Protein AF-0000000087669574 (afdb_homodimer)

InterPro domains:
  IPR001333 Peptidase M32, carboxypeptidase Taq [PF02074] (9-498)
  IPR001333 Peptidase M32, carboxypeptidase Taq [PIRSF006615] (3-502)
  IPR001333 Peptidase M32, carboxypeptidase Taq [PR00998] (146-166)
  IPR001333 Peptidase M32, carboxypeptidase Taq [PR00998] (297-313)
  IPR001333 Peptidase M32, carboxypeptidase Taq [PR00998] (338-357)
  IPR001333 Peptidase M32, carboxypeptidase Taq [PR00998] (384-401)
  IPR001333 Peptidase M32, carboxypeptidase Taq [PR00998] (407-428)
  IPR001333 Peptidase M32, carboxypeptidase Taq [PR00998] (451-469)
  IPR001333 Peptidase M32, carboxypeptidase Taq [PS52034] (1-500)
  IPR001333 Peptidase M32, carboxypeptidase Taq [PTHR34217] (5-500)

Organism: NCBI:txid484088

Radius of gyration: 31.89 Å; Cα contacts (8 Å, |Δi|>4): 1686; chains: 2; bounding box: 69×83×78 Å

Foldseek 3Di:
DLLVQLLVLLLVLLLLQLVLLVLVVCVFFPDDPVCVVVSVVVSVVSLVVSLCSLLDPSNVVSLVSLCVVCPPPDCLDLSNLQSVLSVLLNVLQVLQDPVLVVVLQVLLVVLLVQLVVCLVVLNLVSNLVSLLVLLVSLLVSLVSNDDDPASLQSQLCLFANPDDPVNLVVVLVVLLVLLQVLLVLLVQFDADQQLQQAFADQVLLQVLLVVLLVLLPQDCQQEEEGEGPDWAWTHSALRHIYTYFHDDRGGSCRRRLSSLLRSLLNLLRVLAAPVCNSGSQQASSNVSHRGQAQGLLQSNLSSCLRSPVQVLDLLNLVACVVVVCVSPVPSPVPPDSLNVSLNLQRADLFLALVPGHPSQNVLVLVLLLVQLSCSSRVNDRSVCQQVSFQVSSCVRRVDGDDTCSSTVSVDSCSSNSSRNNSSSNVSSLQLNQLLVVLQCVDPVCVVCSNNSRNVSVSVLCSVQGRHCGNSDHQQRSSCRRRVHGRDNVRSSVVSSVSSVSSRD/DLLVQLLVLLLVLLLLQLVLLVLVVCVFFPDDPVCVVVSVVVSVVSLVVSLCSLLDPSNVVSLVSLCVVCPPPDCLDLSNLQSVLSVLLNVLQVLQDPVLVVVLQVLLVVLLVQLVVCLVVLNLVSNLVSLLVLLVSLLVSLVSNDDDDASLQSQLCLFANPDDPVNLVVVLVVLLVLLQVLLVLLVQFDADQQLQQAFADQVLLQVLLVVLLVLLPQDCQQEEEGEGPDWAWTHSALRHIYTYFHDDRGGSCRRRLSSLLRSLLNLLRVLAAPVCNSGSQQASSNVSHRGQAQGLLQSNLSSCLRSPVQVLDLLNLVQCVVVVCVSPVPSPVPPDSLNVSLNQQRADLFLALVPGHPSQNVLVLVLLLVQLSCSSRVNDRSVCQQVSFQVSSCVRRVDGDDTCSSTVSVDSCSSNSSRNNSSSNVSSLQLNLLLVVLQCVDPVCVVCSNNSRNVSVSVLCSVQGRHCGNSDHQQRSSCRRRVGGRDNVSSSVVSSVVSVSSND

Solvent-accessible surface area (backbone atoms only — not comparable to full-atom values): 50361 Å² total; per-residue (Å²): 117,41,51,59,51,30,47,51,54,41,24,49,36,25,33,49,27,16,49,44,42,49,54,51,51,35,65,56,59,68,53,35,76,49,28,54,68,62,49,54,52,32,45,50,48,50,52,52,47,34,50,47,52,59,62,29,67,68,38,51,50,25,49,53,45,22,50,62,69,46,58,90,54,57,71,83,37,66,69,46,43,40,51,52,50,45,52,51,33,33,50,46,40,59,46,40,51,66,65,56,54,52,50,51,55,56,45,25,57,56,23,41,52,34,39,53,53,15,37,75,65,54,29,63,75,69,26,41,65,47,46,47,54,44,47,52,50,50,40,51,45,18,61,42,58,43,63,90,87,48,53,43,22,29,36,22,27,74,38,32,70,88,47,40,59,70,58,46,51,52,52,50,51,56,46,50,68,54,41,51,61,48,50,60,56,34,69,70,33,82,61,53,76,60,69,50,46,39,82,43,61,53,72,55,49,50,51,52,34,50,52,51,30,42,58,51,56,36,55,58,55,23,20,53,80,43,62,28,91,67,57,45,55,52,41,53,46,48,34,33,26,36,27,22,23,33,71,41,43,52,32,48,60,49,29,42,44,37,36,30,24,20,32,21,38,30,39,38,35,50,32,25,41,75,86,35,65,50,28,54,30,24,36,37,57,64,78,64,40,29,44,28,56,46,25,51,16,56,36,37,10,38,12,41,28,42,27,52,67,42,64,61,28,67,64,46,42,74,71,42,42,66,59,52,32,68,72,34,49,83,76,36,69,89,56,48,67,65,51,50,50,34,36,75,67,44,73,51,80,68,73,49,60,96,70,38,30,88,77,49,35,51,54,52,34,50,50,52,42,50,50,50,40,28,44,50,64,64,75,42,57,74,88,49,41,57,60,52,44,36,51,49,41,31,71,68,63,70,41,80,61,86,44,47,38,56,40,66,47,63,61,65,47,62,33,61,62,55,65,44,50,52,53,27,56,50,48,2,47,26,47,16,30,36,51,48,59,45,51,50,70,37,64,67,28,40,51,19,57,74,70,70,40,34,57,51,49,46,50,49,42,29,73,50,54,20,36,47,17,42,74,39,50,57,57,58,35,35,32,72,59,58,72,40,58,93,49,58,62,44,30,53,51,52,53,50,52,50,38,52,59,47,56,99,115,42,51,59,50,30,48,50,54,41,23,48,39,27,33,50,28,17,50,45,42,48,54,50,51,35,64,57,58,68,55,35,77,49,28,54,65,63,50,52,52,32,47,52,49,51,51,52,47,33,50,48,53,59,63,28,68,67,38,52,49,24,51,53,44,22,51,63,70,46,59,88,56,57,72,83,37,65,70,47,44,40,50,53,50,43,52,52,34,35,50,45,40,60,45,41,53,65,67,54,53,50,49,50,54,57,46,25,57,56,22,40,53,34,40,52,54,15,36,75,65,54,31,63,76,70,26,41,65,47,46,46,53,44,48,52,50,49,39,52,46,20,60,40,57,42,62,89,86,47,52,42,22,30,36,24,27,74,38,32,73,88,48,41,59,71,58,48,49,53,52,51,50,55,46,50,69,55,41,52,60,47,50,62,54,34,68,70,33,82,64,52,76,61,71,49,45,39,80,42,61,51,72,55,49,50,52,53,34,50,53,49,29,42,57,51,54,36,56,58,54,23,20,52,79,45,62,28,91,66,58,46,54,52,41,52,47,47,33,32,26,35,27,22,23,34,71,41,42,52,30,49,60,50,28,39,45,36,37,30,23,20,34,19,36,31,40,39,35,50,31,25,40,76,87,35,65,51,28,54,30,24,38,36,59,64,77,62,40,30,43,29,57,47,26,52,18,56,36,36,10,38,11,40,26,43,27,52,66,42,63,61,28,66,65,45,41,72,70,42,42,66,59,53,31,69,72,34,50,83,77,36,68,88,56,50,67,66,51,49,49,34,37,74,66,46,75,50,81,68,73,50,61,96,72,38,27,88,77,49,34,51,54,50,33,49,51,52,42,52,51,50,40,28,45,49,65,65,76,41,58,74,88,48,40,58,58,52,44,36,52,48,40,29,71,68,62,70,40,81,62,86,44,46,37,55,39,67,48,60,60,64,46,62,32,62,62,56,64,44,51,51,54,26,55,50,48,0,48,26,48,16,30,37,51,48,58,47,48,48,71,38,64,66,27,40,52,18,56,74,71,70,41,34,57,51,50,44,50,47,44,29,74,50,53,19,36,47,18,42,72,39,50,58,56,58,34,34,31,72,60,59,71,40,56,94,48,59,64,46,30,54,50,53,52,50,52,50,37,51,60,47,55,99

Sequence (1008 aa):
MSFARFELEVAKVNDILCAVNLLTWDSRTMMPSGGVEARGRQIATLMSLARDLATGETMQRAIEDARAELKGIAAADNRSIALEQAASSIGTLSRIPAELVAASAELKTRAQAAWAAARAADDFAGFAPMLERTMEMQREIAAAIGYQEHPYDALVGTYEPGMSWSRLRRLYSELQKALIPLLAEAKGARTRSDILERAYPIEKQRAFSSAMAARMGYDFSRGRLDDTVHPFEISFTRSDVRITARFRETWLPGGLFAVWHEAGHGMYEQGVSENFSRSTFTTDFVNLYAVGGSSFGMHESQSRLWENRVGRSRRFWDLHFGELRGAFPDQLSDVSIDDFWRSVNAARPSFIRVEADELTYDFHIMLRSEVEAGLIAGEVRVSDLPEIWREKIKAYLGLDVPTDTLGVLQDVHWSSGMVGSFPTYTIGNVMSSQLFATAQKERSIAKGLDGGDYAPLKTWLNDKVHQFGRSKTPSEILLAATGSDLSTDAYIADLARKVADLTAMSFARFELEVAKVNDILCAVNLLTWDSRTMMPSGGVEARGRQIATLMSLARDLATGETMQRAIEDARAELKGIAAADNRSIALEQAASSIGTLSRIPAELVAASAELKTRAQAAWAAARAADDFAGFAPMLERTMEMQREIAAAIGYQEHPYDALVGTYEPGMSWSRLRRLYSELQKALIPLLAEAKGARTRSDILERAYPIEKQRAFSSAMAARMGYDFSRGRLDDTVHPFEISFTRSDVRITARFRETWLPGGLFAVWHEAGHGMYEQGVSENFSRSTFTTDFVNLYAVGGSSFGMHESQSRLWENRVGRSRRFWDLHFGELRGAFPDQLSDVSIDDFWRSVNAARPSFIRVEADELTYDFHIMLRSEVEAGLIAGEVRVSDLPEIWREKIKAYLGLDVPTDTLGVLQDVHWSSGMVGSFPTYTIGNVMSSQLFATAQKERSIAKGLDGGDYAPLKTWLNDKVHQFGRSKTPSEILLAATGSDLSTDAYIADLARKVADLTA

Secondary structure (DSSP, 8-state):
-HHHHHHHHHHHHHHHHHHHHHHHHHHHHT--GGGHHHHHHHHHHHHHHHHHHHHSHHHHHHHHHHHHHTTTS-TTSHHHHHHHHHHHHHHHHHHS-HHHHHHHHHHHHHHHHHHHHHHHHT-HHHHHHHHHHHHHHHHHHHHHH--SS-HHHHHHHHHSTT--HHHHHHHHHHHHHHHHHHHHHHTT----SSGGGS---HHHHHHHHHHHHHHHT--GGG--EEE-SS--EEEEETTEEEEEE---TT-HHHHHHHHHHHHHHHHHHHTS-GGGTTSGGGEETTTTEE--SS-HHHHHHHHHIIIIIITTSHHHHHHHHHHHHHH-HHHHTT--HHHHHHHHT-----S-GGG--TTTHHHHHHHHHHHHHHHHHT-S-GGGHHHHHHHHHHHHH------STTTGGG-SHHHHT-TT-THHHHHHHHHHHHHHHHHTTSHHHHHHHHHT--HHHHHHHHHHTGGGGGGS-HHHHHHHHHSSSS-SHHHHHHHHHHHHHHH-/-HHHHHHHHHHHHHHHHHHHHHHHHHHHHT--GGGHHHHHHHHHHHHHHHHHHHHSHHHHHHHHHHHHHTTTS-TTSHHHHHHHHHHHHHHHHHHS-HHHHHHHHHHHHHHHHHHHHHHHHT-HHHHHHHHHHHHHHHHHHHHHH--SS-HHHHHHTTTSTT--HHHHHHHHHHHHHHHHHHHHHHTT----SSGGGS---HHHHHHHHHHHHHHHT--GGG--EEE-SS--EEEEETTEEEEEE---TT-HHHHHHHHHHHHHHHHHHHTS-GGGTTSGGGEETTTTEE--SS-HHHHHHHHHIIIIIITTSHHHHHHHHHHHHHH-HHHHTT--HHHHHHHHT-----S-GGG--TTTHHHHHHHHHHHHHHHHHT-S-GGGHHHHHHHHHHHHH------STTTGGG-STTTTT-TT-THHHHHHHHHHHHHHHHHTTSHHHHHHHHHT--HHHHHHHHHHTGGGGGGS-HHHHHHHHHSSSS-SHHHHHHHHHHHHHHH-

Structure (mmCIF, N/CA/C/O backbone):
data_AF-0000000087669574-model_v1
#
loop_
_entity.id
_entity.type
_entity.pdbx_description
1 polymer 'Metal-dependent carboxypeptidase'
#
loop_
_atom_site.group_PDB
_atom_site.id
_atom_site.type_symbol
_atom_site.label_atom_id
_atom_site.label_alt_id
_atom_site.label_comp_id
_atom_site.label_asym_id
_atom_site.label_entity_id
_atom_site.label_seq_id
_atom_site.pdbx_PDB_ins_code
_atom_site.Cartn_x
_atom_site.Cartn_y
_atom_site.Cartn_z
_atom_site.occupancy
_atom_site.B_iso_or_equiv
_atom_site.auth_seq_id
_atom_site.auth_comp_id
_atom_site.auth_asym_id
_atom_site.auth_atom_id
_atom_site.pdbx_PDB_model_num
ATOM 1 N N . MET A 1 1 ? 28.656 -16 13.711 1 72.94 1 MET A N 1
ATOM 2 C CA . MET A 1 1 ? 28.406 -14.57 13.539 1 72.94 1 MET A CA 1
ATOM 3 C C . MET A 1 1 ? 28.281 -14.211 12.062 1 72.94 1 MET A C 1
ATOM 5 O O . MET A 1 1 ? 27.406 -13.43 11.68 1 72.94 1 MET A O 1
ATOM 9 N N . SER A 1 2 ? 28.875 -15.047 11.203 1 90.25 2 SER A N 1
ATOM 10 C CA . SER A 1 2 ? 28.938 -14.742 9.773 1 90.25 2 SER A CA 1
ATOM 11 C C . SER A 1 2 ? 27.656 -15.133 9.062 1 90.25 2 SER A C 1
ATOM 13 O O . SER A 1 2 ? 27.141 -14.383 8.234 1 90.25 2 SER A O 1
ATOM 15 N N . PHE A 1 3 ? 27 -16.25 9.492 1 95.56 3 PHE A N 1
ATOM 16 C CA . PHE A 1 3 ? 25.75 -16.656 8.867 1 95.56 3 PHE A CA 1
ATOM 17 C C . PHE A 1 3 ? 24.641 -15.656 9.211 1 95.56 3 PHE A C 1
ATOM 19 O O . PHE A 1 3 ? 23.797 -15.344 8.367 1 95.56 3 PHE A O 1
ATOM 26 N N . ALA A 1 4 ? 24.734 -15.188 10.383 1 95.81 4 ALA A N 1
ATOM 27 C CA . ALA A 1 4 ? 23.75 -14.195 10.812 1 95.81 4 ALA A CA 1
ATOM 28 C C . ALA A 1 4 ? 23.812 -12.953 9.93 1 95.81 4 ALA A C 1
ATOM 30 O O . ALA A 1 4 ? 22.781 -12.344 9.633 1 95.81 4 ALA A O 1
ATOM 31 N N . ARG A 1 5 ? 24.953 -12.586 9.578 1 96.31 5 ARG A N 1
ATOM 32 C CA . ARG A 1 5 ? 25.141 -11.445 8.688 1 96.31 5 ARG A CA 1
ATOM 33 C C . ARG A 1 5 ? 24.562 -11.727 7.309 1 96.31 5 ARG A C 1
ATOM 35 O O . ARG A 1 5 ? 23.938 -10.852 6.691 1 96.31 5 ARG A O 1
ATOM 42 N N . PHE A 1 6 ? 24.859 -12.953 6.84 1 98 6 PHE A N 1
ATOM 43 C CA . PHE A 1 6 ? 24.266 -13.391 5.574 1 98 6 PHE A CA 1
ATOM 44 C C . PHE A 1 6 ? 22.75 -13.32 5.629 1 98 6 PHE A C 1
ATOM 46 O O . PHE A 1 6 ? 22.125 -12.773 4.723 1 98 6 PHE A O 1
ATOM 53 N N . GLU A 1 7 ? 22.109 -13.766 6.672 1 98.06 7 GLU A N 1
ATOM 54 C CA . GLU A 1 7 ? 20.656 -13.742 6.836 1 98.06 7 GLU A CA 1
ATOM 55 C C . GLU A 1 7 ? 20.125 -12.312 6.859 1 98.06 7 GLU A C 1
ATOM 57 O O . GLU A 1 7 ? 19.047 -12.039 6.328 1 98.06 7 GLU A O 1
ATOM 62 N N . LEU A 1 8 ? 20.906 -11.453 7.43 1 97 8 LEU A N 1
ATOM 63 C CA . LEU A 1 8 ? 20.484 -10.062 7.512 1 97 8 LEU A CA 1
ATOM 64 C C . LEU A 1 8 ? 20.484 -9.414 6.129 1 97 8 LEU A C 1
ATOM 66 O O . LEU A 1 8 ? 19.609 -8.602 5.82 1 97 8 LEU A O 1
ATOM 70 N N . GLU A 1 9 ? 21.5 -9.734 5.336 1 98 9 GLU A N 1
ATOM 71 C CA . GLU A 1 9 ? 21.547 -9.195 3.98 1 98 9 GLU A CA 1
ATOM 72 C C . GLU A 1 9 ? 20.391 -9.711 3.139 1 98 9 GLU A C 1
ATOM 74 O O . GLU A 1 9 ? 19.797 -8.961 2.367 1 98 9 GLU A O 1
ATOM 79 N N . VAL A 1 10 ? 20.078 -10.969 3.307 1 98.62 10 VAL A N 1
ATOM 80 C CA . VAL A 1 10 ? 18.953 -11.562 2.586 1 98.62 10 VAL A CA 1
ATOM 81 C C . VAL A 1 10 ? 17.656 -10.914 3.049 1 98.62 10 VAL A C 1
ATOM 83 O O . VAL A 1 10 ? 16.766 -10.617 2.232 1 98.62 10 VAL A O 1
ATOM 86 N N . ALA A 1 11 ? 17.562 -10.695 4.32 1 98.31 11 ALA A N 1
ATOM 87 C CA . ALA A 1 11 ? 16.359 -10.086 4.891 1 98.31 11 ALA A CA 1
ATOM 88 C C . ALA A 1 11 ? 16.125 -8.695 4.305 1 98.31 11 ALA A C 1
ATOM 90 O O . ALA A 1 11 ? 14.977 -8.312 4.055 1 98.31 11 ALA A O 1
ATOM 91 N N . LYS A 1 12 ? 17.188 -7.969 4.066 1 98 12 LYS A N 1
ATOM 92 C CA . LYS A 1 12 ? 17.062 -6.641 3.471 1 98 12 LYS A CA 1
ATOM 93 C C . LYS A 1 12 ? 16.453 -6.715 2.072 1 98 12 LYS A C 1
ATOM 95 O O . LYS A 1 12 ? 15.539 -5.961 1.748 1 98 12 LYS A O 1
ATOM 100 N N . VAL A 1 13 ? 16.969 -7.621 1.301 1 98.5 13 VAL A N 1
ATOM 101 C CA . VAL A 1 13 ? 16.469 -7.805 -0.056 1 98.5 13 VAL A CA 1
ATOM 102 C C . VAL A 1 13 ? 15 -8.211 -0.009 1 98.5 13 VAL A C 1
ATOM 104 O O . VAL A 1 13 ? 14.172 -7.664 -0.743 1 98.5 13 VAL A O 1
ATOM 107 N N . ASN A 1 14 ? 14.703 -9.141 0.845 1 98.69 14 ASN A N 1
ATOM 108 C CA . ASN A 1 14 ? 13.336 -9.633 0.963 1 98.69 14 ASN A CA 1
ATOM 109 C C . ASN A 1 14 ? 12.375 -8.523 1.376 1 98.69 14 ASN A C 1
ATOM 111 O O . ASN A 1 14 ? 11.273 -8.414 0.831 1 98.69 14 ASN A O 1
ATOM 115 N N . ASP A 1 15 ? 12.781 -7.672 2.328 1 98.44 15 ASP A N 1
ATOM 116 C CA . ASP A 1 15 ? 11.953 -6.57 2.795 1 98.44 15 ASP A CA 1
ATOM 117 C C . ASP A 1 15 ? 11.641 -5.598 1.66 1 98.44 15 ASP A C 1
ATOM 119 O O . ASP A 1 15 ? 10.516 -5.098 1.551 1 98.44 15 ASP A O 1
ATOM 123 N N . ILE A 1 16 ? 12.641 -5.285 0.865 1 98.5 16 ILE A N 1
ATOM 124 C CA . ILE A 1 16 ? 12.445 -4.398 -0.279 1 98.5 16 ILE A CA 1
ATOM 125 C C . ILE A 1 16 ? 11.43 -5.016 -1.237 1 98.5 16 ILE A C 1
ATOM 127 O O . ILE A 1 16 ? 10.508 -4.336 -1.697 1 98.5 16 ILE A O 1
ATOM 131 N N . LEU A 1 17 ? 11.578 -6.27 -1.488 1 98.38 17 LEU A N 1
ATOM 132 C CA . LEU A 1 17 ? 10.695 -6.941 -2.436 1 98.38 17 LEU A CA 1
ATOM 133 C C . LEU A 1 17 ? 9.281 -7.047 -1.881 1 98.38 17 LEU A C 1
ATOM 135 O O . LEU A 1 17 ? 8.305 -6.98 -2.635 1 98.38 17 LEU A O 1
ATOM 139 N N . CYS A 1 18 ? 9.141 -7.254 -0.562 1 98.56 18 CYS A N 1
ATOM 140 C CA . CYS A 1 18 ? 7.824 -7.191 0.067 1 98.56 18 CYS A CA 1
ATOM 141 C C . CYS A 1 18 ? 7.172 -5.836 -0.166 1 98.56 18 CYS A C 1
ATOM 143 O O . CYS A 1 18 ? 5.973 -5.758 -0.438 1 98.56 18 CYS A O 1
ATOM 145 N N . ALA A 1 19 ? 7.961 -4.785 -0.075 1 98.25 19 ALA A N 1
ATOM 146 C CA . ALA A 1 19 ? 7.445 -3.443 -0.336 1 98.25 19 ALA A CA 1
ATOM 147 C C . ALA A 1 19 ? 7 -3.301 -1.789 1 98.25 19 ALA A C 1
ATOM 149 O O . ALA A 1 19 ? 5.961 -2.705 -2.07 1 98.25 19 ALA A O 1
ATOM 150 N N . VAL A 1 20 ? 7.77 -3.828 -2.695 1 97.75 20 VAL A N 1
ATOM 151 C CA . VAL A 1 20 ? 7.414 -3.805 -4.109 1 97.75 20 VAL A CA 1
ATOM 152 C C . VAL A 1 20 ? 6.074 -4.512 -4.316 1 97.75 20 VAL A C 1
ATOM 154 O O . VAL A 1 20 ? 5.227 -4.035 -5.074 1 97.75 20 VAL A O 1
ATOM 157 N N . ASN A 1 21 ? 5.918 -5.645 -3.643 1 98.12 21 ASN A N 1
ATOM 158 C CA . ASN A 1 21 ? 4.652 -6.367 -3.74 1 98.12 21 ASN A CA 1
ATOM 159 C C . ASN A 1 21 ? 3.479 -5.504 -3.285 1 98.12 21 ASN A C 1
ATOM 161 O O . ASN A 1 21 ? 2.41 -5.527 -3.902 1 98.12 21 ASN A O 1
ATOM 165 N N . LEU A 1 22 ? 3.658 -4.77 -2.248 1 98.19 22 LEU A N 1
ATOM 166 C CA . LEU A 1 22 ? 2.586 -3.908 -1.756 1 98.19 22 LEU A CA 1
ATOM 167 C C . LEU A 1 22 ? 2.283 -2.795 -2.752 1 98.19 22 LEU A C 1
ATOM 169 O O . LEU A 1 22 ? 1.119 -2.457 -2.979 1 98.19 22 LEU A O 1
ATOM 173 N N . LEU A 1 23 ? 3.348 -2.184 -3.262 1 97.81 23 LEU A N 1
ATOM 174 C CA . LEU A 1 23 ? 3.158 -1.146 -4.27 1 97.81 23 LEU A CA 1
ATOM 175 C C . LEU A 1 23 ? 2.379 -1.684 -5.465 1 97.81 23 LEU A C 1
ATOM 177 O O . LEU A 1 23 ? 1.519 -0.992 -6.016 1 97.81 23 LEU A O 1
ATOM 181 N N . THR A 1 24 ? 2.658 -2.875 -5.805 1 96.25 24 THR A N 1
ATOM 182 C CA . THR A 1 24 ? 1.975 -3.52 -6.922 1 96.25 24 THR A CA 1
ATOM 183 C C . THR A 1 24 ? 0.506 -3.766 -6.586 1 96.25 24 THR A C 1
ATOM 185 O O . THR A 1 24 ? -0.379 -3.449 -7.383 1 96.25 24 THR A O 1
ATOM 188 N N . TRP A 1 25 ? 0.237 -4.328 -5.379 1 97.12 25 TRP A N 1
ATOM 189 C CA . TRP A 1 25 ? -1.139 -4.531 -4.934 1 97.12 25 TRP A CA 1
ATOM 190 C C . TRP A 1 25 ? -1.92 -3.223 -4.965 1 97.12 25 TRP A C 1
ATOM 192 O O . TRP A 1 25 ? -3.033 -3.17 -5.492 1 97.12 25 TRP A O 1
ATOM 202 N N . ASP A 1 26 ? -1.316 -2.178 -4.434 1 97.75 26 ASP A N 1
ATOM 203 C CA . ASP A 1 26 ? -1.974 -0.876 -4.371 1 97.75 26 ASP A CA 1
ATOM 204 C C . ASP A 1 26 ? -2.297 -0.357 -5.77 1 97.75 26 ASP A C 1
ATOM 206 O O . ASP A 1 26 ? -3.371 0.203 -6 1 97.75 26 ASP A O 1
ATOM 210 N N . SER A 1 27 ? -1.4 -0.486 -6.711 1 96 27 SER A N 1
ATOM 211 C CA . SER A 1 27 ? -1.568 0.02 -8.07 1 96 27 SER A CA 1
ATOM 212 C C . SER A 1 27 ? -2.723 -0.679 -8.781 1 96 27 SER A C 1
ATOM 214 O O . SER A 1 27 ? -3.34 -0.108 -9.68 1 96 27 SER A O 1
ATOM 216 N N . ARG A 1 28 ? -3.047 -1.884 -8.305 1 95.38 28 ARG A N 1
ATOM 217 C CA . ARG A 1 28 ? -4.051 -2.674 -9.008 1 95.38 28 ARG A CA 1
ATOM 218 C C . ARG A 1 28 ? -5.391 -2.627 -8.281 1 95.38 28 ARG A C 1
ATOM 220 O O . ARG A 1 28 ? -6.395 -3.135 -8.789 1 95.38 28 ARG A O 1
ATOM 227 N N . THR A 1 29 ? -5.406 -2.049 -7.082 1 96.5 29 THR A N 1
ATOM 228 C CA . THR A 1 29 ? -6.629 -2.16 -6.289 1 96.5 29 THR A CA 1
ATOM 229 C C . THR A 1 29 ? -7.055 -0.794 -5.762 1 96.5 29 THR A C 1
ATOM 231 O O . THR A 1 29 ? -8.242 -0.448 -5.805 1 96.5 29 THR A O 1
ATOM 234 N N . MET A 1 30 ? -6.105 0.022 -5.262 1 96.94 30 MET A N 1
ATOM 235 C CA . MET A 1 30 ? -6.477 1.171 -4.441 1 96.94 30 MET A CA 1
ATOM 236 C C . MET A 1 30 ? -6.027 2.475 -5.094 1 96.94 30 MET A C 1
ATOM 238 O O . MET A 1 30 ? -6.645 3.521 -4.887 1 96.94 30 MET A O 1
ATOM 242 N N . MET A 1 31 ? -4.949 2.492 -5.859 1 96.81 31 MET A N 1
ATOM 243 C CA . MET A 1 31 ? -4.25 3.695 -6.297 1 96.81 31 MET A CA 1
ATOM 244 C C . MET A 1 31 ? -5.125 4.527 -7.227 1 96.81 31 MET A C 1
ATOM 246 O O . MET A 1 31 ? -5.711 4 -8.172 1 96.81 31 MET A O 1
ATOM 250 N N . PRO A 1 32 ? -5.305 5.82 -6.918 1 96.38 32 PRO A N 1
ATOM 251 C CA . PRO A 1 32 ? -5.984 6.68 -7.895 1 96.38 32 PRO A CA 1
ATOM 252 C C . PRO A 1 32 ? -5.262 6.738 -9.234 1 96.38 32 PRO A C 1
ATOM 254 O O . PRO A 1 32 ? -4.051 6.508 -9.297 1 96.38 32 PRO A O 1
ATOM 257 N N . SER A 1 33 ? -5.918 7.102 -10.305 1 94.19 33 SER A N 1
ATOM 258 C CA . SER A 1 33 ? -5.402 7.031 -11.672 1 94.19 33 SER A CA 1
ATOM 259 C C . SER A 1 33 ? -4.234 7.992 -11.867 1 94.19 33 SER A C 1
ATOM 261 O O . SER A 1 33 ? -3.346 7.734 -12.688 1 94.19 33 SER A O 1
ATOM 263 N N . GLY A 1 34 ? -4.156 9.031 -11.078 1 94.38 34 GLY A N 1
ATOM 264 C CA . GLY A 1 34 ? -3.109 10.031 -11.242 1 94.38 34 GLY A CA 1
ATOM 265 C C . GLY A 1 34 ? -1.746 9.547 -10.781 1 94.38 34 GLY A C 1
ATOM 266 O O . GLY A 1 34 ? -0.723 10.141 -11.133 1 94.38 34 GLY A O 1
ATOM 267 N N . GLY A 1 35 ? -1.698 8.43 -10 1 95.38 35 GLY A N 1
ATOM 268 C CA . GLY A 1 35 ? -0.466 7.996 -9.367 1 95.38 35 GLY A CA 1
ATOM 269 C C . GLY A 1 35 ? 0.348 7.051 -10.234 1 95.38 35 GLY A C 1
ATOM 270 O O . GLY A 1 35 ? 1.439 6.629 -9.844 1 95.38 35 GLY A O 1
ATOM 271 N N . VAL A 1 36 ? -0.007 6.75 -11.508 1 92.38 36 VAL A N 1
ATOM 272 C CA . VAL A 1 36 ? 0.508 5.641 -12.305 1 92.38 36 VAL A CA 1
ATOM 273 C C . VAL A 1 36 ? 1.981 5.879 -12.633 1 92.38 36 VAL A C 1
ATOM 275 O O . VAL A 1 36 ? 2.82 5 -12.406 1 92.38 36 VAL A O 1
ATOM 278 N N . GLU A 1 37 ? 2.338 7.055 -13.078 1 92.06 37 GLU A N 1
ATOM 279 C CA . GLU A 1 37 ? 3.711 7.336 -13.484 1 92.06 37 GLU A CA 1
ATOM 280 C C . GLU A 1 37 ? 4.656 7.309 -12.281 1 92.06 37 GLU A C 1
ATOM 282 O O . GLU A 1 37 ? 5.715 6.684 -12.336 1 92.06 37 GLU A O 1
ATOM 287 N N . ALA A 1 38 ? 4.281 7.969 -11.219 1 94.38 38 ALA A N 1
ATOM 288 C CA . ALA A 1 38 ? 5.098 8.008 -10.016 1 94.38 38 ALA A CA 1
ATOM 289 C C . ALA A 1 38 ? 5.309 6.613 -9.438 1 94.38 38 ALA A C 1
ATOM 291 O O . ALA A 1 38 ? 6.41 6.27 -9 1 94.38 38 ALA A O 1
ATOM 292 N N . ARG A 1 39 ? 4.254 5.812 -9.469 1 95.75 39 ARG A N 1
ATOM 293 C CA . ARG A 1 39 ? 4.332 4.445 -8.961 1 95.75 39 ARG A CA 1
ATOM 294 C C . ARG A 1 39 ? 5.32 3.615 -9.773 1 95.75 39 ARG A C 1
ATOM 296 O O . ARG A 1 39 ? 6.094 2.836 -9.211 1 95.75 39 ARG A O 1
ATOM 303 N N . GLY A 1 40 ? 5.227 3.762 -11.086 1 92.5 40 GLY A N 1
ATOM 304 C CA . GLY A 1 40 ? 6.18 3.068 -11.93 1 92.5 40 GLY A CA 1
ATOM 305 C C . GLY A 1 40 ? 7.625 3.391 -11.594 1 92.5 40 GLY A C 1
ATOM 306 O O . GLY A 1 40 ? 8.469 2.494 -11.531 1 92.5 40 GLY A O 1
ATOM 307 N N . ARG A 1 41 ? 7.965 4.645 -11.289 1 93.12 41 ARG A N 1
ATOM 308 C CA . ARG A 1 41 ? 9.312 5.074 -10.938 1 93.12 41 ARG A CA 1
ATOM 309 C C . ARG A 1 41 ? 9.734 4.504 -9.586 1 93.12 41 ARG A C 1
ATOM 311 O O . ARG A 1 41 ? 10.867 4.066 -9.414 1 93.12 41 ARG A O 1
ATOM 318 N N . GLN A 1 42 ? 8.82 4.523 -8.625 1 95.94 42 GLN A N 1
ATOM 319 C CA . GLN A 1 42 ? 9.094 3.98 -7.297 1 95.94 42 GLN A CA 1
ATOM 320 C C . GLN A 1 42 ? 9.445 2.498 -7.371 1 95.94 42 GLN A C 1
ATOM 322 O O . GLN A 1 42 ? 10.438 2.059 -6.789 1 95.94 42 GLN A O 1
ATOM 327 N N . ILE A 1 43 ? 8.672 1.727 -8.109 1 95 43 ILE A N 1
ATOM 328 C CA . ILE A 1 43 ? 8.891 0.292 -8.25 1 95 43 ILE A CA 1
ATOM 329 C C . ILE A 1 43 ? 10.227 0.044 -8.945 1 95 43 ILE A C 1
ATOM 331 O O . ILE A 1 43 ? 11.008 -0.81 -8.516 1 95 43 ILE A O 1
ATOM 335 N N . ALA A 1 44 ? 10.516 0.811 -9.984 1 92.88 44 ALA A N 1
ATOM 336 C CA . ALA A 1 44 ? 11.781 0.661 -10.711 1 92.88 44 ALA A CA 1
ATOM 337 C C . ALA A 1 44 ? 12.969 0.901 -9.781 1 92.88 44 ALA A C 1
ATOM 339 O O . ALA A 1 44 ? 13.945 0.153 -9.812 1 92.88 44 ALA A O 1
ATOM 340 N N . THR A 1 45 ? 12.875 1.932 -8.969 1 95.56 45 THR A N 1
ATOM 341 C CA . THR A 1 45 ? 13.953 2.254 -8.039 1 95.56 45 THR A CA 1
ATOM 342 C C . THR A 1 45 ? 14.156 1.116 -7.043 1 95.56 45 THR A C 1
ATOM 344 O O . THR A 1 45 ? 15.289 0.682 -6.816 1 95.56 45 THR A O 1
ATOM 347 N N . LEU A 1 46 ? 13.125 0.618 -6.453 1 96.88 46 LEU A N 1
ATOM 348 C CA . LEU A 1 46 ? 13.227 -0.428 -5.441 1 96.88 46 LEU A CA 1
ATOM 349 C C . LEU A 1 46 ? 13.734 -1.729 -6.055 1 96.88 46 LEU A C 1
ATOM 351 O O . LEU A 1 46 ? 14.539 -2.436 -5.445 1 96.88 46 LEU A O 1
ATOM 355 N N . MET A 1 47 ? 13.281 -2.023 -7.262 1 94.25 47 MET A N 1
ATOM 356 C CA . MET A 1 47 ? 13.734 -3.225 -7.953 1 94.25 47 MET A CA 1
ATOM 357 C C . MET A 1 47 ? 15.234 -3.146 -8.25 1 94.25 47 MET A C 1
ATOM 359 O O . MET A 1 47 ? 15.953 -4.133 -8.086 1 94.25 47 MET A O 1
ATOM 363 N N . SER A 1 48 ? 15.633 -1.985 -8.734 1 93.88 48 SER A N 1
ATOM 364 C CA . SER A 1 48 ? 17.047 -1.779 -8.992 1 93.88 48 SER A CA 1
ATOM 365 C C . SER A 1 48 ? 17.875 -1.918 -7.715 1 93.88 48 SER A C 1
ATOM 367 O O . SER A 1 48 ? 18.969 -2.496 -7.727 1 93.88 48 SER A O 1
ATOM 369 N N . LEU A 1 49 ? 17.359 -1.404 -6.641 1 95.69 49 LEU A N 1
ATOM 370 C CA . LEU A 1 49 ? 18.031 -1.495 -5.352 1 95.69 49 LEU A CA 1
ATOM 371 C C . LEU A 1 49 ? 18.141 -2.945 -4.891 1 95.69 49 LEU A C 1
ATOM 373 O O . LEU A 1 49 ? 19.172 -3.373 -4.387 1 95.69 49 LEU A O 1
ATOM 377 N N . ALA A 1 50 ? 17.047 -3.686 -4.992 1 96.81 50 ALA A N 1
ATOM 378 C CA . ALA A 1 50 ? 17.062 -5.098 -4.617 1 96.81 50 ALA A CA 1
ATOM 379 C C . ALA A 1 50 ? 18.109 -5.871 -5.41 1 96.81 50 ALA A C 1
ATOM 381 O O . ALA A 1 50 ? 18.844 -6.68 -4.844 1 96.81 50 ALA A O 1
ATOM 382 N N . ARG A 1 51 ? 18.156 -5.609 -6.684 1 96.31 51 ARG A N 1
ATOM 383 C CA . ARG A 1 51 ? 19.141 -6.273 -7.531 1 96.31 51 ARG A CA 1
ATOM 384 C C . ARG A 1 51 ? 20.562 -5.93 -7.094 1 96.31 51 ARG A C 1
ATOM 386 O O . ARG A 1 51 ? 21.406 -6.812 -6.984 1 96.31 51 ARG A O 1
ATOM 393 N N . ASP A 1 52 ? 20.812 -4.613 -6.887 1 95.75 52 ASP A N 1
ATOM 394 C CA . ASP A 1 52 ? 22.141 -4.148 -6.508 1 95.75 52 ASP A CA 1
ATOM 395 C C . ASP A 1 52 ? 22.578 -4.762 -5.184 1 95.75 52 ASP A C 1
ATOM 397 O O . ASP A 1 52 ? 23.734 -5.16 -5.035 1 95.75 52 ASP A O 1
ATOM 401 N N . LEU A 1 53 ? 21.703 -4.836 -4.23 1 97.44 53 LEU A N 1
ATOM 402 C CA . LEU A 1 53 ? 22.031 -5.418 -2.936 1 97.44 53 LEU A CA 1
ATOM 403 C C . LEU A 1 53 ? 22.312 -6.914 -3.064 1 97.44 53 LEU A C 1
ATOM 405 O O . LEU A 1 53 ? 23.266 -7.422 -2.49 1 97.44 53 LEU A O 1
ATOM 409 N N . ALA A 1 54 ? 21.469 -7.59 -3.84 1 98 54 ALA A N 1
ATOM 410 C CA . ALA A 1 54 ? 21.625 -9.031 -4.004 1 98 54 ALA A CA 1
ATOM 411 C C . ALA A 1 54 ? 22.922 -9.375 -4.715 1 98 54 ALA A C 1
ATOM 413 O O . ALA A 1 54 ? 23.625 -10.312 -4.324 1 98 54 ALA A O 1
ATOM 414 N N . THR A 1 55 ? 23.312 -8.57 -5.691 1 97.31 55 THR A N 1
ATOM 415 C CA . THR A 1 55 ? 24.453 -8.914 -6.535 1 97.31 55 THR A CA 1
ATOM 416 C C . THR A 1 55 ? 25.703 -8.141 -6.109 1 97.31 55 THR A C 1
ATOM 418 O O . THR A 1 55 ? 26.75 -8.227 -6.754 1 97.31 55 THR A O 1
ATOM 421 N N . GLY A 1 56 ? 25.594 -7.352 -5.062 1 96.44 56 GLY A N 1
ATOM 422 C CA . GLY A 1 56 ? 26.672 -6.469 -4.66 1 96.44 56 GLY A CA 1
ATOM 423 C C . GLY A 1 56 ? 27.766 -7.176 -3.883 1 96.44 56 GLY A C 1
ATOM 424 O O . GLY A 1 56 ? 27.609 -8.336 -3.5 1 96.44 56 GLY A O 1
ATOM 425 N N . GLU A 1 57 ? 28.812 -6.441 -3.527 1 97 57 GLU A N 1
ATOM 426 C CA . GLU A 1 57 ? 30 -6.973 -2.871 1 97 57 GLU A CA 1
ATOM 427 C C . GLU A 1 57 ? 29.703 -7.41 -1.44 1 97 57 GLU A C 1
ATOM 429 O O . GLU A 1 57 ? 30.25 -8.398 -0.957 1 97 57 GLU A O 1
ATOM 434 N N . THR A 1 58 ? 28.844 -6.652 -0.773 1 96.94 58 THR A N 1
ATOM 435 C CA . THR A 1 58 ? 28.516 -6.969 0.613 1 96.94 58 THR A CA 1
ATOM 436 C C . THR A 1 58 ? 27.844 -8.336 0.711 1 96.94 58 THR A C 1
ATOM 438 O O . THR A 1 58 ? 28.203 -9.141 1.579 1 96.94 58 THR A O 1
ATOM 441 N N . MET A 1 59 ? 26.953 -8.625 -0.175 1 97.94 59 MET A N 1
ATOM 442 C CA . MET A 1 59 ? 26.297 -9.922 -0.209 1 97.94 59 MET A CA 1
ATOM 443 C C . MET A 1 59 ? 27.281 -11.031 -0.559 1 97.94 59 MET A C 1
ATOM 445 O O . MET A 1 59 ? 27.281 -12.086 0.074 1 97.94 59 MET A O 1
ATOM 449 N N . GLN A 1 60 ? 28.109 -10.75 -1.537 1 97.69 60 GLN A N 1
ATOM 450 C CA . GLN A 1 60 ? 29.078 -11.75 -1.941 1 97.69 60 GLN A CA 1
ATOM 451 C C . GLN A 1 60 ? 30.016 -12.117 -0.784 1 97.69 60 GLN A C 1
ATOM 453 O O . GLN A 1 60 ? 30.281 -13.297 -0.552 1 97.69 60 GLN A O 1
ATOM 458 N N . ARG A 1 61 ? 30.438 -11.078 -0.072 1 97.94 61 ARG A N 1
ATOM 459 C CA . ARG A 1 61 ? 31.297 -11.312 1.082 1 97.94 61 ARG A CA 1
ATOM 460 C C . ARG A 1 61 ? 30.562 -12.078 2.172 1 97.94 61 ARG A C 1
ATOM 462 O O . ARG A 1 61 ? 31.125 -12.969 2.811 1 97.94 61 ARG A O 1
ATOM 469 N N . ALA A 1 62 ? 29.312 -11.695 2.381 1 98.19 62 ALA A N 1
ATOM 470 C CA . ALA A 1 62 ? 28.5 -12.383 3.385 1 98.19 62 ALA A CA 1
ATOM 471 C C . ALA A 1 62 ? 28.344 -13.859 3.037 1 98.19 62 ALA A C 1
ATOM 473 O O . ALA A 1 62 ? 28.375 -14.719 3.922 1 98.19 62 ALA A O 1
ATOM 474 N N . ILE A 1 63 ? 28.141 -14.164 1.768 1 98.31 63 ILE A N 1
ATOM 475 C CA . ILE A 1 63 ? 27.984 -15.539 1.304 1 98.31 63 ILE A CA 1
ATOM 476 C C . ILE A 1 63 ? 29.266 -16.312 1.552 1 98.31 63 ILE A C 1
ATOM 478 O O . ILE A 1 63 ? 29.234 -17.422 2.092 1 98.31 63 ILE A O 1
ATOM 482 N N . GLU A 1 64 ? 30.391 -15.727 1.236 1 97.88 64 GLU A N 1
ATOM 483 C CA . GLU A 1 64 ? 31.688 -16.391 1.407 1 97.88 64 GLU A CA 1
ATOM 484 C C . GLU A 1 64 ? 31.984 -16.641 2.883 1 97.88 64 GLU A C 1
ATOM 486 O O . GLU A 1 64 ? 32.438 -17.719 3.254 1 97.88 64 GLU A O 1
ATOM 491 N N . ASP A 1 65 ? 31.734 -15.617 3.713 1 98 65 ASP A N 1
ATOM 492 C CA . ASP A 1 65 ? 31.969 -15.742 5.148 1 98 65 ASP A CA 1
ATOM 493 C C . ASP A 1 65 ? 31.062 -16.812 5.762 1 98 65 ASP A C 1
ATOM 495 O O . ASP A 1 65 ? 31.5 -17.578 6.629 1 98 65 ASP A O 1
ATOM 499 N N . ALA A 1 66 ? 29.844 -16.812 5.367 1 98.06 66 ALA A N 1
ATOM 500 C CA . ALA A 1 66 ? 28.891 -17.812 5.867 1 98.06 66 ALA A CA 1
ATOM 501 C C . ALA A 1 66 ? 29.312 -19.219 5.438 1 98.06 66 ALA A C 1
ATOM 503 O O . ALA A 1 66 ? 29.172 -20.172 6.203 1 98.06 66 ALA A O 1
ATOM 504 N N . ARG A 1 67 ? 29.766 -19.359 4.191 1 96.94 67 ARG A N 1
ATOM 505 C CA . ARG A 1 67 ? 30.234 -20.641 3.688 1 96.94 67 ARG A CA 1
ATOM 506 C C . ARG A 1 67 ? 31.375 -21.188 4.535 1 96.94 67 ARG A C 1
ATOM 508 O O . ARG A 1 67 ? 31.422 -22.375 4.836 1 96.94 67 ARG A O 1
ATOM 515 N N . ALA A 1 68 ? 32.25 -20.281 4.887 1 96.88 68 ALA A N 1
ATOM 516 C CA . ALA A 1 68 ? 33.375 -20.656 5.727 1 96.88 68 ALA A CA 1
ATOM 517 C C . ALA A 1 68 ? 32.906 -21.141 7.098 1 96.88 68 ALA A C 1
ATOM 519 O O . ALA A 1 68 ? 33.438 -22.109 7.637 1 96.88 68 ALA A O 1
ATOM 520 N N . GLU A 1 69 ? 31.969 -20.422 7.645 1 96.5 69 GLU A N 1
ATOM 521 C CA . GLU A 1 69 ? 31.438 -20.781 8.953 1 96.5 69 GLU A CA 1
ATOM 522 C C . GLU A 1 69 ? 30.734 -22.141 8.914 1 96.5 69 GLU A C 1
ATOM 524 O O . GLU A 1 69 ? 30.797 -22.906 9.883 1 96.5 69 GLU A O 1
ATOM 529 N N . LEU A 1 70 ? 30.109 -22.469 7.816 1 96.38 70 LEU A N 1
ATOM 530 C CA . LEU A 1 70 ? 29.266 -23.641 7.738 1 96.38 70 LEU A CA 1
ATOM 531 C C . LEU A 1 70 ? 30.047 -24.828 7.164 1 96.38 70 LEU A C 1
ATOM 533 O O . LEU A 1 70 ? 29.453 -25.859 6.852 1 96.38 70 LEU A O 1
ATOM 537 N N . LYS A 1 71 ? 31.281 -24.594 7.066 1 93.62 71 LYS A N 1
ATOM 538 C CA . LYS A 1 71 ? 32.094 -25.703 6.594 1 93.62 71 LYS A CA 1
ATOM 539 C C . LYS A 1 71 ? 31.953 -26.922 7.508 1 93.62 71 LYS A C 1
ATOM 541 O O . LYS A 1 71 ? 32.094 -26.797 8.727 1 93.62 71 LYS A O 1
ATOM 546 N N . GLY A 1 72 ? 31.672 -28.078 6.961 1 93.69 72 GLY A N 1
ATOM 547 C CA . GLY A 1 72 ? 31.531 -29.297 7.734 1 93.69 72 GLY A CA 1
ATOM 548 C C . GLY A 1 72 ? 30.109 -29.578 8.156 1 93.69 72 GLY A C 1
ATOM 549 O O . GLY A 1 72 ? 29.797 -30.672 8.633 1 93.69 72 GLY A O 1
ATOM 550 N N . ILE A 1 73 ? 29.266 -28.578 8.031 1 92.81 73 ILE A N 1
ATOM 551 C CA . ILE A 1 73 ? 27.844 -28.766 8.336 1 92.81 73 ILE A CA 1
ATOM 552 C C . ILE A 1 73 ? 27.188 -29.547 7.203 1 92.81 73 ILE A C 1
ATOM 554 O O . ILE A 1 73 ? 27.547 -29.391 6.035 1 92.81 73 ILE A O 1
ATOM 558 N N . ALA A 1 74 ? 26.25 -30.359 7.566 1 93.81 74 ALA A N 1
ATOM 559 C CA . ALA A 1 74 ? 25.578 -31.234 6.605 1 93.81 74 ALA A CA 1
ATOM 560 C C . ALA A 1 74 ? 24.875 -30.422 5.52 1 93.81 74 ALA A C 1
ATOM 562 O O . ALA A 1 74 ? 24.297 -29.359 5.801 1 93.81 74 ALA A O 1
ATOM 563 N N . ALA A 1 75 ? 24.844 -30.953 4.352 1 91.56 75 ALA A N 1
ATOM 564 C CA . ALA A 1 75 ? 24.219 -30.297 3.209 1 91.56 75 ALA A CA 1
ATOM 565 C C . ALA A 1 75 ? 22.703 -30.188 3.398 1 91.56 75 ALA A C 1
ATOM 567 O O . ALA A 1 75 ? 22.062 -29.297 2.836 1 91.56 75 ALA A O 1
ATOM 568 N N . ALA A 1 76 ? 22.172 -31.031 4.219 1 93.12 76 ALA A N 1
ATOM 569 C CA . ALA A 1 76 ? 20.719 -31.078 4.426 1 93.12 76 ALA A CA 1
ATOM 570 C C . ALA A 1 76 ? 20.281 -30.062 5.48 1 93.12 76 ALA A C 1
ATOM 572 O O . ALA A 1 76 ? 19.094 -29.781 5.617 1 93.12 76 ALA A O 1
ATOM 573 N N . ASP A 1 77 ? 21.234 -29.453 6.113 1 95.88 77 ASP A N 1
ATOM 574 C CA . ASP A 1 77 ? 20.922 -28.391 7.062 1 95.88 77 ASP A CA 1
ATOM 575 C C . ASP A 1 77 ? 20.328 -27.188 6.359 1 95.88 77 ASP A C 1
ATOM 577 O O . ASP A 1 77 ? 20.828 -26.75 5.316 1 95.88 77 ASP A O 1
ATOM 581 N N . ASN A 1 78 ? 19.234 -26.625 6.934 1 96.12 78 ASN A N 1
ATOM 582 C CA . ASN A 1 78 ? 18.547 -25.5 6.316 1 96.12 78 ASN A CA 1
ATOM 583 C C . ASN A 1 78 ? 19.484 -24.312 6.078 1 96.12 78 ASN A C 1
ATOM 585 O O . ASN A 1 78 ? 19.328 -23.578 5.109 1 96.12 78 ASN A O 1
ATOM 589 N N . ARG A 1 79 ? 20.469 -24.156 7.016 1 97.25 79 ARG A N 1
ATOM 590 C CA . ARG A 1 79 ? 21.422 -23.062 6.84 1 97.25 79 ARG A CA 1
ATOM 591 C C . ARG A 1 79 ? 22.266 -23.266 5.586 1 97.25 79 ARG A C 1
ATOM 593 O O . ARG A 1 79 ? 22.5 -22.312 4.828 1 97.25 79 ARG A O 1
ATOM 600 N N . SER A 1 80 ? 22.641 -24.422 5.375 1 97.69 80 SER A N 1
ATOM 601 C CA . SER A 1 80 ? 23.438 -24.766 4.191 1 97.69 80 SER A CA 1
ATOM 602 C C . SER A 1 80 ? 22.594 -24.641 2.922 1 97.69 80 SER A C 1
ATOM 604 O O . SER A 1 80 ? 23.062 -24.109 1.911 1 97.69 80 SER A O 1
ATOM 606 N N . ILE A 1 81 ? 21.375 -25.172 2.957 1 97.81 81 ILE A N 1
ATOM 607 C CA . ILE A 1 81 ? 20.484 -25.109 1.808 1 97.81 81 ILE A CA 1
ATOM 608 C C . ILE A 1 81 ? 20.219 -23.656 1.432 1 97.81 81 ILE A C 1
ATOM 610 O O . ILE A 1 81 ? 20.312 -23.281 0.26 1 97.81 81 ILE A O 1
ATOM 614 N N . ALA A 1 82 ? 19.922 -22.828 2.445 1 98.31 82 ALA A N 1
ATOM 615 C CA . ALA A 1 82 ? 19.625 -21.422 2.221 1 98.31 82 ALA A CA 1
ATOM 616 C C . ALA A 1 82 ? 20.812 -20.719 1.56 1 98.31 82 ALA A C 1
ATOM 618 O O . ALA A 1 82 ? 20.625 -19.938 0.621 1 98.31 82 ALA A O 1
ATOM 619 N N . LEU A 1 83 ? 21.984 -21 2.07 1 98.25 83 LEU A N 1
ATOM 620 C CA . LEU A 1 83 ? 23.203 -20.359 1.593 1 98.25 83 LEU A CA 1
ATOM 621 C C . LEU A 1 83 ? 23.469 -20.719 0.138 1 98.25 83 LEU A C 1
ATOM 623 O O . LEU A 1 83 ? 23.688 -19.844 -0.698 1 98.25 83 LEU A O 1
ATOM 627 N N . GLU A 1 84 ? 23.438 -21.938 -0.167 1 97.69 84 GLU A N 1
ATOM 628 C CA . GLU A 1 84 ? 23.797 -22.391 -1.508 1 97.69 84 GLU A CA 1
ATOM 629 C C . GLU A 1 84 ? 22.719 -22.016 -2.52 1 97.69 84 GLU A C 1
ATOM 631 O O . GLU A 1 84 ? 23.016 -21.734 -3.682 1 97.69 84 GLU A O 1
ATOM 636 N N . GLN A 1 85 ? 21.484 -22.094 -2.131 1 97.75 85 GLN A N 1
ATOM 637 C CA . GLN A 1 85 ? 20.406 -21.656 -3 1 97.75 85 GLN A CA 1
ATOM 638 C C . GLN A 1 85 ? 20.547 -20.172 -3.342 1 97.75 85 GLN A C 1
ATOM 640 O O . GLN A 1 85 ? 20.391 -19.781 -4.5 1 97.75 85 GLN A O 1
ATOM 645 N N . ALA A 1 86 ? 20.766 -19.344 -2.336 1 98.44 86 ALA A N 1
ATOM 646 C CA . ALA A 1 86 ? 20.938 -17.922 -2.574 1 98.44 86 ALA A CA 1
ATOM 647 C C . ALA A 1 86 ? 22.125 -17.672 -3.504 1 98.44 86 ALA A C 1
ATOM 649 O O . ALA A 1 86 ? 22.016 -16.891 -4.461 1 98.44 86 ALA A O 1
ATOM 650 N N . ALA A 1 87 ? 23.219 -18.344 -3.168 1 98.25 87 ALA A N 1
ATOM 651 C CA . ALA A 1 87 ? 24.422 -18.172 -3.979 1 98.25 87 ALA A CA 1
ATOM 652 C C . ALA A 1 87 ? 24.156 -18.516 -5.441 1 98.25 87 ALA A C 1
ATOM 654 O O . ALA A 1 87 ? 24.547 -17.781 -6.344 1 98.25 87 ALA A O 1
ATOM 655 N N . SER A 1 88 ? 23.516 -19.609 -5.633 1 97 88 SER A N 1
ATOM 656 C CA . SER A 1 88 ? 23.234 -20.078 -6.984 1 97 88 SER A CA 1
ATOM 657 C C . SER A 1 88 ? 22.266 -19.141 -7.703 1 97 88 SER A C 1
ATOM 659 O O . SER A 1 88 ? 22.5 -18.766 -8.852 1 97 88 SER A O 1
ATOM 661 N N . SER A 1 89 ? 21.188 -18.766 -7.105 1 97.31 89 SER A N 1
ATOM 662 C CA . SER A 1 89 ? 20.172 -17.906 -7.711 1 97.31 89 SER A CA 1
ATOM 663 C C . SER A 1 89 ? 20.719 -16.516 -7.98 1 97.31 89 SER A C 1
ATOM 665 O O . SER A 1 89 ? 20.422 -15.922 -9.016 1 97.31 89 SER A O 1
ATOM 667 N N . ILE A 1 90 ? 21.484 -16 -7.039 1 98.06 90 ILE A N 1
ATOM 668 C CA . ILE A 1 90 ? 22.109 -14.703 -7.223 1 98.06 90 ILE A CA 1
ATOM 669 C C . ILE A 1 90 ? 23.125 -14.766 -8.359 1 98.06 90 ILE A C 1
ATOM 671 O O . ILE A 1 90 ? 23.266 -13.82 -9.133 1 98.06 90 ILE A O 1
ATOM 675 N N . GLY A 1 91 ? 23.844 -15.891 -8.398 1 97.12 91 GLY A N 1
ATOM 676 C CA . GLY A 1 91 ? 24.719 -16.125 -9.539 1 97.12 91 GLY A CA 1
ATOM 677 C C . GLY A 1 91 ? 24 -16.031 -10.875 1 97.12 91 GLY A C 1
ATOM 678 O O . GLY A 1 91 ? 24.484 -15.406 -11.812 1 97.12 91 GLY A O 1
ATOM 679 N N . THR A 1 92 ? 22.859 -16.656 -10.984 1 95.88 92 THR A N 1
ATOM 680 C CA . THR A 1 92 ? 22.031 -16.594 -12.188 1 95.88 92 THR A CA 1
ATOM 681 C C . THR A 1 92 ? 21.609 -15.156 -12.484 1 95.88 92 THR A C 1
ATOM 683 O O . THR A 1 92 ? 21.734 -14.688 -13.617 1 95.88 92 THR A O 1
ATOM 686 N N . LEU A 1 93 ? 21.172 -14.461 -11.477 1 95.81 93 LEU A N 1
ATOM 687 C CA . LEU A 1 93 ? 20.781 -13.07 -11.609 1 95.81 93 LEU A CA 1
ATOM 688 C C . LEU A 1 93 ? 21.938 -12.219 -12.117 1 95.81 93 LEU A C 1
ATOM 690 O O . LEU A 1 93 ? 21.75 -11.359 -12.992 1 95.81 93 LEU A O 1
ATOM 694 N N . SER A 1 94 ? 23.094 -12.492 -11.625 1 95.81 94 SER A N 1
ATOM 695 C CA . SER A 1 94 ? 24.281 -11.703 -11.938 1 95.81 94 SER A CA 1
ATOM 696 C C . SER A 1 94 ? 24.734 -11.945 -13.375 1 95.81 94 SER A C 1
ATOM 698 O O . SER A 1 94 ? 25.391 -11.102 -13.969 1 95.81 94 SER A O 1
ATOM 700 N N . ARG A 1 95 ? 24.391 -13.086 -13.891 1 95.5 95 ARG A N 1
ATOM 701 C CA . ARG A 1 95 ? 24.797 -13.422 -15.25 1 95.5 95 ARG A CA 1
ATOM 702 C C . ARG A 1 95 ? 24 -12.625 -16.281 1 95.5 95 ARG A C 1
ATOM 704 O O . ARG A 1 95 ? 24.453 -12.445 -17.406 1 95.5 95 ARG A O 1
ATOM 711 N N . ILE A 1 96 ? 22.875 -12.211 -15.93 1 93.94 96 ILE A N 1
ATOM 712 C CA . ILE A 1 96 ? 22.078 -11.383 -16.828 1 93.94 96 ILE A CA 1
ATOM 713 C C . ILE A 1 96 ? 22.562 -9.938 -16.766 1 93.94 96 ILE A C 1
ATOM 715 O O . ILE A 1 96 ? 22.438 -9.281 -15.719 1 93.94 96 ILE A O 1
ATOM 719 N N . PRO A 1 97 ? 23 -9.398 -17.781 1 91.5 97 PRO A N 1
ATOM 720 C CA . PRO A 1 97 ? 23.547 -8.031 -17.75 1 91.5 97 PRO A CA 1
ATOM 721 C C . PRO A 1 97 ? 22.5 -6.996 -17.359 1 91.5 97 PRO A C 1
ATOM 723 O O . PRO A 1 97 ? 21.359 -7.043 -17.844 1 91.5 97 PRO A O 1
ATOM 726 N N . ALA A 1 98 ? 22.922 -6.07 -16.531 1 85.19 98 ALA A N 1
ATOM 727 C CA . ALA A 1 98 ? 22.031 -5.02 -16.047 1 85.19 98 ALA A CA 1
ATOM 728 C C . ALA A 1 98 ? 21.469 -4.203 -17.203 1 85.19 98 ALA A C 1
ATOM 730 O O . ALA A 1 98 ? 20.312 -3.777 -17.172 1 85.19 98 ALA A O 1
ATOM 731 N N . GLU A 1 99 ? 22.266 -3.992 -18.141 1 87.81 99 GLU A N 1
ATOM 732 C CA . GLU A 1 99 ? 21.844 -3.227 -19.312 1 87.81 99 GLU A CA 1
ATOM 733 C C . GLU A 1 99 ? 20.719 -3.941 -20.062 1 87.81 99 GLU A C 1
ATOM 735 O O . GLU A 1 99 ? 19.828 -3.297 -20.609 1 87.81 99 GLU A O 1
ATOM 740 N N . LEU A 1 100 ? 20.844 -5.25 -20.109 1 89.06 100 LEU A N 1
ATOM 741 C CA . LEU A 1 100 ? 19.812 -6.039 -20.781 1 89.06 100 LEU A CA 1
ATOM 742 C C . LEU A 1 100 ? 18.5 -5.973 -20.016 1 89.06 100 LEU A C 1
ATOM 744 O O . LEU A 1 100 ? 17.422 -5.863 -20.609 1 89.06 100 LEU A O 1
ATOM 748 N N . VAL A 1 101 ? 18.656 -6 -18.734 1 82.5 101 VAL A N 1
ATOM 749 C CA . VAL A 1 101 ? 17.484 -5.906 -17.875 1 82.5 101 VAL A CA 1
ATOM 750 C C . VAL A 1 101 ? 16.812 -4.551 -18.062 1 82.5 101 VAL A C 1
ATOM 752 O O . VAL A 1 101 ? 15.586 -4.469 -18.219 1 82.5 101 VAL A O 1
ATOM 755 N N . ALA A 1 102 ? 17.594 -3.541 -18.109 1 81.31 102 ALA A N 1
ATOM 756 C CA . ALA A 1 102 ? 17.078 -2.186 -18.281 1 81.31 102 ALA A CA 1
ATOM 757 C C . ALA A 1 102 ? 16.422 -2.021 -19.656 1 81.31 102 ALA A C 1
ATOM 759 O O . ALA A 1 102 ? 15.344 -1.433 -19.766 1 81.31 102 ALA A O 1
ATOM 760 N N . ALA A 1 103 ? 17.062 -2.518 -20.609 1 86.19 103 ALA A N 1
ATOM 761 C CA . ALA A 1 103 ? 16.547 -2.436 -21.969 1 86.19 103 ALA A CA 1
ATOM 762 C C . ALA A 1 103 ? 15.234 -3.203 -22.109 1 86.19 103 ALA A C 1
ATOM 764 O O . ALA A 1 103 ? 14.32 -2.766 -22.812 1 86.19 103 ALA A O 1
ATOM 765 N N . SER A 1 104 ? 15.188 -4.305 -21.5 1 87.62 104 SER A N 1
ATOM 766 C CA . SER A 1 104 ? 13.977 -5.117 -21.531 1 87.62 104 SER A CA 1
ATOM 767 C C . SER A 1 104 ? 12.805 -4.402 -20.859 1 87.62 104 SER A C 1
ATOM 769 O O . SER A 1 104 ? 11.672 -4.477 -21.344 1 87.62 104 SER A O 1
ATOM 771 N N . ALA A 1 105 ? 13.164 -3.75 -19.812 1 79.12 105 ALA A N 1
ATOM 772 C CA . ALA A 1 105 ? 12.133 -2.996 -19.109 1 79.12 105 ALA A CA 1
ATOM 773 C C . ALA A 1 105 ? 11.594 -1.853 -19.969 1 79.12 105 ALA A C 1
ATOM 775 O O . ALA A 1 105 ? 10.391 -1.591 -19.984 1 79.12 105 ALA A O 1
ATOM 776 N N . GLU A 1 106 ? 12.453 -1.146 -20.625 1 83.25 106 GLU A N 1
ATOM 777 C CA . GLU A 1 106 ? 12.047 -0.066 -21.516 1 83.25 106 GLU A CA 1
ATOM 778 C C . GLU A 1 106 ? 11.211 -0.594 -22.672 1 83.25 106 GLU A C 1
ATOM 780 O O . GLU A 1 106 ? 10.203 0.011 -23.047 1 83.25 106 GLU A O 1
ATOM 785 N N . LEU A 1 107 ? 11.625 -1.619 -23.156 1 88.94 107 LEU A N 1
ATOM 786 C CA . LEU A 1 107 ? 10.914 -2.225 -24.266 1 88.94 107 LEU A CA 1
ATOM 787 C C . LEU A 1 107 ? 9.516 -2.664 -23.844 1 88.94 107 LEU A C 1
ATOM 789 O O . LEU A 1 107 ? 8.562 -2.57 -24.641 1 88.94 107 LEU A O 1
ATOM 793 N N . LYS A 1 108 ? 9.414 -3.168 -22.672 1 88.88 108 LYS A N 1
ATOM 794 C CA . LYS A 1 108 ? 8.141 -3.66 -22.156 1 88.88 108 LYS A CA 1
ATOM 795 C C . LYS A 1 108 ? 7.055 -2.59 -22.25 1 88.88 108 LYS A C 1
ATOM 797 O O . LYS A 1 108 ? 5.938 -2.865 -22.703 1 88.88 108 LYS A O 1
ATOM 802 N N . THR A 1 109 ? 7.391 -1.39 -21.953 1 82.25 109 THR A N 1
ATOM 803 C CA . THR A 1 109 ? 6.426 -0.296 -21.984 1 82.25 109 THR A CA 1
ATOM 804 C C . THR A 1 109 ? 5.965 -0.011 -23.406 1 82.25 109 THR A C 1
ATOM 806 O O . THR A 1 109 ? 4.766 0.108 -23.672 1 82.25 109 THR A O 1
ATOM 809 N N . ARG A 1 110 ? 6.859 0.099 -24.234 1 88.31 110 ARG A N 1
ATOM 810 C CA . ARG A 1 110 ? 6.555 0.37 -25.641 1 88.31 110 ARG A CA 1
ATOM 811 C C . ARG A 1 110 ? 5.797 -0.793 -26.266 1 88.31 110 ARG A C 1
ATOM 813 O O . ARG A 1 110 ? 4.859 -0.585 -27.047 1 88.31 110 ARG A O 1
ATOM 820 N N . ALA A 1 111 ? 6.25 -1.981 -25.891 1 93.19 111 ALA A N 1
ATOM 821 C CA . ALA A 1 111 ? 5.648 -3.18 -26.469 1 93.19 111 ALA A CA 1
ATOM 822 C C . ALA A 1 111 ? 4.207 -3.348 -26 1 93.19 111 ALA A C 1
ATOM 824 O O . ALA A 1 111 ? 3.334 -3.748 -26.781 1 93.19 111 ALA A O 1
ATOM 825 N N . GLN A 1 112 ? 3.963 -3.064 -24.797 1 91.38 112 GLN A N 1
ATOM 826 C CA . GLN A 1 112 ? 2.605 -3.158 -24.266 1 91.38 112 GLN A CA 1
ATOM 827 C C . GLN A 1 112 ? 1.683 -2.145 -24.938 1 91.38 112 GLN A C 1
ATOM 829 O O . GLN A 1 112 ? 0.523 -2.447 -25.219 1 91.38 112 GLN A O 1
ATOM 834 N N . ALA A 1 113 ? 2.152 -0.988 -25.234 1 89.5 113 ALA A N 1
ATOM 835 C CA . ALA A 1 113 ? 1.37 0.022 -25.938 1 89.5 113 ALA A CA 1
ATOM 836 C C . ALA A 1 113 ? 1.063 -0.422 -27.375 1 89.5 113 ALA A C 1
ATOM 838 O O . ALA A 1 113 ? -0.067 -0.28 -27.844 1 89.5 113 ALA A O 1
ATOM 839 N N . ALA A 1 114 ? 2.053 -0.92 -27.922 1 93.25 114 ALA A N 1
ATOM 840 C CA . ALA A 1 114 ? 1.877 -1.407 -29.281 1 93.25 114 ALA A CA 1
ATOM 841 C C . ALA A 1 114 ? 0.879 -2.561 -29.328 1 93.25 114 ALA A C 1
ATOM 843 O O . ALA A 1 114 ? 0.054 -2.639 -30.25 1 93.25 114 ALA A O 1
ATOM 844 N N . TRP A 1 115 ? 0.987 -3.451 -28.391 1 95.94 115 TRP A N 1
ATOM 845 C CA . TRP A 1 115 ? 0.077 -4.59 -28.312 1 95.94 115 TRP A CA 1
ATOM 846 C C . TRP A 1 115 ? -1.362 -4.125 -28.125 1 95.94 115 TRP A C 1
ATOM 848 O O . TRP A 1 115 ? -2.273 -4.613 -28.797 1 95.94 115 TRP A O 1
ATOM 858 N N . ALA A 1 116 ? -1.548 -3.229 -27.266 1 92.94 116 ALA A N 1
ATOM 859 C CA . ALA A 1 116 ? -2.889 -2.721 -26.984 1 92.94 116 ALA A CA 1
ATOM 860 C C . ALA A 1 116 ? -3.504 -2.096 -28.234 1 92.94 116 ALA A C 1
ATOM 862 O O . ALA A 1 116 ? -4.68 -2.32 -28.547 1 92.94 116 ALA A O 1
ATOM 863 N N . ALA A 1 117 ? -2.752 -1.326 -28.891 1 93.81 117 ALA A N 1
ATOM 864 C CA . ALA A 1 117 ? -3.215 -0.708 -30.125 1 93.81 117 ALA A CA 1
ATOM 865 C C . ALA A 1 117 ? -3.516 -1.764 -31.188 1 93.81 117 ALA A C 1
ATOM 867 O O . ALA A 1 117 ? -4.523 -1.675 -31.891 1 93.81 117 ALA A O 1
ATOM 868 N N . ALA A 1 118 ? -2.604 -2.703 -31.25 1 96.5 118 ALA A N 1
ATOM 869 C CA . ALA A 1 118 ? -2.762 -3.77 -32.25 1 96.5 118 ALA A CA 1
ATOM 870 C C . ALA A 1 118 ? -4.012 -4.598 -31.953 1 96.5 118 ALA A C 1
ATOM 872 O O . ALA A 1 118 ? -4.734 -4.98 -32.875 1 96.5 118 ALA A O 1
ATOM 873 N N . ARG A 1 119 ? -4.234 -4.953 -30.734 1 96 119 ARG A N 1
ATOM 874 C CA . ARG A 1 119 ? -5.41 -5.719 -30.344 1 96 119 ARG A CA 1
ATOM 875 C C . ARG A 1 119 ? -6.691 -4.957 -30.672 1 96 119 ARG A C 1
ATOM 877 O O . ARG A 1 119 ? -7.652 -5.531 -31.188 1 96 119 ARG A O 1
ATOM 884 N N . ALA A 1 120 ? -6.688 -3.682 -30.391 1 94.81 120 ALA A N 1
ATOM 885 C CA . ALA A 1 120 ? -7.855 -2.846 -30.656 1 94.81 120 ALA A CA 1
ATOM 886 C C . ALA A 1 120 ? -8.148 -2.758 -32.156 1 94.81 120 ALA A C 1
ATOM 888 O O . ALA A 1 120 ? -9.312 -2.707 -32.562 1 94.81 120 ALA A O 1
ATOM 889 N N . ALA A 1 121 ? -7.164 -2.82 -32.938 1 96.94 121 ALA A N 1
ATOM 890 C CA . ALA A 1 121 ? -7.305 -2.619 -34.375 1 96.94 121 ALA A CA 1
ATOM 891 C C . ALA A 1 121 ? -7.289 -3.951 -35.125 1 96.94 121 ALA A C 1
ATOM 893 O O . ALA A 1 121 ? -7.43 -3.988 -36.344 1 96.94 121 ALA A O 1
ATOM 894 N N . ASP A 1 122 ? -7.102 -5.062 -34.406 1 97.19 122 ASP A N 1
ATOM 895 C CA . ASP A 1 122 ? -6.922 -6.371 -35.031 1 97.19 122 ASP A CA 1
ATOM 896 C C . ASP A 1 122 ? -5.809 -6.332 -36.094 1 97.19 122 ASP A C 1
ATOM 898 O O . ASP A 1 122 ? -6.023 -6.719 -37.25 1 97.19 122 ASP A O 1
ATOM 902 N N . ASP A 1 123 ? -4.723 -5.812 -35.656 1 97.12 123 ASP A N 1
ATOM 903 C CA . ASP A 1 123 ? -3.586 -5.578 -36.531 1 97.12 123 ASP A CA 1
ATOM 904 C C . ASP A 1 123 ? -2.303 -6.168 -35.969 1 97.12 123 ASP A C 1
ATOM 906 O O . ASP A 1 123 ? -1.477 -5.441 -35.406 1 97.12 123 ASP A O 1
ATOM 910 N N . PHE A 1 124 ? -2.072 -7.398 -36.219 1 97.5 124 PHE A N 1
ATOM 911 C CA . PHE A 1 124 ? -0.894 -8.07 -35.688 1 97.5 124 PHE A CA 1
ATOM 912 C C . PHE A 1 124 ? 0.381 -7.484 -36.281 1 97.5 124 PHE A C 1
ATOM 914 O O . PHE A 1 124 ? 1.413 -7.418 -35.625 1 97.5 124 PHE A O 1
ATOM 921 N N . ALA A 1 125 ? 0.336 -7.066 -37.469 1 96.5 125 ALA A N 1
ATOM 922 C CA . ALA A 1 125 ? 1.499 -6.508 -38.156 1 96.5 125 ALA A CA 1
ATOM 923 C C . ALA A 1 125 ? 2.066 -5.316 -37.375 1 96.5 125 ALA A C 1
ATOM 925 O O . ALA A 1 125 ? 3.279 -5.094 -37.375 1 96.5 125 ALA A O 1
ATOM 926 N N . GLY A 1 126 ? 1.172 -4.594 -36.781 1 95.88 126 GLY A N 1
ATOM 927 C CA . GLY A 1 126 ? 1.599 -3.449 -36 1 95.88 126 GLY A CA 1
ATOM 928 C C . GLY A 1 126 ? 2.348 -3.838 -34.719 1 95.88 126 GLY A C 1
ATOM 929 O O . GLY A 1 126 ? 3.156 -3.061 -34.219 1 95.88 126 GLY A O 1
ATOM 930 N N . PHE A 1 127 ? 2.133 -4.992 -34.188 1 96.88 127 PHE A N 1
ATOM 931 C CA . PHE A 1 127 ? 2.74 -5.48 -32.938 1 96.88 127 PHE A CA 1
ATOM 932 C C . PHE A 1 127 ? 3.971 -6.324 -33.25 1 96.88 127 PHE A C 1
ATOM 934 O O . PHE A 1 127 ? 4.887 -6.414 -32.438 1 96.88 127 PHE A O 1
ATOM 941 N N . ALA A 1 128 ? 4.074 -6.832 -34.406 1 97.38 128 ALA A N 1
ATOM 942 C CA . ALA A 1 128 ? 5.043 -7.863 -34.781 1 97.38 128 ALA A CA 1
ATOM 943 C C . ALA A 1 128 ? 6.473 -7.379 -34.562 1 97.38 128 ALA A C 1
ATOM 945 O O . ALA A 1 128 ? 7.312 -8.109 -34.031 1 97.38 128 ALA A O 1
ATOM 946 N N . PRO A 1 129 ? 6.805 -6.109 -34.938 1 96.94 129 PRO A N 1
ATOM 947 C CA . PRO A 1 129 ? 8.188 -5.66 -34.719 1 96.94 129 PRO A CA 1
ATOM 948 C C . PRO A 1 129 ? 8.578 -5.613 -33.25 1 96.94 129 PRO A C 1
ATOM 950 O O . PRO A 1 129 ? 9.711 -5.945 -32.906 1 96.94 129 PRO A O 1
ATOM 953 N N . MET A 1 130 ? 7.645 -5.211 -32.406 1 95.75 130 MET A N 1
ATOM 954 C CA . MET A 1 130 ? 7.914 -5.168 -30.969 1 95.75 130 MET A CA 1
ATOM 955 C C . MET A 1 130 ? 8.055 -6.578 -30.406 1 95.75 130 MET A C 1
ATOM 957 O O . MET A 1 130 ? 8.883 -6.816 -29.531 1 95.75 130 MET A O 1
ATOM 961 N N . LEU A 1 131 ? 7.25 -7.414 -30.875 1 96.44 131 LEU A N 1
ATOM 962 C CA . LEU A 1 131 ? 7.332 -8.805 -30.438 1 96.44 131 LEU A CA 1
ATOM 963 C C . LEU A 1 131 ? 8.664 -9.43 -30.844 1 96.44 131 LEU A C 1
ATOM 965 O O . LEU A 1 131 ? 9.266 -10.172 -30.078 1 96.44 131 LEU A O 1
ATOM 969 N N . GLU A 1 132 ? 9.078 -9.156 -32.031 1 97 132 GLU A N 1
ATOM 970 C CA . GLU A 1 132 ? 10.375 -9.648 -32.5 1 97 132 GLU A CA 1
ATOM 971 C C . GLU A 1 132 ? 11.508 -9.195 -31.562 1 97 132 GLU A C 1
ATOM 973 O O . GLU A 1 132 ? 12.352 -10 -31.188 1 97 132 GLU A O 1
ATOM 978 N N . ARG A 1 133 ? 11.484 -7.973 -31.281 1 95.94 133 ARG A N 1
ATOM 979 C CA . ARG A 1 133 ? 12.516 -7.43 -30.406 1 95.94 133 ARG A CA 1
ATOM 980 C C . ARG A 1 133 ? 12.445 -8.055 -29.016 1 95.94 133 ARG A C 1
ATOM 982 O O . ARG A 1 133 ? 13.477 -8.344 -28.406 1 95.94 133 ARG A O 1
ATOM 989 N N . THR A 1 134 ? 11.234 -8.211 -28.5 1 95.31 134 THR A N 1
ATOM 990 C CA . THR A 1 134 ? 11.039 -8.836 -27.188 1 95.31 134 THR A CA 1
ATOM 991 C C . THR A 1 134 ? 11.625 -10.25 -27.188 1 95.31 134 THR A C 1
ATOM 993 O O . THR A 1 134 ? 12.344 -10.617 -26.25 1 95.31 134 THR A O 1
ATOM 996 N N . MET A 1 135 ? 11.422 -10.953 -28.234 1 95.94 135 MET A N 1
ATOM 997 C CA . MET A 1 135 ? 11.898 -12.336 -28.281 1 95.94 135 MET A CA 1
ATOM 998 C C . MET A 1 135 ? 13.414 -12.375 -28.453 1 95.94 135 MET A C 1
ATOM 1000 O O . MET A 1 135 ? 14.07 -13.273 -27.922 1 95.94 135 MET A O 1
ATOM 1004 N N . GLU A 1 136 ? 13.914 -11.477 -29.156 1 95.62 136 GLU A N 1
ATOM 1005 C CA . GLU A 1 136 ? 15.367 -11.367 -29.281 1 95.62 136 GLU A CA 1
ATOM 1006 C C . GLU A 1 136 ? 16.016 -11.133 -27.906 1 95.62 136 GLU A C 1
ATOM 1008 O O . GLU A 1 136 ? 17.016 -11.758 -27.578 1 95.62 136 GLU A O 1
ATOM 1013 N N . MET A 1 137 ? 15.453 -10.289 -27.203 1 94.81 137 MET A N 1
ATOM 1014 C CA . MET A 1 137 ? 15.977 -10 -25.875 1 94.81 137 MET A CA 1
ATOM 1015 C C . MET A 1 137 ? 15.852 -11.227 -24.969 1 94.81 137 MET A C 1
ATOM 1017 O O . MET A 1 137 ? 16.75 -11.5 -24.156 1 94.81 137 MET A O 1
ATOM 1021 N N . GLN A 1 138 ? 14.766 -11.922 -25.094 1 95.25 138 GLN A N 1
ATOM 1022 C CA . GLN A 1 138 ? 14.586 -13.125 -24.297 1 95.25 138 GLN A CA 1
ATOM 1023 C C . GLN A 1 138 ? 15.609 -14.195 -24.688 1 95.25 138 GLN A C 1
ATOM 1025 O O . GLN A 1 138 ? 16.062 -14.961 -23.828 1 95.25 138 GLN A O 1
ATOM 1030 N N . ARG A 1 139 ? 15.969 -14.273 -25.891 1 96.31 139 ARG A N 1
ATOM 1031 C CA . ARG A 1 139 ? 17.031 -15.172 -26.328 1 96.31 139 ARG A CA 1
ATOM 1032 C C . ARG A 1 139 ? 18.359 -14.805 -25.688 1 96.31 139 ARG A C 1
ATOM 1034 O O . ARG A 1 139 ? 19.125 -15.68 -25.266 1 96.31 139 ARG A O 1
ATOM 1041 N N . GLU A 1 140 ? 18.594 -13.523 -25.656 1 96.25 140 GLU A N 1
ATOM 1042 C CA . GLU A 1 140 ? 19.812 -13.047 -25 1 96.25 140 GLU A CA 1
ATOM 1043 C C . GLU A 1 140 ? 19.812 -13.375 -23.516 1 96.25 140 GLU A C 1
ATOM 1045 O O . GLU A 1 140 ? 20.844 -13.766 -22.953 1 96.25 140 GLU A O 1
ATOM 1050 N N . ILE A 1 141 ? 18.734 -13.234 -22.906 1 95.31 141 ILE A N 1
ATOM 1051 C CA . ILE A 1 141 ? 18.609 -13.555 -21.484 1 95.31 141 ILE A CA 1
ATOM 1052 C C . ILE A 1 141 ? 18.812 -15.055 -21.281 1 95.31 141 ILE A C 1
ATOM 1054 O O . ILE A 1 141 ? 19.531 -15.469 -20.359 1 95.31 141 ILE A O 1
ATOM 1058 N N . ALA A 1 142 ? 18.188 -15.844 -22.125 1 96.75 142 ALA A N 1
ATOM 1059 C CA . ALA A 1 142 ? 18.359 -17.297 -22.047 1 96.75 142 ALA A CA 1
ATOM 1060 C C . ALA A 1 142 ? 19.828 -17.688 -22.188 1 96.75 142 ALA A C 1
ATOM 1062 O O . ALA A 1 142 ? 20.312 -18.547 -21.453 1 96.75 142 ALA A O 1
ATOM 1063 N N . ALA A 1 143 ? 20.438 -17.062 -23.109 1 96.81 143 ALA A N 1
ATOM 1064 C CA . ALA A 1 143 ? 21.859 -17.328 -23.328 1 96.81 143 ALA A CA 1
ATOM 1065 C C . ALA A 1 143 ? 22.688 -16.922 -22.125 1 96.81 143 ALA A C 1
ATOM 1067 O O . ALA A 1 143 ? 23.641 -17.625 -21.75 1 96.81 143 ALA A O 1
ATOM 1068 N N . ALA A 1 144 ? 22.375 -15.789 -21.562 1 96.31 144 ALA A N 1
ATOM 1069 C CA . ALA A 1 144 ? 23.094 -15.305 -20.391 1 96.31 144 ALA A CA 1
ATOM 1070 C C . ALA A 1 144 ? 22.906 -16.25 -19.203 1 96.31 144 ALA A C 1
ATOM 1072 O O . ALA A 1 144 ? 23.859 -16.484 -18.438 1 96.31 144 ALA A O 1
ATOM 1073 N N . ILE A 1 145 ? 21.75 -16.781 -19.031 1 96.19 145 ILE A N 1
ATOM 1074 C CA . ILE A 1 145 ? 21.453 -17.703 -17.953 1 96.19 145 ILE A CA 1
ATOM 1075 C C . ILE A 1 145 ? 22.172 -19.031 -18.203 1 96.19 145 ILE A C 1
ATOM 1077 O O . ILE A 1 145 ? 22.766 -19.609 -17.281 1 96.19 145 ILE A O 1
ATOM 1081 N N . GLY A 1 146 ? 22.109 -19.469 -19.375 1 96.06 146 GLY A N 1
ATOM 1082 C CA . GLY A 1 146 ? 22.688 -20.75 -19.75 1 96.06 146 GLY A CA 1
ATOM 1083 C C . GLY A 1 146 ? 21.672 -21.875 -19.75 1 96.06 146 GLY A C 1
ATOM 1084 O O . GLY A 1 146 ? 20.688 -21.844 -19 1 96.06 146 GLY A O 1
ATOM 1085 N N . TYR A 1 147 ? 21.891 -22.797 -20.641 1 95.44 147 TYR A N 1
ATOM 1086 C CA . TYR A 1 147 ? 21.062 -23.984 -20.766 1 95.44 147 TYR A CA 1
ATOM 1087 C C . TYR A 1 147 ? 21.859 -25.156 -21.344 1 95.44 147 TYR A C 1
ATOM 1089 O O . TYR A 1 147 ? 22.922 -24.953 -21.938 1 95.44 147 TYR A O 1
ATOM 1097 N N . GLN A 1 148 ? 21.344 -26.344 -21.172 1 93.06 148 GLN A N 1
ATOM 1098 C CA . GLN A 1 148 ? 22.078 -27.531 -21.625 1 93.06 148 GLN A CA 1
ATOM 1099 C C . GLN A 1 148 ? 21.531 -28.047 -22.953 1 93.06 148 GLN A C 1
ATOM 1101 O O . GLN A 1 148 ? 22.297 -28.328 -23.875 1 93.06 148 GLN A O 1
ATOM 1106 N N . GLU A 1 149 ? 20.219 -28.203 -23.016 1 94.94 149 GLU A N 1
ATOM 1107 C CA . GLU A 1 149 ? 19.609 -28.875 -24.156 1 94.94 149 GLU A CA 1
ATOM 1108 C C . GLU A 1 149 ? 18.891 -27.875 -25.062 1 94.94 149 GLU A C 1
ATOM 1110 O O . GLU A 1 149 ? 19.141 -27.812 -26.266 1 94.94 149 GLU A O 1
ATOM 1115 N N . HIS A 1 150 ? 17.969 -27.156 -24.531 1 97.31 150 HIS A N 1
ATOM 1116 C CA . HIS A 1 150 ? 17.125 -26.234 -25.281 1 97.31 150 HIS A CA 1
ATOM 1117 C C . HIS A 1 150 ? 17.125 -24.844 -24.641 1 97.31 150 HIS A C 1
ATOM 1119 O O . HIS A 1 150 ? 17.047 -24.719 -23.422 1 97.31 150 HIS A O 1
ATOM 1125 N N . PRO A 1 151 ? 17.172 -23.812 -25.406 1 97.94 151 PRO A N 1
ATOM 1126 C CA . PRO A 1 151 ? 17.234 -22.469 -24.812 1 97.94 151 PRO A CA 1
ATOM 1127 C C . PRO A 1 151 ? 15.984 -22.109 -24.016 1 97.94 151 PRO A C 1
ATOM 1129 O O . PRO A 1 151 ? 16.047 -21.312 -23.078 1 97.94 151 PRO A O 1
ATOM 1132 N N . TYR A 1 152 ? 14.844 -22.641 -24.406 1 98.19 152 TYR A N 1
ATOM 1133 C CA . TYR A 1 152 ? 13.602 -22.406 -23.672 1 98.19 152 TYR A CA 1
ATOM 1134 C C . TYR A 1 152 ? 13.719 -22.859 -22.234 1 98.19 152 TYR A C 1
ATOM 1136 O O . TYR A 1 152 ? 13.008 -22.359 -21.359 1 98.19 152 TYR A O 1
ATOM 1144 N N . ASP A 1 153 ? 14.672 -23.828 -21.938 1 98.19 153 ASP A N 1
ATOM 1145 C CA . ASP A 1 153 ? 14.883 -24.359 -20.594 1 98.19 153 ASP A CA 1
ATOM 1146 C C . ASP A 1 153 ? 15.312 -23.25 -19.625 1 98.19 153 ASP A C 1
ATOM 1148 O O . ASP A 1 153 ? 14.914 -23.25 -18.453 1 98.19 153 ASP A O 1
ATOM 1152 N N . ALA A 1 154 ? 16.109 -22.344 -20.172 1 97.56 154 ALA A N 1
ATOM 1153 C CA . ALA A 1 154 ? 16.625 -21.266 -19.344 1 97.56 154 ALA A CA 1
ATOM 1154 C C . ALA A 1 154 ? 15.492 -20.375 -18.844 1 97.56 154 ALA A C 1
ATOM 1156 O O . ALA A 1 154 ? 15.5 -19.938 -17.688 1 97.56 154 ALA A O 1
ATOM 1157 N N . LEU A 1 155 ? 14.531 -20.141 -19.703 1 97.25 155 LEU A N 1
ATOM 1158 C CA . LEU A 1 155 ? 13.43 -19.234 -19.375 1 97.25 155 LEU A CA 1
ATOM 1159 C C . LEU A 1 155 ? 12.406 -19.953 -18.5 1 97.25 155 LEU A C 1
ATOM 1161 O O . LEU A 1 155 ? 11.945 -19.406 -17.484 1 97.25 155 LEU A O 1
ATOM 1165 N N . VAL A 1 156 ? 12.055 -21.172 -18.844 1 97.94 156 VAL A N 1
ATOM 1166 C CA . VAL A 1 156 ? 11.102 -21.953 -18.062 1 97.94 156 VAL A CA 1
ATOM 1167 C C . VAL A 1 156 ? 11.648 -22.172 -16.656 1 97.94 156 VAL A C 1
ATOM 1169 O O . VAL A 1 156 ? 10.891 -22.125 -15.68 1 97.94 156 VAL A O 1
ATOM 1172 N N . GLY A 1 157 ? 12.914 -22.375 -16.594 1 96.38 157 GLY A N 1
ATOM 1173 C CA . GLY A 1 157 ? 13.562 -22.656 -15.336 1 96.38 157 GLY A CA 1
ATOM 1174 C C . GLY A 1 157 ? 13.453 -21.531 -14.336 1 96.38 157 GLY A C 1
ATOM 1175 O O . GLY A 1 157 ? 13.516 -21.75 -13.125 1 96.38 157 GLY A O 1
ATOM 1176 N N . THR A 1 158 ? 13.266 -20.312 -14.797 1 95.75 158 THR A N 1
ATOM 1177 C CA . THR A 1 158 ? 13.141 -19.172 -13.891 1 95.75 158 THR A CA 1
ATOM 1178 C C . THR A 1 158 ? 11.805 -19.219 -13.156 1 95.75 158 THR A C 1
ATOM 1180 O O . THR A 1 158 ? 11.672 -18.641 -12.078 1 95.75 158 THR A O 1
ATOM 1183 N N . TYR A 1 159 ? 10.828 -19.953 -13.688 1 96.88 159 TYR A N 1
ATOM 1184 C CA . TYR A 1 159 ? 9.5 -20.047 -13.094 1 96.88 159 TYR A CA 1
ATOM 1185 C C . TYR A 1 159 ? 9.266 -21.422 -12.477 1 96.88 159 TYR A C 1
ATOM 1187 O O . TYR A 1 159 ? 8.477 -21.562 -11.539 1 96.88 159 TYR A O 1
ATOM 1195 N N . GLU A 1 160 ? 9.859 -22.406 -13.07 1 97.38 160 GLU A N 1
ATOM 1196 C CA . GLU A 1 160 ? 9.727 -23.797 -12.641 1 97.38 160 GLU A CA 1
ATOM 1197 C C . GLU A 1 160 ? 11.078 -24.5 -12.625 1 97.38 160 GLU A C 1
ATOM 1199 O O . GLU A 1 160 ? 11.391 -25.281 -13.531 1 97.38 160 GLU A O 1
ATOM 1204 N N . PRO A 1 161 ? 11.812 -24.344 -11.531 1 93.94 161 PRO A N 1
ATOM 1205 C CA . PRO A 1 161 ? 13.156 -24.938 -11.461 1 93.94 161 PRO A CA 1
ATOM 1206 C C . PRO A 1 161 ? 13.164 -26.438 -11.758 1 93.94 161 PRO A C 1
ATOM 1208 O O . PRO A 1 161 ? 12.344 -27.172 -11.219 1 93.94 161 PRO A O 1
ATOM 1211 N N . GLY A 1 162 ? 14.062 -26.797 -12.625 1 91.75 162 GLY A N 1
ATOM 1212 C CA . GLY A 1 162 ? 14.234 -28.203 -12.938 1 91.75 162 GLY A CA 1
ATOM 1213 C C . GLY A 1 162 ? 13.43 -28.641 -14.148 1 91.75 162 GLY A C 1
ATOM 1214 O O . GLY A 1 162 ? 13.633 -29.75 -14.664 1 91.75 162 GLY A O 1
ATOM 1215 N N . MET A 1 163 ? 12.547 -27.812 -14.641 1 96.19 163 MET A N 1
ATOM 1216 C CA . MET A 1 163 ? 11.719 -28.172 -15.781 1 96.19 163 MET A CA 1
ATOM 1217 C C . MET A 1 163 ? 12.445 -27.891 -17.094 1 96.19 163 MET A C 1
ATOM 1219 O O . MET A 1 163 ? 13.242 -26.969 -17.172 1 96.19 163 MET A O 1
ATOM 1223 N N . SER A 1 164 ? 12.195 -28.703 -18.047 1 97.38 164 SER A N 1
ATOM 1224 C CA . SER A 1 164 ? 12.812 -28.562 -19.375 1 97.38 164 SER A CA 1
ATOM 1225 C C . SER A 1 164 ? 11.773 -28.703 -20.484 1 97.38 164 SER A C 1
ATOM 1227 O O . SER A 1 164 ? 10.68 -29.219 -20.25 1 97.38 164 SER A O 1
ATOM 1229 N N . TRP A 1 165 ? 12.141 -28.203 -21.609 1 98.19 165 TRP A N 1
ATOM 1230 C CA . TRP A 1 165 ? 11.258 -28.328 -22.766 1 98.19 165 TRP A CA 1
ATOM 1231 C C . TRP A 1 165 ? 11.023 -29.781 -23.125 1 98.19 165 TRP A C 1
ATOM 1233 O O . TRP A 1 165 ? 9.914 -30.172 -23.5 1 98.19 165 TRP A O 1
ATOM 1243 N N . SER A 1 166 ? 12.023 -30.609 -23 1 98.06 166 SER A N 1
ATOM 1244 C CA . SER A 1 166 ? 11.883 -32.031 -23.281 1 98.06 166 SER A CA 1
ATOM 1245 C C . SER A 1 166 ? 10.852 -32.688 -22.359 1 98.06 166 SER A C 1
ATOM 1247 O O . SER A 1 166 ? 10.016 -33.469 -22.828 1 98.06 166 SER A O 1
ATOM 1249 N N . ARG A 1 167 ? 10.945 -32.375 -21.125 1 97.19 167 ARG A N 1
ATOM 1250 C CA . ARG A 1 167 ? 9.969 -32.906 -20.172 1 97.19 167 ARG A CA 1
ATOM 1251 C C . ARG A 1 167 ? 8.57 -32.375 -20.469 1 97.19 167 ARG A C 1
ATOM 1253 O O . ARG A 1 167 ? 7.59 -33.125 -20.375 1 97.19 167 ARG A O 1
ATOM 1260 N N . LEU A 1 168 ? 8.5 -31.125 -20.828 1 98.38 168 LEU A N 1
ATOM 1261 C CA . LEU A 1 168 ? 7.215 -30.5 -21.125 1 98.38 168 LEU A CA 1
ATOM 1262 C C . LEU A 1 168 ? 6.578 -31.141 -22.359 1 98.38 168 LEU A C 1
ATOM 1264 O O . LEU A 1 168 ? 5.367 -31.375 -22.375 1 98.38 168 LEU A O 1
ATOM 1268 N N . ARG A 1 169 ? 7.352 -31.406 -23.328 1 97.81 169 ARG A N 1
ATOM 1269 C CA . ARG A 1 169 ? 6.84 -32.031 -24.547 1 97.81 169 ARG A CA 1
ATOM 1270 C C . ARG A 1 169 ? 6.227 -33.406 -24.25 1 97.81 169 ARG A C 1
ATOM 1272 O O . ARG A 1 169 ? 5.18 -33.75 -24.797 1 97.81 169 ARG A O 1
ATOM 1279 N N . ARG A 1 170 ? 6.891 -34.125 -23.422 1 97.75 170 ARG A N 1
ATOM 1280 C CA . ARG A 1 170 ? 6.352 -35.406 -23.031 1 97.75 170 ARG A CA 1
ATOM 1281 C C . ARG A 1 170 ? 5.039 -35.25 -22.266 1 97.75 170 ARG A C 1
ATOM 1283 O O . ARG A 1 170 ? 4.07 -35.969 -22.547 1 97.75 170 ARG A O 1
ATOM 1290 N N . LEU A 1 171 ? 5.062 -34.375 -21.359 1 97.94 171 LEU A N 1
ATOM 1291 C CA . LEU A 1 171 ? 3.869 -34.062 -20.578 1 97.94 171 LEU A CA 1
ATOM 1292 C C . LEU A 1 171 ? 2.709 -33.656 -21.469 1 97.94 171 LEU A C 1
ATOM 1294 O O . LEU A 1 171 ? 1.594 -34.156 -21.328 1 97.94 171 LEU A O 1
ATOM 1298 N N . TYR A 1 172 ? 2.957 -32.75 -22.438 1 98 172 TYR A N 1
ATOM 1299 C CA . TYR A 1 172 ? 1.934 -32.25 -23.344 1 98 172 TYR A CA 1
ATOM 1300 C C . TYR A 1 172 ? 1.421 -33.375 -24.25 1 98 172 TYR A C 1
ATOM 1302 O O . TYR A 1 172 ? 0.224 -33.438 -24.547 1 98 172 TYR A O 1
ATOM 1310 N N . SER A 1 173 ? 2.334 -34.188 -24.656 1 97.88 173 SER A N 1
ATOM 1311 C CA . SER A 1 173 ? 1.939 -35.312 -25.5 1 97.88 173 SER A CA 1
ATOM 1312 C C . SER A 1 173 ? 0.979 -36.25 -24.781 1 97.88 173 SER A C 1
ATOM 1314 O O . SER A 1 173 ? -0.029 -36.656 -25.359 1 97.88 173 SER A O 1
ATOM 1316 N N . GLU A 1 174 ? 1.315 -36.562 -23.578 1 97.94 174 GLU A N 1
ATOM 1317 C CA . GLU A 1 174 ? 0.451 -37.406 -22.766 1 97.94 174 GLU A CA 1
ATOM 1318 C C . GLU A 1 174 ? -0.924 -36.781 -22.578 1 97.94 174 GLU A C 1
ATOM 1320 O O . GLU A 1 174 ? -1.947 -37.469 -22.703 1 97.94 174 GLU A O 1
ATOM 1325 N N . LEU A 1 175 ? -0.945 -35.531 -22.328 1 98.19 175 LEU A N 1
ATOM 1326 C CA . LEU A 1 175 ? -2.201 -34.844 -22.094 1 98.19 175 LEU A CA 1
ATOM 1327 C C . LEU A 1 175 ? -3.025 -34.75 -23.375 1 98.19 175 LEU A C 1
ATOM 1329 O O . LEU A 1 175 ? -4.246 -34.906 -23.344 1 98.19 175 LEU A O 1
ATOM 1333 N N . GLN A 1 176 ? -2.334 -34.438 -24.484 1 96.56 176 GLN A N 1
ATOM 1334 C CA . GLN A 1 176 ? -3.039 -34.344 -25.75 1 96.56 176 GLN A CA 1
ATOM 1335 C C . GLN A 1 176 ? -3.742 -35.688 -26.078 1 96.56 176 GLN A C 1
ATOM 1337 O O . GLN A 1 176 ? -4.906 -35.688 -26.484 1 96.56 176 GLN A O 1
ATOM 1342 N N . LYS A 1 177 ? -3.068 -36.719 -25.891 1 97 177 LYS A N 1
ATOM 1343 C CA . LYS A 1 177 ? -3.604 -38.062 -26.188 1 97 177 LYS A CA 1
ATOM 1344 C C . LYS A 1 177 ? -4.832 -38.344 -25.328 1 97 177 LYS A C 1
ATOM 1346 O O . LYS A 1 177 ? -5.781 -39 -25.797 1 97 177 LYS A O 1
ATOM 1351 N N . ALA A 1 178 ? -4.797 -37.938 -24.156 1 97.69 178 ALA A N 1
ATOM 1352 C CA . ALA A 1 178 ? -5.875 -38.25 -23.219 1 97.69 178 ALA A CA 1
ATOM 1353 C C . ALA A 1 178 ? -7.027 -37.25 -23.359 1 97.69 178 ALA A C 1
ATOM 1355 O O . ALA A 1 178 ? -8.195 -37.656 -23.297 1 97.69 178 ALA A O 1
ATOM 1356 N N . LEU A 1 179 ? -6.77 -35.969 -23.609 1 97.19 179 LEU A N 1
ATOM 1357 C CA . LEU A 1 179 ? -7.77 -34.938 -23.469 1 97.19 179 LEU A CA 1
ATOM 1358 C C . LEU A 1 179 ? -8.602 -34.781 -24.734 1 97.19 179 LEU A C 1
ATOM 1360 O O . LEU A 1 179 ? -9.773 -34.406 -24.672 1 97.19 179 LEU A O 1
ATOM 1364 N N . ILE A 1 180 ? -8.039 -35.062 -25.891 1 95.44 180 ILE A N 1
ATOM 1365 C CA . ILE A 1 180 ? -8.758 -34.906 -27.141 1 95.44 180 ILE A CA 1
ATOM 1366 C C . ILE A 1 180 ? -9.984 -35.812 -27.156 1 95.44 180 ILE A C 1
ATOM 1368 O O . ILE A 1 180 ? -11.109 -35.344 -27.375 1 95.44 180 ILE A O 1
ATOM 1372 N N . PRO A 1 181 ? -9.836 -37.125 -26.875 1 96.19 181 PRO A N 1
ATOM 1373 C CA . PRO A 1 181 ? -11.023 -37.969 -26.828 1 96.19 181 PRO A CA 1
ATOM 1374 C C . PRO A 1 181 ? -11.977 -37.594 -25.688 1 96.19 181 PRO A C 1
ATOM 1376 O O . PRO A 1 181 ? -13.203 -37.688 -25.844 1 96.19 181 PRO A O 1
ATOM 1379 N N . LEU A 1 182 ? -11.461 -37.188 -24.547 1 97.25 182 LEU A N 1
ATOM 1380 C CA . LEU A 1 182 ? -12.312 -36.781 -23.438 1 97.25 182 LEU A CA 1
ATOM 1381 C C . LEU A 1 182 ? -13.156 -35.562 -23.812 1 97.25 182 LEU A C 1
ATOM 1383 O O . LEU A 1 182 ? -14.328 -35.469 -23.438 1 97.25 182 LEU A O 1
ATOM 1387 N N . LEU A 1 183 ? -12.5 -34.656 -24.547 1 96.19 183 LEU A N 1
ATOM 1388 C CA . LEU A 1 183 ? -13.234 -33.469 -24.984 1 96.19 183 LEU A CA 1
ATOM 1389 C C . LEU A 1 183 ? -14.359 -33.844 -25.938 1 96.19 183 LEU A C 1
ATOM 1391 O O . LEU A 1 183 ? -15.453 -33.281 -25.875 1 96.19 183 LEU A O 1
ATOM 1395 N N . ALA A 1 184 ? -14.117 -34.75 -26.797 1 94.69 184 ALA A N 1
ATOM 1396 C CA . ALA A 1 184 ? -15.133 -35.219 -27.734 1 94.69 184 ALA A CA 1
ATOM 1397 C C . ALA A 1 184 ? -16.312 -35.844 -26.984 1 94.69 184 ALA A C 1
ATOM 1399 O O . ALA A 1 184 ? -17.469 -35.625 -27.359 1 94.69 184 ALA A O 1
ATOM 1400 N N . GLU A 1 185 ? -16.016 -36.594 -25.984 1 96.12 185 GLU A N 1
ATOM 1401 C CA . GLU A 1 185 ? -17.062 -37.219 -25.172 1 96.12 185 GLU A CA 1
ATOM 1402 C C . GLU A 1 185 ? -17.859 -36.156 -24.406 1 96.12 185 GLU A C 1
ATOM 1404 O O . GLU A 1 185 ? -19.078 -36.219 -24.328 1 96.12 185 GLU A O 1
ATOM 1409 N N . ALA A 1 186 ? -17.203 -35.188 -23.891 1 95.31 186 ALA A N 1
ATOM 1410 C CA . ALA A 1 186 ? -17.828 -34.156 -23.062 1 95.31 186 ALA A CA 1
ATOM 1411 C C . ALA A 1 186 ? -18.812 -33.344 -23.875 1 95.31 186 ALA A C 1
ATOM 1413 O O . ALA A 1 186 ? -19.766 -32.781 -23.312 1 95.31 186 ALA A O 1
ATOM 1414 N N . LYS A 1 187 ? -18.578 -33.219 -25.141 1 89.31 187 LYS A N 1
ATOM 1415 C CA . LYS A 1 187 ? -19.453 -32.469 -26.016 1 89.31 187 LYS A CA 1
ATOM 1416 C C . LYS A 1 187 ? -20.859 -33.062 -26.047 1 89.31 187 LYS A C 1
ATOM 1418 O O . LYS A 1 187 ? -21.828 -32.375 -26.391 1 89.31 187 LYS A O 1
ATOM 1423 N N . GLY A 1 188 ? -21 -34.219 -25.672 1 90.38 188 GLY A N 1
ATOM 1424 C CA . GLY A 1 188 ? -22.297 -34.906 -25.688 1 90.38 188 GLY A CA 1
ATOM 1425 C C . GLY A 1 188 ? -23.094 -34.656 -24.406 1 90.38 188 GLY A C 1
ATOM 1426 O O . GLY A 1 188 ? -24.266 -35.062 -24.328 1 90.38 188 GLY A O 1
ATOM 1427 N N . ALA A 1 189 ? -22.516 -33.969 -23.5 1 92.5 189 ALA A N 1
ATOM 1428 C CA . ALA A 1 189 ? -23.188 -33.75 -22.219 1 92.5 189 ALA A CA 1
ATOM 1429 C C . ALA A 1 189 ? -24.297 -32.719 -22.359 1 92.5 189 ALA A C 1
ATOM 1431 O O . ALA A 1 189 ? -24.156 -31.734 -23.094 1 92.5 189 ALA A O 1
ATOM 1432 N N . ARG A 1 190 ? -25.469 -32.938 -21.688 1 90.25 190 ARG A N 1
ATOM 1433 C CA . ARG A 1 190 ? -26.562 -31.984 -21.609 1 90.25 190 ARG A CA 1
ATOM 1434 C C . ARG A 1 190 ? -26.344 -31.016 -20.438 1 90.25 190 ARG A C 1
ATOM 1436 O O . ARG A 1 190 ? -26.328 -31.438 -19.281 1 90.25 190 ARG A O 1
ATOM 1443 N N . THR A 1 191 ? -26.156 -29.766 -20.734 1 92.69 191 THR A N 1
ATOM 1444 C CA . THR A 1 191 ? -25.938 -28.766 -19.703 1 92.69 191 THR A CA 1
ATOM 1445 C C . THR A 1 191 ? -26.812 -27.531 -19.938 1 92.69 191 THR A C 1
ATOM 1447 O O . THR A 1 191 ? -27.203 -27.266 -21.078 1 92.69 191 THR A O 1
ATOM 1450 N N . ARG A 1 192 ? -27.188 -26.891 -18.844 1 92.88 192 ARG A N 1
ATOM 1451 C CA . ARG A 1 192 ? -27.906 -25.625 -18.906 1 92.88 192 ARG A CA 1
ATOM 1452 C C . ARG A 1 192 ? -26.938 -24.453 -18.859 1 92.88 192 ARG A C 1
ATOM 1454 O O . ARG A 1 192 ? -26.25 -24.25 -17.844 1 92.88 192 ARG A O 1
ATOM 1461 N N . SER A 1 193 ? -26.938 -23.703 -19.875 1 86.12 193 SER A N 1
ATOM 1462 C CA . SER A 1 193 ? -25.938 -22.656 -19.969 1 86.12 193 SER A CA 1
ATOM 1463 C C . SER A 1 193 ? -26.422 -21.359 -19.328 1 86.12 193 SER A C 1
ATOM 1465 O O . SER A 1 193 ? -25.625 -20.484 -19 1 86.12 193 SER A O 1
ATOM 1467 N N . ASP A 1 194 ? -27.656 -21.203 -19.078 1 95 194 ASP A N 1
ATOM 1468 C CA . ASP A 1 194 ? -28.234 -19.938 -18.609 1 95 194 ASP A CA 1
ATOM 1469 C C . ASP A 1 194 ? -28 -19.75 -17.125 1 95 194 ASP A C 1
ATOM 1471 O O . ASP A 1 194 ? -27.984 -18.609 -16.641 1 95 194 ASP A O 1
ATOM 1475 N N . ILE A 1 195 ? -27.797 -20.828 -16.375 1 97.31 195 ILE A N 1
ATOM 1476 C CA . ILE A 1 195 ? -27.766 -20.797 -14.922 1 97.31 195 ILE A CA 1
ATOM 1477 C C . ILE A 1 195 ? -26.656 -19.859 -14.453 1 97.31 195 ILE A C 1
ATOM 1479 O O . ILE A 1 195 ? -26.891 -19 -13.602 1 97.31 195 ILE A O 1
ATOM 1483 N N . LEU A 1 196 ? -25.516 -19.938 -14.992 1 96.25 196 LEU A N 1
ATOM 1484 C CA . LEU A 1 196 ? -24.344 -19.219 -14.523 1 96.25 196 LEU A CA 1
ATOM 1485 C C . LEU A 1 196 ? -24.359 -17.766 -14.984 1 96.25 196 LEU A C 1
ATOM 1487 O O . LEU A 1 196 ? -23.609 -16.938 -14.461 1 96.25 196 LEU A O 1
ATOM 1491 N N . GLU A 1 197 ? -25.219 -17.406 -15.93 1 96.25 197 GLU A N 1
ATOM 1492 C CA . GLU A 1 197 ? -25.25 -16.078 -16.547 1 96.25 197 GLU A CA 1
ATOM 1493 C C . GLU A 1 197 ? -26.406 -15.234 -15.992 1 96.25 197 GLU A C 1
ATOM 1495 O O . GLU A 1 197 ? -26.594 -14.086 -16.406 1 96.25 197 GLU A O 1
ATOM 1500 N N . ARG A 1 198 ? -27.141 -15.828 -15.07 1 97.69 198 ARG A N 1
ATOM 1501 C CA . ARG A 1 198 ? -28.219 -15.07 -14.453 1 97.69 198 ARG A CA 1
ATOM 1502 C C . ARG A 1 198 ? -27.688 -13.906 -13.625 1 97.69 198 ARG A C 1
ATOM 1504 O O . ARG A 1 198 ? -26.469 -13.797 -13.422 1 97.69 198 ARG A O 1
ATOM 1511 N N . ALA A 1 199 ? -28.625 -12.977 -13.258 1 97.75 199 ALA A N 1
ATOM 1512 C CA . ALA A 1 199 ? -28.203 -11.789 -12.531 1 97.75 199 ALA A CA 1
ATOM 1513 C C . ALA A 1 199 ? -27.984 -12.094 -11.047 1 97.75 199 ALA A C 1
ATOM 1515 O O . ALA A 1 199 ? -28.953 -12.234 -10.297 1 97.75 199 ALA A O 1
ATOM 1516 N N . TYR A 1 200 ? -26.75 -12.164 -10.656 1 98.12 200 TYR A N 1
ATOM 1517 C CA . TYR A 1 200 ? -26.375 -12.422 -9.266 1 98.12 200 TYR A CA 1
ATOM 1518 C C . TYR A 1 200 ? -25.797 -11.172 -8.617 1 98.12 200 TYR A C 1
ATOM 1520 O O . TYR A 1 200 ? -24.719 -10.719 -9 1 98.12 200 TYR A O 1
ATOM 1528 N N . PRO A 1 201 ? -26.469 -10.641 -7.637 1 97.69 201 PRO A N 1
ATOM 1529 C CA . PRO A 1 201 ? -25.938 -9.445 -6.98 1 97.69 201 PRO A CA 1
ATOM 1530 C C . PRO A 1 201 ? -24.516 -9.648 -6.445 1 97.69 201 PRO A C 1
ATOM 1532 O O . PRO A 1 201 ? -24.25 -10.633 -5.754 1 97.69 201 PRO A O 1
ATOM 1535 N N . ILE A 1 202 ? -23.641 -8.68 -6.672 1 97.5 202 ILE A N 1
ATOM 1536 C CA . ILE A 1 202 ? -22.203 -8.797 -6.43 1 97.5 202 ILE A CA 1
ATOM 1537 C C . ILE A 1 202 ? -21.938 -8.922 -4.934 1 97.5 202 ILE A C 1
ATOM 1539 O O . ILE A 1 202 ? -21.109 -9.734 -4.508 1 97.5 202 ILE A O 1
ATOM 1543 N N . GLU A 1 203 ? -22.625 -8.141 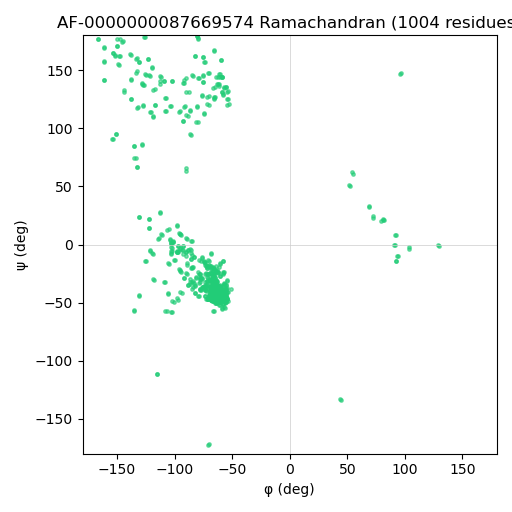-4.109 1 96.94 203 GLU A N 1
ATOM 1544 C CA . GLU A 1 203 ? -22.391 -8.164 -2.666 1 96.94 203 GLU A CA 1
ATOM 1545 C C . GLU A 1 203 ? -22.688 -9.547 -2.084 1 96.94 203 GLU A C 1
ATOM 1547 O O . GLU A 1 203 ? -21.984 -9.992 -1.171 1 96.94 203 GLU A O 1
ATOM 1552 N N . LYS A 1 204 ? -23.672 -10.188 -2.625 1 97.81 204 LYS A N 1
ATOM 1553 C CA . LYS A 1 204 ? -24.016 -11.523 -2.152 1 97.81 204 LYS A CA 1
ATOM 1554 C C . LYS A 1 204 ? -23.016 -12.562 -2.656 1 97.81 204 LYS A C 1
ATOM 1556 O O . LYS A 1 204 ? -22.703 -13.531 -1.956 1 97.81 204 LYS A O 1
ATOM 1561 N N . GLN A 1 205 ? -22.516 -12.391 -3.926 1 98.12 205 GLN A N 1
ATOM 1562 C CA . GLN A 1 205 ? -21.438 -13.242 -4.43 1 98.12 205 GLN A CA 1
ATOM 1563 C C . GLN A 1 205 ? -20.219 -13.18 -3.52 1 98.12 205 GLN A C 1
ATOM 1565 O O . GLN A 1 205 ? -19.672 -14.211 -3.139 1 98.12 205 GLN A O 1
ATOM 1570 N N . ARG A 1 206 ? -19.859 -11.938 -3.186 1 98.06 206 ARG A N 1
ATOM 1571 C CA . ARG A 1 206 ? -18.688 -11.695 -2.352 1 98.06 206 ARG A CA 1
ATOM 1572 C C . ARG A 1 206 ? -18.859 -12.328 -0.976 1 98.06 206 ARG A C 1
ATOM 1574 O O . ARG A 1 206 ? -17.938 -12.961 -0.465 1 98.06 206 ARG A O 1
ATOM 1581 N N . ALA A 1 207 ? -19.984 -12.156 -0.383 1 98.06 207 ALA A N 1
ATOM 1582 C CA . ALA A 1 207 ? -20.25 -12.695 0.947 1 98.06 207 ALA A CA 1
ATOM 1583 C C . ALA A 1 207 ? -20.156 -14.219 0.948 1 98.06 207 ALA A C 1
ATOM 1585 O O . ALA A 1 207 ? -19.516 -14.805 1.815 1 98.06 207 ALA A O 1
ATOM 1586 N N . PHE A 1 208 ? -20.797 -14.898 -0.023 1 98 208 PHE A N 1
ATOM 1587 C CA . PHE A 1 208 ? -20.797 -16.359 -0.093 1 98 208 PHE A CA 1
ATOM 1588 C C . PHE A 1 208 ? -19.391 -16.891 -0.359 1 98 208 PHE A C 1
ATOM 1590 O O . PHE A 1 208 ? -18.938 -17.812 0.317 1 98 208 PHE A O 1
ATOM 1597 N N . SER A 1 209 ? -18.734 -16.281 -1.361 1 98.19 209 SER A N 1
ATOM 1598 C CA . SER A 1 209 ? -17.406 -16.75 -1.753 1 98.19 209 SER A CA 1
ATOM 1599 C C . SER A 1 209 ? -16.391 -16.562 -0.625 1 98.19 209 SER A C 1
ATOM 1601 O O . SER A 1 209 ? -15.531 -17.422 -0.408 1 98.19 209 SER A O 1
ATOM 1603 N N . SER A 1 210 ? -16.469 -15.43 0.111 1 98.44 210 SER A N 1
ATOM 1604 C CA . SER A 1 210 ? -15.578 -15.156 1.229 1 98.44 210 SER A CA 1
ATOM 1605 C C . SER A 1 210 ? -15.812 -16.141 2.373 1 98.44 210 SER A C 1
ATOM 1607 O O . SER A 1 210 ? -14.859 -16.625 2.982 1 98.44 210 SER A O 1
ATOM 1609 N N . ALA A 1 211 ? -17.078 -16.375 2.654 1 98.25 211 ALA A N 1
ATOM 1610 C CA . ALA A 1 211 ? -17.422 -17.312 3.723 1 98.25 211 ALA A CA 1
ATOM 1611 C C . ALA A 1 211 ? -16.875 -18.703 3.418 1 98.25 211 ALA A C 1
ATOM 1613 O O . ALA A 1 211 ? -16.344 -19.375 4.305 1 98.25 211 ALA A O 1
ATOM 1614 N N . MET A 1 212 ? -17.047 -19.109 2.18 1 98.31 212 MET A N 1
ATOM 1615 C CA . MET A 1 212 ? -16.562 -20.422 1.784 1 98.31 212 MET A CA 1
ATOM 1616 C C . MET A 1 212 ? -15.031 -20.469 1.826 1 98.31 212 MET A C 1
ATOM 1618 O O . MET A 1 212 ? -14.453 -21.469 2.244 1 98.31 212 MET A O 1
ATOM 1622 N N . ALA A 1 213 ? -14.352 -19.391 1.346 1 98.62 213 ALA A N 1
ATOM 1623 C CA . ALA A 1 213 ? -12.891 -19.328 1.418 1 98.62 213 ALA A CA 1
ATOM 1624 C C . ALA A 1 213 ? -12.406 -19.469 2.857 1 98.62 213 ALA A C 1
ATOM 1626 O O . ALA A 1 213 ? -11.43 -20.172 3.121 1 98.62 213 ALA A O 1
ATOM 1627 N N . ALA A 1 214 ? -13.086 -18.812 3.775 1 98.62 214 ALA A N 1
ATOM 1628 C CA . ALA A 1 214 ? -12.75 -18.922 5.191 1 98.62 214 ALA A CA 1
ATOM 1629 C C . ALA A 1 214 ? -12.922 -20.359 5.688 1 98.62 214 ALA A C 1
ATOM 1631 O O . ALA A 1 214 ? -12.109 -20.859 6.461 1 98.62 214 ALA A O 1
ATOM 1632 N N . ARG A 1 215 ? -14 -21 5.223 1 98.25 215 ARG A N 1
ATOM 1633 C CA . ARG A 1 215 ? -14.25 -22.391 5.605 1 98.25 215 ARG A CA 1
ATOM 1634 C C . ARG A 1 215 ? -13.164 -23.312 5.062 1 98.25 215 ARG A C 1
ATOM 1636 O O . ARG A 1 215 ? -12.805 -24.297 5.707 1 98.25 215 ARG A O 1
ATOM 1643 N N . MET A 1 216 ? -12.688 -22.969 3.871 1 98.31 216 MET A N 1
ATOM 1644 C CA . MET A 1 216 ? -11.609 -23.734 3.264 1 98.31 216 MET A CA 1
ATOM 1645 C C . MET A 1 216 ? -10.305 -23.547 4.031 1 98.31 216 MET A C 1
ATOM 1647 O O . MET A 1 216 ? -9.414 -24.391 3.957 1 98.31 216 MET A O 1
ATOM 1651 N N . GLY A 1 217 ? -10.211 -22.406 4.727 1 98.56 217 GLY A N 1
ATOM 1652 C CA . GLY A 1 217 ? -9.055 -22.266 5.598 1 98.56 217 GLY A CA 1
ATOM 1653 C C . GLY A 1 217 ? -8.312 -20.953 5.383 1 98.56 217 GLY A C 1
ATOM 1654 O O . GLY A 1 217 ? -7.312 -20.688 6.047 1 98.56 217 GLY A O 1
ATOM 1655 N N . TYR A 1 218 ? -8.758 -20.109 4.453 1 98.62 218 TYR A N 1
ATOM 1656 C CA . TYR A 1 218 ? -8.109 -18.828 4.266 1 98.62 218 TYR A CA 1
ATOM 1657 C C . TYR A 1 218 ? -8.289 -17.938 5.492 1 98.62 218 TYR A C 1
ATOM 1659 O O . TYR A 1 218 ? -9.414 -17.766 5.973 1 98.62 218 TYR A O 1
ATOM 1667 N N . ASP A 1 219 ? -7.203 -17.453 6.023 1 98.69 219 ASP A N 1
ATOM 1668 C CA . ASP A 1 219 ? -7.219 -16.672 7.262 1 98.69 219 ASP A CA 1
ATOM 1669 C C . ASP A 1 219 ? -7.32 -15.18 6.969 1 98.69 219 ASP A C 1
ATOM 1671 O O . ASP A 1 219 ? -6.316 -14.539 6.656 1 98.69 219 ASP A O 1
ATOM 1675 N N . PHE A 1 220 ? -8.461 -14.602 7.207 1 98.12 220 PHE A N 1
ATOM 1676 C CA . PHE A 1 220 ? -8.695 -13.203 6.895 1 98.12 220 PHE A CA 1
ATOM 1677 C C . PHE A 1 220 ? -8.031 -12.297 7.918 1 98.12 220 PHE A C 1
ATOM 1679 O O . PHE A 1 220 ? -7.922 -11.086 7.707 1 98.12 220 PHE A O 1
ATOM 1686 N N . SER A 1 221 ? -7.527 -12.789 9.047 1 97.88 221 SER A N 1
ATOM 1687 C CA . SER A 1 221 ? -6.738 -11.977 9.969 1 97.88 221 SER A CA 1
ATOM 1688 C C . SER A 1 221 ? -5.34 -11.719 9.422 1 97.88 221 SER A C 1
ATOM 1690 O O . SER A 1 221 ? -4.633 -10.828 9.898 1 97.88 221 SER A O 1
ATOM 1692 N N . ARG A 1 222 ? -4.969 -12.523 8.375 1 97.94 222 ARG A N 1
ATOM 1693 C CA . ARG A 1 222 ? -3.691 -12.375 7.684 1 97.94 222 ARG A CA 1
ATOM 1694 C C . ARG A 1 222 ? -3.902 -12.133 6.191 1 97.94 222 ARG A C 1
ATOM 1696 O O . ARG A 1 222 ? -3.047 -12.477 5.375 1 97.94 222 ARG A O 1
ATOM 1703 N N . GLY A 1 223 ? -5.086 -11.656 5.871 1 97.81 223 GLY A N 1
ATOM 1704 C CA . GLY A 1 223 ? -5.367 -11.391 4.469 1 97.81 223 GLY A CA 1
ATOM 1705 C C . GLY A 1 223 ? -6.621 -10.562 4.262 1 97.81 223 GLY A C 1
ATOM 1706 O O . GLY A 1 223 ? -7.289 -10.188 5.227 1 97.81 223 GLY A O 1
ATOM 1707 N N . ARG A 1 224 ? -6.895 -10.227 3.043 1 97.5 224 ARG A N 1
ATOM 1708 C CA . ARG A 1 224 ? -8.094 -9.492 2.656 1 97.5 224 ARG A CA 1
ATOM 1709 C C . ARG A 1 224 ? -8.484 -9.797 1.215 1 97.5 224 ARG A C 1
ATOM 1711 O O . ARG A 1 224 ? -7.715 -10.414 0.474 1 97.5 224 ARG A O 1
ATOM 1718 N N . LEU A 1 225 ? -9.656 -9.492 0.789 1 98.31 225 LEU A N 1
ATOM 1719 C CA . LEU A 1 225 ? -10.188 -9.633 -0.562 1 98.31 225 LEU A CA 1
ATOM 1720 C C . LEU A 1 225 ? -10.547 -8.273 -1.153 1 98.31 225 LEU A C 1
ATOM 1722 O O . LEU A 1 225 ? -11.32 -7.52 -0.562 1 98.31 225 LEU A O 1
ATOM 1726 N N . ASP A 1 226 ? -9.906 -7.938 -2.262 1 97.88 226 ASP A N 1
ATOM 1727 C CA . ASP A 1 226 ? -10.203 -6.672 -2.93 1 97.88 226 ASP A CA 1
ATOM 1728 C C . ASP A 1 226 ? -10.617 -6.902 -4.379 1 97.88 226 ASP A C 1
ATOM 1730 O O . ASP A 1 226 ? -10.344 -7.957 -4.953 1 97.88 226 ASP A O 1
ATOM 1734 N N . ASP A 1 227 ? -11.289 -5.961 -4.98 1 95.88 227 ASP A N 1
ATOM 1735 C CA . ASP A 1 227 ? -11.68 -5.996 -6.383 1 95.88 227 ASP A CA 1
ATOM 1736 C C . ASP A 1 227 ? -10.516 -5.621 -7.293 1 95.88 227 ASP A C 1
ATOM 1738 O O . ASP A 1 227 ? -9.703 -4.766 -6.941 1 95.88 227 ASP A O 1
ATOM 1742 N N . THR A 1 228 ? -10.422 -6.195 -8.336 1 94.38 228 THR A N 1
ATOM 1743 C CA . THR A 1 228 ? -9.414 -5.898 -9.352 1 94.38 228 THR A CA 1
ATOM 1744 C C . THR A 1 228 ? -9.953 -6.207 -10.75 1 94.38 228 THR A C 1
ATOM 1746 O O . THR A 1 228 ? -11.047 -6.762 -10.891 1 94.38 228 THR A O 1
ATOM 1749 N N . VAL A 1 229 ? -9.219 -5.805 -11.781 1 87.44 229 VAL A N 1
ATOM 1750 C CA . VAL A 1 229 ? -9.57 -6.129 -13.156 1 87.44 229 VAL A CA 1
ATOM 1751 C C . VAL A 1 229 ? -9.195 -7.578 -13.461 1 87.44 229 VAL A C 1
ATOM 1753 O O . VAL A 1 229 ? -9.93 -8.289 -14.148 1 87.44 229 VAL A O 1
ATOM 1756 N N . HIS A 1 230 ? -8.062 -7.98 -12.945 1 88.44 230 HIS A N 1
ATOM 1757 C CA . HIS A 1 230 ? -7.594 -9.352 -13.07 1 88.44 230 HIS A CA 1
ATOM 1758 C C . HIS A 1 230 ? -7.242 -9.938 -11.703 1 88.44 230 HIS A C 1
ATOM 1760 O O . HIS A 1 230 ? -6.348 -9.438 -11.023 1 88.44 230 HIS A O 1
ATOM 1766 N N . PRO A 1 231 ? -7.895 -10.961 -11.367 1 94.69 231 PRO A N 1
ATOM 1767 C CA . PRO A 1 231 ? -7.664 -11.547 -10.039 1 94.69 231 PRO A CA 1
ATOM 1768 C C . PRO A 1 231 ? -6.219 -12 -9.836 1 94.69 231 PRO A C 1
ATOM 1770 O O . PRO A 1 231 ? -5.586 -12.5 -10.773 1 94.69 231 PRO A O 1
ATOM 1773 N N . PHE A 1 232 ? -5.719 -11.859 -8.68 1 96.31 232 PHE A N 1
ATOM 1774 C CA . PHE A 1 232 ? -4.395 -12.336 -8.305 1 96.31 232 PHE A CA 1
ATOM 1775 C C . PHE A 1 232 ? -4.266 -12.445 -6.793 1 96.31 232 PHE A C 1
ATOM 1777 O O . PHE A 1 232 ? -5.078 -11.883 -6.055 1 96.31 232 PHE A O 1
ATOM 1784 N N . GLU A 1 233 ? -3.396 -13.227 -6.367 1 98.31 233 GLU A N 1
ATOM 1785 C CA . GLU A 1 233 ? -2.896 -13.273 -4.996 1 98.31 233 GLU A CA 1
ATOM 1786 C C . GLU A 1 233 ? -1.537 -12.594 -4.879 1 98.31 233 GLU A C 1
ATOM 1788 O O . GLU A 1 233 ? -0.709 -12.688 -5.785 1 98.31 233 GLU A O 1
ATOM 1793 N N . ILE A 1 234 ? -1.31 -11.898 -3.848 1 97.81 234 ILE A N 1
ATOM 1794 C CA . ILE A 1 234 ? -0.009 -11.281 -3.617 1 97.81 234 ILE A CA 1
ATOM 1795 C C . ILE A 1 234 ? 0.313 -11.297 -2.125 1 97.81 234 ILE A C 1
ATOM 1797 O O . ILE A 1 234 ? -0.559 -11.031 -1.292 1 97.81 234 ILE A O 1
ATOM 1801 N N . SER A 1 235 ? 1.441 -11.68 -1.81 1 95.12 235 SER A N 1
ATOM 1802 C CA . SER A 1 235 ? 1.842 -11.773 -0.41 1 95.12 235 SER A CA 1
ATOM 1803 C C . SER A 1 235 ? 3.08 -10.922 -0.132 1 95.12 235 SER A C 1
ATOM 1805 O O . SER A 1 235 ? 3.943 -10.773 -0.998 1 95.12 235 SER A O 1
ATOM 1807 N N . PHE A 1 236 ? 3.201 -10.352 1.012 1 93.25 236 PHE A N 1
ATOM 1808 C CA . PHE A 1 236 ? 4.344 -9.641 1.562 1 93.25 236 PHE A CA 1
ATOM 1809 C C . PHE A 1 236 ? 5.16 -10.539 2.482 1 93.25 236 PHE A C 1
ATOM 1811 O O . PHE A 1 236 ? 6.391 -10.523 2.443 1 93.25 236 PHE A O 1
ATOM 1818 N N . THR A 1 237 ? 4.438 -11.25 3.354 1 95.62 237 THR A N 1
ATOM 1819 C CA . THR A 1 237 ? 4.871 -12.391 4.156 1 95.62 237 THR A CA 1
ATOM 1820 C C . THR A 1 237 ? 3.709 -13.336 4.422 1 95.62 237 THR A C 1
ATOM 1822 O O . THR A 1 237 ? 2.584 -13.086 3.98 1 95.62 237 THR A O 1
ATOM 1825 N N . ARG A 1 238 ? 4.023 -14.422 5.09 1 98.12 238 ARG A N 1
ATOM 1826 C CA . ARG A 1 238 ? 2.99 -15.383 5.465 1 98.12 238 ARG A CA 1
ATOM 1827 C C . ARG A 1 238 ? 1.914 -14.727 6.32 1 98.12 238 ARG A C 1
ATOM 1829 O O . ARG A 1 238 ? 0.813 -15.258 6.465 1 98.12 238 ARG A O 1
ATOM 1836 N N . SER A 1 239 ? 2.211 -13.516 6.824 1 97.5 239 SER A N 1
ATOM 1837 C CA . SER A 1 239 ? 1.354 -12.875 7.816 1 97.5 239 SER A CA 1
ATOM 1838 C C . SER A 1 239 ? 0.411 -11.867 7.164 1 97.5 239 SER A C 1
ATOM 1840 O O . SER A 1 239 ? -0.465 -11.312 7.828 1 97.5 239 SER A O 1
ATOM 1842 N N . ASP A 1 240 ? 0.566 -11.625 5.957 1 98.19 240 ASP A N 1
ATOM 1843 C CA . ASP A 1 240 ? -0.285 -10.75 5.156 1 98.19 240 ASP A CA 1
ATOM 1844 C C . ASP A 1 240 ? -0.303 -11.18 3.693 1 98.19 240 ASP A C 1
ATOM 1846 O O . ASP A 1 240 ? 0.563 -10.789 2.912 1 98.19 240 ASP A O 1
ATOM 1850 N N . VAL A 1 241 ? -1.279 -11.953 3.344 1 98.75 241 VAL A N 1
ATOM 1851 C CA . VAL A 1 241 ? -1.476 -12.508 2.01 1 98.75 241 VAL A CA 1
ATOM 1852 C C . VAL A 1 241 ? -2.826 -12.055 1.456 1 98.75 241 VAL A C 1
ATOM 1854 O O . VAL A 1 241 ? -3.877 -12.492 1.933 1 98.75 241 VAL A O 1
ATOM 1857 N N . ARG A 1 242 ? -2.76 -11.266 0.408 1 98.69 242 ARG A N 1
ATOM 1858 C CA . ARG A 1 242 ? -3.988 -10.625 -0.054 1 98.69 242 ARG A CA 1
ATOM 1859 C C . ARG A 1 242 ? -4.457 -11.227 -1.372 1 98.69 242 ARG A C 1
ATOM 1861 O O . ARG A 1 242 ? -3.643 -11.578 -2.229 1 98.69 242 ARG A O 1
ATOM 1868 N N . ILE A 1 243 ? -5.75 -11.391 -1.5 1 98.69 243 ILE A N 1
ATOM 1869 C CA . ILE A 1 243 ? -6.336 -11.953 -2.711 1 98.69 243 ILE A CA 1
ATOM 1870 C C . ILE A 1 243 ? -7.293 -10.938 -3.34 1 98.69 243 ILE A C 1
ATOM 1872 O O . ILE A 1 243 ? -7.762 -10.016 -2.668 1 98.69 243 ILE A O 1
ATOM 1876 N N . THR A 1 244 ? -7.453 -11.016 -4.586 1 98 244 THR A N 1
ATOM 1877 C CA . THR A 1 244 ? -8.344 -10.133 -5.328 1 98 244 THR A CA 1
ATOM 1878 C C . THR A 1 244 ? -9.258 -10.938 -6.254 1 98 244 THR A C 1
ATOM 1880 O O . THR A 1 244 ? -8.992 -12.102 -6.531 1 98 244 THR A O 1
ATOM 1883 N N . ALA A 1 245 ? -10.344 -10.406 -6.605 1 97.25 245 ALA A N 1
ATOM 1884 C CA . ALA A 1 245 ? -11.289 -11.031 -7.527 1 97.25 245 ALA A CA 1
ATOM 1885 C C . ALA A 1 245 ? -12.023 -9.984 -8.359 1 97.25 245 ALA A C 1
ATOM 1887 O O . ALA A 1 245 ? -11.977 -8.797 -8.047 1 97.25 245 ALA A O 1
ATOM 1888 N N . ARG A 1 246 ? -12.578 -10.445 -9.398 1 95.81 246 ARG A N 1
ATOM 1889 C CA . ARG A 1 246 ? -13.445 -9.641 -10.25 1 95.81 246 ARG A CA 1
ATOM 1890 C C . ARG A 1 246 ? -14.852 -10.234 -10.305 1 95.81 246 ARG A C 1
ATOM 1892 O O . ARG A 1 246 ? -15.07 -11.281 -10.922 1 95.81 246 ARG A O 1
ATOM 1899 N N . PHE A 1 247 ? -15.797 -9.57 -9.695 1 96.75 247 PHE A N 1
ATOM 1900 C CA . PHE A 1 247 ? -17.188 -10.016 -9.68 1 96.75 247 PHE A CA 1
ATOM 1901 C C . PHE A 1 247 ? -17.969 -9.414 -10.844 1 96.75 247 PHE A C 1
ATOM 1903 O O . PHE A 1 247 ? -17.734 -8.258 -11.211 1 96.75 247 PHE A O 1
ATOM 1910 N N . ARG A 1 248 ? -18.812 -10.273 -11.422 1 94.69 248 ARG A N 1
ATOM 1911 C CA . ARG A 1 248 ? -19.734 -9.852 -12.469 1 94.69 248 ARG A CA 1
ATOM 1912 C C . ARG A 1 248 ? -21.156 -10.258 -12.133 1 94.69 248 ARG A C 1
ATOM 1914 O O . ARG A 1 248 ? -21.406 -11.398 -11.75 1 94.69 248 ARG A O 1
ATOM 1921 N N . GLU A 1 249 ? -21.969 -9.359 -12.375 1 96.88 249 GLU A N 1
ATOM 1922 C CA . GLU A 1 249 ? -23.375 -9.625 -12.039 1 96.88 249 GLU A CA 1
ATOM 1923 C C . GLU A 1 249 ? -23.922 -10.773 -12.867 1 96.88 249 GLU A C 1
ATOM 1925 O O . GLU A 1 249 ? -24.75 -11.562 -12.383 1 96.88 249 GLU A O 1
ATOM 1930 N N . THR A 1 250 ? -23.469 -10.891 -14.094 1 96.69 250 THR A N 1
ATOM 1931 C CA . THR A 1 250 ? -24.109 -11.836 -15 1 96.69 250 THR A CA 1
ATOM 1932 C C . THR A 1 250 ? -23.172 -12.984 -15.352 1 96.69 250 THR A C 1
ATOM 1934 O O . THR A 1 250 ? -23.203 -13.508 -16.469 1 96.69 250 THR A O 1
ATOM 1937 N N . TRP A 1 251 ? -22.266 -13.328 -14.539 1 95.06 251 TRP A N 1
ATOM 1938 C CA . TRP A 1 251 ? -21.359 -14.461 -14.68 1 95.06 251 TRP A CA 1
ATOM 1939 C C . TRP A 1 251 ? -20.875 -14.938 -13.312 1 95.06 251 TRP A C 1
ATOM 1941 O O . TRP A 1 251 ? -19.797 -14.539 -12.859 1 95.06 251 TRP A O 1
ATOM 1951 N N . LEU A 1 252 ? -21.516 -15.812 -12.719 1 95.06 252 LEU A N 1
ATOM 1952 C CA . LEU A 1 252 ? -21.344 -16.25 -11.336 1 95.06 252 LEU A CA 1
ATOM 1953 C C . LEU A 1 252 ? -19.953 -16.844 -11.125 1 95.06 252 LEU A C 1
ATOM 1955 O O . LEU A 1 252 ? -19.297 -16.562 -10.117 1 95.06 252 LEU A O 1
ATOM 1959 N N . PRO A 1 253 ? -19.453 -17.594 -12.125 1 92.19 253 PRO A N 1
ATOM 1960 C CA . PRO A 1 253 ? -18.156 -18.234 -11.891 1 92.19 253 PRO A CA 1
ATOM 1961 C C . PRO A 1 253 ? -17.016 -17.234 -11.758 1 92.19 253 PRO A C 1
ATOM 1963 O O . PRO A 1 253 ? -16 -17.516 -11.102 1 92.19 253 PRO A O 1
ATOM 1966 N N . GLY A 1 254 ? -17.156 -1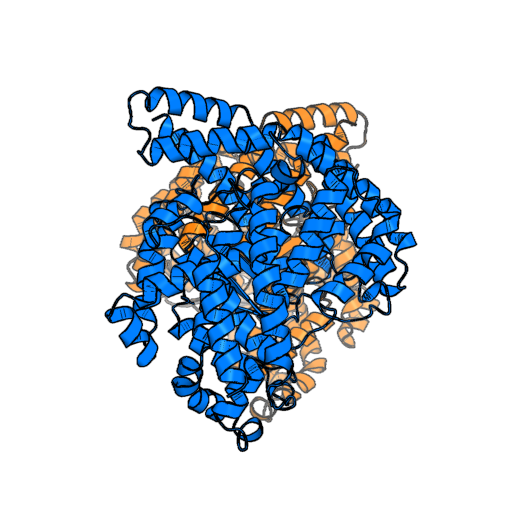6.094 -12.375 1 89.62 254 GLY A N 1
ATOM 1967 C CA . GLY A 1 254 ? -16.094 -15.094 -12.375 1 89.62 254 GLY A CA 1
ATOM 1968 C C . GLY A 1 254 ? -15.664 -14.68 -10.984 1 89.62 254 GLY A C 1
ATOM 1969 O O . GLY A 1 254 ? -14.477 -14.469 -10.734 1 89.62 254 GLY A O 1
ATOM 1970 N N . GLY A 1 255 ? -16.547 -14.539 -10.039 1 92.56 255 GLY A N 1
ATOM 1971 C CA . GLY A 1 255 ? -16.234 -14.18 -8.664 1 92.56 255 GLY A CA 1
ATOM 1972 C C . GLY A 1 255 ? -16.062 -15.391 -7.762 1 92.56 255 GLY A C 1
ATOM 1973 O O . GLY A 1 255 ? -15.062 -15.5 -7.047 1 92.56 255 GLY A O 1
ATOM 1974 N N . LEU A 1 256 ? -16.891 -16.328 -7.926 1 95.06 256 LEU A N 1
ATOM 1975 C CA . LEU A 1 256 ? -16.953 -17.469 -7.027 1 95.06 256 LEU A CA 1
ATOM 1976 C C . LEU A 1 256 ? -15.68 -18.312 -7.105 1 95.06 256 LEU A C 1
ATOM 1978 O O . LEU A 1 256 ? -14.953 -18.438 -6.117 1 95.06 256 LEU A O 1
ATOM 1982 N N . PHE A 1 257 ? -15.359 -18.766 -8.219 1 96 257 PHE A N 1
ATOM 1983 C CA . PHE A 1 257 ? -14.219 -19.672 -8.367 1 96 257 PHE A CA 1
ATOM 1984 C C . PHE A 1 257 ? -12.906 -18.906 -8.336 1 96 257 PHE A C 1
ATOM 1986 O O . PHE A 1 257 ? -11.883 -19.422 -7.891 1 96 257 PHE A O 1
ATOM 1993 N N . ALA A 1 258 ? -12.93 -17.641 -8.789 1 96.25 258 ALA A N 1
ATOM 1994 C CA . ALA A 1 258 ? -11.727 -16.812 -8.703 1 96.25 258 ALA A CA 1
ATOM 1995 C C . ALA A 1 258 ? -11.297 -16.625 -7.25 1 96.25 258 ALA A C 1
ATOM 1997 O O . ALA A 1 258 ? -10.109 -16.703 -6.93 1 96.25 258 ALA A O 1
ATOM 1998 N N . VAL A 1 259 ? -12.25 -16.359 -6.371 1 98.31 259 VAL A N 1
ATOM 1999 C CA . VAL A 1 259 ? -11.945 -16.156 -4.957 1 98.31 259 VAL A CA 1
ATOM 2000 C C . VAL A 1 259 ? -11.328 -17.422 -4.379 1 98.31 259 VAL A C 1
ATOM 2002 O O . VAL A 1 259 ? -10.328 -17.359 -3.66 1 98.31 259 VAL A O 1
ATOM 2005 N N . TRP A 1 260 ? -11.859 -18.562 -4.707 1 98.56 260 TRP A N 1
ATOM 2006 C CA . TRP A 1 260 ? -11.367 -19.812 -4.152 1 98.56 260 TRP A CA 1
ATOM 2007 C C . TRP A 1 260 ? -10.016 -20.172 -4.758 1 98.56 260 TRP A C 1
ATOM 2009 O O . TRP A 1 260 ? -9.148 -20.734 -4.074 1 98.56 260 TRP A O 1
ATOM 2019 N N . HIS A 1 261 ? -9.844 -19.859 -6.047 1 98.44 261 HIS A N 1
ATOM 2020 C CA . HIS A 1 261 ? -8.555 -19.984 -6.715 1 98.44 261 HIS A CA 1
ATOM 2021 C C . HIS A 1 261 ? -7.477 -19.188 -5.996 1 98.44 261 HIS A C 1
ATOM 2023 O O . HIS A 1 261 ? -6.449 -19.734 -5.594 1 98.44 261 HIS A O 1
ATOM 2029 N N . GLU A 1 262 ? -7.762 -17.891 -5.805 1 98.69 262 GLU A N 1
ATOM 2030 C CA . GLU A 1 262 ? -6.789 -17.016 -5.168 1 98.69 262 GLU A CA 1
ATOM 2031 C C . GLU A 1 262 ? -6.609 -17.359 -3.691 1 98.69 262 GLU A C 1
ATOM 2033 O O . GLU A 1 262 ? -5.516 -17.219 -3.143 1 98.69 262 GLU A O 1
ATOM 2038 N N . ALA A 1 263 ? -7.695 -17.859 -3.051 1 98.81 263 ALA A N 1
ATOM 2039 C CA . ALA A 1 263 ? -7.57 -18.312 -1.671 1 98.81 263 ALA A CA 1
ATOM 2040 C C . ALA A 1 263 ? -6.617 -19.5 -1.575 1 98.81 263 ALA A C 1
ATOM 2042 O O . ALA A 1 263 ? -5.898 -19.656 -0.585 1 98.81 263 ALA A O 1
ATOM 2043 N N . GLY A 1 264 ? -6.648 -20.375 -2.584 1 98.88 264 GLY A N 1
ATOM 2044 C CA . GLY A 1 264 ? -5.688 -21.469 -2.625 1 98.88 264 GLY A CA 1
ATOM 2045 C C . GLY A 1 264 ? -4.246 -21 -2.645 1 98.88 264 GLY A C 1
ATOM 2046 O O . GLY A 1 264 ? -3.412 -21.5 -1.888 1 98.88 264 GLY A O 1
ATOM 2047 N N . HIS A 1 265 ? -3.943 -20.016 -3.518 1 98.75 265 HIS A N 1
ATOM 2048 C CA . HIS A 1 265 ? -2.641 -19.359 -3.48 1 98.75 265 HIS A CA 1
ATOM 2049 C C . HIS A 1 265 ? -2.34 -18.797 -2.09 1 98.75 265 HIS A C 1
ATOM 2051 O O . HIS A 1 265 ? -1.242 -19 -1.564 1 98.75 265 HIS A O 1
ATOM 2057 N N . GLY A 1 266 ? -3.371 -18.125 -1.561 1 98.81 266 GLY A N 1
ATOM 2058 C CA . GLY A 1 266 ? -3.217 -17.453 -0.274 1 98.81 266 GLY A CA 1
ATOM 2059 C C . GLY A 1 266 ? -2.887 -18.422 0.854 1 98.81 266 GLY A C 1
ATOM 2060 O O . GLY A 1 266 ? -1.998 -18.156 1.665 1 98.81 266 GLY A O 1
ATOM 2061 N N . MET A 1 267 ? -3.607 -19.5 0.888 1 98.81 267 MET A N 1
ATOM 2062 C CA . MET A 1 267 ? -3.393 -20.484 1.942 1 98.81 267 MET A CA 1
ATOM 2063 C C . MET A 1 267 ? -2.004 -21.109 1.833 1 98.81 267 MET A C 1
ATOM 2065 O O . MET A 1 267 ? -1.392 -21.453 2.846 1 98.81 267 MET A O 1
ATOM 2069 N N . TYR A 1 268 ? -1.471 -21.266 0.595 1 98.81 268 TYR A N 1
ATOM 2070 C CA . TYR A 1 268 ? -0.096 -21.719 0.414 1 98.81 268 TYR A CA 1
ATOM 2071 C C . TYR A 1 268 ? 0.884 -20.781 1.112 1 98.81 268 TYR A C 1
ATOM 2073 O O . TYR A 1 268 ? 1.683 -21.219 1.944 1 98.81 268 TYR A O 1
ATOM 2081 N N . GLU A 1 269 ? 0.798 -19.547 0.875 1 98.81 269 GLU A N 1
ATOM 2082 C CA . GLU A 1 269 ? 1.693 -18.531 1.439 1 98.81 269 GLU A CA 1
ATOM 2083 C C . GLU A 1 269 ? 1.494 -18.406 2.945 1 98.81 269 GLU A C 1
ATOM 2085 O O . GLU A 1 269 ? 2.463 -18.266 3.695 1 98.81 269 GLU A O 1
ATOM 2090 N N . GLN A 1 270 ? 0.21 -18.453 3.365 1 98.75 270 GLN A N 1
ATOM 2091 C CA . GLN A 1 270 ? -0.089 -18.359 4.793 1 98.75 270 GLN A CA 1
ATOM 2092 C C . GLN A 1 270 ? 0.468 -19.562 5.543 1 98.75 270 GLN A C 1
ATOM 2094 O O . GLN A 1 270 ? 0.668 -19.516 6.758 1 98.75 270 GLN A O 1
ATOM 2099 N N . GLY A 1 271 ? 0.7 -20.672 4.809 1 98.69 271 GLY A N 1
ATOM 2100 C CA . GLY A 1 271 ? 1.105 -21.922 5.434 1 98.69 271 GLY A CA 1
ATOM 2101 C C . GLY A 1 271 ? 2.609 -22.125 5.449 1 98.69 271 GLY A C 1
ATOM 2102 O O . GLY A 1 271 ? 3.105 -23.109 6.004 1 98.69 271 GLY A O 1
ATOM 2103 N N . VAL A 1 272 ? 3.383 -21.234 4.855 1 98.62 272 VAL A N 1
ATOM 2104 C CA . VAL A 1 272 ? 4.84 -21.297 4.879 1 98.62 272 VAL A CA 1
ATOM 2105 C C . VAL A 1 272 ? 5.344 -21.172 6.312 1 98.62 272 VAL A C 1
ATOM 2107 O O . VAL A 1 272 ? 4.77 -20.422 7.113 1 98.62 272 VAL A O 1
ATOM 2110 N N . SER A 1 273 ? 6.406 -21.859 6.656 1 98.31 273 SER A N 1
ATOM 2111 C CA . SER A 1 273 ? 6.953 -21.844 8.008 1 98.31 273 SER A CA 1
ATOM 2112 C C . SER A 1 273 ? 7.293 -20.422 8.453 1 98.31 273 SER A C 1
ATOM 2114 O O . SER A 1 273 ? 7.887 -19.656 7.699 1 98.31 273 SER A O 1
ATOM 2116 N N . GLU A 1 274 ? 6.922 -20.141 9.641 1 96.69 274 GLU A N 1
ATOM 2117 C CA . GLU A 1 274 ? 7.211 -18.828 10.211 1 96.69 274 GLU A CA 1
ATOM 2118 C C . GLU A 1 274 ? 8.719 -18.578 10.273 1 96.69 274 GLU A C 1
ATOM 2120 O O . GLU A 1 274 ? 9.164 -17.438 10.141 1 96.69 274 GLU A O 1
ATOM 2125 N N . ASN A 1 275 ? 9.477 -19.609 10.367 1 96.56 275 ASN A N 1
ATOM 2126 C CA . ASN A 1 275 ? 10.93 -19.516 10.492 1 96.56 275 ASN A CA 1
ATOM 2127 C C . ASN A 1 275 ? 11.57 -19.031 9.203 1 96.56 275 ASN A C 1
ATOM 2129 O O . ASN A 1 275 ? 12.742 -18.641 9.195 1 96.56 275 ASN A O 1
ATOM 2133 N N . PHE A 1 276 ? 10.82 -19.062 8.164 1 97.94 276 PHE A N 1
ATOM 2134 C CA . PHE A 1 276 ? 11.406 -18.734 6.863 1 97.94 276 PHE A CA 1
ATOM 2135 C C . PHE A 1 276 ? 11.148 -17.281 6.496 1 97.94 276 PHE A C 1
ATOM 2137 O O . PHE A 1 276 ? 11.641 -16.797 5.477 1 97.94 276 PHE A O 1
ATOM 2144 N N . SER A 1 277 ? 10.414 -16.547 7.406 1 96.44 277 SER A N 1
ATOM 2145 C CA . SER A 1 277 ? 10.117 -15.164 7.094 1 96.44 277 SER A CA 1
ATOM 2146 C C . SER A 1 277 ? 11.391 -14.352 6.895 1 96.44 277 SER A C 1
ATOM 2148 O O . SER A 1 277 ? 12.344 -14.484 7.668 1 96.44 277 SER A O 1
ATOM 2150 N N . ARG A 1 278 ? 11.469 -13.57 5.789 1 96.5 278 ARG A N 1
ATOM 2151 C CA . ARG A 1 278 ? 12.578 -12.664 5.492 1 96.5 278 ARG A CA 1
ATOM 2152 C C . ARG A 1 278 ? 13.844 -13.453 5.164 1 96.5 278 ARG A C 1
ATOM 2154 O O . ARG A 1 278 ? 14.953 -13.008 5.477 1 96.5 278 ARG A O 1
ATOM 2161 N N . SER A 1 279 ? 13.672 -14.602 4.574 1 98.12 279 SER A N 1
ATOM 2162 C CA . SER A 1 279 ? 14.82 -15.461 4.34 1 98.12 279 SER A CA 1
ATOM 2163 C C . SER A 1 279 ? 14.938 -15.852 2.867 1 98.12 279 SER A C 1
ATOM 2165 O O . SER A 1 279 ? 14.086 -15.477 2.057 1 98.12 279 SER A O 1
ATOM 2167 N N . THR A 1 280 ? 16 -16.625 2.594 1 98.5 280 THR A N 1
ATOM 2168 C CA . THR A 1 280 ? 16.203 -17.203 1.269 1 98.5 280 THR A CA 1
ATOM 2169 C C . THR A 1 280 ? 14.984 -18 0.834 1 98.5 280 THR A C 1
ATOM 2171 O O . THR A 1 280 ? 14.633 -18.016 -0.346 1 98.5 280 THR A O 1
ATOM 2174 N N . PHE A 1 281 ? 14.297 -18.578 1.805 1 98.62 281 PHE A N 1
ATOM 2175 C CA . PHE A 1 281 ? 13.234 -19.531 1.503 1 98.62 281 PHE A CA 1
ATOM 2176 C C . PHE A 1 281 ? 11.922 -18.812 1.238 1 98.62 281 PHE A C 1
ATOM 2178 O O . PHE A 1 281 ? 10.891 -19.453 1.007 1 98.62 281 PHE A O 1
ATOM 2185 N N . THR A 1 282 ? 11.898 -17.5 1.238 1 98.56 282 THR A N 1
ATOM 2186 C CA . THR A 1 282 ? 10.75 -16.688 0.842 1 98.56 282 THR A CA 1
ATOM 2187 C C . THR A 1 282 ? 11.172 -15.602 -0.146 1 98.56 282 THR A C 1
ATOM 2189 O O . THR A 1 282 ? 10.555 -14.539 -0.213 1 98.56 282 THR A O 1
ATOM 2192 N N . THR A 1 283 ? 12.312 -15.859 -0.848 1 98.5 283 THR A N 1
ATOM 2193 C CA . THR A 1 283 ? 12.828 -14.898 -1.812 1 98.5 283 THR A CA 1
ATOM 2194 C C . THR A 1 283 ? 13.164 -15.578 -3.135 1 98.5 283 THR A C 1
ATOM 2196 O O . THR A 1 283 ? 14.008 -16.484 -3.176 1 98.5 283 THR A O 1
ATOM 2199 N N . ASP A 1 284 ? 12.531 -15.203 -4.18 1 97.5 284 ASP A N 1
ATOM 2200 C CA . ASP A 1 284 ? 12.922 -15.555 -5.543 1 97.5 284 ASP A CA 1
ATOM 2201 C C . ASP A 1 284 ? 13.938 -14.555 -6.094 1 97.5 284 ASP A C 1
ATOM 2203 O O . ASP A 1 284 ? 13.562 -13.547 -6.684 1 97.5 284 ASP A O 1
ATOM 2207 N N . PHE A 1 285 ? 15.242 -14.844 -5.988 1 97.25 285 PHE A N 1
ATOM 2208 C CA . PHE A 1 285 ? 16.297 -13.922 -6.367 1 97.25 285 PHE A CA 1
ATOM 2209 C C . PHE A 1 285 ? 16.328 -13.719 -7.879 1 97.25 285 PHE A C 1
ATOM 2211 O O . PHE A 1 285 ? 16.641 -12.625 -8.359 1 97.25 285 PHE A O 1
ATOM 2218 N N . VAL A 1 286 ? 15.961 -14.703 -8.609 1 94.56 286 VAL A N 1
ATOM 2219 C CA . VAL A 1 286 ? 16.062 -14.641 -10.062 1 94.56 286 VAL A CA 1
ATOM 2220 C C . VAL A 1 286 ? 15.016 -13.672 -10.617 1 94.56 286 VAL A C 1
ATOM 2222 O O . VAL A 1 286 ? 15.32 -12.812 -11.438 1 94.56 286 VAL A O 1
ATOM 2225 N N . ASN A 1 287 ? 13.844 -13.812 -10.148 1 93.44 287 ASN A N 1
ATOM 2226 C CA . ASN A 1 287 ? 12.766 -12.953 -10.625 1 93.44 287 ASN A CA 1
ATOM 2227 C C . ASN A 1 287 ? 12.602 -11.719 -9.734 1 93.44 287 ASN A C 1
ATOM 2229 O O . ASN A 1 287 ? 11.789 -10.844 -10.039 1 93.44 287 ASN A O 1
ATOM 2233 N N . LEU A 1 288 ? 13.367 -11.617 -8.602 1 95 288 LEU A N 1
ATOM 2234 C CA . LEU A 1 288 ? 13.305 -10.539 -7.625 1 95 288 LEU A CA 1
ATOM 2235 C C . LEU A 1 288 ? 11.875 -10.352 -7.121 1 95 288 LEU A C 1
ATOM 2237 O O . LEU A 1 288 ? 11.297 -9.266 -7.27 1 95 288 LEU A O 1
ATOM 2241 N N . TYR A 1 289 ? 11.344 -11.398 -6.477 1 96.38 289 TYR A N 1
ATOM 2242 C CA . TYR A 1 289 ? 9.977 -11.461 -5.98 1 96.38 289 TYR A CA 1
ATOM 2243 C C . TYR A 1 289 ? 9.922 -12.094 -4.598 1 96.38 289 TYR A C 1
ATOM 2245 O O . TYR A 1 289 ? 10.516 -13.148 -4.371 1 96.38 289 TYR A O 1
ATOM 2253 N N . ALA A 1 290 ? 9.336 -11.391 -3.637 1 98.12 290 ALA A N 1
ATOM 2254 C CA . ALA A 1 290 ? 9.109 -12 -2.33 1 98.12 290 ALA A CA 1
ATOM 2255 C C . ALA A 1 290 ? 7.961 -13 -2.383 1 98.12 290 ALA A C 1
ATOM 2257 O O . ALA A 1 290 ? 6.809 -12.617 -2.621 1 98.12 290 ALA A O 1
ATOM 2258 N N . VAL A 1 291 ? 8.211 -14.25 -2.219 1 98.12 291 VAL A N 1
ATOM 2259 C CA . VAL A 1 291 ? 7.227 -15.312 -2.342 1 98.12 291 VAL A CA 1
ATOM 2260 C C . VAL A 1 291 ? 7.734 -16.578 -1.65 1 98.12 291 VAL A C 1
ATOM 2262 O O . VAL A 1 291 ? 8.93 -16.891 -1.704 1 98.12 291 VAL A O 1
ATOM 2265 N N . GLY A 1 292 ? 6.863 -17.281 -0.994 1 97.56 292 GLY A N 1
ATOM 2266 C CA . GLY A 1 292 ? 7.254 -18.484 -0.274 1 97.56 292 GLY A CA 1
ATOM 2267 C C . GLY A 1 292 ? 7.129 -19.75 -1.108 1 97.56 292 GLY A C 1
ATOM 2268 O O . GLY A 1 292 ? 7.848 -20.719 -0.88 1 97.56 292 GLY A O 1
ATOM 2269 N N . GLY A 1 293 ? 6.211 -19.766 -2.068 1 97.56 293 GLY A N 1
ATOM 2270 C CA . GLY A 1 293 ? 5.988 -20.953 -2.883 1 97.56 293 GLY A CA 1
ATOM 2271 C C . GLY A 1 293 ? 7.227 -21.391 -3.639 1 97.56 293 GLY A C 1
ATOM 2272 O O . GLY A 1 293 ? 8.016 -20.562 -4.094 1 97.56 293 GLY A O 1
ATOM 2273 N N . SER A 1 294 ? 7.418 -22.672 -3.785 1 97.56 294 SER A N 1
ATOM 2274 C CA . SER A 1 294 ? 8.641 -23.266 -4.309 1 97.56 294 SER A CA 1
ATOM 2275 C C . SER A 1 294 ? 8.805 -22.969 -5.797 1 97.56 294 SER A C 1
ATOM 2277 O O . SER A 1 294 ? 9.922 -22.969 -6.316 1 97.56 294 SER A O 1
ATOM 2279 N N . SER A 1 295 ? 7.707 -22.828 -6.488 1 98 295 SER A N 1
ATOM 2280 C CA . SER A 1 295 ? 7.684 -22.484 -7.906 1 98 295 SER A CA 1
ATOM 2281 C C . SER A 1 295 ? 6.32 -21.953 -8.32 1 98 295 SER A C 1
ATOM 2283 O O . SER A 1 295 ? 5.363 -22 -7.547 1 98 295 SER A O 1
ATOM 2285 N N . PHE A 1 296 ? 6.238 -21.422 -9.492 1 97.94 296 PHE A N 1
ATOM 2286 C CA . PHE A 1 296 ? 4.961 -20.938 -10.008 1 97.94 296 PHE A CA 1
ATOM 2287 C C . PHE A 1 296 ? 4 -22.094 -10.25 1 97.94 296 PHE A C 1
ATOM 2289 O O . PHE A 1 296 ? 2.801 -21.969 -9.992 1 97.94 296 PHE A O 1
ATOM 2296 N N . GLY A 1 297 ? 4.508 -23.203 -10.672 1 98.44 297 GLY A N 1
ATOM 2297 C CA . GLY A 1 297 ? 3.68 -24.375 -10.867 1 98.44 297 GLY A CA 1
ATOM 2298 C C . GLY A 1 297 ? 3.107 -24.922 -9.57 1 98.44 297 GLY A C 1
ATOM 2299 O O . GLY A 1 297 ? 1.924 -25.266 -9.5 1 98.44 297 GLY A O 1
ATOM 2300 N N . MET A 1 298 ? 3.998 -25.031 -8.594 1 98.69 298 MET A N 1
ATOM 2301 C CA . MET A 1 298 ? 3.516 -25.484 -7.293 1 98.69 298 MET A CA 1
ATOM 2302 C C . MET A 1 298 ? 2.486 -24.516 -6.723 1 98.69 298 MET A C 1
ATOM 2304 O O . MET A 1 298 ? 1.48 -24.938 -6.148 1 98.69 298 MET A O 1
ATOM 2308 N N . HIS A 1 299 ? 2.777 -23.234 -6.871 1 98.44 299 HIS A N 1
ATOM 2309 C CA . HIS A 1 299 ? 1.826 -22.219 -6.434 1 98.44 299 HIS A CA 1
ATOM 2310 C C . HIS A 1 299 ? 0.478 -22.391 -7.125 1 98.44 299 HIS A C 1
ATOM 2312 O O . HIS A 1 299 ? -0.566 -22.391 -6.469 1 98.44 299 HIS A O 1
ATOM 2318 N N . GLU A 1 300 ? 0.498 -22.625 -8.414 1 98.38 300 GLU A N 1
ATOM 2319 C CA . GLU A 1 300 ? -0.706 -22.828 -9.211 1 98.38 300 GLU A CA 1
ATOM 2320 C C . GLU A 1 300 ? -1.425 -24.109 -8.805 1 98.38 300 GLU A C 1
ATOM 2322 O O . GLU A 1 300 ? -2.654 -24.188 -8.852 1 98.38 300 GLU A O 1
ATOM 2327 N N . SER A 1 301 ? -0.7 -25.109 -8.375 1 98.81 301 SER A N 1
ATOM 2328 C CA . SER A 1 301 ? -1.309 -26.359 -7.949 1 98.81 301 SER A CA 1
ATOM 2329 C C . SER A 1 301 ? -2.197 -26.156 -6.727 1 98.81 301 SER A C 1
ATOM 2331 O O . SER A 1 301 ? -3.246 -26.797 -6.602 1 98.81 301 SER A O 1
ATOM 2333 N N . GLN A 1 302 ? -1.779 -25.234 -5.898 1 98.88 302 GLN A N 1
ATOM 2334 C CA . GLN A 1 302 ? -2.545 -24.984 -4.684 1 98.88 302 GLN A CA 1
ATOM 2335 C C . GLN A 1 302 ? -3.85 -24.25 -4.996 1 98.88 302 GLN A C 1
ATOM 2337 O O . GLN A 1 302 ? -4.883 -24.531 -4.379 1 98.88 302 GLN A O 1
ATOM 2342 N N . SER A 1 303 ? -3.816 -23.312 -5.918 1 98.56 303 SER A N 1
ATOM 2343 C CA . SER A 1 303 ? -5.031 -22.609 -6.34 1 98.56 303 SER A CA 1
ATOM 2344 C C . SER A 1 303 ? -5.988 -23.562 -7.051 1 98.56 303 SER A C 1
ATOM 2346 O O . SER A 1 303 ? -7.168 -23.641 -6.699 1 98.56 303 SER A O 1
ATOM 2348 N N . ARG A 1 304 ? -5.43 -24.375 -7.984 1 98.44 304 ARG A N 1
ATOM 2349 C CA . ARG A 1 304 ? -6.234 -25.281 -8.797 1 98.44 304 ARG A CA 1
ATOM 2350 C C . ARG A 1 304 ? -6.848 -26.375 -7.938 1 98.44 304 ARG A C 1
ATOM 2352 O O . ARG A 1 304 ? -7.953 -26.844 -8.219 1 98.44 304 ARG A O 1
ATOM 2359 N N . LEU A 1 305 ? -6.168 -26.797 -6.914 1 98.81 305 LEU A N 1
ATOM 2360 C CA . LEU A 1 305 ? -6.676 -27.859 -6.043 1 98.81 305 LEU A CA 1
ATOM 2361 C C . LEU A 1 305 ? -7.984 -27.438 -5.383 1 98.81 305 LEU A C 1
ATOM 2363 O O . LEU A 1 305 ? -8.992 -28.141 -5.473 1 98.81 305 LEU A O 1
ATOM 2367 N N . TRP A 1 306 ? -8.023 -26.266 -4.816 1 98.81 306 TRP A N 1
ATOM 2368 C CA . TRP A 1 306 ? -9.211 -25.812 -4.098 1 98.81 306 TRP A CA 1
ATOM 2369 C C . TRP A 1 306 ? -10.305 -25.391 -5.07 1 98.81 306 TRP A C 1
ATOM 2371 O O . TRP A 1 306 ? -11.484 -25.625 -4.824 1 98.81 306 TRP A O 1
ATOM 2381 N N . GLU A 1 307 ? -9.945 -24.797 -6.156 1 98.06 307 GLU A N 1
ATOM 2382 C CA . GLU A 1 307 ? -10.898 -24.344 -7.164 1 98.06 307 GLU A CA 1
ATOM 2383 C C . GLU A 1 307 ? -11.57 -25.531 -7.859 1 98.06 307 GLU A C 1
ATOM 2385 O O . GLU A 1 307 ? -12.797 -25.578 -7.945 1 98.06 307 GLU A O 1
ATOM 2390 N N . ASN A 1 308 ? -10.758 -26.516 -8.289 1 97.75 308 ASN A N 1
ATOM 2391 C CA . ASN A 1 308 ? -11.258 -27.5 -9.227 1 97.75 308 ASN A CA 1
ATOM 2392 C C . ASN A 1 308 ? -11.508 -28.844 -8.539 1 97.75 308 ASN A C 1
ATOM 2394 O O . ASN A 1 308 ? -12.492 -29.531 -8.836 1 97.75 308 ASN A O 1
ATOM 2398 N N . ARG A 1 309 ? -10.602 -29.25 -7.656 1 98.06 309 ARG A N 1
ATOM 2399 C CA . ARG A 1 309 ? -10.742 -30.562 -7.031 1 98.06 309 ARG A CA 1
ATOM 2400 C C . ARG A 1 309 ? -11.773 -30.516 -5.906 1 98.06 309 ARG A C 1
ATOM 2402 O O . ARG A 1 309 ? -12.484 -31.5 -5.676 1 98.06 309 ARG A O 1
ATOM 2409 N N . VAL A 1 310 ? -11.844 -29.344 -5.215 1 98.5 310 VAL A N 1
ATOM 2410 C CA . VAL A 1 310 ? -12.805 -29.203 -4.125 1 98.5 310 VAL A CA 1
ATOM 2411 C C . VAL A 1 310 ? -14.008 -28.391 -4.594 1 98.5 310 VAL A C 1
ATOM 2413 O O . VAL A 1 310 ? -15.117 -28.922 -4.73 1 98.5 310 VAL A O 1
ATOM 2416 N N . GLY A 1 311 ? -13.805 -27.188 -5.051 1 98 311 GLY A N 1
ATOM 2417 C CA . GLY A 1 311 ? -14.859 -26.219 -5.309 1 98 311 GLY A CA 1
ATOM 2418 C C . GLY A 1 311 ? -15.773 -26.625 -6.453 1 98 311 GLY A C 1
ATOM 2419 O O . GLY A 1 311 ? -16.953 -26.266 -6.469 1 98 311 GLY A O 1
ATOM 2420 N N . ARG A 1 312 ? -15.273 -27.406 -7.398 1 97.31 312 ARG A N 1
ATOM 2421 C CA . ARG A 1 312 ? -16.078 -27.797 -8.547 1 97.31 312 ARG A CA 1
ATOM 2422 C C . ARG A 1 312 ? -16.547 -29.25 -8.414 1 97.31 312 ARG A C 1
ATOM 2424 O O . ARG A 1 312 ? -17.234 -29.766 -9.297 1 97.31 312 ARG A O 1
ATOM 2431 N N . SER A 1 313 ? -16.281 -29.922 -7.328 1 97.38 313 SER A N 1
ATOM 2432 C CA . SER A 1 313 ? -16.641 -31.328 -7.16 1 97.38 313 SER A CA 1
ATOM 2433 C C . SER A 1 313 ? -18.141 -31.5 -6.926 1 97.38 313 SER A C 1
ATOM 2435 O O . SER A 1 313 ? -18.797 -30.562 -6.477 1 97.38 313 SER A O 1
ATOM 2437 N N . ARG A 1 314 ? -18.578 -32.656 -7.234 1 96.5 314 ARG A N 1
ATOM 2438 C CA . ARG A 1 314 ? -19.984 -32.969 -7.004 1 96.5 314 ARG A CA 1
ATOM 2439 C C . ARG A 1 314 ? -20.328 -32.938 -5.52 1 96.5 314 ARG A C 1
ATOM 2441 O O . ARG A 1 314 ? -21.328 -32.344 -5.125 1 96.5 314 ARG A O 1
ATOM 2448 N N . ARG A 1 315 ? -19.531 -33.5 -4.719 1 97.31 315 ARG A N 1
ATOM 2449 C CA . ARG A 1 315 ? -19.781 -33.562 -3.281 1 97.31 315 ARG A CA 1
ATOM 2450 C C . ARG A 1 315 ? -19.844 -32.156 -2.676 1 97.31 315 ARG A C 1
ATOM 2452 O O . ARG A 1 315 ? -20.656 -31.906 -1.776 1 97.31 315 ARG A O 1
ATOM 2459 N N . PHE A 1 316 ? -18.953 -31.266 -3.121 1 98.31 316 PHE A N 1
ATOM 2460 C CA . PHE A 1 316 ? -18.984 -29.891 -2.639 1 98.31 316 PHE A CA 1
ATOM 2461 C C . PHE A 1 316 ? -20.359 -29.266 -2.836 1 98.31 316 PHE A C 1
ATOM 2463 O O . PHE A 1 316 ? -20.906 -28.656 -1.918 1 98.31 316 PHE A O 1
ATOM 2470 N N . TRP A 1 317 ? -20.922 -29.422 -3.994 1 98.06 317 TRP A N 1
ATOM 2471 C CA . TRP A 1 317 ? -22.188 -28.781 -4.301 1 98.06 317 TRP A CA 1
ATOM 2472 C C . TRP A 1 317 ? -23.344 -29.547 -3.666 1 98.06 317 TRP A C 1
ATOM 2474 O O . TRP A 1 317 ? -24.359 -28.938 -3.301 1 98.06 317 TRP A O 1
ATOM 2484 N N . ASP A 1 318 ? -23.172 -30.922 -3.467 1 98.06 318 ASP A N 1
ATOM 2485 C CA . ASP A 1 318 ? -24.141 -31.641 -2.654 1 98.06 318 ASP A CA 1
ATOM 2486 C C . ASP A 1 318 ? -24.281 -31.016 -1.267 1 98.06 318 ASP A C 1
ATOM 2488 O O . ASP A 1 318 ? -25.375 -30.969 -0.704 1 98.06 318 ASP A O 1
ATOM 2492 N N . LEU A 1 319 ? -23.219 -30.531 -0.781 1 98.31 319 LEU A N 1
ATOM 2493 C CA . LEU A 1 319 ? -23.156 -30.031 0.588 1 98.31 319 LEU A CA 1
ATOM 2494 C C . LEU A 1 319 ? -23.562 -28.562 0.653 1 98.31 319 LEU A C 1
ATOM 2496 O O . LEU A 1 319 ? -24.172 -28.125 1.629 1 98.31 319 LEU A O 1
ATOM 2500 N N . HIS A 1 320 ? -23.219 -27.734 -0.407 1 98.25 320 HIS A N 1
ATOM 2501 C CA . HIS A 1 320 ? -23.203 -26.297 -0.192 1 98.25 320 HIS A CA 1
ATOM 2502 C C . HIS A 1 320 ? -24.156 -25.578 -1.142 1 98.25 320 HIS A C 1
ATOM 2504 O O . HIS A 1 320 ? -24.375 -24.375 -1.025 1 98.25 320 HIS A O 1
ATOM 2510 N N . PHE A 1 321 ? -24.781 -26.312 -2.07 1 98.31 321 PHE A N 1
ATOM 2511 C CA . PHE A 1 321 ? -25.688 -25.672 -3.012 1 98.31 321 PHE A CA 1
ATOM 2512 C C . PHE A 1 321 ? -26.875 -25.047 -2.283 1 98.31 321 PHE A C 1
ATOM 2514 O O . PHE A 1 321 ? -27.375 -23.984 -2.686 1 98.31 321 PHE A O 1
ATOM 2521 N N . GLY A 1 322 ? -27.328 -25.703 -1.218 1 98.06 322 GLY A N 1
ATOM 2522 C CA . GLY A 1 322 ? -28.406 -25.125 -0.422 1 98.06 322 GLY A CA 1
ATOM 2523 C C . GLY A 1 322 ? -28.078 -23.734 0.093 1 98.06 322 GLY A C 1
ATOM 2524 O O . GLY A 1 322 ? -28.938 -22.859 0.066 1 98.06 322 GLY A O 1
ATOM 2525 N N . GLU A 1 323 ? -26.906 -23.625 0.583 1 98.06 323 GLU A N 1
ATOM 2526 C CA . GLU A 1 323 ? -26.469 -22.328 1.068 1 98.06 323 GLU A CA 1
ATOM 2527 C C . GLU A 1 323 ? -26.391 -21.312 -0.069 1 98.06 323 GLU A C 1
ATOM 2529 O O . GLU A 1 323 ? -26.734 -20.141 0.11 1 98.06 323 GLU A O 1
ATOM 2534 N N . LEU A 1 324 ? -25.875 -21.734 -1.243 1 98.38 324 LEU A N 1
ATOM 2535 C CA . LEU A 1 324 ? -25.844 -20.859 -2.404 1 98.38 324 LEU A CA 1
ATOM 2536 C C . LEU A 1 324 ? -27.25 -20.406 -2.795 1 98.38 324 LEU A C 1
ATOM 2538 O O . LEU A 1 324 ? -27.469 -19.234 -3.074 1 98.38 324 LEU A O 1
ATOM 2542 N N . ARG A 1 325 ? -28.141 -21.359 -2.84 1 98.19 325 ARG A N 1
ATOM 2543 C CA . ARG A 1 325 ? -29.531 -21.062 -3.168 1 98.19 325 ARG A CA 1
ATOM 2544 C C . ARG A 1 325 ? -30.125 -20.094 -2.154 1 98.19 325 ARG A C 1
ATOM 2546 O O . ARG A 1 325 ? -30.922 -19.234 -2.516 1 98.19 325 ARG A O 1
ATOM 2553 N N . GLY A 1 326 ? -29.781 -20.25 -0.913 1 98.06 326 GLY A N 1
ATOM 2554 C CA . GLY A 1 326 ? -30.234 -19.312 0.107 1 98.06 326 GLY A CA 1
ATOM 2555 C C . GLY A 1 326 ? -29.766 -17.891 -0.155 1 98.06 326 GLY A C 1
ATOM 2556 O O . GLY A 1 326 ? -30.484 -16.938 0.14 1 98.06 326 GLY A O 1
ATOM 2557 N N . ALA A 1 327 ? -28.609 -17.766 -0.688 1 97.69 327 ALA A N 1
ATOM 2558 C CA . ALA A 1 327 ? -28.062 -16.438 -1.011 1 97.69 327 ALA A CA 1
ATOM 2559 C C . ALA A 1 327 ? -28.719 -15.875 -2.266 1 97.69 327 ALA A C 1
ATOM 2561 O O . ALA A 1 327 ? -28.828 -14.656 -2.412 1 97.69 327 ALA A O 1
ATOM 2562 N N . PHE A 1 328 ? -29.141 -16.828 -3.16 1 98.12 328 PHE A N 1
ATOM 2563 C CA . PHE A 1 328 ? -29.719 -16.406 -4.438 1 98.12 328 PHE A CA 1
ATOM 2564 C C . PHE A 1 328 ? -31.016 -17.156 -4.715 1 98.12 328 PHE A C 1
ATOM 2566 O O . PHE A 1 328 ? -31.141 -17.844 -5.727 1 98.12 328 PHE A O 1
ATOM 2573 N N . PRO A 1 329 ? -32 -16.938 -3.979 1 97.75 329 PRO A N 1
ATOM 2574 C CA . PRO A 1 329 ? -33.219 -17.719 -4.102 1 97.75 329 PRO A CA 1
ATOM 2575 C C . PRO A 1 329 ? -33.938 -17.484 -5.43 1 97.75 329 PRO A C 1
ATOM 2577 O O . PRO A 1 329 ? -34.5 -18.422 -6.012 1 97.75 329 PRO A O 1
ATOM 2580 N N . ASP A 1 330 ? -33.875 -16.281 -5.961 1 97.5 330 ASP A N 1
ATOM 2581 C CA . ASP A 1 330 ? -34.594 -15.969 -7.199 1 97.5 330 ASP A CA 1
ATOM 2582 C C . ASP A 1 330 ? -33.906 -16.594 -8.406 1 97.5 330 ASP A C 1
ATOM 2584 O O . ASP A 1 330 ? -34.562 -17.141 -9.297 1 97.5 330 ASP A O 1
ATOM 2588 N N . GLN A 1 331 ? -32.594 -16.594 -8.398 1 97.62 331 GLN A N 1
ATOM 2589 C CA . GLN A 1 331 ? -31.828 -17.062 -9.539 1 97.62 331 GLN A CA 1
ATOM 2590 C C . GLN A 1 331 ? -31.781 -18.578 -9.594 1 97.62 331 GLN A C 1
ATOM 2592 O O . GLN A 1 331 ? -31.641 -19.172 -10.672 1 97.62 331 GLN A O 1
ATOM 2597 N N . LEU A 1 332 ? -31.938 -19.281 -8.398 1 98.31 332 LEU A N 1
ATOM 2598 C CA . LEU A 1 332 ? -31.609 -20.703 -8.375 1 98.31 332 LEU A CA 1
ATOM 2599 C C . LEU A 1 332 ? -32.812 -21.531 -7.93 1 98.31 332 LEU A C 1
ATOM 2601 O O . LEU A 1 332 ? -32.688 -22.734 -7.676 1 98.31 332 LEU A O 1
ATOM 2605 N N . SER A 1 333 ? -34 -20.969 -7.914 1 97.5 333 SER A N 1
ATOM 2606 C CA . SER A 1 333 ? -35.188 -21.641 -7.43 1 97.5 333 SER A CA 1
ATOM 2607 C C . SER A 1 333 ? -35.531 -22.844 -8.312 1 97.5 333 SER A C 1
ATOM 2609 O O . SER A 1 333 ? -36.062 -23.844 -7.828 1 97.5 333 SER A O 1
ATOM 2611 N N . ASP A 1 334 ? -35.219 -22.766 -9.539 1 97.88 334 ASP A N 1
ATOM 2612 C CA . ASP A 1 334 ? -35.594 -23.812 -10.477 1 97.88 334 ASP A CA 1
ATOM 2613 C C . ASP A 1 334 ? -34.406 -24.688 -10.852 1 97.88 334 ASP A C 1
ATOM 2615 O O . ASP A 1 334 ? -34.469 -25.438 -11.828 1 97.88 334 ASP A O 1
ATOM 2619 N N . VAL A 1 335 ? -33.375 -24.578 -10.141 1 98.25 335 VAL A N 1
ATOM 2620 C CA . VAL A 1 335 ? -32.125 -25.25 -10.516 1 98.25 335 VAL A CA 1
ATOM 2621 C C . VAL A 1 335 ? -31.859 -26.406 -9.562 1 98.25 335 VAL A C 1
ATOM 2623 O O . VAL A 1 335 ? -31.844 -26.234 -8.344 1 98.25 335 VAL A O 1
ATOM 2626 N N . SER A 1 336 ? -31.656 -27.578 -10.078 1 97.5 336 SER A N 1
ATOM 2627 C CA . SER A 1 336 ? -31.25 -28.719 -9.258 1 97.5 336 SER A CA 1
ATOM 2628 C C . SER A 1 336 ? -29.75 -28.719 -9.008 1 97.5 336 SER A C 1
ATOM 2630 O O . SER A 1 336 ? -29 -28.062 -9.719 1 97.5 336 SER A O 1
ATOM 2632 N N . ILE A 1 337 ? -29.375 -29.484 -8.008 1 97.62 337 ILE A N 1
ATOM 2633 C CA . ILE A 1 337 ? -27.969 -29.625 -7.703 1 97.62 337 ILE A CA 1
ATOM 2634 C C . ILE A 1 337 ? -27.219 -30.203 -8.914 1 97.62 337 ILE A C 1
ATOM 2636 O O . ILE A 1 337 ? -26.141 -29.734 -9.258 1 97.62 337 ILE A O 1
ATOM 2640 N N . ASP A 1 338 ? -27.828 -31.109 -9.555 1 96.81 338 ASP A N 1
ATOM 2641 C CA . ASP A 1 338 ? -27.234 -31.75 -10.719 1 96.81 338 ASP A CA 1
ATOM 2642 C C . ASP A 1 338 ? -27.078 -30.766 -11.875 1 96.81 338 ASP A C 1
ATOM 2644 O O . ASP A 1 338 ? -26.016 -30.719 -12.508 1 96.81 338 ASP A O 1
ATOM 2648 N N . ASP A 1 339 ? -28.094 -29.984 -12.094 1 97.19 339 ASP A N 1
ATOM 2649 C CA . ASP A 1 339 ? -28.016 -29 -13.164 1 97.19 339 ASP A CA 1
ATOM 2650 C C . ASP A 1 339 ? -26.922 -27.969 -12.891 1 97.19 339 ASP A C 1
ATOM 2652 O O . ASP A 1 339 ? -26.234 -27.547 -13.812 1 97.19 339 ASP A O 1
ATOM 2656 N N . PHE A 1 340 ? -26.875 -27.594 -11.648 1 97.69 340 PHE A N 1
ATOM 2657 C CA . PHE A 1 340 ? -25.859 -26.594 -11.305 1 97.69 340 PHE A CA 1
ATOM 2658 C C . PHE A 1 340 ? -24.453 -27.172 -11.5 1 97.69 340 PHE A C 1
ATOM 2660 O O . PHE A 1 340 ? -23.609 -26.531 -12.117 1 97.69 340 PHE A O 1
ATOM 2667 N N . TRP A 1 341 ? -24.234 -28.344 -10.93 1 97.5 341 TRP A N 1
ATOM 2668 C CA . TRP A 1 341 ? -22.922 -28.984 -11.047 1 97.5 341 TRP A CA 1
ATOM 2669 C C . TRP A 1 341 ? -22.531 -29.156 -12.508 1 97.5 341 TRP A C 1
ATOM 2671 O O . TRP A 1 341 ? -21.391 -28.906 -12.891 1 97.5 341 TRP A O 1
ATOM 2681 N N . ARG A 1 342 ? -23.469 -29.625 -13.344 1 96.88 342 ARG A N 1
ATOM 2682 C CA . ARG A 1 342 ? -23.188 -29.844 -14.758 1 96.88 342 ARG A CA 1
ATOM 2683 C C . ARG A 1 342 ? -22.859 -28.516 -15.453 1 96.88 342 ARG A C 1
ATOM 2685 O O . ARG A 1 342 ? -21.984 -28.469 -16.312 1 96.88 342 ARG A O 1
ATOM 2692 N N . SER A 1 343 ? -23.547 -27.516 -15.062 1 96 343 SER A N 1
ATOM 2693 C CA . SER A 1 343 ? -23.281 -26.203 -15.648 1 96 343 SER A CA 1
ATOM 2694 C C . SER A 1 343 ? -21.875 -25.719 -15.297 1 96 343 SER A C 1
ATOM 2696 O O . SER A 1 343 ? -21.172 -25.188 -16.141 1 96 343 SER A O 1
ATOM 2698 N N . VAL A 1 344 ? -21.484 -25.875 -14.086 1 95.69 344 VAL A N 1
ATOM 2699 C CA . VAL A 1 344 ? -20.203 -25.438 -13.555 1 95.69 344 VAL A CA 1
ATOM 2700 C C . VAL A 1 344 ? -19.078 -26.203 -14.266 1 95.69 344 VAL A C 1
ATOM 2702 O O . VAL A 1 344 ? -18 -25.641 -14.508 1 95.69 344 VAL A O 1
ATOM 2705 N N . ASN A 1 345 ? -19.281 -27.391 -14.656 1 96.25 345 ASN A N 1
ATOM 2706 C CA . ASN A 1 345 ? -18.219 -28.25 -15.141 1 96.25 345 ASN A CA 1
ATOM 2707 C C . ASN A 1 345 ? -18.344 -28.516 -16.641 1 96.25 345 ASN A C 1
ATOM 2709 O O . ASN A 1 345 ? -17.625 -29.344 -17.188 1 96.25 345 ASN A O 1
ATOM 2713 N N . ALA A 1 346 ? -19.266 -27.828 -17.312 1 94.75 346 ALA A N 1
ATOM 2714 C CA . ALA A 1 346 ? -19.484 -28.031 -18.734 1 94.75 346 ALA A CA 1
ATOM 2715 C C . ALA A 1 346 ? -18.234 -27.688 -19.547 1 94.75 346 ALA A C 1
ATOM 2717 O O . ALA A 1 346 ? -17.531 -26.734 -19.219 1 94.75 346 ALA A O 1
ATOM 2718 N N . ALA A 1 347 ? -17.922 -28.531 -20.547 1 92.94 347 ALA A N 1
ATOM 2719 C CA . ALA A 1 347 ? -16.859 -28.188 -21.5 1 92.94 347 ALA A CA 1
ATOM 2720 C C . ALA A 1 347 ? -17.312 -27.078 -22.438 1 92.94 347 ALA A C 1
ATOM 2722 O O . ALA A 1 347 ? -18.406 -27.125 -22.984 1 92.94 347 ALA A O 1
ATOM 2723 N N . ARG A 1 348 ? -16.516 -26.062 -22.5 1 89.75 348 ARG A N 1
ATOM 2724 C CA . ARG A 1 348 ? -16.844 -24.906 -23.328 1 89.75 348 ARG A CA 1
ATOM 2725 C C . ARG A 1 348 ? -15.625 -24.469 -24.156 1 89.75 348 ARG A C 1
ATOM 2727 O O . ARG A 1 348 ? -15.031 -23.438 -23.875 1 89.75 348 ARG A O 1
ATOM 2734 N N . PRO A 1 349 ? -15.336 -25.297 -25.234 1 93.25 349 PRO A N 1
ATOM 2735 C CA . PRO A 1 349 ? -14.234 -24.828 -26.094 1 93.25 349 PRO A CA 1
ATOM 2736 C C . PRO A 1 349 ? -14.43 -23.406 -26.594 1 93.25 349 PRO A C 1
ATOM 2738 O O . PRO A 1 349 ? -15.523 -23.047 -27.047 1 93.25 349 PRO A O 1
ATOM 2741 N N . SER A 1 350 ? -13.492 -22.562 -26.359 1 93.75 350 SER A N 1
ATOM 2742 C CA . SER A 1 350 ? -13.555 -21.156 -26.766 1 93.75 350 SER A CA 1
ATOM 2743 C C . SER A 1 350 ? -12.18 -20.641 -27.172 1 93.75 350 SER A C 1
ATOM 2745 O O . SER A 1 350 ? -11.18 -21.344 -27.047 1 93.75 350 SER A O 1
ATOM 2747 N N . PHE A 1 351 ? -12.133 -19.406 -27.656 1 95.44 351 PHE A N 1
ATOM 2748 C CA . PHE A 1 351 ? -10.898 -18.828 -28.172 1 95.44 351 PHE A CA 1
ATOM 2749 C C . PHE A 1 351 ? -10.078 -18.234 -27.031 1 95.44 351 PHE A C 1
ATOM 2751 O O . PHE A 1 351 ? -8.867 -18.031 -27.156 1 95.44 351 PHE A O 1
ATOM 2758 N N . ILE A 1 352 ? -10.727 -17.953 -25.906 1 92.12 352 ILE A N 1
ATOM 2759 C CA . ILE A 1 352 ? -10.125 -17.125 -24.875 1 92.12 352 ILE A CA 1
ATOM 2760 C C . ILE A 1 352 ? -9.641 -18 -23.719 1 92.12 352 ILE A C 1
ATOM 2762 O O . ILE A 1 352 ? -10.438 -18.672 -23.062 1 92.12 352 ILE A O 1
ATOM 2766 N N . ARG A 1 353 ? -8.344 -17.969 -23.438 1 93.06 353 ARG A N 1
ATOM 2767 C CA . ARG A 1 353 ? -7.703 -18.828 -22.453 1 93.06 353 ARG A CA 1
ATOM 2768 C C . ARG A 1 353 ? -8.266 -18.578 -21.047 1 93.06 353 ARG A C 1
ATOM 2770 O O . ARG A 1 353 ? -8.625 -19.531 -20.344 1 93.06 353 ARG A O 1
ATOM 2777 N N . VAL A 1 354 ? -8.367 -17.328 -20.609 1 86 354 VAL A N 1
ATOM 2778 C CA . VAL A 1 354 ? -8.695 -16.969 -19.234 1 86 354 VAL A CA 1
ATOM 2779 C C . VAL A 1 354 ? -10.141 -17.344 -18.922 1 86 354 VAL A C 1
ATOM 2781 O O . VAL A 1 354 ? -10.547 -17.391 -17.766 1 86 354 VAL A O 1
ATOM 2784 N N . GLU A 1 355 ? -10.906 -17.766 -19.922 1 85.19 355 GLU A N 1
ATOM 2785 C CA . GLU A 1 355 ? -12.297 -18.188 -19.766 1 85.19 355 GLU A CA 1
ATOM 2786 C C . GLU A 1 355 ? -12.469 -19.672 -20.062 1 85.19 355 GLU A C 1
ATOM 2788 O O . GLU A 1 355 ? -13.586 -20.188 -20.047 1 85.19 355 GLU A O 1
ATOM 2793 N N . ALA A 1 356 ? -11.391 -20.297 -20.297 1 92.38 356 ALA A N 1
ATOM 2794 C CA . ALA A 1 356 ? -11.438 -21.703 -20.688 1 92.38 356 ALA A CA 1
ATOM 2795 C C . ALA A 1 356 ? -11.859 -22.578 -19.516 1 92.38 356 ALA A C 1
ATOM 2797 O O . ALA A 1 356 ? -11.578 -22.266 -18.359 1 92.38 356 ALA A O 1
ATOM 2798 N N . ASP A 1 357 ? -12.555 -23.656 -19.828 1 93.25 357 ASP A N 1
ATOM 2799 C CA . ASP A 1 357 ? -12.953 -24.625 -18.812 1 93.25 357 ASP A CA 1
ATOM 2800 C C . ASP A 1 357 ? -11.805 -25.578 -18.484 1 93.25 357 ASP A C 1
ATOM 2802 O O . ASP A 1 357 ? -10.727 -25.484 -19.078 1 93.25 357 ASP A O 1
ATOM 2806 N N . GLU A 1 358 ? -12.016 -26.5 -17.578 1 94.06 358 GLU A N 1
ATOM 2807 C CA . GLU A 1 358 ? -10.969 -27.375 -17.062 1 94.06 358 GLU A CA 1
ATOM 2808 C C . GLU A 1 358 ? -10.43 -28.281 -18.156 1 94.06 358 GLU A C 1
ATOM 2810 O O . GLU A 1 358 ? -9.25 -28.641 -18.156 1 94.06 358 GLU A O 1
ATOM 2815 N N . LEU A 1 359 ? -11.289 -28.688 -19.094 1 95.06 359 LEU A N 1
ATOM 2816 C CA . LEU A 1 359 ? -10.914 -29.688 -20.094 1 95.06 359 LEU A CA 1
ATOM 2817 C C . LEU A 1 359 ? -10.133 -29.047 -21.234 1 95.06 359 LEU A C 1
ATOM 2819 O O . LEU A 1 359 ? -9.297 -29.688 -21.859 1 95.06 359 LEU A O 1
ATOM 2823 N N . THR A 1 360 ? -10.367 -27.797 -21.5 1 96.56 360 THR A N 1
ATOM 2824 C CA . THR A 1 360 ? -9.812 -27.172 -22.703 1 96.56 360 THR A CA 1
ATOM 2825 C C . THR A 1 360 ? -8.641 -26.266 -22.344 1 96.56 360 THR A C 1
ATOM 2827 O O . THR A 1 360 ? -7.859 -25.875 -23.203 1 96.56 360 THR A O 1
ATOM 2830 N N . TYR A 1 361 ? -8.469 -25.875 -21.094 1 96.88 361 TYR A N 1
ATOM 2831 C CA . TYR A 1 361 ? -7.488 -24.906 -20.625 1 96.88 361 TYR A CA 1
ATOM 2832 C C . TYR A 1 361 ? -6.082 -25.312 -21.047 1 96.88 361 TYR A C 1
ATOM 2834 O O . TYR A 1 361 ? -5.301 -24.484 -21.516 1 96.88 361 TYR A O 1
ATOM 2842 N N . ASP A 1 362 ? -5.746 -26.547 -20.906 1 97.88 362 ASP A N 1
ATOM 2843 C CA . ASP A 1 362 ? -4.383 -27.016 -21.141 1 97.88 362 ASP A CA 1
ATOM 2844 C C . ASP A 1 362 ? -4 -26.891 -22.609 1 97.88 362 ASP A C 1
ATOM 2846 O O . ASP A 1 362 ? -2.826 -26.703 -22.938 1 97.88 362 ASP A O 1
ATOM 2850 N N . PHE A 1 363 ? -4.984 -26.984 -23.5 1 97.81 363 PHE A N 1
ATOM 2851 C CA . PHE A 1 363 ? -4.691 -26.812 -24.906 1 97.81 363 PHE A CA 1
ATOM 2852 C C . PHE A 1 363 ? -4.191 -25.406 -25.203 1 97.81 363 PHE A C 1
ATOM 2854 O O . PHE A 1 363 ? -3.297 -25.203 -26.016 1 97.81 363 PHE A O 1
ATOM 2861 N N . HIS A 1 364 ? -4.797 -24.453 -24.516 1 97.75 364 HIS A N 1
ATOM 2862 C CA . HIS A 1 364 ? -4.332 -23.078 -24.656 1 97.75 364 HIS A CA 1
ATOM 2863 C C . HIS A 1 364 ? -2.893 -22.938 -24.172 1 97.75 364 HIS A C 1
ATOM 2865 O O . HIS A 1 364 ? -2.098 -22.219 -24.781 1 97.75 364 HIS A O 1
ATOM 2871 N N . ILE A 1 365 ? -2.527 -23.562 -23.094 1 98.06 365 ILE A N 1
ATOM 2872 C CA . ILE A 1 365 ? -1.188 -23.484 -22.516 1 98.06 365 ILE A CA 1
ATOM 2873 C C . ILE A 1 365 ? -0.188 -24.172 -23.438 1 98.06 365 ILE A C 1
ATOM 2875 O O . ILE A 1 365 ? 0.906 -23.656 -23.672 1 98.06 365 ILE A O 1
ATOM 2879 N N . MET A 1 366 ? -0.59 -25.344 -23.938 1 97.88 366 MET A N 1
ATOM 2880 C CA . MET A 1 366 ? 0.274 -26.094 -24.844 1 97.88 366 MET A CA 1
ATOM 2881 C C . MET A 1 366 ? 0.635 -25.266 -26.062 1 97.88 366 MET A C 1
ATOM 2883 O O . MET A 1 366 ? 1.802 -25.203 -26.453 1 97.88 366 MET A O 1
ATOM 2887 N N . LEU A 1 367 ? -0.348 -24.672 -26.594 1 97.56 367 LEU A N 1
ATOM 2888 C CA . LEU A 1 367 ? -0.142 -23.828 -27.766 1 97.56 367 LEU A CA 1
ATOM 2889 C C . LEU A 1 367 ? 0.894 -22.75 -27.484 1 97.56 367 LEU A C 1
ATOM 2891 O O . LEU A 1 367 ? 1.857 -22.594 -28.234 1 97.56 367 LEU A O 1
ATOM 2895 N N . ARG A 1 368 ? 0.758 -22.031 -26.406 1 97.5 368 ARG A N 1
ATOM 2896 C CA . ARG A 1 368 ? 1.638 -20.922 -26.062 1 97.5 368 ARG A CA 1
ATOM 2897 C C . ARG A 1 368 ? 3.047 -21.406 -25.75 1 97.5 368 ARG A C 1
ATOM 2899 O O . ARG A 1 368 ? 4.031 -20.781 -26.141 1 97.5 368 ARG A O 1
ATOM 2906 N N . SER A 1 369 ? 3.127 -22.531 -25.047 1 97.81 369 SER A N 1
ATOM 2907 C CA . SER A 1 369 ? 4.43 -23.109 -24.734 1 97.81 369 SER A CA 1
ATOM 2908 C C . SER A 1 369 ? 5.168 -23.516 -26 1 97.81 369 SER A C 1
ATOM 2910 O O . SER A 1 369 ? 6.371 -23.281 -26.141 1 97.81 369 SER A O 1
ATOM 2912 N N . GLU A 1 370 ? 4.453 -24.125 -26.875 1 97.38 370 GLU A N 1
ATOM 2913 C CA . GLU A 1 370 ? 5.047 -24.578 -28.125 1 97.38 370 GLU A CA 1
ATOM 2914 C C . GLU A 1 370 ? 5.523 -23.391 -28.969 1 97.38 370 GLU A C 1
ATOM 2916 O O . GLU A 1 370 ? 6.617 -23.422 -29.531 1 97.38 370 GLU A O 1
ATOM 2921 N N . VAL A 1 371 ? 4.691 -22.406 -29.031 1 97.06 371 VAL A N 1
ATOM 2922 C CA . VAL A 1 371 ? 5.039 -21.203 -29.781 1 97.06 371 VAL A CA 1
ATOM 2923 C C . VAL A 1 371 ? 6.277 -20.547 -29.156 1 97.06 371 VAL A C 1
ATOM 2925 O O . VAL A 1 371 ? 7.223 -20.203 -29.875 1 97.06 371 VAL A O 1
ATOM 2928 N N . GLU A 1 372 ? 6.301 -20.406 -27.828 1 97.62 372 GLU A N 1
ATOM 2929 C CA . GLU A 1 372 ? 7.434 -19.781 -27.141 1 97.62 372 GLU A CA 1
ATOM 2930 C C . GLU A 1 372 ? 8.719 -20.578 -27.391 1 97.62 372 GLU A C 1
ATOM 2932 O O . GLU A 1 372 ? 9.758 -19.984 -27.703 1 97.62 372 GLU A O 1
ATOM 2937 N N . ALA A 1 373 ? 8.625 -21.875 -27.234 1 98.19 373 ALA A N 1
ATOM 2938 C CA . ALA A 1 373 ? 9.797 -22.719 -27.438 1 98.19 373 ALA A CA 1
ATOM 2939 C C . ALA A 1 373 ? 10.336 -22.578 -28.859 1 98.19 373 ALA A C 1
ATOM 2941 O O . ALA A 1 373 ? 11.547 -22.5 -29.062 1 98.19 373 ALA A O 1
ATOM 2942 N N . GLY A 1 374 ? 9.469 -22.578 -29.828 1 97.81 374 GLY A N 1
ATOM 2943 C CA . GLY A 1 374 ? 9.867 -22.406 -31.219 1 97.81 374 GLY A CA 1
ATOM 2944 C C . GLY A 1 374 ? 10.5 -21.062 -31.5 1 97.81 374 GLY A C 1
ATOM 2945 O O . GLY A 1 374 ? 11.477 -20.969 -32.25 1 97.81 374 GLY A O 1
ATOM 2946 N N . LEU A 1 375 ? 9.906 -20 -30.922 1 97.56 375 LEU A N 1
ATOM 2947 C CA . LEU A 1 375 ? 10.438 -18.641 -31.125 1 97.56 375 LEU A CA 1
ATOM 2948 C C . LEU A 1 375 ? 11.82 -18.516 -30.516 1 97.56 375 LEU A C 1
ATOM 2950 O O . LEU A 1 375 ? 12.727 -17.938 -31.125 1 97.56 375 LEU A O 1
ATOM 2954 N N . ILE A 1 376 ? 12.016 -19.062 -29.312 1 97.81 376 ILE A N 1
ATOM 2955 C CA . ILE A 1 376 ? 13.266 -18.922 -28.578 1 97.81 376 ILE A CA 1
ATOM 2956 C C . ILE A 1 376 ? 14.352 -19.75 -29.234 1 97.81 376 ILE A C 1
ATOM 2958 O O . ILE A 1 376 ? 15.523 -19.359 -29.266 1 97.81 376 ILE A O 1
ATOM 2962 N N . ALA A 1 377 ? 13.984 -20.859 -29.844 1 97.19 377 ALA A N 1
ATOM 2963 C CA . ALA A 1 377 ? 14.945 -21.719 -30.516 1 97.19 377 ALA A CA 1
ATOM 2964 C C . ALA A 1 377 ? 15.234 -21.219 -31.922 1 97.19 377 ALA A C 1
ATOM 2966 O O . ALA A 1 377 ? 16.141 -21.703 -32.594 1 97.19 377 ALA A O 1
ATOM 2967 N N . GLY A 1 378 ? 14.469 -20.281 -32.406 1 95.19 378 GLY A N 1
ATOM 2968 C CA . GLY A 1 378 ? 14.641 -19.75 -33.75 1 95.19 378 GLY A CA 1
ATOM 2969 C C . GLY A 1 378 ? 14.008 -20.641 -34.812 1 95.19 378 GLY A C 1
ATOM 2970 O O . GLY A 1 378 ? 14.344 -20.516 -36 1 95.19 378 GLY A O 1
ATOM 2971 N N . GLU A 1 379 ? 13.109 -21.406 -34.406 1 96.38 379 GLU A N 1
ATOM 2972 C CA . GLU A 1 379 ? 12.469 -22.344 -35.344 1 96.38 379 GLU A CA 1
ATOM 2973 C C . GLU A 1 379 ? 11.18 -21.75 -35.906 1 96.38 379 GLU A C 1
ATOM 2975 O O . GLU A 1 379 ? 10.68 -22.219 -36.938 1 96.38 379 GLU A O 1
ATOM 2980 N N . VAL A 1 380 ? 10.609 -20.828 -35.219 1 96.5 380 VAL A N 1
ATOM 2981 C CA . VAL A 1 380 ? 9.375 -20.156 -35.594 1 96.5 380 VAL A CA 1
ATOM 2982 C C . VAL A 1 380 ? 9.633 -18.656 -35.781 1 96.5 380 VAL A C 1
ATOM 2984 O O . VAL A 1 380 ? 10.391 -18.062 -35 1 96.5 380 VAL A O 1
ATOM 2987 N N . ARG A 1 381 ? 9.148 -18.078 -36.875 1 94.94 381 ARG A N 1
ATOM 2988 C CA . ARG A 1 381 ? 9.219 -16.625 -37.094 1 94.94 381 ARG A CA 1
ATOM 2989 C C . ARG A 1 381 ? 7.977 -15.938 -36.531 1 94.94 381 ARG A C 1
ATOM 2991 O O . ARG A 1 381 ? 6.871 -16.484 -36.625 1 94.94 381 ARG A O 1
ATOM 2998 N N . VAL A 1 382 ? 8.133 -14.75 -35.969 1 97.81 382 VAL A N 1
ATOM 2999 C CA . VAL A 1 382 ? 7.039 -13.953 -35.406 1 97.81 382 VAL A CA 1
ATOM 3000 C C . VAL A 1 382 ? 5.957 -13.766 -36.469 1 97.81 382 VAL A C 1
ATOM 3002 O O . VAL A 1 382 ? 4.762 -13.836 -36.188 1 97.81 382 VAL A O 1
ATOM 3005 N N . SER A 1 383 ? 6.316 -13.594 -37.719 1 96.25 383 SER A N 1
ATOM 3006 C CA . SER A 1 383 ? 5.383 -13.328 -38.812 1 96.25 383 SER A CA 1
ATOM 3007 C C . SER A 1 383 ? 4.488 -14.539 -39.062 1 96.25 383 SER A C 1
ATOM 3009 O O . SER A 1 383 ? 3.42 -14.406 -39.688 1 96.25 383 SER A O 1
ATOM 3011 N N . ASP A 1 384 ? 4.832 -15.734 -38.656 1 96.94 384 ASP A N 1
ATOM 3012 C CA . ASP A 1 384 ? 4.082 -16.953 -38.906 1 96.94 384 ASP A CA 1
ATOM 3013 C C . ASP A 1 384 ? 3.068 -17.234 -37.812 1 96.94 384 ASP A C 1
ATOM 3015 O O . ASP A 1 384 ? 2.242 -18.141 -37.906 1 96.94 384 ASP A O 1
ATOM 3019 N N . LEU A 1 385 ? 3.074 -16.484 -36.781 1 97.75 385 LEU A N 1
ATOM 3020 C CA . LEU A 1 385 ? 2.367 -16.797 -35.531 1 97.75 385 LEU A CA 1
ATOM 3021 C C . LEU A 1 385 ? 0.861 -16.844 -35.781 1 97.75 385 LEU A C 1
ATOM 3023 O O . LEU A 1 385 ? 0.169 -17.719 -35.25 1 97.75 385 LEU A O 1
ATOM 3027 N N . PRO A 1 386 ? 0.286 -15.852 -36.562 1 97.56 386 PRO A N 1
ATOM 3028 C CA . PRO A 1 386 ? -1.162 -15.914 -36.781 1 97.56 386 PRO A CA 1
ATOM 3029 C C . PRO A 1 386 ? -1.613 -17.234 -37.406 1 97.56 386 PRO A C 1
ATOM 3031 O O . PRO A 1 386 ? -2.6 -17.828 -36.969 1 97.56 386 PRO A O 1
ATOM 3034 N N . GLU A 1 387 ? -0.917 -17.656 -38.375 1 97.38 387 GLU A N 1
ATOM 3035 C CA . GLU A 1 387 ? -1.267 -18.906 -39.031 1 97.38 387 GLU A CA 1
ATOM 3036 C C . GLU A 1 387 ? -1.055 -20.109 -38.125 1 97.38 387 GLU A C 1
ATOM 3038 O O . GLU A 1 387 ? -1.885 -21.016 -38.062 1 97.38 387 GLU A O 1
ATOM 3043 N N . ILE A 1 388 ? 0.073 -20.141 -37.406 1 97.62 388 ILE A N 1
ATOM 3044 C CA . ILE A 1 388 ? 0.362 -21.219 -36.469 1 97.62 388 ILE A CA 1
ATOM 3045 C C . ILE A 1 388 ? -0.747 -21.297 -35.438 1 97.62 388 ILE A C 1
ATOM 3047 O O . ILE A 1 388 ? -1.211 -22.375 -35.094 1 97.62 388 ILE A O 1
ATOM 3051 N N . TRP A 1 389 ? -1.148 -20.125 -34.938 1 97.88 389 TRP A N 1
ATOM 3052 C CA . TRP A 1 389 ? -2.193 -20.047 -33.938 1 97.88 389 TRP A CA 1
ATOM 3053 C C . TRP A 1 389 ? -3.5 -20.641 -34.438 1 97.88 389 TRP A C 1
ATOM 3055 O O . TRP A 1 389 ? -4.148 -21.422 -33.75 1 97.88 389 TRP A O 1
ATOM 3065 N N . ARG A 1 390 ? -3.902 -20.266 -35.625 1 97.69 390 ARG A N 1
ATOM 3066 C CA . ARG A 1 390 ? -5.129 -20.766 -36.25 1 97.69 390 ARG A CA 1
ATOM 3067 C C . ARG A 1 390 ? -5.086 -22.281 -36.406 1 97.69 390 ARG A C 1
ATOM 3069 O O . ARG A 1 390 ? -6.059 -22.984 -36.094 1 97.69 390 ARG A O 1
ATOM 3076 N N . GLU A 1 391 ? -4.023 -22.75 -36.844 1 97.5 391 GLU A N 1
ATOM 3077 C CA . GLU A 1 391 ? -3.867 -24.188 -37.062 1 97.5 391 GLU A CA 1
ATOM 3078 C C . GLU A 1 391 ? -3.951 -24.953 -35.75 1 97.5 391 GLU A C 1
ATOM 3080 O O . GLU A 1 391 ? -4.609 -26 -35.688 1 97.5 391 GLU A O 1
ATOM 3085 N N . LYS A 1 392 ? -3.262 -24.5 -34.781 1 96.5 392 LYS A N 1
ATOM 3086 C CA . LYS A 1 392 ? -3.223 -25.219 -33.5 1 96.5 392 LYS A CA 1
ATOM 3087 C C . LYS A 1 392 ? -4.582 -25.172 -32.812 1 96.5 392 LYS A C 1
ATOM 3089 O O . LYS A 1 392 ? -4.996 -26.156 -32.188 1 96.5 392 LYS A O 1
ATOM 3094 N N . ILE A 1 393 ? -5.254 -24 -32.844 1 97.31 393 ILE A N 1
ATOM 3095 C CA . ILE A 1 393 ? -6.582 -23.906 -32.25 1 97.31 393 ILE A CA 1
ATOM 3096 C C . ILE A 1 393 ? -7.543 -24.844 -32.969 1 97.31 393 ILE A C 1
ATOM 3098 O O . ILE A 1 393 ? -8.383 -25.484 -32.312 1 97.31 393 ILE A O 1
ATOM 3102 N N . LYS A 1 394 ? -7.418 -24.906 -34.25 1 96.69 394 LYS A N 1
ATOM 3103 C CA . LYS A 1 394 ? -8.242 -25.844 -35 1 96.69 394 LYS A CA 1
ATOM 3104 C C . LYS A 1 394 ? -7.949 -27.297 -34.594 1 96.69 394 LYS A C 1
ATOM 3106 O O . LYS A 1 394 ? -8.867 -28.078 -34.375 1 96.69 394 LYS A O 1
ATOM 3111 N N . ALA A 1 395 ? -6.785 -27.609 -34.469 1 94.75 395 ALA A N 1
ATOM 3112 C CA . ALA A 1 395 ? -6.363 -28.969 -34.156 1 94.75 395 ALA A CA 1
ATOM 3113 C C . ALA A 1 395 ? -6.766 -29.359 -32.719 1 94.75 395 ALA A C 1
ATOM 3115 O O . ALA A 1 395 ? -7.168 -30.484 -32.469 1 94.75 395 ALA A O 1
ATOM 3116 N N . TYR A 1 396 ? -6.562 -28.453 -31.797 1 94.31 396 TYR A N 1
ATOM 3117 C CA . TYR A 1 396 ? -6.742 -28.734 -30.375 1 94.31 396 TYR A CA 1
ATOM 3118 C C . TYR A 1 396 ? -8.211 -28.625 -29.984 1 94.31 396 TYR A C 1
ATOM 3120 O O . TYR A 1 396 ? -8.719 -29.453 -29.219 1 94.31 396 TYR A O 1
ATOM 3128 N N . LEU A 1 397 ? -8.875 -27.562 -30.547 1 95.12 397 LEU A N 1
ATOM 3129 C CA . LEU A 1 397 ? -10.188 -27.219 -30 1 95.12 397 LEU A CA 1
ATOM 3130 C C . LEU A 1 397 ? -11.266 -27.328 -31.078 1 95.12 397 LEU A C 1
ATOM 3132 O O . LEU A 1 397 ? -12.453 -27.219 -30.797 1 95.12 397 LEU A O 1
ATOM 3136 N N . GLY A 1 398 ? -10.844 -27.547 -32.312 1 94.06 398 GLY A N 1
ATOM 3137 C CA . GLY A 1 398 ? -11.781 -27.656 -33.406 1 94.06 398 GLY A CA 1
ATOM 3138 C C . GLY A 1 398 ? -12.422 -26.344 -33.812 1 94.06 398 GLY A C 1
ATOM 3139 O O . GLY A 1 398 ? -13.508 -26.312 -34.375 1 94.06 398 GLY A O 1
ATOM 3140 N N . LEU A 1 399 ? -11.781 -25.266 -33.5 1 96.25 399 LEU A N 1
ATOM 3141 C CA . LEU A 1 399 ? -12.352 -23.953 -33.75 1 96.25 399 LEU A CA 1
ATOM 3142 C C . LEU A 1 399 ? -11.578 -23.219 -34.844 1 96.25 399 LEU A C 1
ATOM 3144 O O . LEU A 1 399 ? -10.359 -23.359 -34.938 1 96.25 399 LEU A O 1
ATOM 3148 N N . ASP A 1 400 ? -12.266 -22.453 -35.656 1 97.56 400 ASP A N 1
ATOM 3149 C CA . ASP A 1 400 ? -11.648 -21.562 -36.625 1 97.56 400 ASP A CA 1
ATOM 3150 C C . ASP A 1 400 ? -11.508 -20.141 -36.062 1 97.56 400 ASP A C 1
ATOM 3152 O O . ASP A 1 400 ? -12.508 -19.469 -35.844 1 97.56 400 ASP A O 1
ATOM 3156 N N . VAL A 1 401 ? -10.266 -19.688 -35.875 1 97.5 401 VAL A N 1
ATOM 3157 C CA . VAL A 1 401 ? -10 -18.375 -35.312 1 97.5 401 VAL A CA 1
ATOM 3158 C C . VAL A 1 401 ? -10.367 -17.297 -36.344 1 97.5 401 VAL A C 1
ATOM 3160 O O . VAL A 1 401 ? -9.766 -17.234 -37.406 1 97.5 401 VAL A O 1
ATOM 3163 N N . PRO A 1 402 ? -11.242 -16.453 -36 1 96.94 402 PRO A N 1
ATOM 3164 C CA . PRO A 1 402 ? -11.742 -15.508 -37.031 1 96.94 402 PRO A CA 1
ATOM 3165 C C . PRO A 1 402 ? -10.875 -14.258 -37.156 1 96.94 402 PRO A C 1
ATOM 3167 O O . PRO A 1 402 ? -10.852 -13.625 -38.188 1 96.94 402 PRO A O 1
ATOM 3170 N N . THR A 1 403 ? -10.297 -13.82 -36.094 1 97.38 403 THR A N 1
ATOM 3171 C CA . THR A 1 403 ? -9.484 -12.609 -36.062 1 97.38 403 THR A CA 1
ATOM 3172 C C . THR A 1 403 ? -8.242 -12.812 -35.219 1 97.38 403 THR A C 1
ATOM 3174 O O . THR A 1 403 ? -8.172 -13.75 -34.406 1 97.38 403 THR A O 1
ATOM 3177 N N . ASP A 1 404 ? -7.305 -11.93 -35.375 1 97.06 404 ASP A N 1
ATOM 3178 C CA . ASP A 1 404 ? -6.098 -12.008 -34.562 1 97.06 404 ASP A CA 1
ATOM 3179 C C . ASP A 1 404 ? -6.391 -11.609 -33.125 1 97.06 404 ASP A C 1
ATOM 3181 O O . ASP A 1 404 ? -5.723 -12.078 -32.188 1 97.06 404 ASP A O 1
ATOM 3185 N N . THR A 1 405 ? -7.367 -10.773 -32.938 1 96.62 405 THR A N 1
ATOM 3186 C CA . THR A 1 405 ? -7.777 -10.352 -31.609 1 96.62 405 THR A CA 1
ATOM 3187 C C . THR A 1 405 ? -8.234 -11.555 -30.781 1 96.62 405 THR A C 1
ATOM 3189 O O . THR A 1 405 ? -7.941 -11.633 -29.594 1 96.62 405 THR A O 1
ATOM 3192 N N . LEU A 1 406 ? -8.867 -12.477 -31.391 1 96.12 406 LEU A N 1
ATOM 3193 C CA . LEU A 1 406 ? -9.328 -13.703 -30.734 1 96.12 406 LEU A CA 1
ATOM 3194 C C . LEU A 1 406 ? -8.297 -14.812 -30.875 1 96.12 406 LEU A C 1
ATOM 3196 O O . LEU A 1 406 ? -8.508 -15.93 -30.391 1 96.12 406 LEU A O 1
ATOM 3200 N N . GLY A 1 407 ? -7.223 -14.484 -31.562 1 96.44 407 GLY A N 1
ATOM 3201 C CA . GLY A 1 407 ? -6.121 -15.406 -31.781 1 96.44 407 GLY A CA 1
ATOM 3202 C C . GLY A 1 407 ? -4.828 -14.953 -31.125 1 96.44 407 GLY A C 1
ATOM 3203 O O . GLY A 1 407 ? -4.785 -14.727 -29.906 1 96.44 407 GLY A O 1
ATOM 3204 N N . VAL A 1 408 ? -3.9 -14.594 -31.953 1 96.88 408 VAL A N 1
ATOM 3205 C CA . VAL A 1 408 ? -2.518 -14.406 -31.516 1 96.88 408 VAL A CA 1
ATOM 3206 C C . VAL A 1 408 ? -2.418 -13.164 -30.641 1 96.88 408 VAL A C 1
ATOM 3208 O O . VAL A 1 408 ? -1.524 -13.062 -29.797 1 96.88 408 VAL A O 1
ATOM 3211 N N . LEU A 1 409 ? -3.383 -12.227 -30.641 1 96.19 409 LEU A N 1
ATOM 3212 C CA . LEU A 1 409 ? -3.311 -10.961 -29.922 1 96.19 409 LEU A CA 1
ATOM 3213 C C . LEU A 1 409 ? -4.047 -11.055 -28.594 1 96.19 409 LEU A C 1
ATOM 3215 O O . LEU A 1 409 ? -4.262 -10.039 -27.922 1 96.19 409 LEU A O 1
ATOM 3219 N N . GLN A 1 410 ? -4.344 -12.211 -28.125 1 90.94 410 GLN A N 1
ATOM 3220 C CA . GLN A 1 410 ? -5.203 -12.281 -26.953 1 90.94 410 GLN A CA 1
ATOM 3221 C C . GLN A 1 410 ? -4.395 -12.141 -25.656 1 90.94 410 GLN A C 1
ATOM 3223 O O . GLN A 1 410 ? -4.93 -11.75 -24.625 1 90.94 410 GLN A O 1
ATOM 3228 N N . ASP A 1 411 ? -3.109 -12.375 -25.75 1 86.06 411 ASP A N 1
ATOM 3229 C CA . ASP A 1 411 ? -2.35 -12.438 -24.516 1 86.06 411 ASP A CA 1
ATOM 3230 C C . ASP A 1 411 ? -1.369 -11.273 -24.406 1 86.06 411 ASP A C 1
ATOM 3232 O O . ASP A 1 411 ? -0.661 -10.961 -25.375 1 86.06 411 ASP A O 1
ATOM 3236 N N . VAL A 1 412 ? -1.31 -10.75 -23.234 1 85.19 412 VAL A N 1
ATOM 3237 C CA . VAL A 1 412 ? -0.456 -9.594 -22.984 1 85.19 412 VAL A CA 1
ATOM 3238 C C . VAL A 1 412 ? 0.928 -10.062 -22.547 1 85.19 412 VAL A C 1
ATOM 3240 O O . VAL A 1 412 ? 1.879 -9.281 -22.531 1 85.19 412 VAL A O 1
ATOM 3243 N N . HIS A 1 413 ? 1.173 -11.352 -22.25 1 88.56 413 HIS A N 1
ATOM 3244 C CA . HIS A 1 413 ? 2.393 -11.859 -21.641 1 88.56 413 HIS A CA 1
ATOM 3245 C C . HIS A 1 413 ? 3.602 -11.625 -22.547 1 88.56 413 HIS A C 1
ATOM 3247 O O . HIS A 1 413 ? 4.68 -11.273 -22.062 1 88.56 413 HIS A O 1
ATOM 3253 N N . TRP A 1 414 ? 3.371 -11.734 -23.828 1 91.06 414 TRP A N 1
ATOM 3254 C CA . TRP A 1 414 ? 4.496 -11.625 -24.75 1 91.06 414 TRP A CA 1
ATOM 3255 C C . TRP A 1 414 ? 4.977 -10.18 -24.859 1 91.06 414 TRP A C 1
ATOM 3257 O O . TRP A 1 414 ? 6.176 -9.93 -24.969 1 91.06 414 TRP A O 1
ATOM 3267 N N . SER A 1 415 ? 3.996 -9.266 -24.719 1 88.81 415 SER A N 1
ATOM 3268 C CA . SER A 1 415 ? 4.387 -7.859 -24.75 1 88.81 415 SER A CA 1
ATOM 3269 C C . SER A 1 415 ? 5.086 -7.461 -23.453 1 88.81 415 SER A C 1
ATOM 3271 O O . SER A 1 415 ? 5.828 -6.477 -23.406 1 88.81 415 SER A O 1
ATOM 3273 N N . SER A 1 416 ? 4.914 -8.273 -22.406 1 88.38 416 SER A N 1
ATOM 3274 C CA . SER A 1 416 ? 5.504 -7.961 -21.109 1 88.38 416 SER A CA 1
ATOM 3275 C C . SER A 1 416 ? 6.812 -8.719 -20.906 1 88.38 416 SER A C 1
ATOM 3277 O O . SER A 1 416 ? 7.469 -8.562 -19.875 1 88.38 416 SER A O 1
ATOM 3279 N N . GLY A 1 417 ? 7.152 -9.594 -21.797 1 89.19 417 GLY A N 1
ATOM 3280 C CA . GLY A 1 417 ? 8.398 -10.336 -21.719 1 89.19 417 GLY A CA 1
ATOM 3281 C C . GLY A 1 417 ? 8.32 -11.516 -20.766 1 89.19 417 GLY A C 1
ATOM 3282 O O . GLY A 1 417 ? 9.344 -12.008 -20.281 1 89.19 417 GLY A O 1
ATOM 3283 N N . MET A 1 418 ? 7.195 -12.039 -20.422 1 91.62 418 MET A N 1
ATOM 3284 C CA . MET A 1 418 ? 7.027 -13.172 -19.516 1 91.62 418 MET A CA 1
ATOM 3285 C C . MET A 1 418 ? 7.031 -14.492 -20.281 1 91.62 418 MET A C 1
ATOM 3287 O O . MET A 1 418 ? 6.074 -15.258 -20.188 1 91.62 418 MET A O 1
ATOM 3291 N N . VAL A 1 419 ? 8.141 -14.734 -20.875 1 95.75 419 VAL A N 1
ATOM 3292 C CA . VAL A 1 419 ? 8.305 -15.953 -21.641 1 95.75 419 VAL A CA 1
ATOM 3293 C C . VAL A 1 419 ? 8.781 -17.078 -20.734 1 95.75 419 VAL A C 1
ATOM 3295 O O . VAL A 1 419 ? 9.727 -16.906 -19.953 1 95.75 419 VAL A O 1
ATOM 3298 N N . GLY A 1 420 ? 8.117 -18.203 -20.828 1 97 420 GLY A N 1
ATOM 3299 C CA . GLY A 1 420 ? 8.469 -19.359 -20.031 1 97 420 GLY A CA 1
ATOM 3300 C C . GLY A 1 420 ? 7.527 -19.594 -18.859 1 97 420 GLY A C 1
ATOM 3301 O O . GLY A 1 420 ? 7.594 -20.641 -18.203 1 97 420 GLY A O 1
ATOM 3302 N N . SER A 1 421 ? 6.586 -18.734 -18.688 1 96.56 421 SER A N 1
ATOM 3303 C CA . SER A 1 421 ? 5.715 -18.812 -17.531 1 96.56 421 SER A CA 1
ATOM 3304 C C . SER A 1 421 ? 4.488 -19.672 -17.812 1 96.56 421 SER A C 1
ATOM 3306 O O . SER A 1 421 ? 3.92 -20.281 -16.906 1 96.56 421 SER A O 1
ATOM 3308 N N . PHE A 1 422 ? 4.039 -19.859 -19.031 1 97.44 422 PHE A N 1
ATOM 3309 C CA . PHE A 1 422 ? 2.773 -20.484 -19.391 1 97.44 422 PHE A CA 1
ATOM 3310 C C . PHE A 1 422 ? 2.746 -21.938 -18.922 1 97.44 422 PHE A C 1
ATOM 3312 O O . PHE A 1 422 ? 1.736 -22.406 -18.391 1 97.44 422 PHE A O 1
ATOM 3319 N N . PRO A 1 423 ? 3.875 -22.656 -19.047 1 98.31 423 PRO A N 1
ATOM 3320 C CA . PRO A 1 423 ? 3.824 -24.062 -18.656 1 98.31 423 PRO A CA 1
ATOM 3321 C C . PRO A 1 423 ? 3.404 -24.266 -17.203 1 98.31 423 PRO A C 1
ATOM 3323 O O . PRO A 1 423 ? 2.898 -25.328 -16.844 1 98.31 423 PRO A O 1
ATOM 3326 N N . THR A 1 424 ? 3.633 -23.266 -16.406 1 98.12 424 THR A N 1
ATOM 3327 C CA . THR A 1 424 ? 3.387 -23.406 -14.977 1 98.12 424 THR A CA 1
ATOM 3328 C C . THR A 1 424 ? 1.907 -23.672 -14.703 1 98.12 424 THR A C 1
ATOM 3330 O O . THR A 1 424 ? 1.553 -24.297 -13.711 1 98.12 424 THR A O 1
ATOM 3333 N N . TYR A 1 425 ? 1.033 -23.266 -15.625 1 97.75 425 TYR A N 1
ATOM 3334 C CA . TYR A 1 425 ? -0.4 -23.469 -15.438 1 97.75 425 TYR A CA 1
ATOM 3335 C C . TYR A 1 425 ? -0.775 -24.938 -15.586 1 97.75 425 TYR A C 1
ATOM 3337 O O . TYR A 1 425 ? -1.539 -25.469 -14.789 1 97.75 425 TYR A O 1
ATOM 3345 N N . THR A 1 426 ? -0.265 -25.531 -16.625 1 98.44 426 THR A N 1
ATOM 3346 C CA . THR A 1 426 ? -0.518 -26.953 -16.812 1 98.44 426 THR A CA 1
ATOM 3347 C C . THR A 1 426 ? 0.152 -27.766 -15.711 1 98.44 426 THR A C 1
ATOM 3349 O O . THR A 1 426 ? -0.444 -28.719 -15.188 1 98.44 426 THR A O 1
ATOM 3352 N N . ILE A 1 427 ? 1.404 -27.422 -15.398 1 98.69 427 ILE A N 1
ATOM 3353 C CA . ILE A 1 427 ? 2.121 -28.094 -14.328 1 98.69 427 ILE A CA 1
ATOM 3354 C C . ILE A 1 427 ? 1.316 -28.016 -13.031 1 98.69 427 ILE A C 1
ATOM 3356 O O . ILE A 1 427 ? 1.188 -29 -12.305 1 98.69 427 ILE A O 1
ATOM 3360 N N . GLY A 1 428 ? 0.755 -26.844 -12.781 1 98.62 428 GLY A N 1
ATOM 3361 C CA . GLY A 1 428 ? -0.085 -26.641 -11.609 1 98.62 428 GLY A CA 1
ATOM 3362 C C . GLY A 1 428 ? -1.315 -27.531 -11.609 1 98.62 428 GLY A C 1
ATOM 3363 O O . GLY A 1 428 ? -1.683 -28.094 -10.57 1 98.62 428 GLY A O 1
ATOM 3364 N N . ASN A 1 429 ? -1.988 -27.656 -12.734 1 98.56 429 ASN A N 1
ATOM 3365 C CA . ASN A 1 429 ? -3.135 -28.562 -12.852 1 98.56 429 ASN A CA 1
ATOM 3366 C C . ASN A 1 429 ? -2.762 -30 -12.508 1 98.56 429 ASN A C 1
ATOM 3368 O O . ASN A 1 429 ? -3.457 -30.656 -11.727 1 98.56 429 ASN A O 1
ATOM 3372 N N . VAL A 1 430 ? -1.675 -30.406 -13.07 1 98.69 430 VAL A N 1
ATOM 3373 C CA . VAL A 1 430 ? -1.225 -31.797 -12.891 1 98.69 430 VAL A CA 1
ATOM 3374 C C . VAL A 1 430 ? -0.859 -32.031 -11.43 1 98.69 430 VAL A C 1
ATOM 3376 O O . VAL A 1 430 ? -1.323 -33 -10.82 1 98.69 430 VAL A O 1
ATOM 3379 N N . MET A 1 431 ? -0.09 -31.141 -10.867 1 98.81 431 MET A N 1
ATOM 3380 C CA . MET A 1 431 ? 0.337 -31.281 -9.477 1 98.81 431 MET A CA 1
ATOM 3381 C C . MET A 1 431 ? -0.86 -31.25 -8.531 1 98.81 431 MET A C 1
ATOM 3383 O O . MET A 1 431 ? -0.87 -31.938 -7.508 1 98.81 431 MET A O 1
ATOM 3387 N N . SER A 1 432 ? -1.859 -30.469 -8.844 1 98.75 432 SER A N 1
ATOM 3388 C CA . SER A 1 432 ? -3.041 -30.344 -8 1 98.75 432 SER A CA 1
ATOM 3389 C C . SER A 1 432 ? -3.746 -31.688 -7.844 1 98.75 432 SER A C 1
ATOM 3391 O O . SER A 1 432 ? -4.082 -32.094 -6.73 1 98.75 432 SER A O 1
ATOM 3393 N N . SER A 1 433 ? -3.941 -32.375 -8.938 1 98.69 433 SER A N 1
ATOM 3394 C CA . SER A 1 433 ? -4.609 -33.688 -8.914 1 98.69 433 SER A CA 1
ATOM 3395 C C . SER A 1 433 ? -3.746 -34.719 -8.234 1 98.69 433 SER A C 1
ATOM 3397 O O . SER A 1 433 ? -4.258 -35.594 -7.512 1 98.69 433 SER A O 1
ATOM 3399 N N . GLN A 1 434 ? -2.441 -34.688 -8.523 1 98.75 434 GLN A N 1
ATOM 3400 C CA . GLN A 1 434 ? -1.514 -35.656 -7.93 1 98.75 434 GLN A CA 1
ATOM 3401 C C . GLN A 1 434 ? -1.509 -35.531 -6.406 1 98.75 434 GLN A C 1
ATOM 3403 O O . GLN A 1 434 ? -1.624 -36.531 -5.703 1 98.75 434 GLN A O 1
ATOM 3408 N N . LEU A 1 435 ? -1.421 -34.344 -5.898 1 98.88 435 LEU A N 1
ATOM 3409 C CA . LEU A 1 435 ? -1.442 -34.094 -4.461 1 98.88 435 LEU A CA 1
ATOM 3410 C C . LEU A 1 435 ? -2.793 -34.469 -3.863 1 98.88 435 LEU A C 1
ATOM 3412 O O . LEU A 1 435 ? -2.852 -35.125 -2.824 1 98.88 435 LEU A O 1
ATOM 3416 N N . PHE A 1 436 ? -3.881 -34.094 -4.547 1 98.75 436 PHE A N 1
ATOM 3417 C CA . PHE A 1 436 ? -5.223 -34.344 -4.031 1 98.75 436 PHE A CA 1
ATOM 3418 C C . PHE A 1 436 ? -5.504 -35.844 -3.953 1 98.75 436 PHE A C 1
ATOM 3420 O O . PHE A 1 436 ? -6.059 -36.344 -2.963 1 98.75 436 PHE A O 1
ATOM 3427 N N . ALA A 1 437 ? -5.129 -36.562 -4.98 1 98.5 437 ALA A N 1
ATOM 3428 C CA . ALA A 1 437 ? -5.344 -38 -5.012 1 98.5 437 ALA A CA 1
ATOM 3429 C C . ALA A 1 437 ? -4.633 -38.688 -3.852 1 98.5 437 ALA A C 1
ATOM 3431 O O . ALA A 1 437 ? -5.16 -39.656 -3.266 1 98.5 437 ALA A O 1
ATOM 3432 N N . THR A 1 438 ? -3.467 -38.219 -3.582 1 98.62 438 THR A N 1
ATOM 3433 C CA . THR A 1 438 ? -2.707 -38.781 -2.475 1 98.62 438 THR A CA 1
ATOM 3434 C C . THR A 1 438 ? -3.334 -38.406 -1.137 1 98.62 438 THR A C 1
ATOM 3436 O O . THR A 1 438 ? -3.484 -39.25 -0.254 1 98.62 438 THR A O 1
ATOM 3439 N N . ALA A 1 439 ? -3.725 -37.188 -0.951 1 98.69 439 ALA A N 1
ATOM 3440 C CA . ALA A 1 439 ? -4.332 -36.688 0.288 1 98.69 439 ALA A CA 1
ATOM 3441 C C . ALA A 1 439 ? -5.617 -37.438 0.601 1 98.69 439 ALA A C 1
ATOM 3443 O O . ALA A 1 439 ? -5.879 -37.781 1.759 1 98.69 439 ALA A O 1
ATOM 3444 N N . GLN A 1 440 ? -6.379 -37.75 -0.377 1 97.38 440 GLN A N 1
ATOM 3445 C CA . GLN A 1 440 ? -7.691 -38.375 -0.218 1 97.38 440 GLN A CA 1
ATOM 3446 C C . GLN A 1 440 ? -7.57 -39.781 0.305 1 97.38 440 GLN A C 1
ATOM 3448 O O . GLN A 1 440 ? -8.547 -40.375 0.792 1 97.38 440 GLN A O 1
ATOM 3453 N N . LYS A 1 441 ? -6.414 -40.375 0.187 1 97.81 441 LYS A N 1
ATOM 3454 C CA . LYS A 1 441 ? -6.191 -41.719 0.712 1 97.81 441 LYS A CA 1
ATOM 3455 C C . LYS A 1 441 ? -6.223 -41.719 2.238 1 97.81 441 LYS A C 1
ATOM 3457 O O . LYS A 1 441 ? -6.426 -42.75 2.855 1 97.81 441 LYS A O 1
ATOM 3462 N N . GLU A 1 442 ? -6.012 -40.562 2.805 1 97.88 442 GLU A N 1
ATOM 3463 C CA . GLU A 1 442 ? -6.117 -40.438 4.254 1 97.88 442 GLU A CA 1
ATOM 3464 C C . GLU A 1 442 ? -7.578 -40.406 4.699 1 97.88 442 GLU A C 1
ATOM 3466 O O . GLU A 1 442 ? -8.344 -39.562 4.234 1 97.88 442 GLU A O 1
ATOM 3471 N N . ARG A 1 443 ? -7.953 -41.219 5.613 1 98 443 ARG A N 1
ATOM 3472 C CA . ARG A 1 443 ? -9.336 -41.406 6.039 1 98 443 ARG A CA 1
ATOM 3473 C C . ARG A 1 443 ? -9.898 -40.094 6.605 1 98 443 ARG A C 1
ATOM 3475 O O . ARG A 1 443 ? -11.055 -39.75 6.352 1 98 443 ARG A O 1
ATOM 3482 N N . SER A 1 444 ? -9.117 -39.438 7.371 1 98.06 444 SER A N 1
ATOM 3483 C CA . SER A 1 444 ? -9.57 -38.219 7.996 1 98.06 444 SER A CA 1
ATOM 3484 C C . SER A 1 444 ? -9.906 -37.156 6.945 1 98.06 444 SER A C 1
ATOM 3486 O O . SER A 1 444 ? -10.859 -36.375 7.109 1 98.06 444 SER A O 1
ATOM 3488 N N . ILE A 1 445 ? -9.125 -37.125 5.848 1 98.56 445 ILE A N 1
ATOM 3489 C CA . ILE A 1 445 ? -9.344 -36.156 4.789 1 98.56 445 ILE A CA 1
ATOM 3490 C C . ILE A 1 445 ? -10.586 -36.531 3.986 1 98.56 445 ILE A C 1
ATOM 3492 O O . ILE A 1 445 ? -11.438 -35.656 3.719 1 98.56 445 ILE A O 1
ATOM 3496 N N . ALA A 1 446 ? -10.68 -37.781 3.678 1 98.12 446 ALA A N 1
ATOM 3497 C CA . ALA A 1 446 ? -11.859 -38.25 2.947 1 98.12 446 ALA A CA 1
ATOM 3498 C C . ALA A 1 446 ? -13.133 -37.969 3.736 1 98.12 446 ALA A C 1
ATOM 3500 O O . ALA A 1 446 ? -14.125 -37.5 3.18 1 98.12 446 ALA A O 1
ATOM 3501 N N . LYS A 1 447 ? -13.141 -38.312 4.988 1 98.31 447 LYS A N 1
ATOM 3502 C CA . LYS A 1 447 ? -14.289 -38.062 5.859 1 98.31 447 LYS A CA 1
ATOM 3503 C C . LYS A 1 447 ? -14.602 -36.562 5.965 1 98.31 447 LYS A C 1
ATOM 3505 O O . LYS A 1 447 ? -15.773 -36.188 5.969 1 98.31 447 LYS A O 1
ATOM 3510 N N . GLY A 1 448 ? -13.539 -35.812 6.133 1 98.38 448 GLY A N 1
ATOM 3511 C CA . GLY A 1 448 ? -13.734 -34.375 6.195 1 98.38 448 GLY A CA 1
ATOM 3512 C C . GLY A 1 448 ? -14.383 -33.812 4.945 1 98.38 448 GLY A C 1
ATOM 3513 O O . GLY A 1 448 ? -15.344 -33.031 5.027 1 98.38 448 GLY A O 1
ATOM 3514 N N . LEU A 1 449 ? -13.898 -34.188 3.783 1 98.12 449 LEU A N 1
ATOM 3515 C CA . LEU A 1 449 ? -14.445 -33.719 2.512 1 98.12 449 LEU A CA 1
ATOM 3516 C C . LEU A 1 449 ? -15.891 -34.156 2.352 1 98.12 449 LEU A C 1
ATOM 3518 O O . LEU A 1 449 ? -16.719 -33.406 1.823 1 98.12 449 LEU A O 1
ATOM 3522 N N . ASP A 1 450 ? -16.188 -35.312 2.836 1 97.88 450 ASP A N 1
ATOM 3523 C CA . ASP A 1 450 ? -17.547 -35.844 2.742 1 97.88 450 ASP A CA 1
ATOM 3524 C C . ASP A 1 450 ? -18.5 -35.062 3.631 1 97.88 450 ASP A C 1
ATOM 3526 O O . ASP A 1 450 ? -19.703 -34.969 3.328 1 97.88 450 ASP A O 1
ATOM 3530 N N . GLY A 1 451 ? -18.031 -34.562 4.684 1 97.75 451 GLY A N 1
ATOM 3531 C CA . GLY A 1 451 ? -18.875 -33.875 5.652 1 97.75 451 GLY A CA 1
ATOM 3532 C C . GLY A 1 451 ? -18.781 -32.375 5.57 1 97.75 451 GLY A C 1
ATOM 3533 O O . GLY A 1 451 ? -19.453 -31.656 6.305 1 97.75 451 GLY A O 1
ATOM 3534 N N . GLY A 1 452 ? -17.891 -31.875 4.75 1 97.5 452 GLY A N 1
ATOM 3535 C CA . GLY A 1 452 ? -17.75 -30.438 4.578 1 97.5 452 GLY A CA 1
ATOM 3536 C C . GLY A 1 452 ? -16.719 -29.828 5.508 1 97.5 452 GLY A C 1
ATOM 3537 O O . GLY A 1 452 ? -16.688 -28.594 5.676 1 97.5 452 GLY A O 1
ATOM 3538 N N . ASP A 1 453 ? -15.992 -30.625 6.191 1 98.5 453 ASP A N 1
ATOM 3539 C CA . ASP A 1 453 ? -14.844 -30.172 6.98 1 98.5 453 ASP A CA 1
ATOM 3540 C C . ASP A 1 453 ? -13.562 -30.188 6.152 1 98.5 453 ASP A C 1
ATOM 3542 O O . ASP A 1 453 ? -13.023 -31.25 5.848 1 98.5 453 ASP A O 1
ATOM 3546 N N . TYR A 1 454 ? -13.039 -29.062 5.852 1 98.69 454 TYR A N 1
ATOM 3547 C CA . TYR A 1 454 ? -11.914 -28.938 4.93 1 98.69 454 TYR A CA 1
ATOM 3548 C C . TYR A 1 454 ? -10.602 -28.844 5.691 1 98.69 454 TYR A C 1
ATOM 3550 O O . TYR A 1 454 ? -9.523 -28.844 5.09 1 98.69 454 TYR A O 1
ATOM 3558 N N . ALA A 1 455 ? -10.602 -28.75 7.004 1 98.44 455 ALA A N 1
ATOM 3559 C CA . ALA A 1 455 ? -9.43 -28.516 7.848 1 98.44 455 ALA A CA 1
ATOM 3560 C C . ALA A 1 455 ? -8.414 -29.641 7.688 1 98.44 455 ALA A C 1
ATOM 3562 O O . ALA A 1 455 ? -7.207 -29.391 7.629 1 98.44 455 ALA A O 1
ATOM 3563 N N . PRO A 1 456 ? -8.914 -30.922 7.633 1 98.75 456 PRO A N 1
ATOM 3564 C CA . PRO A 1 456 ? -7.922 -32 7.484 1 98.75 456 PRO A CA 1
ATOM 3565 C C . PRO A 1 456 ? -7.121 -31.875 6.191 1 98.75 456 PRO A C 1
ATOM 3567 O O . PRO A 1 456 ? -5.91 -32.125 6.188 1 98.75 456 PRO A O 1
ATOM 3570 N N . LEU A 1 457 ? -7.758 -31.547 5.086 1 98.88 457 LEU A N 1
ATOM 3571 C CA . LEU A 1 457 ? -7.059 -31.359 3.822 1 98.88 457 LEU A CA 1
ATOM 3572 C C . LEU A 1 457 ? -6.086 -30.188 3.908 1 98.88 457 LEU A C 1
ATOM 3574 O O . LEU A 1 457 ? -4.934 -30.312 3.492 1 98.88 457 LEU A O 1
ATOM 3578 N N . LYS A 1 458 ? -6.555 -29.094 4.438 1 98.69 458 LYS A N 1
ATOM 3579 C CA . LYS A 1 458 ? -5.711 -27.906 4.609 1 98.69 458 LYS A CA 1
ATOM 3580 C C . LYS A 1 458 ? -4.477 -28.234 5.449 1 98.69 458 LYS A C 1
ATOM 3582 O O . LYS A 1 458 ? -3.361 -27.844 5.098 1 98.69 458 LYS A O 1
ATOM 3587 N N . THR A 1 459 ? -4.676 -28.922 6.527 1 98.5 459 THR A N 1
ATOM 3588 C CA . THR A 1 459 ? -3.586 -29.297 7.422 1 98.5 459 THR A CA 1
ATOM 3589 C C . THR A 1 459 ? -2.588 -30.203 6.703 1 98.5 459 THR A C 1
ATOM 3591 O O . THR A 1 459 ? -1.375 -30.047 6.859 1 98.5 459 THR A O 1
ATOM 3594 N N . TRP A 1 460 ? -3.123 -31.141 5.977 1 98.81 460 TRP A N 1
ATOM 3595 C CA . TRP A 1 460 ? -2.262 -32.031 5.199 1 98.81 460 TRP A CA 1
ATOM 3596 C C . TRP A 1 460 ? -1.413 -31.234 4.211 1 98.81 460 TRP A C 1
ATOM 3598 O O . TRP A 1 460 ? -0.213 -31.484 4.074 1 98.81 460 TRP A O 1
ATOM 3608 N N . LEU A 1 461 ? -1.966 -30.297 3.482 1 98.88 461 LEU A N 1
ATOM 3609 C CA . LEU A 1 461 ? -1.233 -29.453 2.537 1 98.88 461 LEU A CA 1
ATOM 3610 C C . LEU A 1 461 ? -0.178 -28.625 3.252 1 98.88 461 LEU A C 1
ATOM 3612 O O . LEU A 1 461 ? 0.933 -28.453 2.744 1 98.88 461 LEU A O 1
ATOM 3616 N N . ASN A 1 462 ? -0.537 -28.047 4.445 1 98.69 462 ASN A N 1
ATOM 3617 C CA . ASN A 1 462 ? 0.441 -27.297 5.238 1 98.69 462 ASN A CA 1
ATOM 3618 C C . ASN A 1 462 ? 1.656 -28.156 5.574 1 98.69 462 ASN A C 1
ATOM 3620 O O . ASN A 1 462 ? 2.795 -27.719 5.426 1 98.69 462 ASN A O 1
ATOM 3624 N N . ASP A 1 463 ? 1.394 -29.359 5.926 1 98.56 463 ASP A N 1
ATOM 3625 C CA . ASP A 1 463 ? 2.432 -30.25 6.438 1 98.56 463 ASP A CA 1
ATOM 3626 C C . ASP A 1 463 ? 3.281 -30.812 5.301 1 98.56 463 ASP A C 1
ATOM 3628 O O . ASP A 1 463 ? 4.496 -30.969 5.441 1 98.56 463 ASP A O 1
ATOM 3632 N N . LYS A 1 464 ? 2.596 -31.109 4.195 1 98.75 464 LYS A N 1
ATOM 3633 C CA . LYS A 1 464 ? 3.281 -31.875 3.158 1 98.75 464 LYS A CA 1
ATOM 3634 C C . LYS A 1 464 ? 3.773 -30.969 2.035 1 98.75 464 LYS A C 1
ATOM 3636 O O . LYS A 1 464 ? 4.621 -31.375 1.234 1 98.75 464 LYS A O 1
ATOM 3641 N N . VAL A 1 465 ? 3.316 -29.75 1.986 1 98.81 465 VAL A N 1
ATOM 3642 C CA . VAL A 1 465 ? 3.645 -28.906 0.84 1 98.81 465 VAL A CA 1
ATOM 3643 C C . VAL A 1 465 ? 4.051 -27.516 1.321 1 98.81 465 VAL A C 1
ATOM 3645 O O . VAL A 1 465 ? 5.172 -27.062 1.078 1 98.81 465 VAL A O 1
ATOM 3648 N N . HIS A 1 466 ? 3.205 -26.781 2.09 1 98.81 466 HIS A N 1
ATOM 3649 C CA . HIS A 1 466 ? 3.277 -25.344 2.297 1 98.81 466 HIS A CA 1
ATOM 3650 C C . HIS A 1 466 ? 4.473 -24.969 3.168 1 98.81 466 HIS A C 1
ATOM 3652 O O . HIS A 1 466 ? 5.211 -24.031 2.854 1 98.81 466 HIS A O 1
ATOM 3658 N N . GLN A 1 467 ? 4.684 -25.656 4.27 1 98.62 467 GLN A N 1
ATOM 3659 C CA . GLN A 1 467 ? 5.609 -25.25 5.324 1 98.62 467 GLN A CA 1
ATOM 3660 C C . GLN A 1 467 ? 7.035 -25.141 4.793 1 98.62 467 GLN A C 1
ATOM 3662 O O . GLN A 1 467 ? 7.871 -24.469 5.383 1 98.62 467 GLN A O 1
ATOM 3667 N N . PHE A 1 468 ? 7.301 -25.734 3.617 1 98.44 468 PHE A N 1
ATOM 3668 C CA . PHE A 1 468 ? 8.672 -25.859 3.137 1 98.44 468 PHE A CA 1
ATOM 3669 C C . PHE A 1 468 ? 9.102 -24.609 2.389 1 98.44 468 PHE A C 1
ATOM 3671 O O . PHE A 1 468 ? 10.281 -24.406 2.115 1 98.44 468 PHE A O 1
ATOM 3678 N N . GLY A 1 469 ? 8.102 -23.75 2.074 1 97.25 469 GLY A N 1
ATOM 3679 C CA . GLY A 1 469 ? 8.484 -22.609 1.256 1 97.25 469 GLY A CA 1
ATOM 3680 C C . GLY A 1 469 ? 9.398 -22.984 0.105 1 97.25 469 GLY A C 1
ATOM 3681 O O . GLY A 1 469 ? 9.156 -23.969 -0.597 1 97.25 469 GLY A O 1
ATOM 3682 N N . ARG A 1 470 ? 10.414 -22.25 -0.069 1 97.62 470 ARG A N 1
ATOM 3683 C CA . ARG A 1 470 ? 11.328 -22.484 -1.182 1 97.62 470 ARG A CA 1
ATOM 3684 C C . ARG A 1 470 ? 12.5 -23.359 -0.749 1 97.62 470 ARG A C 1
ATOM 3686 O O . ARG A 1 470 ? 13.469 -23.531 -1.495 1 97.62 470 ARG A O 1
ATOM 3693 N N . SER A 1 471 ? 12.461 -23.922 0.479 1 98.06 471 SER A N 1
ATOM 3694 C CA . SER A 1 471 ? 13.547 -24.75 0.976 1 98.06 471 SER A CA 1
ATOM 3695 C C . SER A 1 471 ? 13.594 -26.094 0.257 1 98.06 471 SER A C 1
ATOM 3697 O O . SER A 1 471 ? 14.602 -26.797 0.313 1 98.06 471 SER A O 1
ATOM 3699 N N . LYS A 1 472 ? 12.508 -26.469 -0.386 1 97.62 472 LYS A N 1
ATOM 3700 C CA . LYS A 1 472 ? 12.445 -27.688 -1.203 1 97.62 472 LYS A CA 1
ATOM 3701 C C . LYS A 1 472 ? 11.961 -27.359 -2.615 1 97.62 472 LYS A C 1
ATOM 3703 O O . LYS A 1 472 ? 11.133 -26.484 -2.809 1 97.62 472 LYS A O 1
ATOM 3708 N N . THR A 1 473 ? 12.461 -28.094 -3.592 1 96.44 473 THR A N 1
ATOM 3709 C CA . THR A 1 473 ? 11.992 -27.969 -4.965 1 96.44 473 THR A CA 1
ATOM 3710 C C . THR A 1 473 ? 10.633 -28.641 -5.133 1 96.44 473 THR A C 1
ATOM 3712 O O . THR A 1 473 ? 10.234 -29.469 -4.305 1 96.44 473 THR A O 1
ATOM 3715 N N . PRO A 1 474 ? 9.891 -28.281 -6.219 1 97.44 474 PRO A N 1
ATOM 3716 C CA . PRO A 1 474 ? 8.625 -28.969 -6.48 1 97.44 474 PRO A CA 1
ATOM 3717 C C . PRO A 1 474 ? 8.789 -30.484 -6.582 1 97.44 474 PRO A C 1
ATOM 3719 O O . PRO A 1 474 ? 7.973 -31.234 -6.047 1 97.44 474 PRO A O 1
ATOM 3722 N N . SER A 1 475 ? 9.859 -30.906 -7.184 1 97.19 475 SER A N 1
ATOM 3723 C CA . SER A 1 475 ? 10.117 -32.312 -7.328 1 97.19 475 SER A CA 1
ATOM 3724 C C . SER A 1 475 ? 10.305 -33 -5.973 1 97.19 475 SER A C 1
ATOM 3726 O O . SER A 1 475 ? 9.742 -34.062 -5.719 1 97.19 475 SER A O 1
ATOM 3728 N N . GLU A 1 476 ? 11.094 -32.375 -5.082 1 97.56 476 GLU A N 1
ATOM 3729 C CA . GLU A 1 476 ? 11.32 -32.906 -3.742 1 97.56 476 GLU A CA 1
ATOM 3730 C C . GLU A 1 476 ? 10.008 -33 -2.961 1 97.56 476 GLU A C 1
ATOM 3732 O O . GLU A 1 476 ? 9.758 -34 -2.266 1 97.56 476 GLU A O 1
ATOM 3737 N N . ILE A 1 477 ? 9.172 -32 -3.121 1 98.38 477 ILE A N 1
ATOM 3738 C CA . ILE A 1 477 ? 7.902 -31.953 -2.408 1 98.38 477 ILE A CA 1
ATOM 3739 C C . ILE A 1 477 ? 6.977 -33.031 -2.928 1 98.38 477 ILE A C 1
ATOM 3741 O O . ILE A 1 477 ? 6.375 -33.781 -2.143 1 98.38 477 ILE A O 1
ATOM 3745 N N . LEU A 1 478 ? 6.879 -33.188 -4.25 1 98.25 478 LEU A N 1
ATOM 3746 C CA . LEU A 1 478 ? 6 -34.188 -4.852 1 98.25 478 LEU A CA 1
ATOM 3747 C C . LEU A 1 478 ? 6.426 -35.594 -4.449 1 98.25 478 LEU A C 1
ATOM 3749 O O . LEU A 1 478 ? 5.586 -36.438 -4.078 1 98.25 478 LEU A O 1
ATOM 3753 N N . LEU A 1 479 ? 7.738 -35.844 -4.527 1 98.31 479 LEU A N 1
ATOM 3754 C CA . LEU A 1 479 ? 8.25 -37.156 -4.172 1 98.31 479 LEU A CA 1
ATOM 3755 C C . LEU A 1 479 ? 7.938 -37.469 -2.719 1 98.31 479 LEU A C 1
ATOM 3757 O O . LEU A 1 479 ? 7.508 -38.594 -2.41 1 98.31 479 LEU A O 1
ATOM 3761 N N . ALA A 1 480 ? 8.156 -36.531 -1.878 1 98.38 480 ALA A N 1
ATOM 3762 C CA . ALA A 1 480 ? 7.934 -36.75 -0.451 1 98.38 480 ALA A CA 1
ATOM 3763 C C . ALA A 1 480 ? 6.445 -36.906 -0.151 1 98.38 480 ALA A C 1
ATOM 3765 O O . ALA A 1 480 ? 6.059 -37.719 0.681 1 98.38 480 ALA A O 1
ATOM 3766 N N . ALA A 1 481 ? 5.586 -36.156 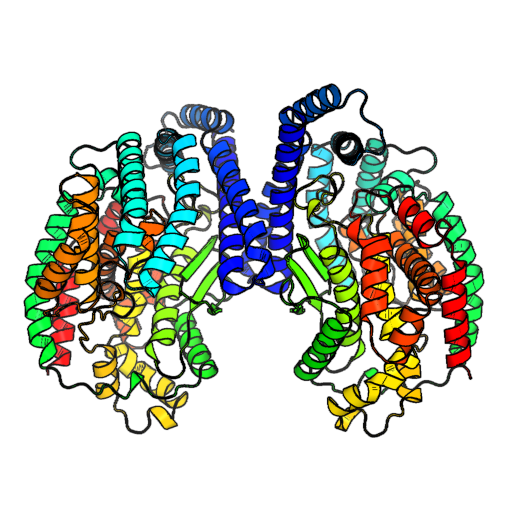-0.808 1 98.44 481 ALA A N 1
ATOM 3767 C CA . ALA A 1 481 ? 4.164 -36.094 -0.484 1 98.44 481 ALA A CA 1
ATOM 3768 C C . ALA A 1 481 ? 3.406 -37.219 -1.166 1 98.44 481 ALA A C 1
ATOM 3770 O O . ALA A 1 481 ? 2.428 -37.75 -0.621 1 98.44 481 ALA A O 1
ATOM 3771 N N . THR A 1 482 ? 3.869 -37.656 -2.395 1 98.31 482 THR A N 1
ATOM 3772 C CA . THR A 1 482 ? 2.996 -38.531 -3.197 1 98.31 482 THR A CA 1
ATOM 3773 C C . THR A 1 482 ? 3.713 -39.812 -3.59 1 98.31 482 THR A C 1
ATOM 3775 O O . THR A 1 482 ? 3.084 -40.75 -4.086 1 98.31 482 THR A O 1
ATOM 3778 N N . GLY A 1 483 ? 5.023 -39.812 -3.424 1 97.75 483 GLY A N 1
ATOM 3779 C CA . GLY A 1 483 ? 5.793 -41 -3.766 1 97.75 483 GLY A CA 1
ATOM 3780 C C . GLY A 1 483 ? 6.297 -41 -5.199 1 97.75 483 GLY A C 1
ATOM 3781 O O . GLY A 1 483 ? 7.043 -41.906 -5.602 1 97.75 483 GLY A O 1
ATOM 3782 N N . SER A 1 484 ? 6 -40 -5.961 1 96.81 484 SER A N 1
ATOM 3783 C CA . SER A 1 484 ? 6.461 -39.906 -7.344 1 96.81 484 SER A CA 1
ATOM 3784 C C . SER A 1 484 ? 6.684 -38.469 -7.762 1 96.81 484 SER A C 1
ATOM 3786 O O . SER A 1 484 ? 6.137 -37.531 -7.145 1 96.81 484 SER A O 1
ATOM 3788 N N . ASP A 1 485 ? 7.547 -38.312 -8.734 1 96.94 485 ASP A N 1
ATOM 3789 C CA . ASP A 1 485 ? 7.68 -37 -9.367 1 96.94 485 ASP A CA 1
ATOM 3790 C C . ASP A 1 485 ? 6.445 -36.656 -10.203 1 96.94 485 ASP A C 1
ATOM 3792 O O . ASP A 1 485 ? 5.434 -37.375 -10.133 1 96.94 485 ASP A O 1
ATOM 3796 N N . LEU A 1 486 ? 6.48 -35.594 -10.953 1 97.94 486 LEU A N 1
ATOM 3797 C CA . LEU A 1 486 ? 5.355 -35.094 -11.734 1 97.94 486 LEU A CA 1
ATOM 3798 C C . LEU A 1 486 ? 4.805 -36.188 -12.648 1 97.94 486 LEU A C 1
ATOM 3800 O O . LEU A 1 486 ? 5.547 -36.75 -13.445 1 97.94 486 LEU A O 1
ATOM 3804 N N . SER A 1 487 ? 3.562 -36.469 -12.422 1 97.31 487 SER A N 1
ATOM 3805 C CA . SER A 1 487 ? 2.879 -37.469 -13.219 1 97.31 487 SER A CA 1
ATOM 3806 C C . SER A 1 487 ? 1.469 -37.031 -13.586 1 97.31 487 SER A C 1
ATOM 3808 O O . SER A 1 487 ? 0.747 -36.5 -12.758 1 97.31 487 SER A O 1
ATOM 3810 N N . THR A 1 488 ? 1.07 -37.375 -14.82 1 97.94 488 THR A N 1
ATOM 3811 C CA . THR A 1 488 ? -0.203 -36.875 -15.328 1 97.94 488 THR A CA 1
ATOM 3812 C C . THR A 1 488 ? -1.341 -37.812 -14.953 1 97.94 488 THR A C 1
ATOM 3814 O O . THR A 1 488 ? -2.516 -37.469 -15.133 1 97.94 488 THR A O 1
ATOM 3817 N N . ASP A 1 489 ? -1.062 -38.938 -14.344 1 98 489 ASP A N 1
ATOM 3818 C CA . ASP A 1 489 ? -2.023 -40.031 -14.156 1 98 489 ASP A CA 1
ATOM 3819 C C . ASP A 1 489 ? -3.238 -39.531 -13.359 1 98 489 ASP A C 1
ATOM 3821 O O . ASP A 1 489 ? -4.379 -39.719 -13.789 1 98 489 ASP A O 1
ATOM 3825 N N . ALA A 1 490 ? -2.982 -38.969 -12.227 1 98.31 490 ALA A N 1
ATOM 3826 C CA . ALA A 1 490 ? -4.078 -38.562 -11.367 1 98.31 490 ALA A CA 1
ATOM 3827 C C . ALA A 1 490 ? -4.918 -37.469 -12.047 1 98.31 490 ALA A C 1
ATOM 3829 O O . ALA A 1 490 ? -6.137 -37.406 -11.875 1 98.31 490 ALA A O 1
ATOM 3830 N N . TYR A 1 491 ? -4.285 -36.625 -12.805 1 98.44 491 TYR A N 1
ATOM 3831 C CA . TYR A 1 491 ? -4.973 -35.531 -13.484 1 98.44 491 TYR A CA 1
ATOM 3832 C C . TYR A 1 491 ? -5.891 -36.094 -14.578 1 98.44 491 TYR A C 1
ATOM 3834 O O . TYR A 1 491 ? -7.059 -35.688 -14.664 1 98.44 491 TYR A O 1
ATOM 3842 N N . ILE A 1 492 ? -5.387 -36.969 -15.367 1 98.31 492 ILE A N 1
ATOM 3843 C CA . ILE A 1 492 ? -6.164 -37.562 -16.438 1 98.31 492 ILE A CA 1
ATOM 3844 C C . ILE A 1 492 ? -7.332 -38.375 -15.836 1 98.31 492 ILE A C 1
ATOM 3846 O O . ILE A 1 492 ? -8.453 -38.312 -16.344 1 98.31 492 ILE A O 1
ATOM 3850 N N . ALA A 1 493 ? -7.109 -39.062 -14.766 1 98.12 493 ALA A N 1
ATOM 3851 C CA . ALA A 1 493 ? -8.164 -39.812 -14.102 1 98.12 493 ALA A CA 1
ATOM 3852 C C . ALA A 1 493 ? -9.266 -38.875 -13.594 1 98.12 493 ALA A C 1
ATOM 3854 O O . ALA A 1 493 ? -10.453 -39.219 -13.703 1 98.12 493 ALA A O 1
ATOM 3855 N N . ASP A 1 494 ? -8.859 -37.812 -12.992 1 97.25 494 ASP A N 1
ATOM 3856 C CA . ASP A 1 494 ? -9.82 -36.844 -12.492 1 97.25 494 ASP A CA 1
ATOM 3857 C C . ASP A 1 494 ? -10.711 -36.312 -13.617 1 97.25 494 ASP A C 1
ATOM 3859 O O . ASP A 1 494 ? -11.938 -36.25 -13.469 1 97.25 494 ASP A O 1
ATOM 3863 N N . LEU A 1 495 ? -10.109 -35.906 -14.758 1 97.62 495 LEU A N 1
ATOM 3864 C CA . LEU A 1 495 ? -10.859 -35.344 -15.891 1 97.62 495 LEU A CA 1
ATOM 3865 C C . LEU A 1 495 ? -11.75 -36.406 -16.516 1 97.62 495 LEU A C 1
ATOM 3867 O O . LEU A 1 495 ? -12.875 -36.125 -16.922 1 97.62 495 LEU A O 1
ATOM 3871 N N . ALA A 1 496 ? -11.242 -37.625 -16.562 1 97.88 496 ALA A N 1
ATOM 3872 C CA . ALA A 1 496 ? -12.031 -38.719 -17.109 1 97.88 496 ALA A CA 1
ATOM 3873 C C . ALA A 1 496 ? -13.273 -39 -16.25 1 97.88 496 ALA A C 1
ATOM 3875 O O . ALA A 1 496 ? -14.367 -39.188 -16.797 1 97.88 496 ALA A O 1
ATOM 3876 N N . ARG A 1 497 ? -13.094 -39.062 -14.992 1 97 497 ARG A N 1
ATOM 3877 C CA . ARG A 1 497 ? -14.219 -39.25 -14.086 1 97 497 ARG A CA 1
ATOM 3878 C C . ARG A 1 497 ? -15.242 -38.125 -14.234 1 97 497 ARG A C 1
ATOM 3880 O O . ARG A 1 497 ? -16.453 -38.375 -14.25 1 97 497 ARG A O 1
ATOM 3887 N N . LYS A 1 498 ? -14.805 -36.906 -14.32 1 96.44 498 LYS A N 1
ATOM 3888 C CA . LYS A 1 498 ? -15.695 -35.781 -14.469 1 96.44 498 LYS A CA 1
ATOM 3889 C C . LYS A 1 498 ? -16.5 -35.875 -15.758 1 96.44 498 LYS A C 1
ATOM 3891 O O . LYS A 1 498 ? -17.703 -35.594 -15.766 1 96.44 498 LYS A O 1
ATOM 3896 N N . VAL A 1 499 ? -15.805 -36.219 -16.828 1 97 499 VAL A N 1
ATOM 3897 C CA . VAL A 1 499 ? -16.469 -36.312 -18.125 1 97 499 VAL A CA 1
ATOM 3898 C C . VAL A 1 499 ? -17.5 -37.438 -18.094 1 97 499 VAL A C 1
ATOM 3900 O O . VAL A 1 499 ? -18.594 -37.312 -18.625 1 97 499 VAL A O 1
ATOM 3903 N N . ALA A 1 500 ? -17.156 -38.531 -17.438 1 96.81 500 ALA A N 1
ATOM 3904 C CA . ALA A 1 500 ? -18.094 -39.625 -17.297 1 96.81 500 ALA A CA 1
ATOM 3905 C C . ALA A 1 500 ? -19.344 -39.188 -16.547 1 96.81 500 ALA A C 1
ATOM 3907 O O . ALA A 1 500 ? -20.469 -39.531 -16.938 1 96.81 500 ALA A O 1
ATOM 3908 N N . ASP A 1 501 ? -19.141 -38.469 -15.531 1 95.44 501 ASP A N 1
ATOM 3909 C CA . ASP A 1 501 ? -20.266 -37.969 -14.734 1 95.44 501 ASP A CA 1
ATOM 3910 C C . ASP A 1 501 ? -21.094 -36.969 -15.523 1 95.44 501 ASP A C 1
ATOM 3912 O O . ASP A 1 501 ? -22.328 -36.938 -15.391 1 95.44 501 ASP A O 1
ATOM 3916 N N . LEU A 1 502 ? -20.438 -36.156 -16.281 1 95.69 502 LEU A N 1
ATOM 3917 C CA . LEU A 1 502 ? -21.109 -35.125 -17.078 1 95.69 502 LEU A CA 1
ATOM 3918 C C . LEU A 1 502 ? -22.031 -35.781 -18.109 1 95.69 502 LEU A C 1
ATOM 3920 O O . LEU A 1 502 ? -23.094 -35.25 -18.422 1 95.69 502 LEU A O 1
ATOM 3924 N N . THR A 1 503 ? -21.641 -36.969 -18.609 1 95.06 503 THR A N 1
ATOM 3925 C CA . THR A 1 503 ? -22.344 -37.562 -19.734 1 95.06 503 THR A CA 1
ATOM 3926 C C . THR A 1 503 ? -23.281 -38.656 -19.25 1 95.06 503 THR A C 1
ATOM 3928 O O . THR A 1 503 ? -24 -39.281 -20.062 1 95.06 503 THR A O 1
ATOM 3931 N N . ALA A 1 504 ? -23.328 -38.844 -18.016 1 92.06 504 ALA A N 1
ATOM 3932 C CA . ALA A 1 504 ? -24.234 -39.844 -17.438 1 92.06 504 ALA A CA 1
ATOM 3933 C C . ALA A 1 504 ? -25.641 -39.281 -17.328 1 92.06 504 ALA A C 1
ATOM 3935 O O . ALA A 1 504 ? -25.828 -38.094 -17.188 1 92.06 504 ALA A O 1
ATOM 3936 N N . MET B 1 1 ? 26.406 17.203 -16.438 1 73.5 1 MET B N 1
ATOM 3937 C CA . MET B 1 1 ? 26.234 15.773 -16.234 1 73.5 1 MET B CA 1
ATOM 3938 C C . MET B 1 1 ? 26.266 15.422 -14.758 1 73.5 1 MET B C 1
ATOM 3940 O O . MET B 1 1 ? 25.469 14.602 -14.297 1 73.5 1 MET B O 1
ATOM 3944 N N . SER B 1 2 ? 26.906 16.281 -13.953 1 90.12 2 SER B N 1
ATOM 3945 C CA . SER B 1 2 ? 27.125 15.992 -12.539 1 90.12 2 SER B CA 1
ATOM 3946 C C . SER B 1 2 ? 25.891 16.328 -11.711 1 90.12 2 SER B C 1
ATOM 3948 O O . SER B 1 2 ? 25.5 15.555 -10.836 1 90.12 2 SER B O 1
ATOM 3950 N N . PHE B 1 3 ? 25.156 17.406 -12.07 1 95.56 3 PHE B N 1
ATOM 3951 C CA . PHE B 1 3 ? 23.953 17.75 -11.336 1 95.56 3 PHE B CA 1
ATOM 3952 C C . PHE B 1 3 ? 22.859 16.703 -11.57 1 95.56 3 PHE B C 1
ATOM 3954 O O . PHE B 1 3 ? 22.125 16.359 -10.648 1 95.56 3 PHE B O 1
ATOM 3961 N N . ALA B 1 4 ? 22.859 16.234 -12.75 1 95.81 4 ALA B N 1
ATOM 3962 C CA . ALA B 1 4 ? 21.891 15.195 -13.086 1 95.81 4 ALA B CA 1
ATOM 3963 C C . ALA B 1 4 ? 22.094 13.961 -12.211 1 95.81 4 ALA B C 1
ATOM 3965 O O . ALA B 1 4 ? 21.141 13.297 -11.82 1 95.81 4 ALA B O 1
ATOM 3966 N N . ARG B 1 5 ? 23.297 13.656 -11.977 1 96.25 5 ARG B N 1
ATOM 3967 C CA . ARG B 1 5 ? 23.625 12.523 -11.109 1 96.25 5 ARG B CA 1
ATOM 3968 C C . ARG B 1 5 ? 23.156 12.781 -9.68 1 96.25 5 ARG B C 1
ATOM 3970 O O . ARG B 1 5 ? 22.656 11.883 -9.008 1 96.25 5 ARG B O 1
ATOM 3977 N N . PHE B 1 6 ? 23.438 14.023 -9.234 1 98 6 PHE B N 1
ATOM 3978 C CA . PHE B 1 6 ? 22.953 14.43 -7.922 1 98 6 PHE B CA 1
ATOM 3979 C C . PHE B 1 6 ? 21.438 14.281 -7.832 1 98 6 PHE B C 1
ATOM 3981 O O . PHE B 1 6 ? 20.922 13.703 -6.871 1 98 6 PHE B O 1
ATOM 3988 N N . GLU B 1 7 ? 20.688 14.695 -8.812 1 98.06 7 GLU B N 1
ATOM 3989 C CA . GLU B 1 7 ? 19.219 14.594 -8.836 1 98.06 7 GLU B CA 1
ATOM 3990 C C . GLU B 1 7 ? 18.766 13.141 -8.812 1 98.06 7 GLU B C 1
ATOM 3992 O O . GLU B 1 7 ? 17.75 12.812 -8.18 1 98.06 7 GLU B O 1
ATOM 3997 N N . LEU B 1 8 ? 19.531 12.336 -9.453 1 97.06 8 LEU B N 1
ATOM 3998 C CA . LEU B 1 8 ? 19.172 10.914 -9.5 1 97.06 8 LEU B CA 1
ATOM 3999 C C . LEU B 1 8 ? 19.328 10.273 -8.125 1 97.06 8 LEU B C 1
ATOM 4001 O O . LEU B 1 8 ? 18.531 9.422 -7.738 1 97.06 8 LEU B O 1
ATOM 4005 N N . GLU B 1 9 ? 20.406 10.641 -7.43 1 98 9 GLU B N 1
ATOM 4006 C CA . GLU B 1 9 ? 20.609 10.109 -6.086 1 98 9 GLU B CA 1
ATOM 4007 C C . GLU B 1 9 ? 19.5 10.57 -5.137 1 98 9 GLU B C 1
ATOM 4009 O O . GLU B 1 9 ? 19.016 9.789 -4.316 1 98 9 GLU B O 1
ATOM 4014 N N . VAL B 1 10 ? 19.109 11.812 -5.273 1 98.62 10 VAL B N 1
ATOM 4015 C CA . VAL B 1 10 ? 18.031 12.344 -4.449 1 98.62 10 VAL B CA 1
ATOM 4016 C C . VAL B 1 10 ? 16.719 11.633 -4.789 1 98.62 10 VAL B C 1
ATOM 4018 O O . VAL B 1 10 ? 15.938 11.297 -3.896 1 98.62 10 VAL B O 1
ATOM 4021 N N . ALA B 1 11 ? 16.531 11.406 -6.047 1 98.31 11 ALA B N 1
ATOM 4022 C CA . ALA B 1 11 ? 15.312 10.734 -6.508 1 98.31 11 ALA B CA 1
ATOM 4023 C C . ALA B 1 11 ? 15.195 9.344 -5.906 1 98.31 11 ALA B C 1
ATOM 4025 O O . ALA B 1 11 ? 14.102 8.898 -5.551 1 98.31 11 ALA B O 1
ATOM 4026 N N . LYS B 1 12 ? 16.312 8.664 -5.773 1 98 12 LYS B N 1
ATOM 4027 C CA . LYS B 1 12 ? 16.312 7.332 -5.176 1 98 12 LYS B CA 1
ATOM 4028 C C . LYS B 1 12 ? 15.836 7.383 -3.727 1 98 12 LYS B C 1
ATOM 4030 O O . LYS B 1 12 ? 14.992 6.586 -3.318 1 98 12 LYS B O 1
ATOM 4035 N N . VAL B 1 13 ? 16.375 8.312 -2.998 1 98.5 13 VAL B N 1
ATOM 4036 C CA . VAL B 1 13 ? 15.992 8.477 -1.599 1 98.5 13 VAL B CA 1
ATOM 4037 C C . VAL B 1 13 ? 14.508 8.805 -1.508 1 98.5 13 VAL B C 1
ATOM 4039 O O . VAL B 1 13 ? 13.781 8.219 -0.701 1 98.5 13 VAL B O 1
ATOM 4042 N N . ASN B 1 14 ? 14.086 9.719 -2.326 1 98.69 14 ASN B N 1
ATOM 4043 C CA . ASN B 1 14 ? 12.688 10.141 -2.316 1 98.69 14 ASN B CA 1
ATOM 4044 C C . ASN B 1 14 ? 11.75 8.984 -2.643 1 98.69 14 ASN B C 1
ATOM 4046 O O . ASN B 1 14 ? 10.711 8.82 -1.999 1 98.69 14 ASN B O 1
ATOM 4050 N N . ASP B 1 15 ? 12.109 8.156 -3.631 1 98.44 15 ASP B N 1
ATOM 4051 C CA . ASP B 1 15 ? 11.289 7.012 -4.02 1 98.44 15 ASP B CA 1
ATOM 4052 C C . ASP B 1 15 ? 11.141 6.027 -2.863 1 98.44 15 ASP B C 1
ATOM 4054 O O . ASP B 1 15 ? 10.055 5.477 -2.65 1 98.44 15 ASP B O 1
ATOM 4058 N N . ILE B 1 16 ? 12.227 5.766 -2.168 1 98.5 16 ILE B N 1
ATOM 4059 C CA . ILE B 1 16 ? 12.18 4.875 -1.013 1 98.5 16 ILE B CA 1
ATOM 4060 C C . ILE B 1 16 ? 11.227 5.445 0.039 1 98.5 16 ILE B C 1
ATOM 4062 O O . ILE B 1 16 ? 10.391 4.719 0.58 1 98.5 16 ILE B O 1
ATOM 4066 N N . LEU B 1 17 ? 11.336 6.707 0.28 1 98.38 17 LEU B N 1
ATOM 4067 C CA . LEU B 1 17 ? 10.508 7.336 1.307 1 98.38 17 LEU B CA 1
ATOM 4068 C C . LEU B 1 17 ? 9.047 7.371 0.885 1 98.38 17 LEU B C 1
ATOM 4070 O O . LEU B 1 17 ? 8.148 7.258 1.727 1 98.38 17 LEU B O 1
ATOM 4074 N N . CYS B 1 18 ? 8.773 7.562 -0.416 1 98.56 18 CYS B N 1
ATOM 4075 C CA . CYS B 1 18 ? 7.414 7.438 -0.92 1 98.56 18 CYS B CA 1
ATOM 4076 C C . CYS B 1 18 ? 6.852 6.051 -0.627 1 98.56 18 CYS B C 1
ATOM 4078 O O . CYS B 1 18 ? 5.688 5.914 -0.241 1 98.56 18 CYS B O 1
ATOM 4080 N N . ALA B 1 19 ? 7.68 5.039 -0.788 1 98.19 19 ALA B N 1
ATOM 4081 C CA . ALA B 1 19 ? 7.254 3.676 -0.482 1 98.19 19 ALA B CA 1
ATOM 4082 C C . ALA B 1 19 ? 6.957 3.516 1.007 1 98.19 19 ALA B C 1
ATOM 4084 O O . ALA B 1 19 ? 5.977 2.871 1.385 1 98.19 19 ALA B O 1
ATOM 4085 N N . VAL B 1 20 ? 7.781 4.078 1.837 1 97.69 20 VAL B N 1
ATOM 4086 C CA . VAL B 1 20 ? 7.562 4.043 3.279 1 97.69 20 VAL B CA 1
ATOM 4087 C C . VAL B 1 20 ? 6.215 4.68 3.615 1 97.69 20 VAL B C 1
ATOM 4089 O O . VAL B 1 20 ? 5.469 4.164 4.449 1 97.69 20 VAL B O 1
ATOM 4092 N N . ASN B 1 21 ? 5.945 5.801 2.955 1 98.12 21 ASN B N 1
ATOM 4093 C CA . ASN B 1 21 ? 4.664 6.461 3.176 1 98.12 21 ASN B CA 1
ATOM 4094 C C . ASN B 1 21 ? 3.492 5.547 2.83 1 98.12 21 ASN B C 1
ATOM 4096 O O . ASN B 1 21 ? 2.486 5.52 3.543 1 98.12 21 ASN B O 1
ATOM 4100 N N . LEU B 1 22 ? 3.607 4.816 1.773 1 98.19 22 LEU B N 1
ATOM 4101 C CA . LEU B 1 22 ? 2.537 3.904 1.384 1 98.19 22 LEU B CA 1
ATOM 4102 C C . LEU B 1 22 ? 2.383 2.779 2.4 1 98.19 22 LEU B C 1
ATOM 4104 O O . LEU B 1 22 ? 1.262 2.391 2.738 1 98.19 22 LEU B O 1
ATOM 4108 N N . LEU B 1 23 ? 3.514 2.221 2.801 1 97.75 23 LEU B N 1
ATOM 4109 C CA . LEU B 1 23 ? 3.471 1.176 3.818 1 97.75 23 LEU B CA 1
ATOM 4110 C C . LEU B 1 23 ? 2.785 1.679 5.086 1 97.75 23 LEU B C 1
ATOM 4112 O O . LEU B 1 23 ? 2.014 0.948 5.711 1 97.75 23 LEU B O 1
ATOM 4116 N N . THR B 1 24 ? 3.043 2.887 5.402 1 96.19 24 THR B N 1
ATOM 4117 C CA . THR B 1 24 ? 2.439 3.502 6.582 1 96.19 24 THR B CA 1
ATOM 4118 C C . THR B 1 24 ? 0.935 3.676 6.391 1 96.19 24 THR B C 1
ATOM 4120 O O . THR B 1 24 ? 0.147 3.32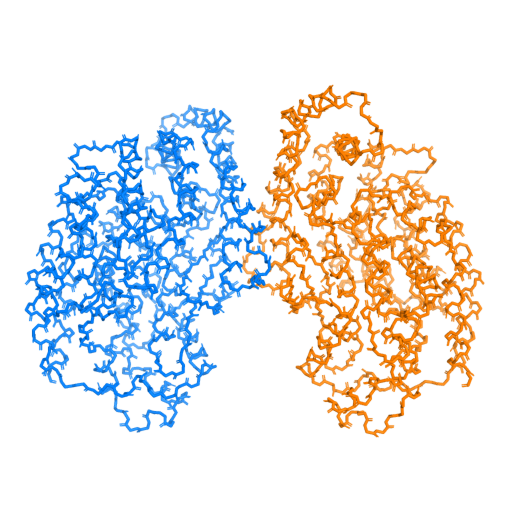2 7.27 1 96.19 24 THR B O 1
ATOM 4123 N N . TRP B 1 25 ? 0.523 4.219 5.219 1 97.12 25 TRP B N 1
ATOM 4124 C CA . TRP B 1 25 ? -0.896 4.355 4.906 1 97.12 25 TRP B CA 1
ATOM 4125 C C . TRP B 1 25 ? -1.605 3.008 5.012 1 97.12 25 TRP B C 1
ATOM 4127 O O . TRP B 1 25 ? -2.658 2.9 5.645 1 97.12 25 TRP B O 1
ATOM 4137 N N . ASP B 1 26 ? -1.008 1.999 4.422 1 97.69 26 ASP B N 1
ATOM 4138 C CA . ASP B 1 26 ? -1.604 0.666 4.418 1 97.69 26 ASP B CA 1
ATOM 4139 C C . ASP B 1 26 ? -1.767 0.135 5.84 1 97.69 26 ASP B C 1
ATOM 4141 O O . ASP B 1 26 ? -2.785 -0.477 6.168 1 97.69 26 ASP B O 1
ATOM 4145 N N . SER B 1 27 ? -0.79 0.312 6.688 1 95.88 27 SER B N 1
ATOM 4146 C CA . SER B 1 27 ? -0.803 -0.201 8.055 1 95.88 27 SER B CA 1
ATOM 4147 C C . SER B 1 27 ? -1.918 0.44 8.875 1 95.88 27 SER B C 1
ATOM 4149 O O . SER B 1 27 ? -2.416 -0.159 9.828 1 95.88 27 SER B O 1
ATOM 4151 N N . ARG B 1 28 ? -2.348 1.623 8.438 1 95.25 28 ARG B N 1
ATOM 4152 C CA . ARG B 1 28 ? -3.322 2.359 9.234 1 95.25 28 ARG B CA 1
ATOM 4153 C C . ARG B 1 28 ? -4.719 2.244 8.633 1 95.25 28 ARG B C 1
ATOM 4155 O O . ARG B 1 28 ? -5.695 2.707 9.227 1 95.25 28 ARG B O 1
ATOM 4162 N N . THR B 1 29 ? -4.82 1.659 7.445 1 96.44 29 THR B N 1
ATOM 4163 C CA . THR B 1 29 ? -6.113 1.706 6.77 1 96.44 29 THR B CA 1
ATOM 4164 C C . THR B 1 29 ? -6.52 0.317 6.285 1 96.44 29 THR B C 1
ATOM 4166 O O . THR B 1 29 ? -7.664 -0.102 6.469 1 96.44 29 THR B O 1
ATOM 4169 N N . MET B 1 30 ? -5.586 -0.447 5.68 1 96.94 30 MET B N 1
ATOM 4170 C CA . MET B 1 30 ? -5.977 -1.616 4.898 1 96.94 30 MET B CA 1
ATOM 4171 C C . MET B 1 30 ? -5.402 -2.893 5.504 1 96.94 30 MET B C 1
ATOM 4173 O O . MET B 1 30 ? -5.98 -3.971 5.355 1 96.94 30 MET B O 1
ATOM 4177 N N . MET B 1 31 ? -4.262 -2.854 6.156 1 96.81 31 MET B N 1
ATOM 4178 C CA . MET B 1 31 ? -3.467 -4.02 6.531 1 96.81 31 MET B CA 1
ATOM 4179 C C . MET B 1 31 ? -4.215 -4.887 7.539 1 96.81 31 MET B C 1
ATOM 4181 O O . MET B 1 31 ? -4.734 -4.383 8.531 1 96.81 31 MET B O 1
ATOM 4185 N N . PRO B 1 32 ? -4.352 -6.191 7.258 1 96.38 32 PRO B N 1
ATOM 4186 C CA . PRO B 1 32 ? -4.898 -7.074 8.289 1 96.38 32 PRO B CA 1
ATOM 4187 C C . PRO B 1 32 ? -4.051 -7.094 9.562 1 96.38 32 PRO B C 1
ATOM 4189 O O . PRO B 1 32 ? -2.852 -6.805 9.516 1 96.38 32 PRO B O 1
ATOM 4192 N N . SER B 1 33 ? -4.586 -7.48 10.68 1 94.31 33 SER B N 1
ATOM 4193 C CA . SER B 1 33 ? -3.953 -7.383 11.992 1 94.31 33 SER B CA 1
ATOM 4194 C C . SER B 1 33 ? -2.725 -8.281 12.078 1 94.31 33 SER B C 1
ATOM 4196 O O . SER B 1 33 ? -1.779 -7.98 12.812 1 94.31 33 SER B O 1
ATOM 4198 N N . GLY B 1 34 ? -2.664 -9.328 11.281 1 94.5 34 GLY B N 1
ATOM 4199 C CA . GLY B 1 34 ? -1.559 -10.266 11.344 1 94.5 34 GLY B CA 1
ATOM 4200 C C . GLY B 1 34 ? -0.271 -9.719 10.766 1 94.5 34 GLY B C 1
ATOM 4201 O O . GLY B 1 34 ? 0.809 -10.258 11.008 1 94.5 34 GLY B O 1
ATOM 4202 N N . GLY B 1 35 ? -0.353 -8.609 9.977 1 95.38 35 GLY B N 1
ATOM 4203 C CA . GLY B 1 35 ? 0.79 -8.109 9.227 1 95.38 35 GLY B CA 1
ATOM 4204 C C . GLY B 1 35 ? 1.639 -7.129 10.008 1 95.38 35 GLY B C 1
ATOM 4205 O O . GLY B 1 35 ? 2.666 -6.656 9.516 1 95.38 35 GLY B O 1
ATOM 4206 N N . VAL B 1 36 ? 1.4 -6.828 11.32 1 92.31 36 VAL B N 1
ATOM 4207 C CA . VAL B 1 36 ? 1.937 -5.695 12.062 1 92.31 36 VAL B CA 1
ATOM 4208 C C . VAL B 1 36 ? 3.443 -5.863 12.242 1 92.31 36 VAL B C 1
ATOM 4210 O O . VAL B 1 36 ? 4.215 -4.949 11.945 1 92.31 36 VAL B O 1
ATOM 4213 N N . GLU B 1 37 ? 3.896 -7.023 12.648 1 92.06 37 GLU B N 1
ATOM 4214 C CA . GLU B 1 37 ? 5.316 -7.238 12.922 1 92.06 37 GLU B CA 1
ATOM 4215 C C . GLU B 1 37 ? 6.137 -7.168 11.641 1 92.06 37 GLU B C 1
ATOM 4217 O O . GLU B 1 37 ? 7.168 -6.492 11.586 1 92.06 37 GLU B O 1
ATOM 4222 N N . ALA B 1 38 ? 5.695 -7.855 10.625 1 94.31 38 ALA B N 1
ATOM 4223 C CA . ALA B 1 38 ? 6.398 -7.863 9.344 1 94.31 38 ALA B CA 1
ATOM 4224 C C . ALA B 1 38 ? 6.48 -6.457 8.75 1 94.31 38 ALA B C 1
ATOM 4226 O O . ALA B 1 38 ? 7.516 -6.062 8.211 1 94.31 38 ALA B O 1
ATOM 4227 N N . ARG B 1 39 ? 5.391 -5.707 8.883 1 95.69 39 ARG B N 1
ATOM 4228 C CA . ARG B 1 39 ? 5.352 -4.344 8.367 1 95.69 39 ARG B CA 1
ATOM 4229 C C . ARG B 1 39 ? 6.371 -3.461 9.078 1 95.69 39 ARG B C 1
ATOM 4231 O O . ARG B 1 39 ? 7.051 -2.648 8.445 1 95.69 39 ARG B O 1
ATOM 4238 N N . GLY B 1 40 ? 6.406 -3.611 10.398 1 92.5 40 GLY B N 1
ATOM 4239 C CA . GLY B 1 40 ? 7.402 -2.867 11.156 1 92.5 40 GLY B CA 1
ATOM 4240 C C . GLY B 1 40 ? 8.82 -3.121 10.68 1 92.5 40 GLY B C 1
ATOM 4241 O O . GLY B 1 40 ? 9.609 -2.184 10.539 1 92.5 40 GLY B O 1
ATOM 4242 N N . ARG B 1 41 ? 9.195 -4.355 10.352 1 93.12 41 ARG B N 1
ATOM 4243 C CA . ARG B 1 41 ? 10.523 -4.719 9.867 1 93.12 41 ARG B CA 1
ATOM 4244 C C . ARG B 1 41 ? 10.781 -4.133 8.484 1 93.12 41 ARG B C 1
ATOM 4246 O O . ARG B 1 41 ? 11.883 -3.641 8.211 1 93.12 41 ARG B O 1
ATOM 4253 N N . GLN B 1 42 ? 9.789 -4.195 7.605 1 95.94 42 GLN B N 1
ATOM 4254 C CA . GLN B 1 42 ? 9.906 -3.645 6.262 1 95.94 42 GLN B CA 1
ATOM 4255 C C . GLN B 1 42 ? 10.195 -2.146 6.309 1 95.94 42 GLN B C 1
ATOM 4257 O O . GLN B 1 42 ? 11.109 -1.662 5.637 1 95.94 42 GLN B O 1
ATOM 4262 N N . ILE B 1 43 ? 9.453 -1.415 7.117 1 94.94 43 ILE B N 1
ATOM 4263 C CA . ILE B 1 43 ? 9.617 0.029 7.238 1 94.94 43 ILE B CA 1
ATOM 4264 C C . ILE B 1 43 ? 11 0.345 7.812 1 94.94 43 ILE B C 1
ATOM 4266 O O . ILE B 1 43 ? 11.695 1.235 7.32 1 94.94 43 ILE B O 1
ATOM 4270 N N . ALA B 1 44 ? 11.414 -0.398 8.82 1 92.88 44 ALA B N 1
ATOM 4271 C CA . ALA B 1 44 ? 12.727 -0.184 9.422 1 92.88 44 ALA B CA 1
ATOM 4272 C C . ALA B 1 44 ? 13.844 -0.37 8.398 1 92.88 44 ALA B C 1
ATOM 4274 O O . ALA B 1 44 ? 14.781 0.426 8.344 1 92.88 44 ALA B O 1
ATOM 4275 N N . THR B 1 45 ? 13.727 -1.407 7.598 1 95.56 45 THR B N 1
ATOM 4276 C CA . THR B 1 45 ? 14.727 -1.68 6.566 1 95.56 45 THR B CA 1
ATOM 4277 C C . THR B 1 45 ? 14.789 -0.537 5.559 1 95.56 45 THR B C 1
ATOM 4279 O O . THR B 1 45 ? 15.867 -0.048 5.234 1 95.56 45 THR B O 1
ATOM 4282 N N . LEU B 1 46 ? 13.68 -0.092 5.066 1 96.88 46 LEU B N 1
ATOM 4283 C CA . LEU B 1 46 ? 13.641 0.956 4.051 1 96.88 46 LEU B CA 1
ATOM 4284 C C . LEU B 1 46 ? 14.133 2.281 4.617 1 96.88 46 LEU B C 1
ATOM 4286 O O . LEU B 1 46 ? 14.844 3.025 3.938 1 96.88 46 LEU B O 1
ATOM 4290 N N . MET B 1 47 ? 13.773 2.559 5.863 1 94.25 47 MET B N 1
ATOM 4291 C CA . MET B 1 47 ? 14.234 3.783 6.512 1 94.25 47 MET B CA 1
ATOM 4292 C C . MET B 1 47 ? 15.75 3.779 6.668 1 94.25 47 MET B C 1
ATOM 4294 O O . MET B 1 47 ? 16.406 4.801 6.449 1 94.25 47 MET B O 1
ATOM 4298 N N . SER B 1 48 ? 16.25 2.641 7.109 1 93.88 48 SER B N 1
ATOM 4299 C CA . SER B 1 48 ? 17.703 2.506 7.234 1 93.88 48 SER B CA 1
ATOM 4300 C C . SER B 1 48 ? 18.391 2.682 5.887 1 93.88 48 SER B C 1
ATOM 4302 O O . SER B 1 48 ? 19.453 3.307 5.805 1 93.88 48 SER B O 1
ATOM 4304 N N . LEU B 1 49 ? 17.812 2.145 4.863 1 95.69 49 LEU B N 1
ATOM 4305 C CA . LEU B 1 49 ? 18.359 2.264 3.52 1 95.69 49 LEU B CA 1
ATOM 4306 C C . LEU B 1 49 ? 18.344 3.715 3.051 1 95.69 49 LEU B C 1
ATOM 4308 O O . LEU B 1 49 ? 19.312 4.191 2.453 1 95.69 49 LEU B O 1
ATOM 4312 N N . ALA B 1 50 ? 17.234 4.398 3.256 1 96.81 50 ALA B N 1
ATOM 4313 C CA . ALA B 1 50 ? 17.141 5.809 2.885 1 96.81 50 ALA B CA 1
ATOM 4314 C C . ALA B 1 50 ? 18.219 6.637 3.578 1 96.81 50 ALA B C 1
ATOM 4316 O O . ALA B 1 50 ? 18.859 7.477 2.949 1 96.81 50 ALA B O 1
ATOM 4317 N N . ARG B 1 51 ? 18.391 6.379 4.844 1 96.25 51 ARG B N 1
ATOM 4318 C CA . ARG B 1 51 ? 19.422 7.098 5.594 1 96.25 51 ARG B CA 1
ATOM 4319 C C . ARG B 1 51 ? 20.797 6.824 5.027 1 96.25 51 ARG B C 1
ATOM 4321 O O . ARG B 1 51 ? 21.594 7.746 4.84 1 96.25 51 ARG B O 1
ATOM 4328 N N . ASP B 1 52 ? 21.094 5.52 4.793 1 95.75 52 ASP B N 1
ATOM 4329 C CA . ASP B 1 52 ? 22.406 5.117 4.293 1 95.75 52 ASP B CA 1
ATOM 4330 C C . ASP B 1 52 ? 22.688 5.754 2.934 1 95.75 52 ASP B C 1
ATOM 4332 O O . ASP B 1 52 ? 23.812 6.207 2.68 1 95.75 52 ASP B O 1
ATOM 4336 N N . LEU B 1 53 ? 21.734 5.781 2.068 1 97.44 53 LEU B N 1
ATOM 4337 C CA . LEU B 1 53 ? 21.906 6.375 0.748 1 97.44 53 LEU B CA 1
ATOM 4338 C C . LEU B 1 53 ? 22.109 7.883 0.855 1 97.44 53 LEU B C 1
ATOM 4340 O O . LEU B 1 53 ? 23 8.438 0.193 1 97.44 53 LEU B O 1
ATOM 4344 N N . ALA B 1 54 ? 21.328 8.516 1.71 1 98 54 ALA B N 1
ATOM 4345 C CA . ALA B 1 54 ? 21.422 9.961 1.865 1 98 54 ALA B CA 1
ATOM 4346 C C . ALA B 1 54 ? 22.766 10.375 2.449 1 98 54 ALA B C 1
ATOM 4348 O O . ALA B 1 54 ? 23.375 11.352 2.006 1 98 54 ALA B O 1
ATOM 4349 N N . THR B 1 55 ? 23.281 9.586 3.381 1 97.31 55 THR B N 1
ATOM 4350 C CA . THR B 1 55 ? 24.469 9.992 4.113 1 97.31 55 THR B CA 1
ATOM 4351 C C . THR B 1 55 ? 25.719 9.281 3.572 1 97.31 55 THR B C 1
ATOM 4353 O O . THR B 1 55 ? 26.812 9.43 4.117 1 97.31 55 THR B O 1
ATOM 4356 N N . GLY B 1 56 ? 25.547 8.492 2.535 1 96.44 56 GLY B N 1
ATOM 4357 C CA . GLY B 1 56 ? 26.625 7.66 2.033 1 96.44 56 GLY B CA 1
ATOM 4358 C C . GLY B 1 56 ? 27.609 8.422 1.158 1 96.44 56 GLY B C 1
ATOM 4359 O O . GLY B 1 56 ? 27.359 9.57 0.792 1 96.44 56 GLY B O 1
ATOM 4360 N N . GLU B 1 57 ? 28.656 7.75 0.711 1 97 57 GLU B N 1
ATOM 4361 C CA . GLU B 1 57 ? 29.75 8.344 -0.052 1 97 57 GLU B CA 1
ATOM 4362 C C . GLU B 1 57 ? 29.297 8.758 -1.447 1 97 57 GLU B C 1
ATOM 4364 O O . GLU B 1 57 ? 29.75 9.773 -1.98 1 97 57 GLU B O 1
ATOM 4369 N N . THR B 1 58 ? 28.422 7.957 -2.027 1 96.94 58 THR B N 1
ATOM 4370 C CA . THR B 1 58 ? 27.953 8.25 -3.377 1 96.94 58 THR B CA 1
ATOM 4371 C C . THR B 1 58 ? 27.219 9.586 -3.412 1 96.94 58 THR B C 1
ATOM 4373 O O . THR B 1 58 ? 27.438 10.398 -4.305 1 96.94 58 THR B O 1
ATOM 4376 N N . MET B 1 59 ? 26.391 9.812 -2.443 1 97.94 59 MET B N 1
ATOM 4377 C CA . MET B 1 59 ? 25.656 11.078 -2.344 1 97.94 59 MET B CA 1
ATOM 4378 C C . MET B 1 59 ? 26.625 12.234 -2.09 1 97.94 59 MET B C 1
ATOM 4380 O O . MET B 1 59 ? 26.5 13.289 -2.717 1 97.94 59 MET B O 1
ATOM 4384 N N . GLN B 1 60 ? 27.547 12.008 -1.199 1 97.69 60 GLN B N 1
ATOM 4385 C CA . GLN B 1 60 ? 28.516 13.062 -0.887 1 97.69 60 GLN B CA 1
ATOM 4386 C C . GLN B 1 60 ? 29.312 13.469 -2.125 1 97.69 60 GLN B C 1
ATOM 4388 O O . GLN B 1 60 ? 29.5 14.656 -2.381 1 97.69 60 GLN B O 1
ATOM 4393 N N . ARG B 1 61 ? 29.719 12.453 -2.869 1 97.94 61 ARG B N 1
ATOM 4394 C CA . ARG B 1 61 ? 30.453 12.727 -4.098 1 97.94 61 ARG B CA 1
ATOM 4395 C C . ARG B 1 61 ? 29.578 13.445 -5.113 1 97.94 61 ARG B C 1
ATOM 4397 O O . ARG B 1 61 ? 30.047 14.359 -5.805 1 97.94 61 ARG B O 1
ATOM 4404 N N . ALA B 1 62 ? 28.344 13 -5.207 1 98.19 62 ALA B N 1
ATOM 4405 C CA . ALA B 1 62 ? 27.406 13.641 -6.129 1 98.19 62 ALA B CA 1
ATOM 4406 C C . ALA B 1 62 ? 27.203 15.109 -5.766 1 98.19 62 ALA B C 1
ATOM 4408 O O . ALA B 1 62 ? 27.109 15.969 -6.648 1 98.19 62 ALA B O 1
ATOM 4409 N N . ILE B 1 63 ? 27.109 15.406 -4.484 1 98.31 63 ILE B N 1
ATOM 4410 C CA . ILE B 1 63 ? 26.922 16.766 -4.008 1 98.31 63 ILE B CA 1
ATOM 4411 C C . ILE B 1 63 ? 28.141 17.609 -4.375 1 98.31 63 ILE B C 1
ATOM 4413 O O . ILE B 1 63 ? 28.016 18.719 -4.906 1 98.31 63 ILE B O 1
ATOM 4417 N N . GLU B 1 64 ? 29.328 17.094 -4.164 1 97.94 64 GLU B N 1
ATOM 4418 C CA . GLU B 1 64 ? 30.562 17.812 -4.453 1 97.94 64 GLU B CA 1
ATOM 4419 C C . GLU B 1 64 ? 30.703 18.062 -5.949 1 97.94 64 GLU B C 1
ATOM 4421 O O . GLU B 1 64 ? 31.062 19.172 -6.359 1 97.94 64 GLU B O 1
ATOM 4426 N N . ASP B 1 65 ? 30.422 17.031 -6.746 1 98 65 ASP B N 1
ATOM 4427 C CA . ASP B 1 65 ? 30.516 17.156 -8.195 1 98 65 ASP B CA 1
ATOM 4428 C C . ASP B 1 65 ? 29.516 18.188 -8.727 1 98 65 ASP B C 1
ATOM 4430 O O . ASP B 1 65 ? 29.828 18.969 -9.625 1 98 65 ASP B O 1
ATOM 4434 N N . ALA B 1 66 ? 28.328 18.125 -8.227 1 98.06 66 ALA B N 1
ATOM 4435 C CA . ALA B 1 66 ? 27.297 19.078 -8.633 1 98.06 66 ALA B CA 1
ATOM 4436 C C . ALA B 1 66 ? 27.672 20.5 -8.242 1 98.06 66 ALA B C 1
ATOM 4438 O O . ALA B 1 66 ? 27.406 21.453 -8.992 1 98.06 66 ALA B O 1
ATOM 4439 N N . ARG B 1 67 ? 28.25 20.672 -7.043 1 97 67 ARG B N 1
ATOM 4440 C CA . ARG B 1 67 ? 28.688 21.984 -6.586 1 97 67 ARG B CA 1
ATOM 4441 C C . ARG B 1 67 ? 29.719 22.562 -7.539 1 97 67 ARG B C 1
ATOM 4443 O O . ARG B 1 67 ? 29.688 23.766 -7.84 1 97 67 ARG B O 1
ATOM 4450 N N . ALA B 1 68 ? 30.609 21.703 -7.965 1 96.94 68 ALA B N 1
ATOM 4451 C CA . ALA B 1 68 ? 31.641 22.141 -8.906 1 96.94 68 ALA B CA 1
ATOM 4452 C C . ALA B 1 68 ? 31.016 22.578 -10.227 1 96.94 68 ALA B C 1
ATOM 4454 O O . ALA B 1 68 ? 31.438 23.594 -10.812 1 96.94 68 ALA B O 1
ATOM 4455 N N . GLU B 1 69 ? 30.062 21.828 -10.688 1 96.56 69 GLU B N 1
ATOM 4456 C CA . GLU B 1 69 ? 29.391 22.156 -11.938 1 96.56 69 GLU B CA 1
ATOM 4457 C C . GLU B 1 69 ? 28.625 23.469 -11.828 1 96.56 69 GLU B C 1
ATOM 4459 O O . GLU B 1 69 ? 28.547 24.234 -12.797 1 96.56 69 GLU B O 1
ATOM 4464 N N . LEU B 1 70 ? 28.094 23.766 -10.688 1 96.31 70 LEU B N 1
ATOM 4465 C CA . LEU B 1 70 ? 27.203 24.906 -10.523 1 96.31 70 LEU B CA 1
ATOM 4466 C C . LEU B 1 70 ? 27.969 26.125 -10.023 1 96.31 70 LEU B C 1
ATOM 4468 O O . LEU B 1 70 ? 27.359 27.141 -9.648 1 96.31 70 LEU B O 1
ATOM 4472 N N . LYS B 1 71 ? 29.219 25.953 -10.039 1 93.62 71 LYS B N 1
ATOM 4473 C CA . LYS B 1 71 ? 30.016 27.109 -9.648 1 93.62 71 LYS B CA 1
ATOM 4474 C C . LYS B 1 71 ? 29.719 28.312 -10.539 1 93.62 71 LYS B C 1
ATOM 4476 O O . LYS B 1 71 ? 29.75 28.203 -11.766 1 93.62 71 LYS B O 1
ATOM 4481 N N . GLY B 1 72 ? 29.438 29.453 -9.969 1 93.69 72 GLY B N 1
ATOM 4482 C CA . GLY B 1 72 ? 29.156 30.656 -10.727 1 93.69 72 GLY B CA 1
ATOM 4483 C C . GLY B 1 72 ? 27.688 30.859 -11.008 1 93.69 72 GLY B C 1
ATOM 4484 O O . GLY B 1 72 ? 27.281 31.938 -11.461 1 93.69 72 GLY B O 1
ATOM 4485 N N . ILE B 1 73 ? 26.906 29.828 -10.805 1 92.88 73 ILE B N 1
ATOM 4486 C CA . ILE B 1 73 ? 25.469 29.953 -10.977 1 92.88 73 ILE B CA 1
ATOM 4487 C C . ILE B 1 73 ? 24.875 30.703 -9.781 1 92.88 73 ILE B C 1
ATOM 4489 O O . ILE B 1 73 ? 25.344 30.562 -8.656 1 92.88 73 ILE B O 1
ATOM 4493 N N . ALA B 1 74 ? 23.875 31.453 -10.062 1 93.81 74 ALA B N 1
ATOM 4494 C CA . ALA B 1 74 ? 23.266 32.281 -9.039 1 93.81 74 ALA B CA 1
ATOM 4495 C C . ALA B 1 74 ? 22.703 31.453 -7.891 1 93.81 74 ALA B C 1
ATOM 4497 O O . ALA B 1 74 ? 22.156 30.375 -8.117 1 93.81 74 ALA B O 1
ATOM 4498 N N . ALA B 1 75 ? 22.75 31.984 -6.715 1 91.62 75 ALA B N 1
ATOM 4499 C CA . ALA B 1 75 ? 22.266 31.297 -5.523 1 91.62 75 ALA B CA 1
ATOM 4500 C C . ALA B 1 75 ? 20.75 31.109 -5.566 1 91.62 75 ALA B C 1
ATOM 4502 O O . ALA B 1 75 ? 20.203 30.203 -4.953 1 91.62 75 ALA B O 1
ATOM 4503 N N . ALA B 1 76 ? 20.094 31.922 -6.32 1 93.12 76 ALA B N 1
ATOM 4504 C CA . ALA B 1 76 ? 18.641 31.906 -6.387 1 93.12 76 ALA B CA 1
ATOM 4505 C C . ALA B 1 76 ? 18.156 30.859 -7.402 1 93.12 76 ALA B C 1
ATOM 4507 O O . ALA B 1 76 ? 16.969 30.516 -7.43 1 93.12 76 ALA B O 1
ATOM 4508 N N . ASP B 1 77 ? 19.062 30.312 -8.133 1 95.88 77 ASP B N 1
ATOM 4509 C CA . ASP B 1 77 ? 18.719 29.234 -9.055 1 95.88 77 ASP B CA 1
ATOM 4510 C C . ASP B 1 77 ? 18.25 28 -8.297 1 95.88 77 ASP B C 1
ATOM 4512 O O . ASP B 1 77 ? 18.859 27.594 -7.305 1 95.88 77 ASP B O 1
ATOM 4516 N N . ASN B 1 78 ? 17.141 27.375 -8.773 1 96.06 78 ASN B N 1
ATOM 4517 C CA . ASN B 1 78 ? 16.562 26.219 -8.094 1 96.06 78 ASN B CA 1
ATOM 4518 C C . ASN B 1 78 ? 17.594 25.094 -7.945 1 96.06 78 ASN B C 1
ATOM 4520 O O . ASN B 1 78 ? 17.562 24.344 -6.969 1 96.06 78 ASN B O 1
ATOM 4524 N N . ARG B 1 79 ? 18.484 24.984 -8.969 1 97.31 79 ARG B N 1
ATOM 4525 C CA . ARG B 1 79 ? 19.5 23.938 -8.891 1 97.31 79 ARG B CA 1
ATOM 4526 C C . ARG B 1 79 ? 20.453 24.188 -7.719 1 97.31 79 ARG B C 1
ATOM 4528 O O . ARG B 1 79 ? 20.797 23.266 -6.984 1 97.31 79 ARG B O 1
ATOM 4535 N N . SER B 1 80 ? 20.797 25.359 -7.551 1 97.69 80 SER B N 1
ATOM 4536 C CA . SER B 1 80 ? 21.672 25.734 -6.445 1 97.69 80 SER B CA 1
ATOM 4537 C C . SER B 1 80 ? 20.953 25.594 -5.102 1 97.69 80 SER B C 1
ATOM 4539 O O . SER B 1 80 ? 21.547 25.094 -4.141 1 97.69 80 SER B O 1
ATOM 4541 N N . ILE B 1 81 ? 19.719 26.047 -5.02 1 97.81 81 ILE B N 1
ATOM 4542 C CA . ILE B 1 81 ? 18.938 25.953 -3.795 1 97.81 81 ILE B CA 1
ATOM 4543 C C . ILE B 1 81 ? 18.781 24.484 -3.398 1 97.81 81 ILE B C 1
ATOM 4545 O O . ILE B 1 81 ? 19.016 24.125 -2.24 1 97.81 81 ILE B O 1
ATOM 4549 N N . ALA B 1 82 ? 18.438 23.641 -4.379 1 98.31 82 ALA B N 1
ATOM 4550 C CA . ALA B 1 82 ? 18.234 22.219 -4.129 1 98.31 82 ALA B CA 1
ATOM 4551 C C . ALA B 1 82 ? 19.516 21.578 -3.582 1 98.31 82 ALA B C 1
ATOM 4553 O O . ALA B 1 82 ? 19.453 20.797 -2.631 1 98.31 82 ALA B O 1
ATOM 4554 N N . LEU B 1 83 ? 20.609 21.922 -4.207 1 98.25 83 LEU B N 1
ATOM 4555 C CA . LEU B 1 83 ? 21.906 21.344 -3.846 1 98.25 83 LEU B CA 1
ATOM 4556 C C . LEU B 1 83 ? 22.297 21.719 -2.424 1 98.25 83 LEU B C 1
ATOM 4558 O O . LEU B 1 83 ? 22.625 20.859 -1.613 1 98.25 83 LEU B O 1
ATOM 4562 N N . GLU B 1 84 ? 22.234 22.938 -2.115 1 97.69 84 GLU B N 1
ATOM 4563 C CA . GLU B 1 84 ? 22.688 23.406 -0.813 1 97.69 84 GLU B CA 1
ATOM 4564 C C . GLU B 1 84 ? 21.719 23 0.294 1 97.69 84 GLU B C 1
ATOM 4566 O O . GLU B 1 84 ? 22.141 22.734 1.423 1 97.69 84 GLU B O 1
ATOM 4571 N N . GLN B 1 85 ? 20.469 23 0.021 1 97.75 85 GLN B N 1
ATOM 4572 C CA . GLN B 1 85 ? 19.484 22.516 0.988 1 97.75 85 GLN B CA 1
ATOM 4573 C C . GLN B 1 85 ? 19.719 21.047 1.316 1 97.75 85 GLN B C 1
ATOM 4575 O O . GLN B 1 85 ? 19.703 20.656 2.484 1 97.75 85 GLN B O 1
ATOM 4580 N N . ALA B 1 86 ? 19.891 20.234 0.298 1 98.44 86 ALA B N 1
ATOM 4581 C CA . ALA B 1 86 ? 20.172 18.812 0.517 1 98.44 86 ALA B CA 1
ATOM 4582 C C . ALA B 1 86 ? 21.438 18.625 1.332 1 98.44 86 ALA B C 1
ATOM 4584 O O . ALA B 1 86 ? 21.453 17.844 2.293 1 98.44 86 ALA B O 1
ATOM 4585 N N . ALA B 1 87 ? 22.469 19.344 0.89 1 98.25 87 ALA B N 1
ATOM 4586 C CA . ALA B 1 87 ? 23.75 19.234 1.584 1 98.25 87 ALA B CA 1
ATOM 4587 C C . ALA B 1 87 ? 23.609 19.578 3.064 1 98.25 87 ALA B C 1
ATOM 4589 O O . ALA B 1 87 ? 24.125 18.859 3.928 1 98.25 87 ALA B O 1
ATOM 4590 N N . SER B 1 88 ? 22.938 20.641 3.326 1 97 88 SER B N 1
ATOM 4591 C CA . SER B 1 88 ? 22.75 21.094 4.699 1 97 88 SER B CA 1
ATOM 4592 C C . SER B 1 88 ? 21.906 20.109 5.5 1 97 88 SER B C 1
ATOM 4594 O O . SER B 1 88 ? 22.266 19.75 6.621 1 97 88 SER B O 1
ATOM 4596 N N . SER B 1 89 ? 20.797 19.672 5.004 1 97.31 89 SER B N 1
ATOM 4597 C CA . SER B 1 89 ? 19.891 18.781 5.699 1 97.31 89 SER B CA 1
ATOM 4598 C C . SER B 1 89 ? 20.516 17.406 5.914 1 97.31 89 SER B C 1
ATOM 4600 O O . SER B 1 89 ? 20.344 16.797 6.973 1 97.31 89 SER B O 1
ATOM 4602 N N . ILE B 1 90 ? 21.219 16.938 4.902 1 98.06 90 ILE B N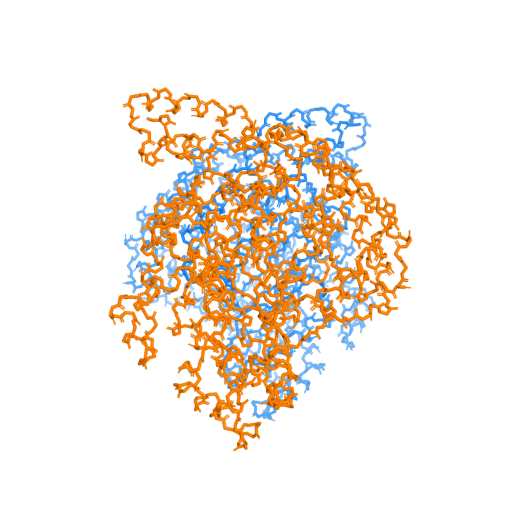 1
ATOM 4603 C CA . ILE B 1 90 ? 21.906 15.664 5.027 1 98.06 90 ILE B CA 1
ATOM 4604 C C . ILE B 1 90 ? 23.031 15.789 6.062 1 98.06 90 ILE B C 1
ATOM 4606 O O . ILE B 1 90 ? 23.281 14.844 6.82 1 98.06 90 ILE B O 1
ATOM 4610 N N . GLY B 1 91 ? 23.688 16.953 6.035 1 97.12 91 GLY B N 1
ATOM 4611 C CA . GLY B 1 91 ? 24.656 17.219 7.086 1 97.12 91 GLY B CA 1
ATOM 4612 C C . GLY B 1 91 ? 24.062 17.094 8.477 1 97.12 91 GLY B C 1
ATOM 4613 O O . GLY B 1 91 ? 24.688 16.5 9.367 1 97.12 91 GLY B O 1
ATOM 4614 N N . THR B 1 92 ? 22.922 17.656 8.711 1 95.88 92 THR B N 1
ATOM 4615 C CA . THR B 1 92 ? 22.219 17.562 9.984 1 95.88 92 THR B CA 1
ATOM 4616 C C . THR B 1 92 ? 21.891 16.109 10.312 1 95.88 92 THR B C 1
ATOM 4618 O O . THR B 1 92 ? 22.141 15.648 11.43 1 95.88 92 THR B O 1
ATOM 4621 N N . LEU B 1 93 ? 21.391 15.391 9.352 1 95.81 93 LEU B N 1
ATOM 4622 C CA . LEU B 1 93 ? 21.078 13.977 9.516 1 95.81 93 LEU B CA 1
ATOM 4623 C C . LEU B 1 93 ? 22.312 13.188 9.914 1 95.81 93 LEU B C 1
ATOM 4625 O O . LEU B 1 93 ? 22.25 12.328 10.797 1 95.81 93 LEU B O 1
ATOM 4629 N N . SER B 1 94 ? 23.406 13.516 9.305 1 95.81 94 SER B N 1
ATOM 4630 C CA . SER B 1 94 ? 24.656 12.789 9.508 1 95.81 94 SER B CA 1
ATOM 4631 C C . SER B 1 94 ? 25.234 13.055 10.891 1 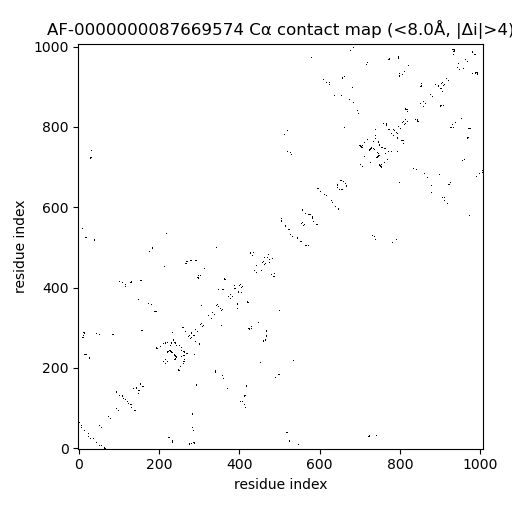95.81 94 SER B C 1
ATOM 4633 O O . SER B 1 94 ? 26 12.242 11.422 1 95.81 94 SER B O 1
ATOM 4635 N N . ARG B 1 95 ? 24.891 14.172 11.445 1 95.5 95 ARG B N 1
ATOM 4636 C CA . ARG B 1 95 ? 25.406 14.539 12.758 1 95.5 95 ARG B CA 1
ATOM 4637 C C . ARG B 1 95 ? 24.75 13.711 13.859 1 95.5 95 ARG B C 1
ATOM 4639 O O . ARG B 1 95 ? 25.312 13.547 14.945 1 95.5 95 ARG B O 1
ATOM 4646 N N . ILE B 1 96 ? 23.625 13.242 13.633 1 93.94 96 ILE B N 1
ATOM 4647 C CA . ILE B 1 96 ? 22.938 12.383 14.594 1 93.94 96 ILE B CA 1
ATOM 4648 C C . ILE B 1 96 ? 23.484 10.961 14.484 1 93.94 96 ILE B C 1
ATOM 4650 O O . ILE B 1 96 ? 23.312 10.297 13.461 1 93.94 96 ILE B O 1
ATOM 4654 N N . PRO B 1 97 ? 24.047 10.445 15.461 1 91.44 97 PRO B N 1
ATOM 4655 C CA . PRO B 1 97 ? 24.656 9.109 15.383 1 91.44 97 PRO B CA 1
ATOM 4656 C C . PRO B 1 97 ? 23.625 8.023 15.078 1 91.44 97 PRO B C 1
ATOM 4658 O O . PRO B 1 97 ? 22.531 8.008 15.656 1 91.44 97 PRO B O 1
ATOM 4661 N N . ALA B 1 98 ? 24.016 7.117 14.203 1 85.31 98 ALA B N 1
ATOM 4662 C CA . ALA B 1 98 ? 23.141 6.02 13.805 1 85.31 98 ALA B CA 1
ATOM 4663 C C . ALA B 1 98 ? 22.719 5.176 15.008 1 85.31 98 ALA B C 1
ATOM 4665 O O . ALA B 1 98 ? 21.594 4.695 15.07 1 85.31 98 ALA B O 1
ATOM 4666 N N . GLU B 1 99 ? 23.609 5.008 15.859 1 87.75 99 GLU B N 1
ATOM 4667 C CA . GLU B 1 99 ? 23.344 4.223 17.062 1 87.75 99 GLU B CA 1
ATOM 4668 C C . GLU B 1 99 ? 22.266 4.879 17.922 1 87.75 99 GLU B C 1
ATOM 4670 O O . GLU B 1 99 ? 21.453 4.191 18.547 1 87.75 99 GLU B O 1
ATOM 4675 N N . LEU B 1 100 ? 22.312 6.184 17.953 1 89 100 LEU B N 1
ATOM 4676 C CA . LEU B 1 100 ? 21.312 6.926 18.719 1 89 100 LEU B CA 1
ATOM 4677 C C . LEU B 1 100 ? 19.938 6.789 18.078 1 89 100 LEU B C 1
ATOM 4679 O O . LEU B 1 100 ? 18.938 6.625 18.781 1 89 100 LEU B O 1
ATOM 4683 N N . VAL B 1 101 ? 19.969 6.824 16.797 1 82.5 101 VAL B N 1
ATOM 4684 C CA . VAL B 1 101 ? 18.719 6.672 16.047 1 82.5 101 VAL B CA 1
ATOM 4685 C C . VAL B 1 101 ? 18.141 5.281 16.297 1 82.5 101 VAL B C 1
ATOM 4687 O O . VAL B 1 101 ? 16.953 5.141 16.562 1 82.5 101 VAL B O 1
ATOM 4690 N N . ALA B 1 102 ? 18.969 4.316 16.266 1 81.31 102 ALA B N 1
ATOM 4691 C CA . ALA B 1 102 ? 18.547 2.938 16.484 1 81.31 102 ALA B CA 1
ATOM 4692 C C . ALA B 1 102 ? 18.031 2.744 17.906 1 81.31 102 ALA B C 1
ATOM 4694 O O . ALA B 1 102 ? 17 2.1 18.125 1 81.31 102 ALA B O 1
ATOM 4695 N N . ALA B 1 103 ? 18.734 3.268 18.797 1 86.06 103 ALA B N 1
ATOM 4696 C CA . ALA B 1 103 ? 18.344 3.16 20.203 1 86.06 103 ALA B CA 1
ATOM 4697 C C . ALA B 1 103 ? 17.016 3.863 20.453 1 86.06 103 ALA B C 1
ATOM 4699 O O . ALA B 1 103 ? 16.203 3.383 21.234 1 86.06 103 ALA B O 1
ATOM 4700 N N . SER B 1 104 ? 16.875 4.961 19.859 1 87.56 104 SER B N 1
ATOM 4701 C CA . SER B 1 104 ? 15.625 5.715 20.016 1 87.56 104 SER B CA 1
ATOM 4702 C C . SER B 1 104 ? 14.438 4.938 19.453 1 87.56 104 SER B C 1
ATOM 4704 O O . SER B 1 104 ? 13.352 4.957 20.031 1 87.56 104 SER B O 1
ATOM 4706 N N . ALA B 1 105 ? 14.727 4.305 18.375 1 79.06 105 ALA B N 1
ATOM 4707 C CA . ALA B 1 105 ? 13.672 3.5 17.766 1 79.06 105 ALA B CA 1
ATOM 4708 C C . ALA B 1 105 ? 13.281 2.33 18.656 1 79.06 105 ALA B C 1
ATOM 4710 O O . ALA B 1 105 ? 12.102 2.006 18.797 1 79.06 105 ALA B O 1
ATOM 4711 N N . GLU B 1 106 ? 14.227 1.674 19.234 1 83.06 106 GLU B N 1
ATOM 4712 C CA . GLU B 1 106 ? 13.969 0.575 20.156 1 83.06 106 GLU B CA 1
ATOM 4713 C C . GLU B 1 106 ? 13.211 1.06 21.391 1 83.06 106 GLU B C 1
ATOM 4715 O O . GLU B 1 106 ? 12.273 0.405 21.844 1 83.06 106 GLU B O 1
ATOM 4720 N N . LEU B 1 107 ? 13.617 2.104 21.828 1 88.88 107 LEU B N 1
ATOM 4721 C CA . LEU B 1 107 ? 12.984 2.672 23.016 1 88.88 107 LEU B CA 1
ATOM 4722 C C . LEU B 1 107 ? 11.531 3.039 22.719 1 88.88 107 LEU B C 1
ATOM 4724 O O . LEU B 1 107 ? 10.672 2.898 23.594 1 88.88 107 LEU B O 1
ATOM 4728 N N . LYS B 1 108 ? 11.289 3.539 21.562 1 88.88 108 LYS B N 1
ATOM 4729 C CA . LYS B 1 108 ? 9.953 3.967 21.172 1 88.88 108 LYS B CA 1
ATOM 4730 C C . LYS B 1 108 ? 8.938 2.844 21.359 1 88.88 108 LYS B C 1
ATOM 4732 O O . LYS B 1 108 ? 7.852 3.064 21.906 1 88.88 108 LYS B O 1
ATOM 4737 N N . THR B 1 109 ? 9.305 1.665 21.031 1 82.19 109 THR B N 1
ATOM 4738 C CA . THR B 1 109 ? 8.398 0.525 21.141 1 82.19 109 THR B CA 1
ATOM 4739 C C . THR B 1 109 ? 8.086 0.221 22.609 1 82.19 109 THR B C 1
ATOM 4741 O O . THR B 1 109 ? 6.922 0.041 22.969 1 82.19 109 THR B O 1
ATOM 4744 N N . ARG B 1 110 ? 9.055 0.154 23.344 1 88.31 110 ARG B N 1
ATOM 4745 C CA . ARG B 1 110 ? 8.891 -0.13 24.766 1 88.31 110 ARG B CA 1
ATOM 4746 C C . ARG B 1 110 ? 8.141 0.997 25.469 1 88.31 110 ARG B C 1
ATOM 4748 O O . ARG B 1 110 ? 7.293 0.744 26.328 1 88.31 110 ARG B O 1
ATOM 4755 N N . ALA B 1 111 ? 8.5 2.195 25.062 1 93.19 111 ALA B N 1
ATOM 4756 C CA . ALA B 1 111 ? 7.895 3.365 25.688 1 93.19 111 ALA B CA 1
ATOM 4757 C C . ALA B 1 111 ? 6.41 3.459 25.359 1 93.19 111 ALA B C 1
ATOM 4759 O O . ALA B 1 111 ? 5.594 3.816 26.203 1 93.19 111 ALA B O 1
ATOM 4760 N N . GLN B 1 112 ? 6.07 3.16 24.172 1 91.31 112 GLN B N 1
ATOM 4761 C CA . GLN B 1 112 ? 4.668 3.186 23.781 1 91.31 112 GLN B CA 1
ATOM 4762 C C . GLN B 1 112 ? 3.863 2.127 24.516 1 91.31 112 GLN B C 1
ATOM 4764 O O . GLN B 1 112 ? 2.721 2.371 24.922 1 91.31 112 GLN B O 1
ATOM 4769 N N . ALA B 1 113 ? 4.414 0.999 24.781 1 89.5 113 ALA B N 1
ATOM 4770 C CA . ALA B 1 113 ? 3.752 -0.048 25.547 1 89.5 113 ALA B CA 1
ATOM 4771 C C . ALA B 1 113 ? 3.557 0.385 27 1 89.5 113 ALA B C 1
ATOM 4773 O O . ALA B 1 113 ? 2.484 0.186 27.578 1 89.5 113 ALA B O 1
ATOM 4774 N N . ALA B 1 114 ? 4.566 0.936 27.453 1 93.25 114 ALA B N 1
ATOM 4775 C CA . ALA B 1 114 ? 4.492 1.417 28.828 1 93.25 114 ALA B CA 1
ATOM 4776 C C . ALA B 1 114 ? 3.449 2.52 28.969 1 93.25 114 ALA B C 1
ATOM 4778 O O . ALA B 1 114 ? 2.709 2.561 29.969 1 93.25 114 ALA B O 1
ATOM 4779 N N . TRP B 1 115 ? 3.428 3.406 28.031 1 95.94 115 TRP B N 1
ATOM 4780 C CA . TRP B 1 115 ? 2.461 4.5 28.047 1 95.94 115 TRP B CA 1
ATOM 4781 C C . TRP B 1 115 ? 1.035 3.965 27.984 1 95.94 115 TRP B C 1
ATOM 4783 O O . TRP B 1 115 ? 0.166 4.41 28.734 1 95.94 115 TRP B O 1
ATOM 4793 N N . ALA B 1 116 ? 0.81 3.059 27.141 1 93 116 ALA B N 1
ATOM 4794 C CA . ALA B 1 116 ? -0.524 2.484 27 1 93 116 ALA B CA 1
ATOM 4795 C C . ALA B 1 116 ? -0.99 1.832 28.297 1 93 116 ALA B C 1
ATOM 4797 O O . ALA B 1 116 ? -2.141 1.999 28.703 1 93 116 ALA B O 1
ATOM 4798 N N . ALA B 1 117 ? -0.147 1.106 28.875 1 93.75 117 ALA B N 1
ATOM 4799 C CA . ALA B 1 117 ? -0.461 0.469 30.141 1 93.75 117 ALA B CA 1
ATOM 4800 C C . ALA B 1 117 ? -0.716 1.512 31.234 1 93.75 117 ALA B C 1
ATOM 4802 O O . ALA B 1 117 ? -1.651 1.376 32.031 1 93.75 117 ALA B O 1
ATOM 4803 N N . ALA B 1 118 ? 0.159 2.49 31.219 1 96.56 118 ALA B N 1
ATOM 4804 C CA . ALA B 1 118 ? 0.039 3.551 32.219 1 96.56 118 ALA B CA 1
ATOM 4805 C C . ALA B 1 118 ? -1.271 4.316 32.031 1 96.56 118 ALA B C 1
ATOM 4807 O O . ALA B 1 118 ? -1.925 4.66 33.031 1 96.56 118 ALA B O 1
ATOM 4808 N N . ARG B 1 119 ? -1.623 4.656 30.859 1 96.06 119 ARG B N 1
ATOM 4809 C CA . ARG B 1 119 ? -2.869 5.363 30.578 1 96.06 119 ARG B CA 1
ATOM 4810 C C . ARG B 1 119 ? -4.074 4.535 31.016 1 96.06 119 ARG B C 1
ATOM 4812 O O . ARG B 1 119 ? -5.012 5.066 31.625 1 96.06 119 ARG B O 1
ATOM 4819 N N . ALA B 1 120 ? -4.031 3.264 30.734 1 94.81 120 ALA B N 1
ATOM 4820 C CA . ALA B 1 120 ? -5.129 2.371 31.094 1 94.81 120 ALA B CA 1
ATOM 4821 C C . ALA B 1 120 ? -5.277 2.271 32.594 1 94.81 120 ALA B C 1
ATOM 4823 O O . ALA B 1 120 ? -6.391 2.164 33.125 1 94.81 120 ALA B O 1
ATOM 4824 N N . ALA B 1 121 ? -4.227 2.391 33.312 1 96.94 121 ALA B N 1
ATOM 4825 C CA . ALA B 1 121 ? -4.227 2.184 34.781 1 96.94 121 ALA B CA 1
ATOM 4826 C C . ALA B 1 121 ? -4.203 3.516 35.5 1 96.94 121 ALA B C 1
ATOM 4828 O O . ALA B 1 121 ? -4.23 3.547 36.75 1 96.94 121 ALA B O 1
ATOM 4829 N N . ASP B 1 122 ? -4.137 4.629 34.781 1 97.19 122 ASP B N 1
ATOM 4830 C CA . ASP B 1 122 ? -3.963 5.945 35.375 1 97.19 122 ASP B CA 1
ATOM 4831 C C . ASP B 1 122 ? -2.758 5.961 36.344 1 97.19 122 ASP B C 1
ATOM 4833 O O . ASP B 1 122 ? -2.881 6.34 37.5 1 97.19 122 ASP B O 1
ATOM 4837 N N . ASP B 1 123 ? -1.689 5.496 35.812 1 97.19 123 ASP B N 1
ATOM 4838 C CA . ASP B 1 123 ? -0.465 5.32 36.562 1 97.19 123 ASP B CA 1
ATOM 4839 C C . ASP B 1 123 ? 0.727 5.973 35.875 1 97.19 123 ASP B C 1
ATOM 4841 O O . ASP B 1 123 ? 1.532 5.285 35.25 1 97.19 123 ASP B O 1
ATOM 4845 N N . PHE B 1 124 ? 0.923 7.211 36.125 1 97.5 124 PHE B N 1
ATOM 4846 C CA . PHE B 1 124 ? 2.012 7.941 35.469 1 97.5 124 PHE B CA 1
ATOM 4847 C C . PHE B 1 124 ? 3.363 7.414 35.938 1 97.5 124 PHE B C 1
ATOM 4849 O O . PHE B 1 124 ? 4.332 7.402 35.188 1 97.5 124 PHE B O 1
ATOM 4856 N N . ALA B 1 125 ? 3.451 7.004 37.125 1 96.5 125 ALA B N 1
ATOM 4857 C CA . ALA B 1 125 ? 4.699 6.504 37.688 1 96.5 125 ALA B CA 1
ATOM 4858 C C . ALA B 1 125 ? 5.25 5.336 36.875 1 96.5 125 ALA B C 1
ATOM 4860 O O . ALA B 1 125 ? 6.465 5.176 36.75 1 96.5 125 ALA B O 1
ATOM 4861 N N . GLY B 1 126 ? 4.34 4.566 36.344 1 96 126 GLY B N 1
ATOM 4862 C CA . GLY B 1 126 ? 4.742 3.443 35.531 1 96 126 GLY B CA 1
ATOM 4863 C C . GLY B 1 126 ? 5.352 3.867 34.188 1 96 126 GLY B C 1
ATOM 4864 O O . GLY B 1 126 ? 6.148 3.131 33.625 1 96 126 GLY B O 1
ATOM 4865 N N . PHE B 1 127 ? 5.031 5 33.688 1 96.94 127 PHE B N 1
ATOM 4866 C CA . PHE B 1 127 ? 5.496 5.52 32.406 1 96.94 127 PHE B CA 1
ATOM 4867 C C . PHE B 1 127 ? 6.707 6.426 32.594 1 96.94 127 PHE B C 1
ATOM 4869 O O . PHE B 1 127 ? 7.535 6.555 31.688 1 96.94 127 PHE B O 1
ATOM 4876 N N . ALA B 1 128 ? 6.891 6.941 33.719 1 97.38 128 ALA B N 1
ATOM 4877 C CA . ALA B 1 128 ? 7.836 8.023 34 1 97.38 128 ALA B CA 1
ATOM 4878 C C . ALA B 1 128 ? 9.266 7.605 33.656 1 97.38 128 ALA B C 1
ATOM 4880 O O . ALA B 1 128 ? 10.008 8.375 33.062 1 97.38 128 ALA B O 1
ATOM 4881 N N . PRO B 1 129 ? 9.695 6.355 34 1 96.94 129 PRO B N 1
ATOM 4882 C CA . PRO B 1 129 ? 11.07 5.977 33.656 1 96.94 129 PRO B CA 1
ATOM 4883 C C . PRO B 1 129 ? 11.328 5.945 32.156 1 96.94 129 PRO B C 1
ATOM 4885 O O . PRO B 1 129 ? 12.406 6.332 31.703 1 96.94 129 PRO B O 1
ATOM 4888 N N . MET B 1 130 ? 10.336 5.504 31.406 1 95.81 130 MET B N 1
ATOM 4889 C CA . MET B 1 130 ? 10.477 5.473 29.953 1 95.81 130 MET B CA 1
ATOM 4890 C C . MET B 1 130 ? 10.492 6.883 29.391 1 95.81 130 MET B C 1
ATOM 4892 O O . MET B 1 130 ? 11.227 7.164 28.438 1 95.81 130 MET B O 1
ATOM 4896 N N . LEU B 1 131 ? 9.703 7.676 29.938 1 96.5 131 LEU B N 1
ATOM 4897 C CA . LEU B 1 131 ? 9.672 9.062 29.484 1 96.5 131 LEU B CA 1
ATOM 4898 C C . LEU B 1 131 ? 11 9.758 29.781 1 96.5 131 LEU B C 1
ATOM 4900 O O . LEU B 1 131 ? 11.492 10.531 28.953 1 96.5 131 LEU B O 1
ATOM 4904 N N . GLU B 1 132 ? 11.539 9.508 30.906 1 97 132 GLU B N 1
ATOM 4905 C CA . GLU B 1 132 ? 12.844 10.07 31.25 1 97 132 GLU B CA 1
ATOM 4906 C C . GLU B 1 132 ? 13.906 9.672 30.234 1 97 132 GLU B C 1
ATOM 4908 O O . GLU B 1 132 ? 14.68 10.516 29.766 1 97 132 GLU B O 1
ATOM 4913 N N . ARG B 1 133 ? 13.922 8.453 29.938 1 95.94 133 ARG B N 1
ATOM 4914 C CA . ARG B 1 133 ? 14.898 7.957 28.969 1 95.94 133 ARG B CA 1
ATOM 4915 C C . ARG B 1 133 ? 14.664 8.578 27.594 1 95.94 133 ARG B C 1
ATOM 4917 O O . ARG B 1 133 ? 15.617 8.922 26.891 1 95.94 133 ARG B O 1
ATOM 4924 N N . THR B 1 134 ? 13.398 8.672 27.203 1 95.38 134 THR B N 1
ATOM 4925 C CA . THR B 1 134 ? 13.055 9.289 25.922 1 95.38 134 THR B CA 1
ATOM 4926 C C . THR B 1 134 ? 13.57 10.727 25.859 1 95.38 134 THR B C 1
ATOM 4928 O O . THR B 1 134 ? 14.172 11.125 24.859 1 95.38 134 THR B O 1
ATOM 4931 N N . MET B 1 135 ? 13.422 11.414 26.922 1 96 135 MET B N 1
ATOM 4932 C CA . MET B 1 135 ? 13.828 12.82 26.938 1 96 135 MET B CA 1
ATOM 4933 C C . MET B 1 135 ? 15.352 12.938 26.969 1 96 135 MET B C 1
ATOM 4935 O O . MET B 1 135 ? 15.914 13.867 26.391 1 96 135 MET B O 1
ATOM 4939 N N . GLU B 1 136 ? 15.961 12.07 27.625 1 95.62 136 GLU B N 1
ATOM 4940 C CA . GLU B 1 136 ? 17.422 12.031 27.609 1 95.62 136 GLU B CA 1
ATOM 4941 C C . GLU B 1 136 ? 17.953 11.836 26.188 1 95.62 136 GLU B C 1
ATOM 4943 O O . GLU B 1 136 ? 18.891 12.508 25.766 1 95.62 136 GLU B O 1
ATOM 4948 N N . MET B 1 137 ? 17.375 10.953 25.531 1 94.81 137 MET B N 1
ATOM 4949 C CA . MET B 1 137 ? 17.797 10.695 24.156 1 94.81 137 MET B CA 1
ATOM 4950 C C . MET B 1 137 ? 17.516 11.914 23.266 1 94.81 137 MET B C 1
ATOM 4952 O O . MET B 1 137 ? 18.328 12.234 22.391 1 94.81 137 MET B O 1
ATOM 4956 N N . GLN B 1 138 ? 16.406 12.547 23.5 1 95.31 138 GLN B N 1
ATOM 4957 C CA . GLN B 1 138 ? 16.094 13.75 22.734 1 95.31 138 GLN B CA 1
ATOM 4958 C C . GLN B 1 138 ? 17.094 14.867 23.016 1 95.31 138 GLN B C 1
ATOM 4960 O O . GLN B 1 138 ? 17.422 15.656 22.125 1 95.31 138 GLN B O 1
ATOM 4965 N N . ARG B 1 139 ? 17.578 14.961 24.188 1 96.31 139 ARG B N 1
ATOM 4966 C CA . ARG B 1 139 ? 18.625 15.922 24.531 1 96.31 139 ARG B CA 1
ATOM 4967 C C . ARG B 1 139 ? 19.906 15.617 23.766 1 96.31 139 ARG B C 1
ATOM 4969 O O . ARG B 1 139 ? 20.578 16.531 23.281 1 96.31 139 ARG B O 1
ATOM 4976 N N . GLU B 1 140 ? 20.203 14.344 23.703 1 96.25 140 GLU B N 1
ATOM 4977 C CA . GLU B 1 140 ? 21.375 13.93 22.938 1 96.25 140 GLU B CA 1
ATOM 4978 C C . GLU B 1 140 ? 21.219 14.266 21.453 1 96.25 140 GLU B C 1
ATOM 4980 O O . GLU B 1 140 ? 22.172 14.703 20.812 1 96.25 140 GLU B O 1
ATOM 4985 N N . ILE B 1 141 ? 20.094 14.062 20.969 1 95.38 141 ILE B N 1
ATOM 4986 C CA . ILE B 1 141 ? 19.812 14.375 19.562 1 95.38 141 ILE B CA 1
ATOM 4987 C C . ILE B 1 141 ? 19.922 15.883 19.344 1 95.38 141 ILE B C 1
ATOM 4989 O O . ILE B 1 141 ? 20.531 16.328 18.359 1 95.38 141 ILE B O 1
ATOM 4993 N N . ALA B 1 142 ? 19.344 16.641 20.234 1 96.81 142 ALA B N 1
ATOM 4994 C CA . ALA B 1 142 ? 19.422 18.094 20.141 1 96.81 142 ALA B CA 1
ATOM 4995 C C . ALA B 1 142 ? 20.875 18.562 20.156 1 96.81 142 ALA B C 1
ATOM 4997 O O . ALA B 1 142 ? 21.25 19.453 19.375 1 96.81 142 ALA B O 1
ATOM 4998 N N . ALA B 1 143 ? 21.609 17.969 21 1 96.81 143 ALA B N 1
ATOM 4999 C CA . ALA B 1 143 ? 23.031 18.312 21.094 1 96.81 143 ALA B CA 1
ATOM 5000 C C . ALA B 1 143 ? 23.766 17.953 19.812 1 96.81 143 ALA B C 1
ATOM 5002 O O . ALA B 1 143 ? 24.641 18.703 19.359 1 96.81 143 ALA B O 1
ATOM 5003 N N . ALA B 1 144 ? 23.453 16.812 19.281 1 96.25 144 ALA B N 1
ATOM 5004 C CA . ALA B 1 144 ? 24.078 16.359 18.031 1 96.25 144 ALA B CA 1
ATOM 5005 C C . ALA B 1 144 ? 23.734 17.297 16.891 1 96.25 144 ALA B C 1
ATOM 5007 O O . ALA B 1 144 ? 24.594 17.578 16.031 1 96.25 144 ALA B O 1
ATOM 5008 N N . ILE B 1 145 ? 22.531 17.75 16.828 1 96.19 145 ILE B N 1
ATOM 5009 C CA . ILE B 1 145 ? 22.094 18.672 15.781 1 96.19 145 ILE B CA 1
ATOM 5010 C C . ILE B 1 145 ? 22.766 20.031 15.969 1 96.19 145 ILE B C 1
ATOM 5012 O O . ILE B 1 145 ? 23.234 20.625 14.992 1 96.19 145 ILE B O 1
ATOM 5016 N N . GLY B 1 146 ? 22.797 20.453 17.156 1 96.06 146 GLY B N 1
ATOM 5017 C CA . GLY B 1 146 ? 23.344 21.766 17.469 1 96.06 146 GLY B CA 1
ATOM 5018 C C . GLY B 1 146 ? 22.281 22.844 17.562 1 96.06 146 GLY B C 1
ATOM 5019 O O . GLY B 1 146 ? 21.234 22.766 16.922 1 96.06 146 GLY B O 1
ATOM 5020 N N . TYR B 1 147 ? 22.531 23.766 18.438 1 95.44 147 TYR B N 1
ATOM 5021 C CA . TYR B 1 147 ? 21.656 24.922 18.641 1 95.44 147 TYR B CA 1
ATOM 5022 C C . TYR B 1 147 ? 22.438 26.125 19.141 1 95.44 147 TYR B C 1
ATOM 5024 O O . TYR B 1 147 ? 23.562 25.984 19.625 1 95.44 147 TYR B O 1
ATOM 5032 N N . GLN B 1 148 ? 21.859 27.297 19.031 1 92.94 148 GLN B N 1
ATOM 5033 C CA . GLN B 1 148 ? 22.578 28.516 19.406 1 92.94 148 GLN B CA 1
ATOM 5034 C C . GLN B 1 148 ? 22.125 29.016 20.781 1 92.94 148 GLN B C 1
ATOM 5036 O O . GLN B 1 148 ? 22.953 29.328 21.641 1 92.94 148 GLN B O 1
ATOM 5041 N N . GLU B 1 149 ? 20.828 29.094 20.984 1 94.81 149 GLU B N 1
ATOM 5042 C CA . GLU B 1 149 ? 20.297 29.719 22.188 1 94.81 149 GLU B CA 1
ATOM 5043 C C . GLU B 1 149 ? 19.703 28.688 23.141 1 94.81 149 GLU B C 1
ATOM 5045 O O . GLU B 1 149 ? 20.094 28.641 24.312 1 94.81 149 GLU B O 1
ATOM 5050 N N . HIS B 1 150 ? 18.781 27.938 22.703 1 97.31 150 HIS B N 1
ATOM 5051 C CA . HIS B 1 150 ? 18.062 26.984 23.516 1 97.31 150 HIS B CA 1
ATOM 5052 C C . HIS B 1 150 ? 18.062 25.594 22.891 1 97.31 150 HIS B C 1
ATOM 5054 O O . HIS B 1 150 ? 17.891 25.453 21.672 1 97.31 150 HIS B O 1
ATOM 5060 N N . PRO B 1 151 ? 18.25 24.562 23.625 1 97.94 151 PRO B N 1
ATOM 5061 C CA . PRO B 1 151 ? 18.328 23.219 23.031 1 97.94 151 PRO B CA 1
ATOM 5062 C C . PRO B 1 151 ? 17.016 22.797 22.344 1 97.94 151 PRO B C 1
ATOM 5064 O O . PRO B 1 151 ? 17.047 22 21.406 1 97.94 151 PRO B O 1
ATOM 5067 N N . TYR B 1 152 ? 15.898 23.25 22.844 1 98.19 152 TYR B N 1
ATOM 5068 C CA . TYR B 1 152 ? 14.609 22.953 22.234 1 98.19 152 TYR B CA 1
ATOM 5069 C C . TYR B 1 152 ? 14.562 23.406 20.781 1 98.19 152 TYR B C 1
ATOM 5071 O O . TYR B 1 152 ? 13.797 22.875 19.984 1 98.19 152 TYR B O 1
ATOM 5079 N N . ASP B 1 153 ? 15.43 24.422 20.406 1 98.12 153 ASP B N 1
ATOM 5080 C CA . ASP B 1 153 ? 15.484 24.969 19.047 1 98.12 153 ASP B CA 1
ATOM 5081 C C . ASP B 1 153 ? 15.875 23.875 18.047 1 98.12 153 ASP B C 1
ATOM 5083 O O . ASP B 1 153 ? 15.367 23.859 16.922 1 98.12 153 ASP B O 1
ATOM 5087 N N . ALA B 1 154 ? 16.781 23.031 18.5 1 97.56 154 ALA B N 1
ATOM 5088 C CA . ALA B 1 154 ? 17.266 21.969 17.625 1 97.56 154 ALA B CA 1
ATOM 5089 C C . ALA B 1 154 ? 16.141 21.031 17.234 1 97.56 154 ALA B C 1
ATOM 5091 O O . ALA B 1 154 ? 16.062 20.594 16.078 1 97.56 154 ALA B O 1
ATOM 5092 N N . LEU B 1 155 ? 15.273 20.734 18.188 1 97.31 155 LEU B N 1
ATOM 5093 C CA . LEU B 1 155 ? 14.195 19.797 17.938 1 97.31 155 LEU B CA 1
ATOM 5094 C C . LEU B 1 155 ? 13.055 20.453 17.172 1 97.31 155 LEU B C 1
ATOM 5096 O O . LEU B 1 155 ? 12.531 19.875 16.219 1 97.31 155 LEU B O 1
ATOM 5100 N N . VAL B 1 156 ? 12.672 21.641 17.562 1 97.94 156 VAL B N 1
ATOM 5101 C CA . VAL B 1 156 ? 11.617 22.391 16.875 1 97.94 156 VAL B CA 1
ATOM 5102 C C . VAL B 1 156 ? 12.016 22.625 15.414 1 97.94 156 VAL B C 1
ATOM 5104 O O . VAL B 1 156 ? 11.18 22.547 14.508 1 97.94 156 VAL B O 1
ATOM 5107 N N . GLY B 1 157 ? 13.258 22.891 15.25 1 96.44 157 GLY B N 1
ATOM 5108 C CA . GLY B 1 157 ? 13.773 23.203 13.93 1 96.44 157 GLY B CA 1
ATOM 5109 C C . GLY B 1 157 ? 13.633 22.062 12.938 1 96.44 157 GLY B C 1
ATOM 5110 O O . GLY B 1 157 ? 13.578 22.297 11.727 1 96.44 157 GLY B O 1
ATOM 5111 N N . THR B 1 158 ? 13.547 20.859 13.414 1 95.81 158 THR B N 1
ATOM 5112 C CA . THR B 1 158 ? 13.398 19.703 12.516 1 95.81 158 THR B CA 1
ATOM 5113 C C . THR B 1 158 ? 12 19.688 11.906 1 95.81 158 THR B C 1
ATOM 5115 O O . THR B 1 158 ? 11.789 19.094 10.852 1 95.81 158 THR B O 1
ATOM 5118 N N . TYR B 1 159 ? 11.039 20.375 12.523 1 96.94 159 TYR B N 1
ATOM 5119 C CA . TYR B 1 159 ? 9.656 20.391 12.062 1 96.94 159 TYR B CA 1
ATOM 5120 C C . TYR B 1 159 ? 9.297 21.75 11.477 1 96.94 159 TYR B C 1
ATOM 5122 O O . TYR B 1 159 ? 8.422 21.844 10.609 1 96.94 159 TYR B O 1
ATOM 5130 N N . GLU B 1 160 ? 9.891 22.766 12.016 1 97.38 160 GLU B N 1
ATOM 5131 C CA . GLU B 1 160 ? 9.648 24.141 11.602 1 97.38 160 GLU B CA 1
ATOM 5132 C C . GLU B 1 160 ? 10.961 24.922 11.469 1 97.38 160 GLU B C 1
ATOM 5134 O O . GLU B 1 160 ? 11.312 25.719 12.344 1 97.38 160 GLU B O 1
ATOM 5139 N N . PRO B 1 161 ? 11.602 24.797 10.312 1 93.94 161 PRO B N 1
ATOM 5140 C CA . PRO B 1 161 ? 12.898 25.453 10.125 1 93.94 161 PRO B CA 1
ATOM 5141 C C . PRO B 1 161 ? 12.859 26.938 10.422 1 93.94 161 PRO B C 1
ATOM 5143 O O . PRO B 1 161 ? 11.953 27.641 9.961 1 93.94 161 PRO B O 1
ATOM 5146 N N . GLY B 1 162 ? 13.82 27.359 11.195 1 91.81 162 GLY B N 1
ATOM 5147 C CA . GLY B 1 162 ? 13.953 28.766 11.492 1 91.81 162 GLY B CA 1
ATOM 5148 C C . GLY B 1 162 ? 13.242 29.188 12.773 1 91.81 162 GLY B C 1
ATOM 5149 O O . GLY B 1 162 ? 13.438 30.297 13.266 1 91.81 162 GLY B O 1
ATOM 5150 N N . MET B 1 163 ? 12.445 28.312 13.336 1 96.19 163 MET B N 1
ATOM 5151 C CA . MET B 1 163 ? 11.711 28.625 14.555 1 96.19 163 MET B CA 1
ATOM 5152 C C . MET B 1 163 ? 12.57 28.391 15.797 1 96.19 163 MET B C 1
ATOM 5154 O O . MET B 1 163 ? 13.422 27.5 15.797 1 96.19 163 MET B O 1
ATOM 5158 N N . SER B 1 164 ? 12.383 29.188 16.766 1 97.38 164 SER B N 1
ATOM 5159 C CA . SER B 1 164 ? 13.117 29.078 18.016 1 97.38 164 SER B CA 1
ATOM 5160 C C . SER B 1 164 ? 12.18 29.156 19.219 1 97.38 164 SER B C 1
ATOM 5162 O O . SER B 1 164 ? 11.055 29.641 19.109 1 97.38 164 SER B O 1
ATOM 5164 N N . TRP B 1 165 ? 12.672 28.688 20.312 1 98.12 165 TRP B N 1
ATOM 5165 C CA . TRP B 1 165 ? 11.891 28.75 21.547 1 98.12 165 TRP B CA 1
ATOM 5166 C C . TRP B 1 165 ? 11.625 30.203 21.938 1 98.12 165 TRP B C 1
ATOM 5168 O O . TRP B 1 165 ? 10.539 30.531 22.422 1 98.12 165 TRP B O 1
ATOM 5178 N N . SER B 1 166 ? 12.562 31.078 21.719 1 98 166 SER B N 1
ATOM 5179 C CA . SER B 1 166 ? 12.383 32.5 22.031 1 98 166 SER B CA 1
ATOM 5180 C C . SER B 1 166 ? 11.242 33.094 21.219 1 98 166 SER B C 1
ATOM 5182 O O . SER B 1 166 ? 10.414 33.844 21.75 1 98 166 SER B O 1
ATOM 5184 N N . ARG B 1 167 ? 11.227 32.781 19.969 1 97.12 167 ARG B N 1
ATOM 5185 C CA . ARG B 1 167 ? 10.148 33.281 19.109 1 97.12 167 ARG B CA 1
ATOM 5186 C C . ARG B 1 167 ? 8.812 32.688 19.531 1 97.12 167 ARG B C 1
ATOM 5188 O O . ARG B 1 167 ? 7.785 33.375 19.531 1 97.12 167 ARG B O 1
ATOM 5195 N N . LEU B 1 168 ? 8.836 31.422 19.891 1 98.38 168 LEU B N 1
ATOM 5196 C CA . LEU B 1 168 ? 7.621 30.734 20.312 1 98.38 168 LEU B CA 1
ATOM 5197 C C . LEU B 1 168 ? 7.066 31.344 21.594 1 98.38 168 LEU B C 1
ATOM 5199 O O . LEU B 1 168 ? 5.855 31.531 21.719 1 98.38 168 LEU B O 1
ATOM 5203 N N . ARG B 1 169 ? 7.91 31.641 22.484 1 97.81 169 ARG B N 1
ATOM 5204 C CA . ARG B 1 169 ? 7.477 32.25 23.734 1 97.81 169 ARG B CA 1
ATOM 5205 C C . ARG B 1 169 ? 6.777 33.562 23.5 1 97.81 169 ARG B C 1
ATOM 5207 O O . ARG B 1 169 ? 5.77 33.875 24.156 1 97.81 169 ARG B O 1
ATOM 5214 N N . ARG B 1 170 ? 7.328 34.312 22.625 1 97.75 170 ARG B N 1
ATOM 5215 C CA . ARG B 1 170 ? 6.695 35.594 22.281 1 97.75 170 ARG B CA 1
ATOM 5216 C C . ARG B 1 170 ? 5.324 35.375 21.656 1 97.75 170 ARG B C 1
ATOM 5218 O O . ARG B 1 170 ? 4.352 36.031 22.016 1 97.75 170 ARG B O 1
ATOM 5225 N N . LEU B 1 171 ? 5.309 34.5 20.75 1 97.94 171 LEU B N 1
ATOM 5226 C CA . LEU B 1 171 ? 4.062 34.125 20.062 1 97.94 171 LEU B CA 1
ATOM 5227 C C . LEU B 1 171 ? 3.014 33.688 21.078 1 97.94 171 LEU B C 1
ATOM 5229 O O . LEU B 1 171 ? 1.866 34.125 21.031 1 97.94 171 LEU B O 1
ATOM 5233 N N . TYR B 1 172 ? 3.396 32.781 22 1 98 172 TYR B N 1
ATOM 5234 C CA . TYR B 1 172 ? 2.486 32.25 23 1 98 172 TYR B CA 1
ATOM 5235 C C . TYR B 1 172 ? 2.008 33.312 23.953 1 98 172 TYR B C 1
ATOM 5237 O O . TYR B 1 172 ? 0.842 33.344 24.359 1 98 172 TYR B O 1
ATOM 5245 N N . SER B 1 173 ? 2.912 34.188 24.266 1 97.88 173 SER B N 1
ATOM 5246 C CA . SER B 1 173 ? 2.547 35.281 25.156 1 97.88 173 SER B CA 1
ATOM 5247 C C . SER B 1 173 ? 1.479 36.188 24.531 1 97.88 173 SER B C 1
ATOM 5249 O O . SER B 1 173 ? 0.51 36.562 25.188 1 97.88 173 SER B O 1
ATOM 5251 N N . GLU B 1 174 ? 1.682 36.5 23.297 1 97.94 174 GLU B N 1
ATOM 5252 C CA . GLU B 1 174 ? 0.708 37.312 22.578 1 97.94 174 GLU B CA 1
ATOM 5253 C C . GLU B 1 174 ? -0.648 36.625 22.516 1 97.94 174 GLU B C 1
ATOM 5255 O O . GLU B 1 174 ? -1.686 37.25 22.734 1 97.94 174 GLU B O 1
ATOM 5260 N N . LEU B 1 175 ? -0.63 35.375 22.266 1 98.19 175 LEU B N 1
ATOM 5261 C CA . LEU B 1 175 ? -1.868 34.625 22.125 1 98.19 175 LEU B CA 1
ATOM 5262 C C . LEU B 1 175 ? -2.568 34.5 23.469 1 98.19 175 LEU B C 1
ATOM 5264 O O . LEU B 1 175 ? -3.793 34.594 23.562 1 98.19 175 LEU B O 1
ATOM 5268 N N . GLN B 1 176 ? -1.769 34.219 24.516 1 96.62 176 GLN B N 1
ATOM 5269 C CA . GLN B 1 176 ? -2.35 34.094 25.844 1 96.62 176 GLN B CA 1
ATOM 5270 C C . GLN B 1 176 ? -3.086 35.375 26.25 1 96.62 176 GLN B C 1
ATOM 5272 O O . GLN B 1 176 ? -4.207 35.312 26.75 1 96.62 176 GLN B O 1
ATOM 5277 N N . LYS B 1 177 ? -2.482 36.469 26 1 97 177 LYS B N 1
ATOM 5278 C CA . LYS B 1 177 ? -3.053 37.75 26.359 1 97 177 LYS B CA 1
ATOM 5279 C C . LYS B 1 177 ? -4.367 38 25.609 1 97 177 LYS B C 1
ATOM 5281 O O . LYS B 1 177 ? -5.297 38.594 26.172 1 97 177 LYS B O 1
ATOM 5286 N N . ALA B 1 178 ? -4.426 37.562 24.453 1 97.62 178 ALA B N 1
ATOM 5287 C CA . ALA B 1 178 ? -5.598 37.812 23.625 1 97.62 178 ALA B CA 1
ATOM 5288 C C . ALA B 1 178 ? -6.684 36.781 23.875 1 97.62 178 ALA B C 1
ATOM 5290 O O . ALA B 1 178 ? -7.871 37.094 23.922 1 97.62 178 ALA B O 1
ATOM 5291 N N . LEU B 1 179 ? -6.328 35.5 24.078 1 97.12 179 LEU B N 1
ATOM 5292 C CA . LEU B 1 179 ? -7.277 34.406 24.031 1 97.12 179 LEU B CA 1
ATOM 5293 C C . LEU B 1 179 ? -7.984 34.25 25.375 1 97.12 179 LEU B C 1
ATOM 5295 O O . LEU B 1 179 ? -9.141 33.812 25.422 1 97.12 179 LEU B O 1
ATOM 5299 N N . ILE B 1 180 ? -7.332 34.562 26.469 1 95.38 180 ILE B N 1
ATOM 5300 C CA . ILE B 1 180 ? -7.926 34.375 27.781 1 95.38 180 ILE B CA 1
ATOM 5301 C C . ILE B 1 180 ? -9.188 35.219 27.906 1 95.38 180 ILE B C 1
ATOM 5303 O O . ILE B 1 180 ? -10.266 34.719 28.234 1 95.38 180 ILE B O 1
ATOM 5307 N N . PRO B 1 181 ? -9.125 36.531 27.609 1 96.19 181 PRO B N 1
ATOM 5308 C CA . PRO B 1 181 ? -10.359 37.312 27.672 1 96.19 181 PRO B CA 1
ATOM 5309 C C . PRO B 1 181 ? -11.391 36.875 26.641 1 96.19 181 PRO B C 1
ATOM 5311 O O . PRO B 1 181 ? -12.594 36.938 26.906 1 96.19 181 PRO B O 1
ATOM 5314 N N . LEU B 1 182 ? -10.961 36.5 25.453 1 97.25 182 LEU B N 1
ATOM 5315 C CA . LEU B 1 182 ? -11.891 36.031 24.422 1 97.25 182 LEU B CA 1
ATOM 5316 C C . LEU B 1 182 ? -12.641 34.781 24.875 1 97.25 182 LEU B C 1
ATOM 5318 O O . LEU B 1 182 ? -13.836 34.625 24.609 1 97.25 182 LEU B O 1
ATOM 5322 N N . LEU B 1 183 ? -11.875 33.906 25.531 1 96.12 183 LEU B N 1
ATOM 5323 C CA . LEU B 1 183 ? -12.5 32.688 26.047 1 96.12 183 LEU B CA 1
ATOM 5324 C C . LEU B 1 183 ? -13.547 33.031 27.109 1 96.12 183 LEU B C 1
ATOM 5326 O O . LEU B 1 183 ? -14.617 32.438 27.141 1 96.12 183 LEU B O 1
ATOM 5330 N N . ALA B 1 184 ? -13.273 33.938 27.938 1 94.62 184 ALA B N 1
ATOM 5331 C CA . ALA B 1 184 ? -14.219 34.375 28.969 1 94.62 184 ALA B CA 1
ATOM 5332 C C . ALA B 1 184 ? -15.492 34.938 28.328 1 94.62 184 ALA B C 1
ATOM 5334 O O . ALA B 1 184 ? -16.594 34.656 28.812 1 94.62 184 ALA B O 1
ATOM 5335 N N . GLU B 1 185 ? -15.328 35.688 27.312 1 96.12 185 GLU B N 1
ATOM 5336 C CA . GLU B 1 185 ? -16.469 36.25 26.594 1 96.12 185 GLU B CA 1
ATOM 5337 C C . GLU B 1 185 ? -17.281 35.156 25.922 1 96.12 185 GLU B C 1
ATOM 5339 O O . GLU B 1 185 ? -18.516 35.188 25.953 1 96.12 185 GLU B O 1
ATOM 5344 N N . ALA B 1 186 ? -16.641 34.25 25.344 1 95.31 186 ALA B N 1
ATOM 5345 C CA . ALA B 1 186 ? -17.281 33.188 24.562 1 95.31 186 ALA B CA 1
ATOM 5346 C C . ALA B 1 186 ? -18.141 32.281 25.469 1 95.31 186 ALA B C 1
ATOM 5348 O O . ALA B 1 186 ? -19.125 31.703 25 1 95.31 186 ALA B O 1
ATOM 5349 N N . LYS B 1 187 ? -17.797 32.219 26.703 1 89.25 187 LYS B N 1
ATOM 5350 C CA . LYS B 1 187 ? -18.547 31.406 27.656 1 89.25 187 LYS B CA 1
ATOM 5351 C C . LYS B 1 187 ? -19.969 31.922 27.828 1 89.25 187 LYS B C 1
ATOM 5353 O O . LYS B 1 187 ? -20.859 31.188 28.25 1 89.25 187 LYS B O 1
ATOM 5358 N N . GLY B 1 188 ? -20.203 33.094 27.469 1 90.38 188 GLY B N 1
ATOM 5359 C CA . GLY B 1 188 ? -21.516 33.719 27.594 1 90.38 188 GLY B CA 1
ATOM 5360 C C . GLY B 1 188 ? -22.422 33.438 26.422 1 90.38 188 GLY B C 1
ATOM 5361 O O . GLY B 1 188 ? -23.609 33.75 26.438 1 90.38 188 GLY B O 1
ATOM 5362 N N . ALA B 1 189 ? -21.906 32.781 25.438 1 92.44 189 ALA B N 1
ATOM 5363 C CA . ALA B 1 189 ? -22.688 32.531 24.219 1 92.44 189 ALA B CA 1
ATOM 5364 C C . ALA B 1 189 ? -23.719 31.422 24.469 1 92.44 189 ALA B C 1
ATOM 5366 O O . ALA B 1 189 ? -23.453 30.453 25.172 1 92.44 189 ALA B O 1
ATOM 5367 N N . ARG B 1 190 ? -24.938 31.594 23.922 1 90.19 190 ARG B N 1
ATOM 5368 C CA . ARG B 1 190 ? -25.984 30.578 23.938 1 90.19 190 ARG B CA 1
ATOM 5369 C C . ARG B 1 190 ? -25.844 29.625 22.75 1 90.19 190 ARG B C 1
ATOM 5371 O O . ARG B 1 190 ? -25.938 30.047 21.594 1 90.19 190 ARG B O 1
ATOM 5378 N N . THR B 1 191 ? -25.578 28.391 23.016 1 92.62 191 THR B N 1
ATOM 5379 C CA . THR B 1 191 ? -25.391 27.391 21.969 1 92.62 191 THR B CA 1
ATOM 5380 C C . THR B 1 191 ? -26.172 26.125 22.281 1 92.62 191 THR B C 1
ATOM 5382 O O . THR B 1 191 ? -26.453 25.828 23.453 1 92.62 191 THR B O 1
ATOM 5385 N N . ARG B 1 192 ? -26.625 25.469 21.234 1 92.75 192 ARG B N 1
ATOM 5386 C CA . ARG B 1 192 ? -27.266 24.156 21.359 1 92.75 192 ARG B CA 1
ATOM 5387 C C . ARG B 1 192 ? -26.25 23.031 21.234 1 92.75 192 ARG B C 1
ATOM 5389 O O . ARG B 1 192 ? -25.609 22.875 20.188 1 92.75 192 ARG B O 1
ATOM 5396 N N . SER B 1 193 ? -26.141 22.281 22.234 1 86.12 193 SER B N 1
ATOM 5397 C CA . SER B 1 193 ? -25.094 21.266 22.25 1 86.12 193 SER B CA 1
ATOM 5398 C C . SER B 1 193 ? -25.562 19.953 21.641 1 86.12 193 SER B C 1
ATOM 5400 O O . SER B 1 193 ? -24.75 19.109 21.25 1 86.12 193 SER B O 1
ATOM 5402 N N . ASP B 1 194 ? -26.797 19.734 21.5 1 95.06 194 ASP B N 1
ATOM 5403 C CA . ASP B 1 194 ? -27.359 18.453 21.094 1 95.06 194 ASP B CA 1
ATOM 5404 C C . ASP B 1 194 ? -27.234 18.266 19.578 1 95.06 194 ASP B C 1
ATOM 5406 O O . ASP B 1 194 ? -27.203 17.125 19.094 1 95.06 194 ASP B O 1
ATOM 5410 N N . ILE B 1 195 ? -27.156 19.359 18.828 1 97.31 195 ILE B N 1
ATOM 5411 C CA . ILE B 1 195 ? -27.266 19.312 17.375 1 97.31 195 ILE B CA 1
ATOM 5412 C C . ILE B 1 195 ? -26.156 18.422 16.797 1 97.31 195 ILE B C 1
ATOM 5414 O O . ILE B 1 195 ? -26.422 17.547 15.969 1 97.31 195 ILE B O 1
ATOM 5418 N N . LEU B 1 196 ? -24.984 18.578 17.219 1 96.31 196 LEU B N 1
ATOM 5419 C CA . LEU B 1 196 ? -23.812 17.906 16.656 1 96.31 196 LEU B CA 1
ATOM 5420 C C . LEU B 1 196 ? -23.719 16.469 17.109 1 96.31 196 LEU B C 1
ATOM 5422 O O . LEU B 1 196 ? -22.984 15.664 16.516 1 96.31 196 LEU B O 1
ATOM 5426 N N . GLU B 1 197 ? -24.469 16.047 18.141 1 96.31 197 GLU B N 1
ATOM 5427 C CA . GLU B 1 197 ? -24.375 14.727 18.734 1 96.31 197 GLU B CA 1
ATOM 5428 C C . GLU B 1 197 ? -25.531 13.828 18.297 1 96.31 197 GLU B C 1
ATOM 5430 O O . GLU B 1 197 ? -25.625 12.68 18.719 1 96.31 197 GLU B O 1
ATOM 5435 N N . ARG B 1 198 ? -26.375 14.383 17.453 1 97.69 198 ARG B N 1
ATOM 5436 C CA . ARG B 1 198 ? -27.484 13.57 16.938 1 97.69 198 ARG B CA 1
ATOM 5437 C C . ARG B 1 198 ? -26.953 12.438 16.062 1 97.69 198 ARG B C 1
ATOM 5439 O O . ARG B 1 198 ? -25.766 12.383 15.75 1 97.69 198 ARG B O 1
ATOM 5446 N N . ALA B 1 199 ? -27.891 11.469 15.773 1 97.75 199 ALA B N 1
ATOM 5447 C CA . ALA B 1 199 ? -27.469 10.297 15.016 1 97.75 199 ALA B CA 1
ATOM 5448 C C . ALA B 1 199 ? -27.422 10.602 13.516 1 97.75 199 ALA B C 1
ATOM 5450 O O . ALA B 1 199 ? -28.453 10.68 12.859 1 97.75 199 ALA B O 1
ATOM 5451 N N . TYR B 1 200 ? -26.219 10.75 13.016 1 98.12 200 TYR B N 1
ATOM 5452 C CA . TYR B 1 200 ? -25.984 11.016 11.602 1 98.12 200 TYR B CA 1
ATOM 5453 C C . TYR B 1 200 ? -25.406 9.797 10.906 1 98.12 200 TYR B C 1
ATOM 5455 O O . TYR B 1 200 ? -24.266 9.398 11.188 1 98.12 200 TYR B O 1
ATOM 5463 N N . PRO B 1 201 ? -26.141 9.227 9.992 1 97.69 201 PRO B N 1
ATOM 5464 C CA . PRO B 1 201 ? -25.609 8.055 9.289 1 97.69 201 PRO B CA 1
ATOM 5465 C C . PRO B 1 201 ? -24.266 8.328 8.625 1 97.69 201 PRO B C 1
ATOM 5467 O O . PRO B 1 201 ? -24.109 9.32 7.91 1 97.69 201 PRO B O 1
ATOM 5470 N N . ILE B 1 202 ? -23.312 7.398 8.766 1 97.5 202 ILE B N 1
ATOM 5471 C CA . ILE B 1 202 ? -21.922 7.586 8.391 1 97.5 202 ILE B CA 1
ATOM 5472 C C . ILE B 1 202 ? -21.797 7.715 6.879 1 97.5 202 ILE B C 1
ATOM 5474 O O . ILE B 1 202 ? -21.062 8.562 6.375 1 97.5 202 ILE B O 1
ATOM 5478 N N . GLU B 1 203 ? -22.531 6.891 6.121 1 96.88 203 GLU B N 1
ATOM 5479 C CA . GLU B 1 203 ? -22.438 6.918 4.664 1 96.88 203 GLU B CA 1
ATOM 5480 C C . GLU B 1 203 ? -22.828 8.281 4.113 1 96.88 203 GLU B C 1
ATOM 5482 O O . GLU B 1 203 ? -22.25 8.766 3.139 1 96.88 203 GLU B O 1
ATOM 5487 N N . LYS B 1 204 ? -23.797 8.883 4.742 1 97.75 204 LYS B N 1
ATOM 5488 C CA . LYS B 1 204 ? -24.25 10.203 4.305 1 97.75 204 LYS B CA 1
ATOM 5489 C C . LYS B 1 204 ? -23.266 11.289 4.715 1 97.75 204 LYS B C 1
ATOM 5491 O O . LYS B 1 204 ? -23.078 12.266 3.99 1 97.75 204 LYS B O 1
ATOM 5496 N N . GLN B 1 205 ? -22.641 11.141 5.93 1 98.12 205 GLN B N 1
ATOM 5497 C CA . GLN B 1 205 ? -21.578 12.047 6.332 1 98.12 205 GLN B CA 1
ATOM 5498 C C . GLN B 1 205 ? -20.438 12.047 5.316 1 98.12 205 GLN B C 1
ATOM 5500 O O . GLN B 1 205 ? -19.969 13.102 4.891 1 98.12 205 GLN B O 1
ATOM 5505 N N . ARG B 1 206 ? -20.062 10.82 4.945 1 98.06 206 ARG B N 1
ATOM 5506 C CA . ARG B 1 206 ? -18.953 10.633 4.008 1 98.06 206 ARG B CA 1
ATOM 5507 C C . ARG B 1 206 ? -19.281 11.258 2.654 1 98.06 206 ARG B C 1
ATOM 5509 O O . ARG B 1 206 ? -18.438 11.938 2.062 1 98.06 206 ARG B O 1
ATOM 5516 N N . ALA B 1 207 ? -20.453 11.023 2.166 1 98.06 207 ALA B N 1
ATOM 5517 C CA . ALA B 1 207 ? -20.859 11.547 0.866 1 98.06 207 ALA B CA 1
ATOM 5518 C C . ALA B 1 207 ? -20.844 13.07 0.857 1 98.06 207 ALA B C 1
ATOM 5520 O O . ALA B 1 207 ? -20.312 13.688 -0.068 1 98.06 207 ALA B O 1
ATOM 5521 N N . PHE B 1 208 ? -21.422 13.727 1.88 1 98 208 PHE B N 1
ATOM 5522 C CA . PHE B 1 208 ? -21.484 15.18 1.951 1 98 208 PHE B CA 1
ATOM 5523 C C . PHE B 1 208 ? -20.094 15.781 2.09 1 98 208 PHE B C 1
ATOM 5525 O O . PHE B 1 208 ? -19.75 16.719 1.376 1 98 208 PHE B O 1
ATOM 5532 N N . SER B 1 209 ? -19.312 15.203 3.025 1 98.19 209 SER B N 1
ATOM 5533 C CA . SER B 1 209 ? -17.984 15.742 3.295 1 98.19 209 SER B CA 1
ATOM 5534 C C . SER B 1 209 ? -17.078 15.602 2.08 1 98.19 209 SER B C 1
ATOM 5536 O O . SER B 1 209 ? -16.281 16.5 1.786 1 98.19 209 SER B O 1
ATOM 5538 N N . SER B 1 210 ? -17.156 14.461 1.354 1 98.44 210 SER B N 1
ATOM 5539 C CA . SER B 1 210 ? -16.359 14.242 0.159 1 98.44 210 SER B CA 1
ATOM 5540 C C . SER B 1 210 ? -16.75 15.203 -0.959 1 98.44 210 SER B C 1
ATOM 5542 O O . SER B 1 210 ? -15.875 15.734 -1.653 1 98.44 210 SER B O 1
ATOM 5544 N N . ALA B 1 211 ? -18.047 15.375 -1.124 1 98.25 211 ALA B N 1
ATOM 5545 C CA . ALA B 1 211 ? -18.531 16.297 -2.156 1 98.25 211 ALA B CA 1
ATOM 5546 C C . ALA B 1 211 ? -18.031 17.703 -1.9 1 98.25 211 ALA B C 1
ATOM 5548 O O . ALA B 1 211 ? -17.625 18.406 -2.832 1 98.25 211 ALA B O 1
ATOM 5549 N N . MET B 1 212 ? -18.109 18.109 -0.652 1 98.25 212 MET B N 1
ATOM 5550 C CA . MET B 1 212 ? -17.641 19.438 -0.302 1 98.25 212 MET B CA 1
ATOM 5551 C C . MET B 1 212 ? -16.141 19.562 -0.482 1 98.25 212 MET B C 1
ATOM 5553 O O . MET B 1 212 ? -15.641 20.594 -0.944 1 98.25 212 MET B O 1
ATOM 5557 N N . ALA B 1 213 ? -15.359 18.531 -0.072 1 98.62 213 ALA B N 1
ATOM 5558 C CA . ALA B 1 213 ? -13.914 18.531 -0.279 1 98.62 213 ALA B CA 1
ATOM 5559 C C . ALA B 1 213 ? -13.57 18.688 -1.757 1 98.62 213 ALA B C 1
ATOM 5561 O O . ALA B 1 213 ? -12.656 19.438 -2.109 1 98.62 213 ALA B O 1
ATOM 5562 N N . ALA B 1 214 ? -14.297 18 -2.607 1 98.62 214 ALA B N 1
ATOM 5563 C CA . ALA B 1 214 ? -14.102 18.125 -4.051 1 98.62 214 ALA B CA 1
ATOM 5564 C C . ALA B 1 214 ? -14.398 19.547 -4.523 1 98.62 214 ALA B C 1
ATOM 5566 O O . ALA B 1 214 ? -13.68 20.078 -5.371 1 98.62 214 ALA B O 1
ATOM 5567 N N . ARG B 1 215 ? -15.453 20.141 -3.961 1 98.25 215 ARG B N 1
ATOM 5568 C CA . ARG B 1 215 ? -15.805 21.5 -4.316 1 98.25 215 ARG B CA 1
ATOM 5569 C C . ARG B 1 215 ? -14.727 22.484 -3.875 1 98.25 215 ARG B C 1
ATOM 5571 O O . ARG B 1 215 ? -14.477 23.484 -4.551 1 98.25 215 ARG B O 1
ATOM 5578 N N . MET B 1 216 ? -14.125 22.156 -2.738 1 98.31 216 MET B N 1
ATOM 5579 C CA . MET B 1 216 ? -13.039 22.984 -2.234 1 98.31 216 MET B CA 1
ATOM 5580 C C . MET B 1 216 ? -11.805 22.859 -3.121 1 98.31 216 MET B C 1
ATOM 5582 O O . MET B 1 216 ? -10.945 23.75 -3.133 1 98.31 216 MET B O 1
ATOM 5586 N N . GLY B 1 217 ? -11.711 21.734 -3.824 1 98.56 217 GLY B N 1
ATOM 5587 C CA . GLY B 1 217 ? -10.633 21.641 -4.797 1 98.56 217 GLY B CA 1
ATOM 5588 C C . GLY B 1 217 ? -9.812 20.375 -4.656 1 98.56 217 GLY B C 1
ATOM 5589 O O . GLY B 1 217 ? -8.867 20.156 -5.41 1 98.56 217 GLY B O 1
ATOM 5590 N N . TYR B 1 218 ? -10.125 19.516 -3.693 1 98.69 218 TYR B N 1
ATOM 5591 C CA . TYR B 1 218 ? -9.398 18.25 -3.568 1 98.69 218 TYR B CA 1
ATOM 5592 C C . TYR B 1 218 ? -9.656 17.359 -4.773 1 98.69 218 TYR B C 1
ATOM 5594 O O . TYR B 1 218 ? -10.805 17.109 -5.145 1 98.69 218 TYR B O 1
ATOM 5602 N N . ASP B 1 219 ? -8.602 16.938 -5.406 1 98.69 219 ASP B N 1
ATOM 5603 C CA . ASP B 1 219 ? -8.695 16.156 -6.637 1 98.69 219 ASP B CA 1
ATOM 5604 C C . ASP B 1 219 ? -8.688 14.656 -6.34 1 98.69 219 ASP B C 1
ATOM 5606 O O . ASP B 1 219 ? -7.629 14.062 -6.129 1 98.69 219 ASP B O 1
ATOM 5610 N N . PHE B 1 220 ? -9.812 14.016 -6.469 1 98.12 220 PHE B N 1
ATOM 5611 C CA . PHE B 1 220 ? -9.953 12.602 -6.133 1 98.12 220 PHE B CA 1
ATOM 5612 C C . PHE B 1 220 ? -9.336 11.727 -7.219 1 98.12 220 PHE B C 1
ATOM 5614 O O . PHE B 1 220 ? -9.148 10.523 -7.02 1 98.12 220 PHE B O 1
ATOM 5621 N N . SER B 1 221 ? -8.969 12.258 -8.391 1 97.94 221 SER B N 1
ATOM 5622 C CA . SER B 1 221 ? -8.227 11.477 -9.375 1 97.94 221 SER B CA 1
ATOM 5623 C C . SER B 1 221 ? -6.777 11.289 -8.961 1 97.94 221 SER B C 1
ATOM 5625 O O . SER B 1 221 ? -6.074 10.43 -9.5 1 97.94 221 SER B O 1
ATOM 5627 N N . ARG B 1 222 ? -6.355 12.109 -7.957 1 97.94 222 ARG B N 1
ATOM 5628 C CA . ARG B 1 222 ? -5.012 12.023 -7.391 1 97.94 222 ARG B CA 1
ATOM 5629 C C . ARG B 1 222 ? -5.07 11.773 -5.887 1 97.94 222 ARG B C 1
ATOM 5631 O O . ARG B 1 222 ? -4.152 12.148 -5.152 1 97.94 222 ARG B O 1
ATOM 5638 N N . GLY B 1 223 ? -6.188 11.25 -5.457 1 97.81 223 GLY B N 1
ATOM 5639 C CA . GLY B 1 223 ? -6.32 10.961 -4.039 1 97.81 223 GLY B CA 1
ATOM 5640 C C . GLY B 1 223 ? -7.508 10.078 -3.715 1 97.81 223 GLY B C 1
ATOM 5641 O O . GLY B 1 223 ? -8.25 9.672 -4.613 1 97.81 223 GLY B O 1
ATOM 5642 N N . ARG B 1 224 ? -7.656 9.734 -2.475 1 97.56 224 ARG B N 1
ATOM 5643 C CA . ARG B 1 224 ? -8.781 8.945 -1.979 1 97.56 224 ARG B CA 1
ATOM 5644 C C . ARG B 1 224 ? -9.047 9.234 -0.506 1 97.56 224 ARG B C 1
ATOM 5646 O O . ARG B 1 224 ? -8.242 9.891 0.16 1 97.56 224 ARG B O 1
ATOM 5653 N N . LEU B 1 225 ? -10.156 8.875 0.028 1 98.31 225 LEU B N 1
ATOM 5654 C CA . LEU B 1 225 ? -10.562 8.992 1.424 1 98.31 225 LEU B CA 1
ATOM 5655 C C . LEU B 1 225 ? -10.789 7.613 2.041 1 98.31 225 LEU B C 1
ATOM 5657 O O . LEU B 1 225 ? -11.57 6.816 1.52 1 98.31 225 LEU B O 1
ATOM 5661 N N . ASP B 1 226 ? -10.039 7.309 3.084 1 97.88 226 ASP B N 1
ATOM 5662 C CA . ASP B 1 226 ? -10.195 6.031 3.771 1 97.88 226 ASP B CA 1
ATOM 5663 C C . ASP B 1 226 ? -10.5 6.242 5.254 1 97.88 226 ASP B C 1
ATOM 5665 O O . ASP B 1 226 ? -10.219 7.309 5.805 1 97.88 226 ASP B O 1
ATOM 5669 N N . ASP B 1 227 ? -11.055 5.27 5.902 1 95.81 227 ASP B N 1
ATOM 5670 C CA . ASP B 1 227 ? -11.328 5.285 7.34 1 95.81 227 ASP B CA 1
ATOM 5671 C C . ASP B 1 227 ? -10.062 4.977 8.133 1 95.81 227 ASP B C 1
ATOM 5673 O O . ASP B 1 227 ? -9.234 4.164 7.711 1 95.81 227 ASP B O 1
ATOM 5677 N N . THR B 1 228 ? -9.906 5.562 9.164 1 94.19 228 THR B N 1
ATOM 5678 C CA . THR B 1 228 ? -8.797 5.32 10.086 1 94.19 228 THR B CA 1
ATOM 5679 C C . THR B 1 228 ? -9.219 5.598 11.523 1 94.19 228 THR B C 1
ATOM 5681 O O . THR B 1 228 ? -10.32 6.094 11.766 1 94.19 228 THR B O 1
ATOM 5684 N N . VAL B 1 229 ? -8.367 5.238 12.477 1 87.25 229 VAL B N 1
ATOM 5685 C CA . VAL B 1 229 ? -8.602 5.543 13.883 1 87.25 229 VAL B CA 1
ATOM 5686 C C . VAL B 1 229 ? -8.266 7.012 14.156 1 87.25 229 VAL B C 1
ATOM 5688 O O . VAL B 1 229 ? -8.961 7.68 14.922 1 87.25 229 VAL B O 1
ATOM 5691 N N . HIS B 1 230 ? -7.215 7.461 13.531 1 88.31 230 HIS B N 1
ATOM 5692 C CA . HIS B 1 230 ? -6.797 8.859 13.617 1 88.31 230 HIS B CA 1
ATOM 5693 C C . HIS B 1 230 ? -6.605 9.461 12.234 1 88.31 230 HIS B C 1
ATOM 5695 O O . HIS B 1 230 ? -5.75 9.008 11.469 1 88.31 230 HIS B O 1
ATOM 5701 N N . PRO B 1 231 ? -7.344 10.445 11.969 1 94.62 231 PRO B N 1
ATOM 5702 C CA . PRO B 1 231 ? -7.27 11.047 10.633 1 94.62 231 PRO B CA 1
ATOM 5703 C C . PRO B 1 231 ? -5.875 11.562 10.297 1 94.62 231 PRO B C 1
ATOM 5705 O O . PRO B 1 231 ? -5.18 12.094 11.172 1 94.62 231 PRO B O 1
ATOM 5708 N N . PHE B 1 232 ? -5.473 11.453 9.094 1 96.19 232 PHE B N 1
ATOM 5709 C CA . PHE B 1 232 ? -4.215 12 8.602 1 96.19 232 PHE B CA 1
ATOM 5710 C C . PHE B 1 232 ? -4.238 12.117 7.082 1 96.19 232 PHE B C 1
ATOM 5712 O O . PHE B 1 232 ? -5.09 11.516 6.418 1 96.19 232 PHE B O 1
ATOM 5719 N N . GLU B 1 233 ? -3.449 12.938 6.578 1 98.31 233 GLU B N 1
ATOM 5720 C CA . GLU B 1 233 ? -3.084 13.008 5.164 1 98.31 233 GLU B CA 1
ATOM 5721 C C . GLU B 1 233 ? -1.71 12.391 4.918 1 98.31 233 GLU B C 1
ATOM 5723 O O . GLU B 1 233 ? -0.806 12.523 5.746 1 98.31 233 GLU B O 1
ATOM 5728 N N . ILE B 1 234 ? -1.546 11.695 3.869 1 97.75 234 ILE B N 1
ATOM 5729 C CA . ILE B 1 234 ? -0.243 11.141 3.516 1 97.75 234 ILE B CA 1
ATOM 5730 C C . ILE B 1 234 ? -0.062 11.18 1.999 1 97.75 234 ILE B C 1
ATOM 5732 O O . ILE B 1 234 ? -0.994 10.883 1.249 1 97.75 234 ILE B O 1
ATOM 5736 N N . SER B 1 235 ? 1.01 11.648 1.599 1 94.94 235 SER B N 1
ATOM 5737 C CA . SER B 1 235 ? 1.281 11.758 0.169 1 94.94 235 SER B CA 1
ATOM 5738 C C . SER B 1 235 ? 2.529 10.977 -0.22 1 94.94 235 SER B C 1
ATOM 5740 O O . SER B 1 235 ? 3.477 10.875 0.564 1 94.94 235 SER B O 1
ATOM 5742 N N . PHE B 1 236 ? 2.555 10.398 -1.377 1 92.94 236 PHE B N 1
ATOM 5743 C CA . PHE B 1 236 ? 3.688 9.75 -2.031 1 92.94 236 PHE B CA 1
ATOM 5744 C C . PHE B 1 236 ? 4.355 10.695 -3.018 1 92.94 236 PHE B C 1
ATOM 5746 O O . PHE B 1 236 ? 5.586 10.797 -3.053 1 92.94 236 PHE B O 1
ATOM 5753 N N . THR B 1 237 ? 3.533 11.32 -3.838 1 95.69 237 THR B N 1
ATOM 5754 C CA . THR B 1 237 ? 3.828 12.469 -4.684 1 95.69 237 THR B CA 1
ATOM 5755 C C . THR B 1 237 ? 2.6 13.359 -4.832 1 95.69 237 THR B C 1
ATOM 5757 O O . THR B 1 237 ? 1.538 13.062 -4.285 1 95.69 237 THR B O 1
ATOM 5760 N N . ARG B 1 238 ? 2.791 14.469 -5.527 1 98.06 238 ARG B N 1
ATOM 5761 C CA . ARG B 1 238 ? 1.682 15.375 -5.805 1 98.06 238 ARG B CA 1
ATOM 5762 C C . ARG B 1 238 ? 0.562 14.656 -6.555 1 98.06 238 ARG B C 1
ATOM 5764 O O . ARG B 1 238 ? -0.572 15.141 -6.594 1 98.06 238 ARG B O 1
ATOM 5771 N N . SER B 1 239 ? 0.866 13.477 -7.086 1 97.5 239 SER B N 1
ATOM 5772 C CA . SER B 1 239 ? -0.051 12.789 -7.988 1 97.5 239 SER B CA 1
ATOM 5773 C C . SER B 1 239 ? -0.869 11.734 -7.254 1 97.5 239 SER B C 1
ATOM 5775 O O . SER B 1 239 ? -1.769 11.117 -7.832 1 97.5 239 SER B O 1
ATOM 5777 N N . ASP B 1 240 ? -0.582 11.5 -6.07 1 98.12 240 ASP B N 1
ATOM 5778 C CA . ASP B 1 240 ? -1.305 10.578 -5.199 1 98.12 240 ASP B CA 1
ATOM 5779 C C . ASP B 1 240 ? -1.208 11.016 -3.738 1 98.12 240 ASP B C 1
ATOM 5781 O O . ASP B 1 240 ? -0.252 10.664 -3.043 1 98.12 240 ASP B O 1
ATOM 5785 N N . VAL B 1 241 ? -2.189 11.734 -3.291 1 98.75 241 VAL B N 1
ATOM 5786 C CA . VAL B 1 241 ? -2.291 12.289 -1.943 1 98.75 241 VAL B CA 1
ATOM 5787 C C . VAL B 1 241 ? -3.559 11.773 -1.268 1 98.75 241 VAL B C 1
ATOM 5789 O O . VAL B 1 241 ? -4.672 12.148 -1.647 1 98.75 241 VAL B O 1
ATOM 5792 N N . ARG B 1 242 ? -3.35 10.984 -0.231 1 98.69 242 ARG B N 1
ATOM 5793 C CA . ARG B 1 242 ? -4.492 10.281 0.341 1 98.69 242 ARG B CA 1
ATOM 5794 C C . ARG B 1 242 ? -4.867 10.859 1.7 1 98.69 242 ARG B C 1
ATOM 5796 O O . ARG B 1 242 ? -3.996 11.25 2.477 1 98.69 242 ARG B O 1
ATOM 5803 N N . ILE B 1 243 ? -6.152 10.961 1.952 1 98.69 243 ILE B N 1
ATOM 5804 C CA . ILE B 1 243 ? -6.648 11.5 3.215 1 98.69 243 ILE B CA 1
ATOM 5805 C C . ILE B 1 243 ? -7.492 10.438 3.928 1 98.69 243 ILE B C 1
ATOM 5807 O O . ILE B 1 243 ? -7.98 9.5 3.299 1 98.69 243 ILE B O 1
ATOM 5811 N N . THR B 1 244 ? -7.535 10.508 5.18 1 97.94 244 THR B N 1
ATOM 5812 C CA . THR B 1 244 ? -8.312 9.586 6 1 97.94 244 THR B CA 1
ATOM 5813 C C . THR B 1 244 ? -9.172 10.344 7.008 1 97.94 244 THR B C 1
ATOM 5815 O O . THR B 1 244 ? -8.93 11.531 7.266 1 97.94 244 THR B O 1
ATOM 5818 N N . ALA B 1 245 ? -10.195 9.766 7.461 1 97.19 245 ALA B N 1
ATOM 5819 C CA . ALA B 1 245 ? -11.078 10.352 8.469 1 97.19 245 ALA B CA 1
ATOM 5820 C C . ALA B 1 245 ? -11.68 9.273 9.359 1 97.19 245 ALA B C 1
ATOM 5822 O O . ALA B 1 245 ? -11.617 8.086 9.039 1 97.19 245 ALA B O 1
ATOM 5823 N N . ARG B 1 246 ? -12.156 9.703 10.453 1 95.75 246 ARG B N 1
ATOM 5824 C CA . ARG B 1 246 ? -12.906 8.859 11.375 1 95.75 246 ARG B CA 1
ATOM 5825 C C . ARG B 1 246 ? -14.328 9.383 11.562 1 95.75 246 ARG B C 1
ATOM 5827 O O . ARG B 1 246 ? -14.531 10.414 12.203 1 95.75 246 ARG B O 1
ATOM 5834 N N . PHE B 1 247 ? -15.281 8.672 11.062 1 96.69 247 PHE B N 1
ATOM 5835 C CA . PHE B 1 247 ? -16.688 9.055 11.172 1 96.69 247 PHE B CA 1
ATOM 5836 C C . PHE B 1 247 ? -17.328 8.422 12.398 1 96.69 247 PHE B C 1
ATOM 5838 O O . PHE B 1 247 ? -17 7.277 12.75 1 96.69 247 PHE B O 1
ATOM 5845 N N . ARG B 1 248 ? -18.141 9.242 13.047 1 94.69 248 ARG B N 1
ATOM 5846 C CA . ARG B 1 248 ? -18.953 8.781 14.172 1 94.69 248 ARG B CA 1
ATOM 5847 C C . ARG B 1 248 ? -20.422 9.117 13.969 1 94.69 248 ARG B C 1
ATOM 5849 O O . ARG B 1 248 ? -20.766 10.25 13.609 1 94.69 248 ARG B O 1
ATOM 5856 N N . GLU B 1 249 ? -21.156 8.188 14.281 1 96.88 249 GLU B N 1
ATOM 5857 C CA . GLU B 1 249 ? -22.594 8.383 14.07 1 96.88 249 GLU B CA 1
ATOM 5858 C C . GLU B 1 249 ? -23.125 9.508 14.953 1 96.88 249 GLU B C 1
ATOM 5860 O O . GLU B 1 249 ? -24.031 10.25 14.547 1 96.88 249 GLU B O 1
ATOM 5865 N N . THR B 1 250 ? -22.562 9.641 16.141 1 96.69 250 THR B N 1
ATOM 5866 C CA . THR B 1 250 ? -23.172 10.555 17.094 1 96.69 250 THR B CA 1
ATOM 5867 C C . THR B 1 250 ? -22.25 11.75 17.359 1 96.69 250 THR B C 1
ATOM 5869 O O . THR B 1 250 ? -22.219 12.273 18.484 1 96.69 250 THR B O 1
ATOM 5872 N N . TRP B 1 251 ? -21.453 12.133 16.484 1 95.06 251 TRP B N 1
ATOM 5873 C CA . TRP B 1 251 ? -20.594 13.305 16.531 1 95.06 251 TRP B CA 1
ATOM 5874 C C . TRP B 1 251 ? -20.266 13.805 15.133 1 95.06 251 TRP B C 1
ATOM 5876 O O . TRP B 1 251 ? -19.203 13.461 14.578 1 95.06 251 TRP B O 1
ATOM 5886 N N . LEU B 1 252 ? -21 14.648 14.602 1 95.06 252 LEU B N 1
ATOM 5887 C CA . LEU B 1 252 ? -20.984 15.078 13.211 1 95.06 252 LEU B CA 1
ATOM 5888 C C . LEU B 1 252 ? -19.656 15.75 12.867 1 95.06 252 LEU B C 1
ATOM 5890 O O . LEU B 1 252 ? -19.094 15.5 11.805 1 95.06 252 LEU B O 1
ATOM 5894 N N . PRO B 1 253 ? -19.094 16.531 13.812 1 92.19 253 PRO B N 1
ATOM 5895 C CA . PRO B 1 253 ? -17.859 17.234 13.461 1 92.19 253 PRO B CA 1
ATOM 5896 C C . PRO B 1 253 ? -16.688 16.281 13.219 1 92.19 253 PRO B C 1
ATOM 5898 O O . PRO B 1 253 ? -15.758 16.609 12.477 1 92.19 253 PRO B O 1
ATOM 5901 N N . GLY B 1 254 ? -16.719 15.141 13.844 1 89.69 254 GLY B N 1
ATOM 5902 C CA . GLY B 1 254 ? -15.617 14.195 13.742 1 89.69 254 GLY B CA 1
ATOM 5903 C C . GLY B 1 254 ? -15.297 13.797 12.312 1 89.69 254 GLY B C 1
ATOM 5904 O O . GLY B 1 254 ? -14.125 13.633 11.953 1 89.69 254 GLY B O 1
ATOM 5905 N N . GLY B 1 255 ? -16.25 13.625 11.461 1 92.5 255 GLY B N 1
ATOM 5906 C CA . GLY B 1 255 ? -16.047 13.273 10.062 1 92.5 255 GLY B CA 1
ATOM 5907 C C . GLY B 1 255 ? -16.031 14.484 9.141 1 92.5 255 GLY B C 1
ATOM 5908 O O . GLY B 1 255 ? -15.109 14.641 8.336 1 92.5 255 GLY B O 1
ATOM 5909 N N . LEU B 1 256 ? -16.875 15.391 9.383 1 95 256 LEU B N 1
ATOM 5910 C CA . LEU B 1 256 ? -17.078 16.531 8.492 1 95 256 LEU B CA 1
ATOM 5911 C C . LEU B 1 256 ? -15.844 17.422 8.461 1 95 256 LEU B C 1
ATOM 5913 O O . LEU B 1 256 ? -15.211 17.562 7.41 1 95 256 LEU B O 1
ATOM 5917 N N . PHE B 1 257 ? -15.445 17.891 9.539 1 96 257 PHE B N 1
ATOM 5918 C CA . PHE B 1 257 ? -14.352 18.844 9.586 1 96 257 PHE B CA 1
ATOM 5919 C C . PHE B 1 257 ? -13.008 18.141 9.438 1 96 257 PHE B C 1
ATOM 5921 O O . PHE B 1 257 ? -12.055 18.719 8.906 1 96 257 PHE B O 1
ATOM 5928 N N . ALA B 1 258 ? -12.914 16.875 9.883 1 96.31 258 ALA B N 1
ATOM 5929 C CA . ALA B 1 258 ? -11.688 16.109 9.68 1 96.31 258 ALA B CA 1
ATOM 5930 C C . ALA B 1 258 ? -11.383 15.938 8.195 1 96.31 258 ALA B C 1
ATOM 5932 O O . ALA B 1 258 ? -10.234 16.062 7.77 1 96.31 258 ALA B O 1
ATOM 5933 N N . VAL B 1 259 ? -12.414 15.625 7.414 1 98.31 259 VAL B N 1
ATOM 5934 C CA . VAL B 1 259 ? -12.227 15.438 5.98 1 98.31 259 VAL B CA 1
ATOM 5935 C C . VAL B 1 259 ? -11.727 16.734 5.344 1 98.31 259 VAL B C 1
ATOM 5937 O O . VAL B 1 259 ? -10.797 16.719 4.539 1 98.31 259 VAL B O 1
ATOM 5940 N N . TRP B 1 260 ? -12.297 17.828 5.723 1 98.56 260 TRP B N 1
ATOM 5941 C CA . TRP B 1 260 ? -11.914 19.109 5.129 1 98.56 260 TRP B CA 1
ATOM 5942 C C . TRP B 1 260 ? -10.531 19.547 5.605 1 98.56 260 TRP B C 1
ATOM 5944 O O . TRP B 1 260 ? -9.766 20.141 4.848 1 98.56 260 TRP B O 1
ATOM 5954 N N . HIS B 1 261 ? -10.219 19.234 6.871 1 98.44 261 HIS B N 1
ATOM 5955 C CA . HIS B 1 261 ? -8.883 19.438 7.418 1 98.44 261 HIS B CA 1
ATOM 5956 C C . HIS B 1 261 ? -7.836 18.688 6.598 1 98.44 261 HIS B C 1
ATOM 5958 O O . HIS B 1 261 ? -6.879 19.281 6.105 1 98.44 261 HIS B O 1
ATOM 5964 N N . GLU B 1 262 ? -8.07 17.375 6.426 1 98.69 262 GLU B N 1
ATOM 5965 C CA . GLU B 1 262 ? -7.121 16.547 5.699 1 98.69 262 GLU B CA 1
ATOM 5966 C C . GLU B 1 262 ? -7.098 16.906 4.215 1 98.69 262 GLU B C 1
ATOM 5968 O O . GLU B 1 262 ? -6.055 16.812 3.562 1 98.69 262 GLU B O 1
ATOM 5973 N N . ALA B 1 263 ? -8.266 17.344 3.682 1 98.81 263 ALA B N 1
ATOM 5974 C CA . ALA B 1 263 ? -8.297 17.797 2.295 1 98.81 263 ALA B CA 1
ATOM 5975 C C . ALA B 1 263 ? -7.418 19.031 2.109 1 98.81 263 ALA B C 1
ATOM 5977 O O . ALA B 1 263 ? -6.801 19.219 1.057 1 98.81 263 ALA B O 1
ATOM 5978 N N . GLY B 1 264 ? -7.395 19.906 3.119 1 98.88 264 GLY B N 1
ATOM 5979 C CA . GLY B 1 264 ? -6.492 21.047 3.07 1 98.88 264 GLY B CA 1
ATOM 5980 C C . GLY B 1 264 ? -5.031 20.641 2.953 1 98.88 264 GLY B C 1
ATOM 5981 O O . GLY B 1 264 ? -4.301 21.188 2.125 1 98.88 264 GLY B O 1
ATOM 5982 N N . HIS B 1 265 ? -4.602 19.688 3.795 1 98.75 265 HIS B N 1
ATOM 5983 C CA . HIS B 1 265 ? -3.277 19.094 3.633 1 98.75 265 HIS B CA 1
ATOM 5984 C C . HIS B 1 265 ? -3.082 18.547 2.221 1 98.75 265 HIS B C 1
ATOM 5986 O O . HIS B 1 265 ? -2.049 18.797 1.594 1 98.75 265 HIS B O 1
ATOM 5992 N N . GLY B 1 266 ? -4.121 17.812 1.794 1 98.81 266 GLY B N 1
ATOM 5993 C CA . GLY B 1 266 ? -4.055 17.156 0.499 1 98.81 266 GLY B CA 1
ATOM 5994 C C . GLY B 1 266 ? -3.881 18.125 -0.655 1 98.81 266 GLY B C 1
ATOM 5995 O O . GLY B 1 266 ? -3.062 17.891 -1.548 1 98.81 266 GLY B O 1
ATOM 5996 N N . MET B 1 267 ? -4.652 19.172 -0.623 1 98.81 267 MET B N 1
ATOM 5997 C CA . MET B 1 267 ? -4.586 20.156 -1.691 1 98.81 267 MET B CA 1
ATOM 5998 C C . MET B 1 267 ? -3.227 20.844 -1.713 1 98.81 267 MET B C 1
ATOM 6000 O O . MET B 1 267 ? -2.729 21.219 -2.779 1 98.81 267 MET B O 1
ATOM 6004 N N . TYR B 1 268 ? -2.59 21.031 -0.533 1 98.81 268 TYR B N 1
ATOM 6005 C CA . TYR B 1 268 ? -1.228 21.562 -0.484 1 98.81 268 TYR B CA 1
ATOM 6006 C C . TYR B 1 268 ? -0.274 20.672 -1.271 1 98.81 268 TYR B C 1
ATOM 6008 O O . TYR B 1 268 ? 0.422 21.141 -2.174 1 98.81 268 TYR B O 1
ATOM 6016 N N . GLU B 1 269 ? -0.279 19.422 -1.026 1 98.81 269 GLU B N 1
ATOM 6017 C CA . GLU B 1 269 ? 0.607 18.453 -1.673 1 98.81 269 GLU B CA 1
ATOM 6018 C C . GLU B 1 269 ? 0.273 18.312 -3.154 1 98.81 269 GLU B C 1
ATOM 6020 O O . GLU B 1 269 ? 1.172 18.219 -3.992 1 98.81 269 GLU B O 1
ATOM 6025 N N . GLN B 1 270 ? -1.04 18.297 -3.447 1 98.75 270 GLN B N 1
ATOM 6026 C CA . GLN B 1 270 ? -1.467 18.188 -4.84 1 98.75 270 GLN B CA 1
ATOM 6027 C C . GLN B 1 270 ? -1.045 19.422 -5.637 1 98.75 270 GLN B C 1
ATOM 6029 O O . GLN B 1 270 ? -0.961 19.375 -6.867 1 98.75 270 GLN B O 1
ATOM 6034 N N . GLY B 1 271 ? -0.796 20.547 -4.93 1 98.69 271 GLY B N 1
ATOM 6035 C CA . GLY B 1 271 ? -0.512 21.812 -5.586 1 98.69 271 GLY B CA 1
ATOM 6036 C C . GLY B 1 271 ? 0.972 22.078 -5.742 1 98.69 271 GLY B C 1
ATOM 6037 O O . GLY B 1 271 ? 1.366 23.078 -6.34 1 98.69 271 GLY B O 1
ATOM 6038 N N . VAL B 1 272 ? 1.839 21.219 -5.238 1 98.62 272 VAL B N 1
ATOM 6039 C CA . VAL B 1 272 ? 3.283 21.359 -5.395 1 98.62 272 VAL B CA 1
ATOM 6040 C C . VAL B 1 272 ? 3.656 21.25 -6.871 1 98.62 272 VAL B C 1
ATOM 6042 O O . VAL B 1 272 ? 3.047 20.484 -7.613 1 98.62 272 VAL B O 1
ATOM 6045 N N . SER B 1 273 ? 4.648 22 -7.301 1 98.31 273 SER B N 1
ATOM 6046 C CA . SER B 1 273 ? 5.066 22.016 -8.695 1 98.31 273 SER B CA 1
ATOM 6047 C C . SER B 1 273 ? 5.434 20.625 -9.18 1 98.31 273 SER B C 1
ATOM 6049 O O . SER B 1 273 ? 6.137 19.891 -8.484 1 98.31 273 SER B O 1
ATOM 6051 N N . GLU B 1 274 ? 4.969 20.297 -10.32 1 96.69 274 GLU B N 1
ATOM 6052 C CA . GLU B 1 274 ? 5.27 19 -10.922 1 96.69 274 GLU B CA 1
ATOM 6053 C C . GLU B 1 274 ? 6.773 18.828 -11.133 1 96.69 274 GLU B C 1
ATOM 6055 O O . GLU B 1 274 ? 7.289 17.703 -11.039 1 96.69 274 GLU B O 1
ATOM 6060 N N . ASN B 1 275 ? 7.465 19.891 -11.289 1 96.5 275 ASN B N 1
ATOM 6061 C CA . ASN B 1 275 ? 8.898 19.875 -11.555 1 96.5 275 ASN B CA 1
ATOM 6062 C C . ASN B 1 275 ? 9.688 19.438 -10.328 1 96.5 275 ASN B C 1
ATOM 6064 O O . ASN B 1 275 ? 10.875 19.109 -10.43 1 96.5 275 ASN B O 1
ATOM 6068 N N . PHE B 1 276 ? 9.039 19.422 -9.219 1 97.94 276 PHE B N 1
ATOM 6069 C CA . PHE B 1 276 ? 9.758 19.141 -7.984 1 97.94 276 PHE B CA 1
ATOM 6070 C C . PHE B 1 276 ? 9.617 17.672 -7.602 1 97.94 276 PHE B C 1
ATOM 6072 O O . PHE B 1 276 ? 10.234 17.203 -6.637 1 97.94 276 PHE B O 1
ATOM 6079 N N . SER B 1 277 ? 8.844 16.906 -8.438 1 96.31 277 SER B N 1
ATOM 6080 C CA . SER B 1 277 ? 8.641 15.5 -8.109 1 96.31 277 SER B CA 1
ATOM 6081 C C . SER B 1 277 ? 9.969 14.75 -8.031 1 96.31 277 SER B C 1
ATOM 6083 O O . SER B 1 277 ? 10.844 14.938 -8.883 1 96.31 277 SER B O 1
ATOM 6085 N N . ARG B 1 278 ? 10.188 13.977 -6.941 1 96.44 278 ARG B N 1
ATOM 6086 C CA . ARG B 1 278 ? 11.359 13.133 -6.754 1 96.44 278 ARG B CA 1
ATOM 6087 C C . ARG B 1 278 ? 12.609 13.977 -6.543 1 96.44 278 ARG B C 1
ATOM 6089 O O . ARG B 1 278 ? 13.703 13.594 -6.969 1 96.44 278 ARG B O 1
ATOM 6096 N N . SER B 1 279 ? 12.438 15.109 -5.922 1 98.06 279 SER B N 1
ATOM 6097 C CA . SER B 1 279 ? 13.555 16.031 -5.793 1 98.06 279 SER B CA 1
ATOM 6098 C C . SER B 1 279 ? 13.781 16.422 -4.336 1 98.06 279 SER B C 1
ATOM 6100 O O . SER B 1 279 ? 13.031 16.016 -3.451 1 98.06 279 SER B O 1
ATOM 6102 N N . THR B 1 280 ? 14.836 17.25 -4.16 1 98.5 280 THR B N 1
ATOM 6103 C CA . THR B 1 280 ? 15.133 17.844 -2.857 1 98.5 280 THR B CA 1
ATOM 6104 C C . THR B 1 280 ? 13.922 18.594 -2.312 1 98.5 280 THR B C 1
ATOM 6106 O O . THR B 1 280 ? 13.68 18.594 -1.104 1 98.5 280 THR B O 1
ATOM 6109 N N . PHE B 1 281 ? 13.117 19.125 -3.215 1 98.62 281 PHE B N 1
ATOM 6110 C CA . PHE B 1 281 ? 12.039 20.031 -2.816 1 98.62 281 PHE B CA 1
ATOM 6111 C C . PHE B 1 281 ? 10.789 19.25 -2.434 1 98.62 281 PHE B C 1
ATOM 6113 O O . PHE B 1 281 ? 9.758 19.828 -2.104 1 98.62 281 PHE B O 1
ATOM 6120 N N . THR B 1 282 ? 10.844 17.922 -2.439 1 98.56 282 THR B N 1
ATOM 6121 C CA . THR B 1 282 ? 9.781 17.062 -1.945 1 98.56 282 THR B CA 1
ATOM 6122 C C . THR B 1 282 ? 10.344 16 -1 1 98.56 282 THR B C 1
ATOM 6124 O O . THR B 1 282 ? 9.781 14.914 -0.878 1 98.56 282 THR B O 1
ATOM 6127 N N . THR B 1 283 ? 11.523 16.328 -0.401 1 98.44 283 THR B N 1
ATOM 6128 C CA . THR B 1 283 ? 12.172 15.383 0.506 1 98.44 283 THR B CA 1
ATOM 6129 C C . THR B 1 283 ? 12.609 16.078 1.792 1 98.44 283 THR B C 1
ATOM 6131 O O . THR B 1 283 ? 13.406 17.031 1.756 1 98.44 283 THR B O 1
ATOM 6134 N N . ASP B 1 284 ? 12.086 15.688 2.891 1 97.44 284 ASP B N 1
ATOM 6135 C CA . ASP B 1 284 ? 12.586 16.062 4.211 1 97.44 284 ASP B CA 1
ATOM 6136 C C . ASP B 1 284 ? 13.695 15.117 4.668 1 97.44 284 ASP B C 1
ATOM 6138 O O . ASP B 1 284 ? 13.43 14.086 5.289 1 97.44 284 ASP B O 1
ATOM 6142 N N . PHE B 1 285 ? 14.961 15.469 4.43 1 97.19 285 PHE B N 1
ATOM 6143 C CA . PHE B 1 285 ? 16.094 14.602 4.707 1 97.19 285 PHE B CA 1
ATOM 6144 C C . PHE B 1 285 ? 16.281 14.406 6.207 1 97.19 285 PHE B C 1
ATOM 6146 O O . PHE B 1 285 ? 16.672 13.328 6.656 1 97.19 285 PHE B O 1
ATOM 6153 N N . VAL B 1 286 ? 15.938 15.367 6.969 1 94.56 286 VAL B N 1
ATOM 6154 C CA . VAL B 1 286 ? 16.172 15.312 8.406 1 94.56 286 VAL B CA 1
ATOM 6155 C C . VAL B 1 286 ? 15.227 14.305 9.047 1 94.56 286 VAL B C 1
ATOM 6157 O O . VAL B 1 286 ? 15.656 13.461 9.844 1 94.56 286 VAL B O 1
ATOM 6160 N N . ASN B 1 287 ? 14.016 14.375 8.695 1 93.44 287 ASN B N 1
ATOM 6161 C CA . ASN B 1 287 ? 13.031 13.469 9.266 1 93.44 287 ASN B CA 1
ATOM 6162 C C . ASN B 1 287 ? 12.844 12.227 8.398 1 93.44 287 ASN B C 1
ATOM 6164 O O . ASN B 1 287 ? 12.109 11.305 8.766 1 93.44 287 ASN B O 1
ATOM 6168 N N . LEU B 1 288 ? 13.508 12.164 7.191 1 95 288 LEU B N 1
ATOM 6169 C CA . LEU B 1 288 ? 13.406 11.07 6.227 1 95 288 LEU B CA 1
ATOM 6170 C C . LEU B 1 288 ? 11.953 10.812 5.855 1 95 288 LEU B C 1
ATOM 6172 O O . LEU B 1 288 ? 11.445 9.703 6.055 1 95 288 LEU B O 1
ATOM 6176 N N . TYR B 1 289 ? 11.312 11.844 5.273 1 96.38 289 TYR B N 1
ATOM 6177 C CA . TYR B 1 289 ? 9.906 11.828 4.906 1 96.38 289 TYR B CA 1
ATOM 6178 C C . TYR B 1 289 ? 9.695 12.461 3.533 1 96.38 289 TYR B C 1
ATOM 6180 O O . TYR B 1 289 ? 10.219 13.539 3.25 1 96.38 289 TYR B O 1
ATOM 6188 N N . ALA B 1 290 ? 9.055 11.719 2.627 1 98.12 290 ALA B N 1
ATOM 6189 C CA . ALA B 1 290 ? 8.68 12.32 1.349 1 98.12 290 ALA B CA 1
ATOM 6190 C C . ALA B 1 290 ? 7.488 13.258 1.511 1 98.12 290 ALA B C 1
ATOM 6192 O O . ALA B 1 290 ? 6.387 12.82 1.858 1 98.12 290 ALA B O 1
ATOM 6193 N N . VAL B 1 291 ? 7.652 14.516 1.325 1 98.12 291 VAL B N 1
ATOM 6194 C CA . VAL B 1 291 ? 6.629 15.531 1.543 1 98.12 291 VAL B CA 1
ATOM 6195 C C . VAL B 1 291 ? 7.008 16.812 0.81 1 98.12 291 VAL B C 1
ATOM 6197 O O . VAL B 1 291 ? 8.188 17.172 0.749 1 98.12 291 VAL B O 1
ATOM 6200 N N . GLY B 1 292 ? 6.043 17.469 0.241 1 97.5 292 GLY B N 1
ATOM 6201 C CA . GLY B 1 292 ? 6.305 18.703 -0.506 1 97.5 292 GLY B CA 1
ATOM 6202 C C . GLY B 1 292 ? 6.195 19.953 0.343 1 97.5 292 GLY B C 1
ATOM 6203 O O . GLY B 1 292 ? 6.84 20.953 0.05 1 97.5 292 GLY B O 1
ATOM 6204 N N . GLY B 1 293 ? 5.371 19.922 1.389 1 97.56 293 GLY B N 1
ATOM 6205 C CA . GLY B 1 293 ? 5.168 21.094 2.227 1 97.56 293 GLY B CA 1
ATOM 6206 C C . GLY B 1 293 ? 6.449 21.594 2.861 1 97.56 293 GLY B C 1
ATOM 6207 O O . GLY B 1 293 ? 7.316 20.812 3.234 1 97.56 293 GLY B O 1
ATOM 6208 N N . SER B 1 294 ? 6.586 22.875 2.998 1 97.5 294 SER B N 1
ATOM 6209 C CA . SER B 1 294 ? 7.82 23.531 3.408 1 97.5 294 SER B CA 1
ATOM 6210 C C . SER B 1 294 ? 8.141 23.25 4.871 1 97.5 294 SER B C 1
ATOM 6212 O O . SER B 1 294 ? 9.297 23.297 5.281 1 97.5 294 SER B O 1
ATOM 6214 N N . SER B 1 295 ? 7.121 23.062 5.664 1 98 295 SER B N 1
ATOM 6215 C CA . SER B 1 295 ? 7.246 22.719 7.078 1 98 295 SER B CA 1
ATOM 6216 C C . SER B 1 295 ? 5.953 22.125 7.621 1 98 295 SER B C 1
ATOM 6218 O O . SER B 1 295 ? 4.926 22.125 6.938 1 98 295 SER B O 1
ATOM 6220 N N . PHE B 1 296 ? 6.008 21.594 8.797 1 97.94 296 PHE B N 1
ATOM 6221 C CA . PHE B 1 296 ? 4.812 21.047 9.43 1 97.94 296 PHE B CA 1
ATOM 6222 C C . PHE B 1 296 ? 3.822 22.156 9.75 1 97.94 296 PHE B C 1
ATOM 6224 O O . PHE B 1 296 ? 2.611 21.984 9.602 1 97.94 296 PHE B O 1
ATOM 6231 N N . GLY B 1 297 ? 4.312 23.297 10.125 1 98.44 297 GLY B N 1
ATOM 6232 C CA . GLY B 1 297 ? 3.447 24.438 10.398 1 98.44 297 GLY B CA 1
ATOM 6233 C C . GLY B 1 297 ? 2.73 24.953 9.164 1 98.44 297 GLY B C 1
ATOM 6234 O O . GLY B 1 297 ? 1.53 25.234 9.203 1 98.44 297 GLY B O 1
ATOM 6235 N N . MET B 1 298 ? 3.52 25.094 8.102 1 98.69 298 MET B N 1
ATOM 6236 C CA . MET B 1 298 ? 2.895 25.531 6.855 1 98.69 298 MET B CA 1
ATOM 6237 C C . MET B 1 298 ? 1.868 24.5 6.383 1 98.69 298 MET B C 1
ATOM 6239 O O . MET B 1 298 ? 0.792 24.875 5.906 1 98.69 298 MET B O 1
ATOM 6243 N N . HIS B 1 299 ? 2.232 23.234 6.5 1 98.5 299 HIS B N 1
ATOM 6244 C CA . HIS B 1 299 ? 1.297 22.172 6.152 1 98.5 299 HIS B CA 1
ATOM 6245 C C . HIS B 1 299 ? 0.013 22.281 6.969 1 98.5 299 HIS B C 1
ATOM 6247 O O . HIS B 1 299 ? -1.087 22.219 6.414 1 98.5 299 HIS B O 1
ATOM 6253 N N . GLU B 1 300 ? 0.149 22.5 8.25 1 98.38 300 GLU B N 1
ATOM 6254 C CA . GLU B 1 300 ? -0.983 22.656 9.156 1 98.38 300 GLU B CA 1
ATOM 6255 C C . GLU B 1 300 ? -1.801 23.906 8.82 1 98.38 300 GLU B C 1
ATOM 6257 O O . GLU B 1 300 ? -3.023 23.906 8.984 1 98.38 300 GLU B O 1
ATOM 6262 N N . SER B 1 301 ? -1.172 24.938 8.328 1 98.81 301 SER B N 1
ATOM 6263 C CA . SER B 1 301 ? -1.882 26.156 7.965 1 98.81 301 SER B CA 1
ATOM 6264 C C . SER B 1 301 ? -2.871 25.906 6.832 1 98.81 301 SER B C 1
ATOM 6266 O O . SER B 1 301 ? -3.957 26.484 6.809 1 98.81 301 SER B O 1
ATOM 6268 N N . GLN B 1 302 ? -2.484 25 5.965 1 98.88 302 GLN B N 1
ATOM 6269 C CA . GLN B 1 302 ? -3.35 24.703 4.828 1 98.88 302 GLN B CA 1
ATOM 6270 C C . GLN B 1 302 ? -4.582 23.922 5.262 1 98.88 302 GLN B C 1
ATOM 6272 O O . GLN B 1 302 ? -5.68 24.141 4.746 1 98.88 302 GLN B O 1
ATOM 6277 N N . SER B 1 303 ? -4.414 22.969 6.18 1 98.56 303 SER B N 1
ATOM 6278 C CA . SER B 1 303 ? -5.547 22.219 6.711 1 98.56 303 SER B CA 1
ATOM 6279 C C . SER B 1 303 ? -6.48 23.125 7.516 1 98.56 303 SER B C 1
ATOM 6281 O O . SER B 1 303 ? -7.688 23.141 7.273 1 98.56 303 SER B O 1
ATOM 6283 N N . ARG B 1 304 ? -5.879 23.969 8.391 1 98.44 304 ARG B N 1
ATOM 6284 C CA . ARG B 1 304 ? -6.645 24.844 9.273 1 98.44 304 ARG B CA 1
ATOM 6285 C C . ARG B 1 304 ? -7.391 25.906 8.477 1 98.44 304 ARG B C 1
ATOM 6287 O O . ARG B 1 304 ? -8.484 26.328 8.867 1 98.44 304 ARG B O 1
ATOM 6294 N N . LEU B 1 305 ? -6.824 26.359 7.398 1 98.81 305 LEU B N 1
ATOM 6295 C CA . LEU B 1 305 ? -7.465 27.375 6.574 1 98.81 305 LEU B CA 1
ATOM 6296 C C . LEU B 1 305 ? -8.805 26.891 6.039 1 98.81 305 LEU B C 1
ATOM 6298 O O . LEU B 1 305 ? -9.828 27.547 6.227 1 98.81 305 LEU B O 1
ATOM 6302 N N . TRP B 1 306 ? -8.844 25.719 5.473 1 98.81 306 TRP B N 1
ATOM 6303 C CA . TRP B 1 306 ? -10.062 25.203 4.867 1 98.81 306 TRP B CA 1
ATOM 6304 C C . TRP B 1 306 ? -11.047 24.734 5.938 1 98.81 306 TRP B C 1
ATOM 6306 O O . TRP B 1 306 ? -12.258 24.922 5.801 1 98.81 306 TRP B O 1
ATOM 6316 N N . GLU B 1 307 ? -10.555 24.172 6.988 1 98.06 307 GLU B N 1
ATOM 6317 C CA . GLU B 1 307 ? -11.391 23.672 8.078 1 98.06 307 GLU B CA 1
ATOM 6318 C C . GLU B 1 307 ? -12.055 24.812 8.836 1 98.06 307 GLU B C 1
ATOM 6320 O O . GLU B 1 307 ? -13.273 24.812 9.031 1 98.06 307 GLU B O 1
ATOM 6325 N N . ASN B 1 308 ? -11.258 25.844 9.18 1 97.81 308 ASN B N 1
ATOM 6326 C CA . ASN B 1 308 ? -11.719 26.828 10.156 1 97.81 308 ASN B CA 1
ATOM 6327 C C . ASN B 1 308 ? -12.102 28.141 9.5 1 97.81 308 ASN B C 1
ATOM 6329 O O . ASN B 1 308 ? -13.086 28.781 9.883 1 97.81 308 ASN B O 1
ATOM 6333 N N . ARG B 1 309 ? -11.289 28.594 8.539 1 98.06 309 ARG B N 1
ATOM 6334 C CA . ARG B 1 309 ? -11.562 29.891 7.93 1 98.06 309 ARG B CA 1
ATOM 6335 C C . ARG B 1 309 ? -12.688 29.797 6.906 1 98.06 309 ARG B C 1
ATOM 6337 O O . ARG B 1 309 ? -13.469 30.734 6.742 1 98.06 309 ARG B O 1
ATOM 6344 N N . VAL B 1 310 ? -12.773 28.609 6.23 1 98.5 310 VAL B N 1
ATOM 6345 C CA . VAL B 1 310 ? -13.82 28.422 5.234 1 98.5 310 VAL B CA 1
ATOM 6346 C C . VAL B 1 310 ? -14.93 27.547 5.812 1 98.5 310 VAL B C 1
ATOM 6348 O O . VAL B 1 310 ? -16.047 28.016 6.051 1 98.5 310 VAL B O 1
ATOM 6351 N N . GLY B 1 311 ? -14.617 26.359 6.242 1 97.94 311 GLY B N 1
ATOM 6352 C CA . GLY B 1 311 ? -15.594 25.344 6.594 1 97.94 311 GLY B CA 1
ATOM 6353 C C . GLY B 1 311 ? -16.422 25.703 7.812 1 97.94 311 GLY B C 1
ATOM 6354 O O . GLY B 1 311 ? -17.578 25.281 7.93 1 97.94 311 GLY B O 1
ATOM 6355 N N . ARG B 1 312 ? -15.875 26.5 8.711 1 97.31 312 ARG B N 1
ATOM 6356 C CA . ARG B 1 312 ? -16.594 26.859 9.93 1 97.31 312 ARG B CA 1
ATOM 6357 C C . ARG B 1 312 ? -17.141 28.281 9.844 1 97.31 312 ARG B C 1
ATOM 6359 O O . ARG B 1 312 ? -17.781 28.766 10.789 1 97.31 312 ARG B O 1
ATOM 6366 N N . SER B 1 313 ? -17 28.969 8.742 1 97.38 313 SER B N 1
ATOM 6367 C CA . SER B 1 313 ? -17.438 30.359 8.617 1 97.38 313 SER B CA 1
ATOM 6368 C C . SER B 1 313 ? -18.969 30.438 8.523 1 97.38 313 SER B C 1
ATOM 6370 O O . SER B 1 313 ? -19.625 29.484 8.133 1 97.38 313 SER B O 1
ATOM 6372 N N . ARG B 1 314 ? -19.438 31.562 8.867 1 96.44 314 ARG B N 1
ATOM 6373 C CA . ARG B 1 314 ? -20.875 31.828 8.766 1 96.44 314 ARG B CA 1
ATOM 6374 C C . ARG B 1 314 ? -21.344 31.766 7.32 1 96.44 314 ARG B C 1
ATOM 6376 O O . ARG B 1 314 ? -22.359 31.125 7.023 1 96.44 314 ARG B O 1
ATOM 6383 N N . ARG B 1 315 ? -20.641 32.375 6.445 1 97.31 315 ARG B N 1
ATOM 6384 C CA . ARG B 1 315 ? -21.031 32.406 5.039 1 97.31 315 ARG B CA 1
ATOM 6385 C C . ARG B 1 315 ? -21.094 31.016 4.441 1 97.31 315 ARG B C 1
ATOM 6387 O O . ARG B 1 315 ? -21.953 30.719 3.621 1 97.31 315 ARG B O 1
ATOM 6394 N N . PHE B 1 316 ? -20.125 30.172 4.801 1 98.25 316 PHE B N 1
ATOM 6395 C CA . PHE B 1 316 ? -20.125 28.781 4.328 1 98.25 316 PHE B CA 1
ATOM 6396 C C . PHE B 1 316 ? -21.453 28.109 4.652 1 98.25 316 PHE B C 1
ATOM 6398 O O . PHE B 1 316 ? -22.047 27.469 3.787 1 98.25 316 PHE B O 1
ATOM 6405 N N . TRP B 1 317 ? -21.906 28.234 5.859 1 98.06 317 TRP B N 1
ATOM 6406 C CA . TRP B 1 317 ? -23.109 27.531 6.281 1 98.06 317 TRP B CA 1
ATOM 6407 C C . TRP B 1 317 ? -24.359 28.219 5.754 1 98.06 317 TRP B C 1
ATOM 6409 O O . TRP B 1 317 ? -25.375 27.578 5.484 1 98.06 317 TRP B O 1
ATOM 6419 N N . ASP B 1 318 ? -24.266 29.609 5.543 1 98.06 318 ASP B N 1
ATOM 6420 C CA . ASP B 1 318 ? -25.344 30.281 4.824 1 98.06 318 ASP B CA 1
ATOM 6421 C C . ASP B 1 318 ? -25.578 29.641 3.453 1 98.06 318 ASP B C 1
ATOM 6423 O O . ASP B 1 318 ? -26.719 29.531 2.99 1 98.06 318 ASP B O 1
ATOM 6427 N N . LEU B 1 319 ? -24.547 29.219 2.873 1 98.31 319 LEU B N 1
ATOM 6428 C CA . LEU B 1 319 ? -24.578 28.719 1.502 1 98.31 319 LEU B CA 1
ATOM 6429 C C . LEU B 1 319 ? -24.906 27.219 1.474 1 98.31 319 LEU B C 1
ATOM 6431 O O . LEU B 1 319 ? -25.594 26.75 0.558 1 98.31 319 LEU B O 1
ATOM 6435 N N . HIS B 1 320 ? -24.438 26.406 2.498 1 98.25 320 HIS B N 1
ATOM 6436 C CA . HIS B 1 320 ? -24.359 24.969 2.279 1 98.25 320 HIS B CA 1
ATOM 6437 C C . HIS B 1 320 ? -25.203 24.219 3.311 1 98.25 320 HIS B C 1
ATOM 6439 O O . HIS B 1 320 ? -25.359 23 3.207 1 98.25 320 HIS B O 1
ATOM 6445 N N . PHE B 1 321 ? -25.766 24.922 4.289 1 98.31 321 PHE B N 1
ATOM 6446 C CA . PHE B 1 321 ? -26.547 24.234 5.312 1 98.31 321 PHE B CA 1
ATOM 6447 C C . PHE B 1 321 ? -27.766 23.547 4.695 1 98.31 321 PHE B C 1
ATOM 6449 O O . PHE B 1 321 ? -28.172 22.469 5.141 1 98.31 321 PHE B O 1
ATOM 6456 N N . GLY B 1 322 ? -28.344 24.188 3.684 1 98.12 322 GLY B N 1
ATOM 6457 C CA . GLY B 1 322 ? -29.453 23.562 2.99 1 98.12 322 GLY B CA 1
ATOM 6458 C C . GLY B 1 322 ? -29.109 22.188 2.445 1 98.12 322 GLY B C 1
ATOM 6459 O O . GLY B 1 322 ? -29.922 21.25 2.551 1 98.12 322 GLY B O 1
ATOM 6460 N N . GLU B 1 323 ? -27.984 22.125 1.853 1 98 323 GLU B N 1
ATOM 6461 C CA . GLU B 1 323 ? -27.531 20.844 1.325 1 98 323 GLU B CA 1
ATOM 6462 C C . GLU B 1 323 ? -27.297 19.844 2.449 1 98 323 GLU B C 1
ATOM 6464 O O . GLU B 1 323 ? -27.594 18.656 2.301 1 98 323 GLU B O 1
ATOM 6469 N N . LEU B 1 324 ? -26.688 20.297 3.572 1 98.38 324 LEU B N 1
ATOM 6470 C CA . LEU B 1 324 ? -26.5 19.422 4.723 1 98.38 324 LEU B CA 1
ATOM 6471 C C . LEU B 1 324 ? -27.844 18.906 5.242 1 98.38 324 LEU B C 1
ATOM 6473 O O . LEU B 1 324 ? -27.984 17.719 5.539 1 98.38 324 LEU B O 1
ATOM 6477 N N . ARG B 1 325 ? -28.781 19.812 5.371 1 98.19 325 ARG B N 1
ATOM 6478 C CA . ARG B 1 325 ? -30.109 19.438 5.828 1 98.19 325 ARG B CA 1
ATOM 6479 C C . ARG B 1 325 ? -30.766 18.438 4.875 1 98.19 325 ARG B C 1
ATOM 6481 O O . ARG B 1 325 ? -31.469 17.531 5.309 1 98.19 325 ARG B O 1
ATOM 6488 N N . GLY B 1 326 ? -30.547 18.609 3.605 1 98.06 326 GLY B N 1
ATOM 6489 C CA . GLY B 1 326 ? -31.031 17.656 2.631 1 98.06 326 GLY 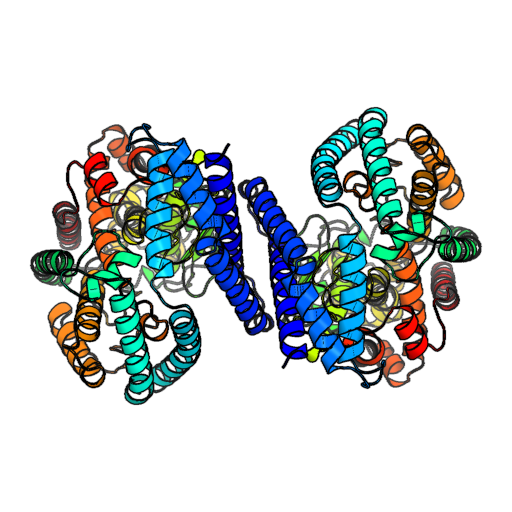B CA 1
ATOM 6490 C C . GLY B 1 326 ? -30.469 16.25 2.848 1 98.06 326 GLY B C 1
ATOM 6491 O O . GLY B 1 326 ? -31.172 15.258 2.621 1 98.06 326 GLY B O 1
ATOM 6492 N N . ALA B 1 327 ? -29.266 16.188 3.271 1 97.69 327 ALA B N 1
ATOM 6493 C CA . ALA B 1 327 ? -28.625 14.898 3.539 1 97.69 327 ALA B CA 1
ATOM 6494 C C . ALA B 1 327 ? -29.125 14.297 4.852 1 97.69 327 ALA B C 1
ATOM 6496 O O . ALA B 1 327 ? -29.172 13.078 5.008 1 97.69 327 ALA B O 1
ATOM 6497 N N . PHE B 1 328 ? -29.516 15.227 5.785 1 98.12 328 PHE B N 1
ATOM 6498 C CA . PHE B 1 328 ? -29.953 14.797 7.105 1 98.12 328 PHE B CA 1
ATOM 6499 C C . PHE B 1 328 ? -31.25 15.477 7.504 1 98.12 328 PHE B C 1
ATOM 6501 O O . PHE B 1 328 ? -31.312 16.156 8.523 1 98.12 328 PHE B O 1
ATOM 6508 N N . PRO B 1 329 ? -32.281 15.195 6.859 1 97.75 329 PRO B N 1
ATOM 6509 C CA . PRO B 1 329 ? -33.531 15.914 7.098 1 97.75 329 PRO B CA 1
ATOM 6510 C C . PRO B 1 329 ? -34.125 15.648 8.484 1 97.75 329 PRO B C 1
ATOM 6512 O O . PRO B 1 329 ? -34.656 16.562 9.117 1 97.75 329 PRO B O 1
ATOM 6515 N N . ASP B 1 330 ? -33.938 14.461 9.008 1 97.5 330 ASP B N 1
ATOM 6516 C CA . ASP B 1 330 ? -34.5 14.117 10.305 1 97.5 330 ASP B CA 1
ATOM 6517 C C . ASP B 1 330 ? -33.75 14.789 11.438 1 97.5 330 ASP B C 1
ATOM 6519 O O . ASP B 1 330 ? -34.344 15.289 12.391 1 97.5 330 ASP B O 1
ATOM 6523 N N . GLN B 1 331 ? -32.469 14.844 11.305 1 97.62 331 GLN B N 1
ATOM 6524 C CA . GLN B 1 331 ? -31.609 15.352 12.367 1 97.62 331 GLN B CA 1
ATOM 6525 C C . GLN B 1 331 ? -31.625 16.875 12.422 1 97.62 331 GLN B C 1
ATOM 6527 O O . GLN B 1 331 ? -31.422 17.469 13.477 1 97.62 331 GLN B O 1
ATOM 6532 N N . LEU B 1 332 ? -31.938 17.547 11.25 1 98.31 332 LEU B N 1
ATOM 6533 C CA . LEU B 1 332 ? -31.688 18.984 11.195 1 98.31 332 LEU B CA 1
ATOM 6534 C C . LEU B 1 332 ? -32.969 19.75 10.867 1 98.31 332 LEU B C 1
ATOM 6536 O O . LEU B 1 332 ? -32.906 20.953 10.609 1 98.31 332 LEU B O 1
ATOM 6540 N N . SER B 1 333 ? -34.125 19.125 10.961 1 97.5 333 SER B N 1
ATOM 6541 C CA . SER B 1 333 ? -35.375 19.75 10.594 1 97.5 333 SER B CA 1
ATOM 6542 C C . SER B 1 333 ? -35.719 20.922 11.5 1 97.5 333 SER B C 1
ATOM 6544 O O . SER B 1 333 ? -36.312 21.906 11.062 1 97.5 333 SER B O 1
ATOM 6546 N N . ASP B 1 334 ? -35.281 20.891 12.68 1 97.94 334 ASP B N 1
ATOM 6547 C CA . ASP B 1 334 ? -35.625 21.922 13.648 1 97.94 334 ASP B CA 1
ATOM 6548 C C . ASP B 1 334 ? -34.438 22.859 13.914 1 97.94 334 ASP B C 1
ATOM 6550 O O . ASP B 1 334 ? -34.438 23.609 14.891 1 97.94 334 ASP B O 1
ATOM 6554 N N . VAL B 1 335 ? -33.469 22.781 13.117 1 98.31 335 VAL B N 1
ATOM 6555 C CA . VAL B 1 335 ? -32.25 23.516 13.375 1 98.31 335 VAL B CA 1
ATOM 6556 C C . VAL B 1 335 ? -32.125 24.688 12.406 1 98.31 335 VAL B C 1
ATOM 6558 O O . VAL B 1 335 ? -32.219 24.5 11.188 1 98.31 335 VAL B O 1
ATOM 6561 N N . SER B 1 336 ? -31.938 25.875 12.906 1 97.56 336 SER B N 1
ATOM 6562 C CA . SER B 1 336 ? -31.672 27.031 12.062 1 97.56 336 SER B CA 1
ATOM 6563 C C . SER B 1 336 ? -30.188 27.109 11.672 1 97.56 336 SER B C 1
ATOM 6565 O O . SER B 1 336 ? -29.344 26.484 12.305 1 97.56 336 SER B O 1
ATOM 6567 N N . ILE B 1 337 ? -29.953 27.891 10.633 1 97.62 337 ILE B N 1
ATOM 6568 C CA . ILE B 1 337 ? -28.578 28.094 10.203 1 97.62 337 ILE B CA 1
ATOM 6569 C C . ILE B 1 337 ? -27.766 28.703 11.336 1 97.62 337 ILE B C 1
ATOM 6571 O O . ILE B 1 337 ? -26.625 28.312 11.578 1 97.62 337 ILE B O 1
ATOM 6575 N N . ASP B 1 338 ? -28.344 29.594 12.023 1 96.88 338 ASP B N 1
ATOM 6576 C CA . ASP B 1 338 ? -27.688 30.281 13.133 1 96.88 338 ASP B CA 1
ATOM 6577 C C . ASP B 1 338 ? -27.359 29.297 14.266 1 96.88 338 ASP B C 1
ATOM 6579 O O . ASP B 1 338 ? -26.25 29.312 14.805 1 96.88 338 ASP B O 1
ATOM 6583 N N . ASP B 1 339 ? -28.312 28.484 14.578 1 97.19 339 ASP B N 1
ATOM 6584 C CA . ASP B 1 339 ? -28.094 27.5 15.641 1 97.19 339 ASP B CA 1
ATOM 6585 C C . ASP B 1 339 ? -26.984 26.531 15.266 1 97.19 339 ASP B C 1
ATOM 6587 O O . ASP B 1 339 ? -26.172 26.141 16.125 1 97.19 339 ASP B O 1
ATOM 6591 N N . PHE B 1 340 ? -27.016 26.125 14.031 1 97.69 340 PHE B N 1
ATOM 6592 C CA . PHE B 1 340 ? -26 25.188 13.586 1 97.69 340 PHE B CA 1
ATOM 6593 C C . PHE B 1 340 ? -24.609 25.828 13.648 1 97.69 340 PHE B C 1
ATOM 6595 O O . PHE B 1 340 ? -23.672 25.234 14.188 1 97.69 340 PHE B O 1
ATOM 6602 N N . TRP B 1 341 ? -24.516 27.031 13.062 1 97.5 341 TRP B N 1
ATOM 6603 C CA . TRP B 1 341 ? -23.234 27.719 13.055 1 97.5 341 TRP B CA 1
ATOM 6604 C C . TRP B 1 341 ? -22.719 27.922 14.477 1 97.5 341 TRP B C 1
ATOM 6606 O O . TRP B 1 341 ? -21.531 27.734 14.75 1 97.5 341 TRP B O 1
ATOM 6616 N N . ARG B 1 342 ? -23.578 28.344 15.398 1 96.88 342 ARG B N 1
ATOM 6617 C CA . ARG B 1 342 ? -23.188 28.578 16.781 1 96.88 342 ARG B CA 1
ATOM 6618 C C . ARG B 1 342 ? -22.719 27.281 17.438 1 96.88 342 ARG B C 1
ATOM 6620 O O . ARG B 1 342 ? -21.766 27.281 18.219 1 96.88 342 ARG B O 1
ATOM 6627 N N . SER B 1 343 ? -23.391 26.234 17.125 1 96 343 SER B N 1
ATOM 6628 C CA . SER B 1 343 ? -23 24.938 17.672 1 96 343 SER B CA 1
ATOM 6629 C C . SER B 1 343 ? -21.625 24.516 17.188 1 96 343 SER B C 1
ATOM 6631 O O . SER B 1 343 ? -20.812 24.031 17.969 1 96 343 SER B O 1
ATOM 6633 N N . VAL B 1 344 ? -21.375 24.703 15.945 1 95.69 344 VAL B N 1
ATOM 6634 C CA . VAL B 1 344 ? -20.109 24.328 15.305 1 95.69 344 VAL B CA 1
ATOM 6635 C C . VAL B 1 344 ? -18.969 25.141 15.906 1 95.69 344 VAL B C 1
ATOM 6637 O O . VAL B 1 344 ? -17.859 24.625 16.047 1 95.69 344 VAL B O 1
ATOM 6640 N N . ASN B 1 345 ? -19.203 26.328 16.312 1 96.25 345 ASN B N 1
ATOM 6641 C CA . ASN B 1 345 ? -18.125 27.234 16.688 1 96.25 345 ASN B CA 1
ATOM 6642 C C . ASN B 1 345 ? -18.141 27.5 18.188 1 96.25 345 ASN B C 1
ATOM 6644 O O . ASN B 1 345 ? -17.406 28.375 18.672 1 96.25 345 ASN B O 1
ATOM 6648 N N . ALA B 1 346 ? -18.938 26.781 18.953 1 94.81 346 ALA B N 1
ATOM 6649 C CA . ALA B 1 346 ? -19.047 26.953 20.391 1 94.81 346 ALA B CA 1
ATOM 6650 C C . ALA B 1 346 ? -17.703 26.688 21.078 1 94.81 346 ALA B C 1
ATOM 6652 O O . ALA B 1 346 ? -16.984 25.766 20.688 1 94.81 346 ALA B O 1
ATOM 6653 N N . ALA B 1 347 ? -17.328 27.547 22.047 1 93.06 347 ALA B N 1
ATOM 6654 C CA . ALA B 1 347 ? -16.188 27.25 22.906 1 93.06 347 ALA B CA 1
ATOM 6655 C C . ALA B 1 347 ? -16.484 26.109 23.859 1 93.06 347 ALA B C 1
ATOM 6657 O O . ALA B 1 347 ? -17.531 26.094 24.5 1 93.06 347 ALA B O 1
ATOM 6658 N N . ARG B 1 348 ? -15.625 25.141 23.859 1 89.88 348 ARG B N 1
ATOM 6659 C CA . ARG B 1 348 ? -15.805 23.969 24.703 1 89.88 348 ARG B CA 1
ATOM 6660 C C . ARG B 1 348 ? -14.508 23.594 25.406 1 89.88 348 ARG B C 1
ATOM 6662 O O . ARG B 1 348 ? -13.883 22.578 25.078 1 89.88 348 ARG B O 1
ATOM 6669 N N . PRO B 1 349 ? -14.148 24.422 26.469 1 93.38 349 PRO B N 1
ATOM 6670 C CA . PRO B 1 349 ? -12.961 24.031 27.219 1 93.38 349 PRO B CA 1
ATOM 6671 C C . PRO B 1 349 ? -13.039 22.594 27.734 1 93.38 349 PRO B C 1
ATOM 6673 O O . PRO B 1 349 ? -14.062 22.188 28.281 1 93.38 349 PRO B O 1
ATOM 6676 N N . SER B 1 350 ? -12.086 21.797 27.422 1 93.88 350 SER B N 1
ATOM 6677 C CA . SER B 1 350 ? -12.039 20.391 27.828 1 93.88 350 SER B CA 1
ATOM 6678 C C . SER B 1 350 ? -10.609 19.938 28.094 1 93.88 350 SER B C 1
ATOM 6680 O O . SER B 1 350 ? -9.664 20.703 27.875 1 93.88 350 SER B O 1
ATOM 6682 N N . PHE B 1 351 ? -10.461 18.719 28.578 1 95.56 351 PHE B N 1
ATOM 6683 C CA . PHE B 1 351 ? -9.156 18.188 28.969 1 95.56 351 PHE B CA 1
ATOM 6684 C C . PHE B 1 351 ? -8.43 17.625 27.75 1 95.56 351 PHE B C 1
ATOM 6686 O O . PHE B 1 351 ? -7.203 17.484 27.766 1 95.56 351 PHE B O 1
ATOM 6693 N N . ILE B 1 352 ? -9.164 17.328 26.688 1 92.25 352 ILE B N 1
ATOM 6694 C CA . ILE B 1 352 ? -8.625 16.516 25.594 1 92.25 352 ILE B CA 1
ATOM 6695 C C . ILE B 1 352 ? -8.289 17.422 24.406 1 92.25 352 ILE B C 1
ATOM 6697 O O . ILE B 1 352 ? -9.18 18.047 23.828 1 92.25 352 ILE B O 1
ATOM 6701 N N . ARG B 1 353 ? -7.031 17.453 24.016 1 93.12 353 ARG B N 1
ATOM 6702 C CA . ARG B 1 353 ? -6.523 18.344 22.969 1 93.12 353 ARG B CA 1
ATOM 6703 C C . ARG B 1 353 ? -7.203 18.078 21.641 1 93.12 353 ARG B C 1
ATOM 6705 O O . ARG B 1 353 ? -7.66 19 20.969 1 93.12 353 ARG B O 1
ATOM 6712 N N . VAL B 1 354 ? -7.285 16.812 21.188 1 86.19 354 VAL B N 1
ATOM 6713 C CA . VAL B 1 354 ? -7.723 16.438 19.844 1 86.19 354 VAL B CA 1
ATOM 6714 C C . VAL B 1 354 ? -9.203 16.75 19.688 1 86.19 354 VAL B C 1
ATOM 6716 O O . VAL B 1 354 ? -9.719 16.781 18.562 1 86.19 354 VAL B O 1
ATOM 6719 N N . GLU B 1 355 ? -9.891 17.125 20.75 1 85.38 355 GLU B N 1
ATOM 6720 C CA . GLU B 1 355 ? -11.312 17.469 20.719 1 85.38 355 GLU B CA 1
ATOM 6721 C C . GLU B 1 355 ? -11.523 18.953 21.031 1 85.38 355 GLU B C 1
ATOM 6723 O O . GLU B 1 355 ? -12.664 19.422 21.109 1 85.38 355 GLU B O 1
ATOM 6728 N N . ALA B 1 356 ? -10.469 19.641 21.156 1 92.5 356 ALA B N 1
ATOM 6729 C CA . ALA B 1 356 ? -10.539 21.031 21.562 1 92.5 356 ALA B CA 1
ATOM 6730 C C . ALA B 1 356 ? -11.117 21.906 20.438 1 92.5 356 ALA B C 1
ATOM 6732 O O . ALA B 1 356 ? -10.93 21.594 19.266 1 92.5 356 ALA B O 1
ATOM 6733 N N . ASP B 1 357 ? -11.828 22.938 20.828 1 93.38 357 ASP B N 1
ATOM 6734 C CA . ASP B 1 357 ? -12.359 23.891 19.859 1 93.38 357 ASP B CA 1
ATOM 6735 C C . ASP B 1 357 ? -11.289 24.891 19.438 1 93.38 357 ASP B C 1
ATOM 6737 O O . ASP B 1 357 ? -10.156 24.844 19.922 1 93.38 357 ASP B O 1
ATOM 6741 N N . GLU B 1 358 ? -11.641 25.797 18.562 1 94.12 358 GLU B N 1
ATOM 6742 C CA . GLU B 1 358 ? -10.688 26.719 17.953 1 94.12 358 GLU B CA 1
ATOM 6743 C C . GLU B 1 358 ? -10.094 27.672 19 1 94.12 358 GLU B C 1
ATOM 6745 O O . GLU B 1 358 ? -8.93 28.078 18.891 1 94.12 358 GLU B O 1
ATOM 6750 N N . LEU B 1 359 ? -10.883 28.031 20.016 1 95.06 359 LEU B N 1
ATOM 6751 C CA . LEU B 1 359 ? -10.461 29.047 20.984 1 95.06 359 LEU B CA 1
ATOM 6752 C C . LEU B 1 359 ? -9.539 28.438 22.031 1 95.06 359 LEU B C 1
ATOM 6754 O O . LEU B 1 359 ? -8.688 29.125 22.594 1 95.06 359 LEU B O 1
ATOM 6758 N N . THR B 1 360 ? -9.688 27.172 22.312 1 96.56 360 THR B N 1
ATOM 6759 C CA . THR B 1 360 ? -8.992 26.594 23.453 1 96.56 360 THR B CA 1
ATOM 6760 C C . THR B 1 360 ? -7.82 25.734 22.984 1 96.56 360 THR B C 1
ATOM 6762 O O . THR B 1 360 ? -6.945 25.375 23.766 1 96.56 360 THR B O 1
ATOM 6765 N N . TYR B 1 361 ? -7.754 25.344 21.719 1 96.94 361 TYR B N 1
ATOM 6766 C CA . TYR B 1 361 ? -6.77 24.422 21.172 1 96.94 361 TYR B CA 1
ATOM 6767 C C . TYR B 1 361 ? -5.352 24.906 21.453 1 96.94 361 TYR B C 1
ATOM 6769 O O . TYR B 1 361 ? -4.492 24.109 21.844 1 96.94 361 TYR B O 1
ATOM 6777 N N . ASP B 1 362 ? -5.09 26.141 21.281 1 97.94 362 ASP B N 1
ATOM 6778 C CA . ASP B 1 362 ? -3.734 26.672 21.375 1 97.94 362 ASP B CA 1
ATOM 6779 C C . ASP B 1 362 ? -3.213 26.594 22.812 1 97.94 362 ASP B C 1
ATOM 6781 O O . ASP B 1 362 ? -2.006 26.469 23.031 1 97.94 362 ASP B O 1
ATOM 6785 N N . PHE B 1 363 ? -4.117 26.625 23.781 1 97.88 363 PHE B N 1
ATOM 6786 C CA . PHE B 1 363 ? -3.689 26.469 25.172 1 97.88 363 PHE B CA 1
ATOM 6787 C C . PHE B 1 363 ? -3.096 25.078 25.406 1 97.88 363 PHE B C 1
ATOM 6789 O O . PHE B 1 363 ? -2.119 24.938 26.141 1 97.88 363 PHE B O 1
ATOM 6796 N N . HIS B 1 364 ? -3.713 24.109 24.781 1 97.75 364 HIS B N 1
ATOM 6797 C CA . HIS B 1 364 ? -3.17 22.75 24.859 1 97.75 364 HIS B CA 1
ATOM 6798 C C . HIS B 1 364 ? -1.776 22.688 24.25 1 97.75 364 HIS B C 1
ATOM 6800 O O . HIS B 1 364 ? -0.893 22.016 24.781 1 97.75 364 HIS B O 1
ATOM 6806 N N . ILE B 1 365 ? -1.545 23.328 23.141 1 98.06 365 ILE B N 1
ATOM 6807 C CA . ILE B 1 365 ? -0.262 23.297 22.438 1 98.06 365 ILE B CA 1
ATOM 6808 C C . ILE B 1 365 ? 0.784 24.047 23.266 1 98.06 365 ILE B C 1
ATOM 6810 O O . ILE B 1 365 ? 1.92 23.594 23.406 1 98.06 365 ILE B O 1
ATOM 6814 N N . MET B 1 366 ? 0.371 25.219 23.812 1 97.88 366 MET B N 1
ATOM 6815 C CA . MET B 1 366 ? 1.278 26 24.641 1 97.88 366 MET B CA 1
ATOM 6816 C C . MET B 1 366 ? 1.79 25.188 25.812 1 97.88 366 MET B C 1
ATOM 6818 O O . MET B 1 366 ? 2.99 25.188 26.094 1 97.88 366 MET B O 1
ATOM 6822 N N . LEU B 1 367 ? 0.889 24.547 26.438 1 97.56 367 LEU B N 1
ATOM 6823 C CA . LEU B 1 367 ? 1.243 23.719 27.578 1 97.56 367 LEU B CA 1
ATOM 6824 C C . LEU B 1 367 ? 2.301 22.688 27.203 1 97.56 367 LEU B C 1
ATOM 6826 O O . LEU B 1 367 ? 3.336 22.578 27.859 1 97.56 367 LEU B O 1
ATOM 6830 N N . ARG B 1 368 ? 2.098 21.969 26.125 1 97.5 368 ARG B N 1
ATOM 6831 C CA . ARG B 1 368 ? 2.994 20.891 25.703 1 97.5 368 ARG B CA 1
ATOM 6832 C C . ARG B 1 368 ? 4.344 21.453 25.266 1 97.5 368 ARG B C 1
ATOM 6834 O O . ARG B 1 368 ? 5.387 20.875 25.562 1 97.5 368 ARG B O 1
ATOM 6841 N N . SER B 1 369 ? 4.301 22.562 24.562 1 97.88 369 SER B N 1
ATOM 6842 C CA . SER B 1 369 ? 5.539 23.219 24.141 1 97.88 369 SER B CA 1
ATOM 6843 C C . SER B 1 369 ? 6.375 23.656 25.328 1 97.88 369 SER B C 1
ATOM 6845 O O . SER B 1 369 ? 7.594 23.484 25.344 1 97.88 369 SER B O 1
ATOM 6847 N N . GLU B 1 370 ? 5.715 24.234 26.266 1 97.44 370 GLU B N 1
ATOM 6848 C CA . GLU B 1 370 ? 6.398 24.719 27.469 1 97.44 370 GLU B CA 1
ATOM 6849 C C . GLU B 1 370 ? 7.008 23.562 28.25 1 97.44 370 GLU B C 1
ATOM 6851 O O . GLU B 1 370 ? 8.148 23.641 28.719 1 97.44 370 GLU B O 1
ATOM 6856 N N . VAL B 1 371 ? 6.234 22.531 28.375 1 97.06 371 VAL B N 1
ATOM 6857 C CA . VAL B 1 371 ? 6.711 21.344 29.094 1 97.06 371 VAL B CA 1
ATOM 6858 C C . VAL B 1 371 ? 7.918 20.766 28.359 1 97.06 371 VAL B C 1
ATOM 6860 O O . VAL B 1 371 ? 8.938 20.453 28.984 1 97.06 371 VAL B O 1
ATOM 6863 N N . GLU B 1 372 ? 7.824 20.609 27.031 1 97.69 372 GLU B N 1
ATOM 6864 C CA . GLU B 1 372 ? 8.914 20.047 26.234 1 97.69 372 GLU B CA 1
ATOM 6865 C C . GLU B 1 372 ? 10.18 20.891 26.375 1 97.69 372 GLU B C 1
ATOM 6867 O O . GLU B 1 372 ? 11.273 20.359 26.594 1 97.69 372 GLU B O 1
ATOM 6872 N N . ALA B 1 373 ? 10.008 22.203 26.234 1 98.19 373 ALA B N 1
ATOM 6873 C CA . ALA B 1 373 ? 11.148 23.094 26.328 1 98.19 373 ALA B CA 1
ATOM 6874 C C . ALA B 1 373 ? 11.82 22.984 27.688 1 98.19 373 ALA B C 1
ATOM 6876 O O . ALA B 1 373 ? 13.055 22.969 27.781 1 98.19 373 ALA B O 1
ATOM 6877 N N . GLY B 1 374 ? 11.047 22.953 28.75 1 97.81 374 GLY B N 1
ATOM 6878 C CA . GLY B 1 374 ? 11.578 22.797 30.094 1 97.81 374 GLY B CA 1
ATOM 6879 C C . GLY B 1 374 ? 12.305 21.484 30.312 1 97.81 374 GLY B C 1
ATOM 6880 O O . GLY B 1 374 ? 13.344 21.438 30.953 1 97.81 374 GLY B O 1
ATOM 6881 N N . LEU B 1 375 ? 11.719 20.391 29.781 1 97.62 375 LEU B N 1
ATOM 6882 C CA . LEU B 1 375 ? 12.328 19.062 29.922 1 97.62 375 LEU B CA 1
ATOM 6883 C C . LEU B 1 375 ? 13.656 19 29.188 1 97.62 375 LEU B C 1
ATOM 6885 O O . LEU B 1 375 ? 14.641 18.469 29.703 1 97.62 375 LEU B O 1
ATOM 6889 N N . ILE B 1 376 ? 13.711 19.547 27.984 1 97.81 376 ILE B N 1
ATOM 6890 C CA . ILE B 1 376 ? 14.891 19.469 27.125 1 97.81 376 ILE B CA 1
ATOM 6891 C C . ILE B 1 376 ? 16 20.359 27.672 1 97.81 376 ILE B C 1
ATOM 6893 O O . ILE B 1 376 ? 17.172 20.016 27.594 1 97.81 376 ILE B O 1
ATOM 6897 N N . ALA B 1 377 ? 15.625 21.453 28.312 1 97.19 377 ALA B N 1
ATOM 6898 C CA . ALA B 1 377 ? 16.609 22.359 28.906 1 97.19 377 ALA B CA 1
ATOM 6899 C C . ALA B 1 377 ? 17.047 21.859 30.281 1 97.19 377 ALA B C 1
ATOM 6901 O O . ALA B 1 377 ? 18 22.406 30.859 1 97.19 377 ALA B O 1
ATOM 6902 N N . GLY B 1 378 ? 16.375 20.891 30.812 1 95.19 378 GLY B N 1
ATOM 6903 C CA . GLY B 1 378 ? 16.703 20.391 32.125 1 95.19 378 GLY B CA 1
ATOM 6904 C C . GLY B 1 378 ? 16.125 21.234 33.25 1 95.19 378 GLY B C 1
ATOM 6905 O O . GLY B 1 378 ? 16.578 21.141 34.406 1 95.19 378 GLY B O 1
ATOM 6906 N N . GLU B 1 379 ? 15.164 21.953 32.938 1 96.44 379 GLU B N 1
ATOM 6907 C CA . GLU B 1 379 ? 14.562 22.859 33.938 1 96.44 379 GLU B CA 1
ATOM 6908 C C . GLU B 1 379 ? 13.367 22.203 34.625 1 96.44 379 GLU B C 1
ATOM 6910 O O . GLU B 1 379 ? 12.938 22.656 35.688 1 96.44 379 GLU B O 1
ATOM 6915 N N . VAL B 1 380 ? 12.766 21.25 33.969 1 96.5 380 VAL B N 1
ATOM 6916 C CA . VAL B 1 380 ? 11.609 20.516 34.469 1 96.5 380 VAL B CA 1
ATOM 6917 C C . VAL B 1 380 ? 11.961 19.047 34.625 1 96.5 380 VAL B C 1
ATOM 6919 O O . VAL B 1 380 ? 12.68 18.484 33.781 1 96.5 380 VAL B O 1
ATOM 6922 N N . ARG B 1 381 ? 11.609 18.422 35.75 1 94.94 381 ARG B N 1
ATOM 6923 C CA . ARG B 1 381 ? 11.773 16.984 35.938 1 94.94 381 ARG B CA 1
ATOM 6924 C C . ARG B 1 381 ? 10.516 16.219 35.531 1 94.94 381 ARG B C 1
ATOM 6926 O O . ARG B 1 381 ? 9.398 16.703 35.719 1 94.94 381 ARG B O 1
ATOM 6933 N N . VAL B 1 382 ? 10.68 15.062 34.906 1 97.88 382 VAL B N 1
ATOM 6934 C CA . VAL B 1 382 ? 9.578 14.211 34.469 1 97.88 382 VAL B CA 1
ATOM 6935 C C . VAL B 1 382 ? 8.617 13.969 35.625 1 97.88 382 VAL B C 1
ATOM 6937 O O . VAL B 1 382 ? 7.398 13.977 35.438 1 97.88 382 VAL B O 1
ATOM 6940 N N . SER B 1 383 ? 9.102 13.805 36.844 1 96.31 383 SER B N 1
ATOM 6941 C CA . SER B 1 383 ? 8.289 13.492 38 1 96.31 383 SER B CA 1
ATOM 6942 C C . SER B 1 383 ? 7.359 14.656 38.344 1 96.31 383 SER B C 1
ATOM 6944 O O . SER B 1 383 ? 6.363 14.469 39.062 1 96.31 383 SER B O 1
ATOM 6946 N N . ASP B 1 384 ? 7.613 15.875 37.906 1 96.94 384 ASP B N 1
ATOM 6947 C CA . ASP B 1 384 ? 6.832 17.062 38.25 1 96.94 384 ASP B CA 1
ATOM 6948 C C . ASP B 1 384 ? 5.707 17.281 37.25 1 96.94 384 ASP B C 1
ATOM 6950 O O . ASP B 1 384 ? 4.855 18.156 37.438 1 96.94 384 ASP B O 1
ATOM 6954 N N . LEU B 1 385 ? 5.652 16.531 36.219 1 97.75 385 LEU B N 1
ATOM 6955 C CA . LEU B 1 385 ? 4.82 16.828 35.062 1 97.75 385 LEU B CA 1
ATOM 6956 C C . LEU B 1 385 ? 3.34 16.781 35.438 1 97.75 385 LEU B C 1
ATOM 6958 O O . LEU B 1 385 ? 2.562 17.625 34.969 1 97.75 385 LEU B O 1
ATOM 6962 N N . PRO B 1 386 ? 2.885 15.773 36.281 1 97.56 386 PRO B N 1
ATOM 6963 C CA . PRO B 1 386 ? 1.46 15.766 36.625 1 97.56 386 PRO B CA 1
ATOM 6964 C C . PRO B 1 386 ? 1.007 17.062 37.281 1 97.56 386 PRO B C 1
ATOM 6966 O O . PRO B 1 386 ? -0.045 17.609 36.938 1 97.56 386 PRO B O 1
ATOM 6969 N N . GLU B 1 387 ? 1.764 17.516 38.188 1 97.44 387 GLU B N 1
ATOM 6970 C CA . GLU B 1 387 ? 1.418 18.75 38.875 1 97.44 387 GLU B CA 1
ATOM 6971 C C . GLU B 1 387 ? 1.488 19.953 37.938 1 97.44 387 GLU B C 1
ATOM 6973 O O . GLU B 1 387 ? 0.617 20.828 37.969 1 97.44 387 GLU B O 1
ATOM 6978 N N . ILE B 1 388 ? 2.549 20.047 37.156 1 97.62 388 ILE B N 1
ATOM 6979 C CA . ILE B 1 388 ? 2.699 21.125 36.188 1 97.62 388 ILE B CA 1
ATOM 6980 C C . ILE B 1 388 ? 1.496 21.156 35.25 1 97.62 388 ILE B C 1
ATOM 6982 O O . ILE B 1 388 ? 0.953 22.219 34.938 1 97.62 388 ILE B O 1
ATOM 6986 N N . TRP B 1 389 ? 1.108 19.953 34.781 1 97.88 389 TRP B N 1
ATOM 6987 C CA . TRP B 1 389 ? -0.021 19.828 33.875 1 97.88 389 TRP B CA 1
ATOM 6988 C C . TRP B 1 389 ? -1.301 20.359 34.531 1 97.88 389 TRP B C 1
ATOM 6990 O O . TRP B 1 389 ? -2.049 21.125 33.906 1 97.88 389 TRP B O 1
ATOM 7000 N N . ARG B 1 390 ? -1.576 19.984 35.75 1 97.69 390 ARG B N 1
ATOM 7001 C CA . ARG B 1 390 ? -2.764 20.422 36.469 1 97.69 390 ARG B CA 1
ATOM 7002 C C . ARG B 1 390 ? -2.777 21.938 36.625 1 97.69 390 ARG B C 1
ATOM 7004 O O . ARG B 1 390 ? -3.807 22.578 36.406 1 97.69 390 ARG B O 1
ATOM 7011 N N . GLU B 1 391 ? -1.696 22.453 36.969 1 97.5 391 GLU B N 1
ATOM 7012 C CA . GLU B 1 391 ? -1.588 23.891 37.188 1 97.5 391 GLU B CA 1
ATOM 7013 C C . GLU B 1 391 ? -1.83 24.672 35.875 1 97.5 391 GLU B C 1
ATOM 7015 O O . GLU B 1 391 ? -2.541 25.672 35.875 1 97.5 391 GLU B O 1
ATOM 7020 N N . LYS B 1 392 ? -1.216 24.234 34.844 1 96.5 392 LYS B N 1
ATOM 7021 C CA . LYS B 1 392 ? -1.328 24.953 33.562 1 96.5 392 LYS B CA 1
ATOM 7022 C C . LYS B 1 392 ? -2.742 24.844 33 1 96.5 392 LYS B C 1
ATOM 7024 O O . LYS B 1 392 ? -3.254 25.797 32.406 1 96.5 392 LYS B O 1
ATOM 7029 N N . ILE B 1 393 ? -3.352 23.641 33.125 1 97.31 393 ILE B N 1
ATOM 7030 C CA . ILE B 1 393 ? -4.723 23.469 32.625 1 97.31 393 ILE B CA 1
ATOM 7031 C C . ILE B 1 393 ? -5.66 24.375 33.438 1 97.31 393 ILE B C 1
ATOM 7033 O O . ILE B 1 393 ? -6.582 24.969 32.875 1 97.31 393 ILE B O 1
ATOM 7037 N N . LYS B 1 394 ? -5.426 24.438 34.719 1 96.69 394 LYS B N 1
ATOM 7038 C CA . LYS B 1 394 ? -6.219 25.344 35.531 1 96.69 394 LYS B CA 1
ATOM 7039 C C . LYS B 1 394 ? -6.035 26.797 35.094 1 96.69 394 LYS B C 1
ATOM 7041 O O . LYS B 1 394 ? -7.012 27.531 34.969 1 96.69 394 LYS B O 1
ATOM 7046 N N . ALA B 1 395 ? -4.91 27.172 34.875 1 94.75 395 ALA B N 1
ATOM 7047 C CA . ALA B 1 395 ? -4.586 28.562 34.531 1 94.75 395 ALA B CA 1
ATOM 7048 C C . ALA B 1 395 ? -5.137 28.906 33.156 1 94.75 395 ALA B C 1
ATOM 7050 O O . ALA B 1 395 ? -5.609 30.031 32.938 1 94.75 395 ALA B O 1
ATOM 7051 N N . TYR B 1 396 ? -4.973 28.016 32.188 1 94.38 396 TYR B N 1
ATOM 7052 C CA . TYR B 1 396 ? -5.301 28.297 30.797 1 94.38 396 TYR B CA 1
ATOM 7053 C C . TYR B 1 396 ? -6.789 28.109 30.547 1 94.38 396 TYR B C 1
ATOM 7055 O O . TYR B 1 396 ? -7.41 28.906 29.828 1 94.38 396 TYR B O 1
ATOM 7063 N N . LEU B 1 397 ? -7.344 27.016 31.156 1 95.12 397 LEU B N 1
ATOM 7064 C CA . LEU B 1 397 ? -8.688 26.609 30.75 1 95.12 397 LEU B CA 1
ATOM 7065 C C . LEU B 1 397 ? -9.656 26.672 31.922 1 95.12 397 LEU B C 1
ATOM 7067 O O . LEU B 1 397 ? -10.859 26.5 31.75 1 95.12 397 LEU B O 1
ATOM 7071 N N . GLY B 1 398 ? -9.141 26.906 33.094 1 94.06 398 GLY B N 1
ATOM 7072 C CA . GLY B 1 398 ? -9.977 26.984 34.281 1 94.06 398 GLY B CA 1
ATOM 7073 C C . GLY B 1 398 ? -10.508 25.641 34.719 1 94.06 398 GLY B C 1
ATOM 7074 O O . GLY B 1 398 ? -11.539 25.562 35.406 1 94.06 398 GLY B O 1
ATOM 7075 N N . LEU B 1 399 ? -9.844 24.594 34.375 1 96.25 399 LEU B N 1
ATOM 7076 C CA . LEU B 1 399 ? -10.328 23.25 34.656 1 96.25 399 LEU B CA 1
ATOM 7077 C C . LEU B 1 399 ? -9.422 22.562 35.688 1 96.25 399 LEU B C 1
ATOM 7079 O O . LEU B 1 399 ? -8.203 22.766 35.656 1 96.25 399 LEU B O 1
ATOM 7083 N N . ASP B 1 400 ? -9.984 21.766 36.531 1 97.56 400 ASP B N 1
ATOM 7084 C CA . ASP B 1 400 ? -9.234 20.906 37.469 1 97.56 400 ASP B CA 1
ATOM 7085 C C . ASP B 1 400 ? -9.078 19.5 36.875 1 97.56 400 ASP B C 1
ATOM 7087 O O . ASP B 1 400 ? -10.055 18.766 36.75 1 97.56 400 ASP B O 1
ATOM 7091 N N . VAL B 1 401 ? -7.844 19.094 36.562 1 97.5 401 VAL B N 1
ATOM 7092 C CA . VAL B 1 401 ? -7.57 17.797 36 1 97.5 401 VAL B CA 1
ATOM 7093 C C . VAL B 1 401 ? -7.785 16.703 37.031 1 97.5 401 VAL B C 1
ATOM 7095 O O . VAL B 1 401 ? -7.098 16.672 38.062 1 97.5 401 VAL B O 1
ATOM 7098 N N . PRO B 1 402 ? -8.641 15.82 36.781 1 96.94 402 PRO B N 1
ATOM 7099 C CA . PRO B 1 402 ? -9 14.852 37.844 1 96.94 402 PRO B CA 1
ATOM 7100 C C . PRO B 1 402 ? -8.062 13.648 37.875 1 96.94 402 PRO B C 1
ATOM 7102 O O . PRO B 1 402 ? -7.91 13.016 38.938 1 96.94 402 PRO B O 1
ATOM 7105 N N . THR B 1 403 ? -7.586 13.234 36.781 1 97.44 403 THR B N 1
ATOM 7106 C CA . THR B 1 403 ? -6.719 12.062 36.656 1 97.44 403 THR B CA 1
ATOM 7107 C C . THR B 1 403 ? -5.57 12.32 35.688 1 97.44 403 THR B C 1
ATOM 7109 O O . THR B 1 403 ? -5.629 13.258 34.906 1 97.44 403 THR B O 1
ATOM 7112 N N . ASP B 1 404 ? -4.578 11.484 35.781 1 97.12 404 ASP B N 1
ATOM 7113 C CA . ASP B 1 404 ? -3.459 11.617 34.875 1 97.12 404 ASP B CA 1
ATOM 7114 C C . ASP B 1 404 ? -3.863 11.203 33.438 1 97.12 404 ASP B C 1
ATOM 7116 O O . ASP B 1 404 ? -3.309 11.695 32.469 1 97.12 404 ASP B O 1
ATOM 7120 N N . THR B 1 405 ? -4.812 10.32 33.344 1 96.69 405 THR B N 1
ATOM 7121 C CA . THR B 1 405 ? -5.328 9.875 32.062 1 96.69 405 THR B CA 1
ATOM 7122 C C . THR B 1 405 ? -5.918 11.055 31.297 1 96.69 405 THR B C 1
ATOM 7124 O O . THR B 1 405 ? -5.742 11.148 30.078 1 96.69 405 THR B O 1
ATOM 7127 N N . LEU B 1 406 ? -6.539 11.945 31.969 1 96.19 406 LEU B N 1
ATOM 7128 C CA . LEU B 1 406 ? -7.113 13.141 31.359 1 96.19 406 LEU B CA 1
ATOM 7129 C C . LEU B 1 406 ? -6.129 14.297 31.406 1 96.19 406 LEU B C 1
ATOM 7131 O O . LEU B 1 406 ? -6.438 15.406 30.953 1 96.19 406 LEU B O 1
ATOM 7135 N N . GLY B 1 407 ? -4.984 14.031 31.984 1 96.5 407 GLY B N 1
ATOM 7136 C CA . GLY B 1 407 ? -3.912 15.008 32.094 1 96.5 407 GLY B CA 1
ATOM 7137 C C . GLY B 1 407 ? -2.668 14.617 31.312 1 96.5 407 GLY B C 1
ATOM 7138 O O . GLY B 1 407 ? -2.73 14.391 30.109 1 96.5 407 GLY B O 1
ATOM 7139 N N . VAL B 1 408 ? -1.641 14.305 32.062 1 96.88 408 VAL B N 1
ATOM 7140 C CA . VAL B 1 408 ? -0.297 14.18 31.5 1 96.88 408 VAL B CA 1
ATOM 7141 C C . VAL B 1 408 ? -0.218 12.945 30.609 1 96.88 408 VAL B C 1
ATOM 7143 O O . VAL B 1 408 ? 0.597 12.891 29.672 1 96.88 408 VAL B O 1
ATOM 7146 N N . LEU B 1 409 ? -1.133 11.961 30.703 1 96.25 409 LEU B N 1
ATOM 7147 C CA . LEU B 1 409 ? -1.066 10.703 29.969 1 96.25 409 LEU B CA 1
ATOM 7148 C C . LEU B 1 409 ? -1.934 10.758 28.719 1 96.25 409 LEU B C 1
ATOM 7150 O O . LEU B 1 409 ? -2.162 9.734 28.062 1 96.25 409 LEU B O 1
ATOM 7154 N N . GLN B 1 410 ? -2.326 11.898 28.281 1 91 410 GLN B N 1
ATOM 7155 C CA . GLN B 1 410 ? -3.301 11.922 27.203 1 91 410 GLN B CA 1
ATOM 7156 C C . GLN B 1 410 ? -2.617 11.812 25.844 1 91 410 GLN B C 1
ATOM 7158 O O . GLN B 1 410 ? -3.232 11.375 24.859 1 91 410 GLN B O 1
ATOM 7163 N N . ASP B 1 411 ? -1.356 12.125 25.797 1 86.19 411 ASP B N 1
ATOM 7164 C CA . ASP B 1 411 ? -0.732 12.203 24.469 1 86.19 411 ASP B CA 1
ATOM 7165 C C . ASP B 1 411 ? 0.297 11.094 24.281 1 86.19 411 ASP B C 1
ATOM 7167 O O . ASP B 1 411 ? 1.101 10.82 25.172 1 86.19 411 ASP B O 1
ATOM 7171 N N . VAL B 1 412 ? 0.296 10.586 23.109 1 85.56 412 VAL B N 1
ATOM 7172 C CA . VAL B 1 412 ? 1.184 9.477 22.781 1 85.56 412 VAL B CA 1
ATOM 7173 C C . VAL B 1 412 ? 2.494 10.016 22.203 1 85.56 412 VAL B C 1
ATOM 7175 O O . VAL B 1 412 ? 3.482 9.281 22.109 1 85.56 412 VAL B O 1
ATOM 7178 N N . HIS B 1 413 ? 2.65 11.297 21.906 1 88.88 413 HIS B N 1
ATOM 7179 C CA . HIS B 1 413 ? 3.783 11.875 21.188 1 88.88 413 HIS B CA 1
ATOM 7180 C C . HIS B 1 413 ? 5.082 11.68 21.969 1 88.88 413 HIS B C 1
ATOM 7182 O O . HIS B 1 413 ? 6.121 11.367 21.375 1 88.88 413 HIS B O 1
ATOM 7188 N N . TRP B 1 414 ? 4.973 11.797 23.281 1 91.25 414 TRP B N 1
ATOM 7189 C CA . TRP B 1 414 ? 6.184 11.734 24.094 1 91.25 414 TRP B CA 1
ATOM 7190 C C . TRP B 1 414 ? 6.73 10.312 24.141 1 91.25 414 TRP B C 1
ATOM 7192 O O . TRP B 1 414 ? 7.949 10.109 24.141 1 91.25 414 TRP B O 1
ATOM 7202 N N . SER B 1 415 ? 5.785 9.352 24.109 1 89.06 415 SER B N 1
ATOM 7203 C CA . SER B 1 415 ? 6.242 7.965 24.078 1 89.06 415 SER B CA 1
ATOM 7204 C C . SER B 1 415 ? 6.828 7.594 22.734 1 89.06 415 SER B C 1
ATOM 7206 O O . SER B 1 415 ? 7.602 6.641 22.625 1 89.06 415 SER B O 1
ATOM 7208 N N . SER B 1 416 ? 6.512 8.398 21.703 1 88.62 416 SER B N 1
ATOM 7209 C CA . SER B 1 416 ? 6.996 8.117 20.359 1 88.62 416 SER B CA 1
ATOM 7210 C C . SER B 1 416 ? 8.242 8.93 20.031 1 88.62 416 SER B C 1
ATOM 7212 O O . SER B 1 416 ? 8.805 8.812 18.953 1 88.62 416 SER B O 1
ATOM 7214 N N . GLY B 1 417 ? 8.633 9.82 20.922 1 89.38 417 GLY B N 1
ATOM 7215 C CA . GLY B 1 417 ? 9.828 10.625 20.719 1 89.38 417 GLY B CA 1
ATOM 7216 C C . GLY B 1 417 ? 9.609 11.805 19.781 1 89.38 417 GLY B C 1
ATOM 7217 O O . GLY B 1 417 ? 10.562 12.344 19.234 1 89.38 417 GLY B O 1
ATOM 7218 N N . MET B 1 418 ? 8.43 12.266 19.547 1 91.69 418 MET B N 1
ATOM 7219 C CA . MET B 1 418 ? 8.125 13.391 18.672 1 91.69 418 MET B CA 1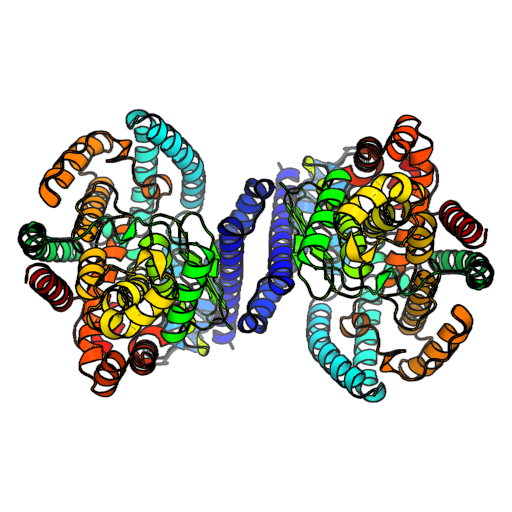
ATOM 7220 C C . MET B 1 418 ? 8.133 14.703 19.453 1 91.69 418 MET B C 1
ATOM 7222 O O . MET B 1 418 ? 7.117 15.398 19.516 1 91.69 418 MET B O 1
ATOM 7226 N N . VAL B 1 419 ? 9.289 15.023 19.906 1 95.81 419 VAL B N 1
ATOM 7227 C CA . VAL B 1 419 ? 9.461 16.25 20.672 1 95.81 419 VAL B CA 1
ATOM 7228 C C . VAL B 1 419 ? 9.797 17.406 19.719 1 95.81 419 VAL B C 1
ATOM 7230 O O . VAL B 1 419 ? 10.672 17.281 18.859 1 95.81 419 VAL B O 1
ATOM 7233 N N . GLY B 1 420 ? 9.086 18.5 19.891 1 97.06 420 GLY B N 1
ATOM 7234 C CA . GLY B 1 420 ? 9.312 19.672 19.062 1 97.06 420 GLY B CA 1
ATOM 7235 C C . GLY B 1 420 ? 8.258 19.859 18 1 97.06 420 GLY B C 1
ATOM 7236 O O . GLY B 1 420 ? 8.219 20.906 17.328 1 97.06 420 GLY B O 1
ATOM 7237 N N . SER B 1 421 ? 7.344 18.938 17.906 1 96.62 421 SER B N 1
ATOM 7238 C CA . SER B 1 421 ? 6.367 18.984 16.828 1 96.62 421 SER B CA 1
ATOM 7239 C C . SER B 1 421 ? 5.133 19.797 17.234 1 96.62 421 SER B C 1
ATOM 7241 O O . SER B 1 421 ? 4.453 20.359 16.375 1 96.62 421 SER B O 1
ATOM 7243 N N . PHE B 1 422 ? 4.781 19.938 18.484 1 97.5 422 PHE B N 1
ATOM 7244 C CA . PHE B 1 422 ? 3.527 20.516 18.953 1 97.5 422 PHE B CA 1
ATOM 7245 C C . PHE B 1 422 ? 3.389 21.969 18.5 1 97.5 422 PHE B C 1
ATOM 7247 O O . PHE B 1 422 ? 2.312 22.391 18.078 1 97.5 422 PHE B O 1
ATOM 7254 N N . PRO B 1 423 ? 4.488 22.734 18.531 1 98.31 423 PRO B N 1
ATOM 7255 C CA . PRO B 1 423 ? 4.332 24.141 18.156 1 98.31 423 PRO B CA 1
ATOM 7256 C C . PRO B 1 423 ? 3.77 24.312 16.75 1 98.31 423 PRO B C 1
ATOM 7258 O O . PRO B 1 423 ? 3.178 25.359 16.438 1 98.31 423 PRO B O 1
ATOM 7261 N N . THR B 1 424 ? 3.977 23.328 15.914 1 98.12 424 THR B N 1
ATOM 7262 C CA . THR B 1 424 ? 3.592 23.469 14.516 1 98.12 424 THR B CA 1
ATOM 7263 C C . THR B 1 424 ? 2.082 23.641 14.383 1 98.12 424 THR B C 1
ATOM 7265 O O . THR B 1 424 ? 1.605 24.25 13.43 1 98.12 424 THR B O 1
ATOM 7268 N N . TYR B 1 425 ? 1.318 23.203 15.383 1 97.75 425 TYR B N 1
ATOM 7269 C CA . TYR B 1 425 ? -0.134 23.328 15.328 1 97.75 425 TYR B CA 1
ATOM 7270 C C . TYR B 1 425 ? -0.564 24.781 15.516 1 97.75 425 TYR B C 1
ATOM 7272 O O . TYR B 1 425 ? -1.424 25.281 14.789 1 97.75 425 TYR B O 1
ATOM 7280 N N . THR B 1 426 ? 0.001 25.406 16.5 1 98.44 426 THR B N 1
ATOM 7281 C CA . THR B 1 426 ? -0.302 26.812 16.719 1 98.44 426 THR B CA 1
ATOM 7282 C C . THR B 1 426 ? 0.221 27.656 15.555 1 98.44 426 THR B C 1
ATOM 7284 O O . THR B 1 426 ? -0.466 28.578 15.086 1 98.44 426 THR B O 1
ATOM 7287 N N . ILE B 1 427 ? 1.458 27.359 15.125 1 98.69 427 ILE B N 1
ATOM 7288 C CA . ILE B 1 427 ? 2.037 28.078 13.992 1 98.69 427 ILE B CA 1
ATOM 7289 C C . ILE B 1 427 ? 1.12 27.938 12.781 1 98.69 427 ILE B C 1
ATOM 7291 O O . ILE B 1 427 ? 0.876 28.922 12.07 1 98.69 427 ILE B O 1
ATOM 7295 N N . GLY B 1 428 ? 0.594 26.75 12.586 1 98.62 428 GLY B N 1
ATOM 7296 C CA . GLY B 1 428 ? -0.341 26.516 11.5 1 98.62 428 GLY B CA 1
ATOM 7297 C C . GLY B 1 428 ? -1.608 27.328 11.609 1 98.62 428 GLY B C 1
ATOM 7298 O O . GLY B 1 428 ? -2.1 27.875 10.609 1 98.62 428 GLY B O 1
ATOM 7299 N N . ASN B 1 429 ? -2.178 27.438 12.797 1 98.56 429 ASN B N 1
ATOM 7300 C CA . ASN B 1 429 ? -3.35 28.281 13.023 1 98.56 429 ASN B CA 1
ATOM 7301 C C . ASN B 1 429 ? -3.08 29.734 12.641 1 98.56 429 ASN B C 1
ATOM 7303 O O . ASN B 1 429 ? -3.877 30.344 11.938 1 98.56 429 ASN B O 1
ATOM 7307 N N . VAL B 1 430 ? -1.965 30.203 13.102 1 98.69 430 VAL B N 1
ATOM 7308 C CA . VAL B 1 430 ? -1.6 31.594 12.891 1 98.69 430 VAL B CA 1
ATOM 7309 C C . VAL B 1 430 ? -1.385 31.844 11.398 1 98.69 430 VAL B C 1
ATOM 7311 O O . VAL B 1 430 ? -1.949 32.781 10.836 1 98.69 430 VAL B O 1
ATOM 7314 N N . MET B 1 431 ? -0.63 31 10.766 1 98.81 431 MET B N 1
ATOM 7315 C CA . MET B 1 431 ? -0.343 31.156 9.336 1 98.81 431 MET B CA 1
ATOM 7316 C C . MET B 1 431 ? -1.62 31.062 8.516 1 98.81 431 MET B C 1
ATOM 7318 O O . MET B 1 431 ? -1.759 31.734 7.492 1 98.81 431 MET B O 1
ATOM 7322 N N . SER B 1 432 ? -2.545 30.234 8.922 1 98.75 432 SER B N 1
ATOM 7323 C CA . SER B 1 432 ? -3.795 30.047 8.188 1 98.75 432 SER B CA 1
ATOM 7324 C C . SER B 1 432 ? -4.578 31.359 8.102 1 98.75 432 SER B C 1
ATOM 7326 O O . SER B 1 432 ? -5.035 31.734 7.027 1 98.75 432 SER B O 1
ATOM 7328 N N . SER B 1 433 ? -4.707 32.031 9.203 1 98.69 433 SER B N 1
ATOM 7329 C CA . SER B 1 433 ? -5.441 33.312 9.242 1 98.69 433 SER B CA 1
ATOM 7330 C C . SER B 1 433 ? -4.695 34.406 8.484 1 98.69 433 SER B C 1
ATOM 7332 O O . SER B 1 433 ? -5.316 35.219 7.82 1 98.69 433 SER B O 1
ATOM 7334 N N . GLN B 1 434 ? -3.369 34.406 8.656 1 98.75 434 GLN B N 1
ATOM 7335 C CA . GLN B 1 434 ? -2.549 35.406 7.98 1 98.75 434 GLN B CA 1
ATOM 7336 C C . GLN B 1 434 ? -2.68 35.312 6.465 1 98.75 434 GLN B C 1
ATOM 7338 O O . GLN B 1 434 ? -2.91 36.312 5.781 1 98.75 434 GLN B O 1
ATOM 7343 N N . LEU B 1 435 ? -2.578 34.094 5.949 1 98.88 435 LEU B N 1
ATOM 7344 C CA . LEU B 1 435 ? -2.721 33.844 4.52 1 98.88 435 LEU B CA 1
ATOM 7345 C C . LEU B 1 435 ? -4.137 34.156 4.051 1 98.88 435 LEU B C 1
ATOM 7347 O O . LEU B 1 435 ? -4.324 34.812 3.021 1 98.88 435 LEU B O 1
ATOM 7351 N N . PHE B 1 436 ? -5.137 33.75 4.828 1 98.75 436 PHE B N 1
ATOM 7352 C CA . PHE B 1 436 ? -6.527 33.938 4.441 1 98.75 436 PHE B CA 1
ATOM 7353 C C . PHE B 1 436 ? -6.887 35.406 4.391 1 98.75 436 PHE B C 1
ATOM 7355 O O . PHE B 1 436 ? -7.555 35.875 3.457 1 98.75 436 PHE B O 1
ATOM 7362 N N . ALA B 1 437 ? -6.461 36.156 5.383 1 98.5 437 ALA B N 1
ATOM 7363 C CA . ALA B 1 437 ? -6.742 37.562 5.438 1 98.5 437 ALA B CA 1
ATOM 7364 C C . ALA B 1 437 ? -6.176 38.281 4.215 1 98.5 437 ALA B C 1
ATOM 7366 O O . ALA B 1 437 ? -6.801 39.219 3.684 1 98.5 437 ALA B O 1
ATOM 7367 N N . THR B 1 438 ? -5.02 37.875 3.834 1 98.62 438 THR B N 1
ATOM 7368 C CA . THR B 1 438 ? -4.391 38.469 2.662 1 98.62 438 THR B CA 1
ATOM 7369 C C . THR B 1 438 ? -5.121 38.062 1.387 1 98.62 438 THR B C 1
ATOM 7371 O O . THR B 1 438 ? -5.395 38.906 0.523 1 98.62 438 THR B O 1
ATOM 7374 N N . ALA B 1 439 ? -5.469 36.812 1.24 1 98.69 439 ALA B N 1
ATOM 7375 C CA . ALA B 1 439 ? -6.164 36.312 0.064 1 98.69 439 ALA B CA 1
ATOM 7376 C C . ALA B 1 439 ? -7.508 37 -0.125 1 98.69 439 ALA B C 1
ATOM 7378 O O . ALA B 1 439 ? -7.898 37.312 -1.252 1 98.69 439 ALA B O 1
ATOM 7379 N N . GLN B 1 440 ? -8.195 37.25 0.919 1 97.38 440 GLN B N 1
ATOM 7380 C CA . GLN B 1 440 ? -9.539 37.812 0.886 1 97.38 440 GLN B CA 1
ATOM 7381 C C . GLN B 1 440 ? -9.539 39.219 0.357 1 97.38 440 GLN B C 1
ATOM 7383 O O . GLN B 1 440 ? -10.586 39.75 -0.036 1 97.38 440 GLN B O 1
ATOM 7388 N N . LYS B 1 441 ? -8.406 39.875 0.366 1 97.81 441 LYS B N 1
ATOM 7389 C CA . LYS B 1 441 ? -8.305 41.219 -0.172 1 97.81 441 LYS B CA 1
ATOM 7390 C C . LYS B 1 441 ? -8.477 41.219 -1.689 1 97.81 441 LYS B C 1
ATOM 7392 O O . LYS B 1 441 ? -8.789 42.25 -2.281 1 97.81 441 LYS B O 1
ATOM 7397 N N . GLU B 1 442 ? -8.266 40.062 -2.277 1 97.88 442 GLU B N 1
ATOM 7398 C CA . GLU B 1 442 ? -8.5 39.938 -3.713 1 97.88 442 GLU B CA 1
ATOM 7399 C C . GLU B 1 442 ? -9.992 39.844 -4.02 1 97.88 442 GLU B C 1
ATOM 7401 O O . GLU B 1 442 ? -10.672 38.969 -3.486 1 97.88 442 GLU B O 1
ATOM 7406 N N . ARG B 1 443 ? -10.484 40.625 -4.891 1 98 443 ARG B N 1
ATOM 7407 C CA . ARG B 1 443 ? -11.914 40.75 -5.184 1 98 443 ARG B CA 1
ATOM 7408 C C . ARG B 1 443 ? -12.461 39.406 -5.699 1 98 443 ARG B C 1
ATOM 7410 O O . ARG B 1 443 ? -13.57 39 -5.34 1 98 443 ARG B O 1
ATOM 7417 N N . SER B 1 444 ? -11.719 38.812 -6.539 1 98.06 444 SER B N 1
ATOM 7418 C CA . SER B 1 444 ? -12.172 37.562 -7.117 1 98.06 444 SER B CA 1
ATOM 7419 C C . SER B 1 444 ? -12.359 36.5 -6.039 1 98.06 444 SER B C 1
ATOM 7421 O O . SER B 1 444 ? -13.281 35.688 -6.117 1 98.06 444 SER B O 1
ATOM 7423 N N . ILE B 1 445 ? -11.477 36.5 -5.031 1 98.56 445 ILE B N 1
ATOM 7424 C CA . ILE B 1 445 ? -11.547 35.5 -3.959 1 98.56 445 ILE B CA 1
ATOM 7425 C C . ILE B 1 445 ? -12.727 35.812 -3.041 1 98.56 445 ILE B C 1
ATOM 7427 O O . ILE B 1 445 ? -13.5 34.938 -2.695 1 98.56 445 ILE B O 1
ATOM 7431 N N . ALA B 1 446 ? -12.852 37.062 -2.721 1 98.12 446 ALA B N 1
ATOM 7432 C CA . ALA B 1 446 ? -13.969 37.469 -1.883 1 98.12 446 ALA B CA 1
ATOM 7433 C C . ALA B 1 446 ? -15.305 37.156 -2.547 1 98.12 446 ALA B C 1
ATOM 7435 O O . ALA B 1 446 ? -16.219 36.625 -1.9 1 98.12 446 ALA B O 1
ATOM 7436 N N . LYS B 1 447 ? -15.438 37.469 -3.795 1 98.31 447 LYS B N 1
ATOM 7437 C CA . LYS B 1 447 ? -16.641 37.188 -4.555 1 98.31 447 LYS B CA 1
ATOM 7438 C C . LYS B 1 447 ? -16.906 35.688 -4.633 1 98.31 447 LYS B C 1
ATOM 7440 O O . LYS B 1 447 ? -18.047 35.219 -4.527 1 98.31 447 LYS B O 1
ATOM 7445 N N . GLY B 1 448 ? -15.82 34.969 -4.891 1 98.38 448 GLY B N 1
ATOM 7446 C CA . GLY B 1 448 ? -15.953 33.531 -4.934 1 98.38 448 GLY B CA 1
ATOM 7447 C C . GLY B 1 448 ? -16.453 32.938 -3.627 1 98.38 448 GLY B C 1
ATOM 7448 O O . GLY B 1 448 ? -17.375 32.125 -3.621 1 98.38 448 GLY B O 1
ATOM 7449 N N . LEU B 1 449 ? -15.883 33.312 -2.521 1 98.12 449 LEU B N 1
ATOM 7450 C CA . LEU B 1 449 ? -16.281 32.844 -1.204 1 98.12 449 LEU B CA 1
ATOM 7451 C C . LEU B 1 449 ? -17.734 33.219 -0.907 1 98.12 449 LEU B C 1
ATOM 7453 O O . LEU B 1 449 ? -18.469 32.438 -0.304 1 98.12 449 LEU B O 1
ATOM 7457 N N . ASP B 1 450 ? -18.109 34.344 -1.36 1 97.81 450 ASP B N 1
ATOM 7458 C CA . ASP B 1 450 ? -19.484 34.812 -1.14 1 97.81 450 ASP B CA 1
ATOM 7459 C C . ASP B 1 450 ? -20.484 34 -1.934 1 97.81 450 ASP B C 1
ATOM 7461 O O . ASP B 1 450 ? -21.641 33.844 -1.52 1 97.81 450 ASP B O 1
ATOM 7465 N N . GLY B 1 451 ? -20.094 33.5 -3.033 1 97.75 451 GLY B N 1
ATOM 7466 C CA . GLY B 1 451 ? -20.984 32.781 -3.918 1 97.75 451 GLY B CA 1
ATOM 7467 C C . GLY B 1 451 ? -20.797 31.266 -3.848 1 97.75 451 GLY B C 1
ATOM 7468 O O . GLY B 1 451 ? -21.516 30.516 -4.516 1 97.75 451 GLY B O 1
ATOM 7469 N N . GLY B 1 452 ? -19.828 30.828 -3.121 1 97.44 452 GLY B N 1
ATOM 7470 C CA . GLY B 1 452 ? -19.594 29.391 -2.963 1 97.44 452 GLY B CA 1
ATOM 7471 C C . GLY B 1 452 ? -18.625 28.828 -3.982 1 97.44 452 GLY B C 1
ATOM 7472 O O . GLY B 1 452 ? -18.547 27.609 -4.148 1 97.44 452 GLY B O 1
ATOM 7473 N N . ASP B 1 453 ? -18.016 29.656 -4.727 1 98.44 453 ASP B N 1
ATOM 7474 C CA . ASP B 1 453 ? -16.922 29.266 -5.621 1 98.44 453 ASP B CA 1
ATOM 7475 C C . ASP B 1 453 ? -15.578 29.328 -4.91 1 98.44 453 ASP B C 1
ATOM 7477 O O . ASP B 1 453 ? -15.055 30.422 -4.66 1 98.44 453 ASP B O 1
ATOM 7481 N N . TYR B 1 454 ? -14.969 28.234 -4.66 1 98.69 454 TYR B N 1
ATOM 7482 C CA . TYR B 1 454 ? -13.758 28.172 -3.85 1 98.69 454 TYR B CA 1
ATOM 7483 C C . TYR B 1 454 ? -12.516 28.125 -4.73 1 98.69 454 TYR B C 1
ATOM 7485 O O . TYR B 1 454 ? -11.391 28.188 -4.23 1 98.69 454 TYR B O 1
ATOM 7493 N N . ALA B 1 455 ? -12.641 28.031 -6.039 1 98.44 455 ALA B N 1
ATOM 7494 C CA . ALA B 1 455 ? -11.547 27.859 -6.988 1 98.44 455 ALA B CA 1
ATOM 7495 C C . ALA B 1 455 ? -10.57 29.031 -6.922 1 98.44 455 ALA B C 1
ATOM 7497 O O . ALA B 1 455 ? -9.359 28.844 -6.98 1 98.44 455 ALA B O 1
ATOM 7498 N N . PRO B 1 456 ? -11.125 30.297 -6.82 1 98.75 456 PRO B N 1
ATOM 7499 C CA . PRO B 1 456 ? -10.172 31.422 -6.762 1 98.75 456 PRO B CA 1
ATOM 7500 C C . PRO B 1 456 ? -9.25 31.344 -5.547 1 98.75 456 PRO B C 1
ATOM 7502 O O . PRO B 1 456 ? -8.055 31.641 -5.656 1 98.75 456 PRO B O 1
ATOM 7505 N N . LEU B 1 457 ? -9.773 30.984 -4.395 1 98.88 457 LEU B N 1
ATOM 7506 C CA . LEU B 1 457 ? -8.945 30.844 -3.201 1 98.88 457 LEU B CA 1
ATOM 7507 C C . LEU B 1 457 ? -7.93 29.719 -3.379 1 98.88 457 LEU B C 1
ATOM 7509 O O . LEU B 1 457 ? -6.75 29.891 -3.072 1 98.88 457 LEU B O 1
ATOM 7513 N N . LYS B 1 458 ? -8.391 28.578 -3.859 1 98.69 458 LYS B N 1
ATOM 7514 C CA . LYS B 1 458 ? -7.508 27.453 -4.109 1 98.69 458 LYS B CA 1
ATOM 7515 C C . LYS B 1 458 ? -6.379 27.828 -5.062 1 98.69 458 LYS B C 1
ATOM 7517 O O . LYS B 1 458 ? -5.215 27.5 -4.816 1 98.69 458 LYS B O 1
ATOM 7522 N N . THR B 1 459 ? -6.715 28.5 -6.121 1 98.5 459 THR B N 1
ATOM 7523 C CA . THR B 1 459 ? -5.73 28.922 -7.109 1 98.5 459 THR B CA 1
ATOM 7524 C C . THR B 1 459 ? -4.715 29.875 -6.484 1 98.5 459 THR B C 1
ATOM 7526 O O . THR B 1 459 ? -3.518 29.781 -6.758 1 98.5 459 THR B O 1
ATOM 7529 N N . TRP B 1 460 ? -5.223 30.797 -5.707 1 98.81 460 TRP B N 1
ATOM 7530 C CA . TRP B 1 460 ? -4.336 31.734 -5.016 1 98.81 460 TRP B CA 1
ATOM 7531 C C . TRP B 1 460 ? -3.361 30.984 -4.113 1 98.81 460 TRP B C 1
ATOM 7533 O O . TRP B 1 460 ? -2.168 31.281 -4.09 1 98.81 460 TRP B O 1
ATOM 7543 N N . LEU B 1 461 ? -3.799 30.016 -3.334 1 98.88 461 LEU B N 1
ATOM 7544 C CA . LEU B 1 461 ? -2.941 29.219 -2.461 1 98.88 461 LEU B CA 1
ATOM 7545 C C . LEU B 1 461 ? -1.918 28.438 -3.275 1 98.88 461 LEU B C 1
ATOM 7547 O O . LEU B 1 461 ? -0.758 28.328 -2.873 1 98.88 461 LEU B O 1
ATOM 7551 N N . ASN B 1 462 ? -2.363 27.828 -4.434 1 98.69 462 ASN B N 1
ATOM 7552 C CA . ASN B 1 462 ? -1.429 27.141 -5.312 1 98.69 462 ASN B CA 1
ATOM 7553 C C . ASN B 1 462 ? -0.296 28.062 -5.762 1 98.69 462 ASN B C 1
ATOM 7555 O O . ASN B 1 462 ? 0.874 27.672 -5.73 1 98.69 462 ASN B O 1
ATOM 7559 N N . ASP B 1 463 ? -0.647 29.25 -6.086 1 98.56 463 ASP B N 1
ATOM 7560 C CA . ASP B 1 463 ? 0.29 30.188 -6.691 1 98.56 463 ASP B CA 1
ATOM 7561 C C . ASP B 1 463 ? 1.217 30.797 -5.645 1 98.56 463 ASP B C 1
ATOM 7563 O O . ASP B 1 463 ? 2.404 31 -5.898 1 98.56 463 ASP B O 1
ATOM 7567 N N . LYS B 1 464 ? 0.628 31.062 -4.477 1 98.75 464 LYS B N 1
ATOM 7568 C CA . LYS B 1 464 ? 1.371 31.859 -3.51 1 98.75 464 LYS B CA 1
ATOM 7569 C C . LYS B 1 464 ? 2.012 30.984 -2.439 1 98.75 464 LYS B C 1
ATOM 7571 O O . LYS B 1 464 ? 2.914 31.422 -1.725 1 98.75 464 LYS B O 1
ATOM 7576 N N . VAL B 1 465 ? 1.618 29.734 -2.344 1 98.81 465 VAL B N 1
ATOM 7577 C CA . VAL B 1 465 ? 2.096 28.922 -1.235 1 98.81 465 VAL B CA 1
ATOM 7578 C C . VAL B 1 465 ? 2.52 27.547 -1.754 1 98.81 465 VAL B C 1
ATOM 7580 O O . VAL B 1 465 ? 3.68 27.156 -1.613 1 98.81 465 VAL B O 1
ATOM 7583 N N . HIS B 1 466 ? 1.651 26.781 -2.439 1 98.81 466 HIS B N 1
ATOM 7584 C CA . HIS B 1 466 ? 1.777 25.344 -2.656 1 98.81 466 HIS B CA 1
ATOM 7585 C C . HIS B 1 466 ? 2.902 25.031 -3.637 1 98.81 466 HIS B C 1
ATOM 7587 O O . HIS B 1 466 ? 3.711 24.125 -3.395 1 98.81 466 HIS B O 1
ATOM 7593 N N . GLN B 1 467 ? 2.965 25.719 -4.746 1 98.62 467 GLN B N 1
ATOM 7594 C CA . GLN B 1 467 ? 3.803 25.344 -5.887 1 98.62 467 GLN B CA 1
ATOM 7595 C C . GLN B 1 467 ? 5.277 25.312 -5.492 1 98.62 467 GLN B C 1
ATOM 7597 O O . GLN B 1 467 ? 6.086 24.672 -6.164 1 98.62 467 GLN B O 1
ATOM 7602 N N . PHE B 1 468 ? 5.629 25.922 -4.355 1 98.44 468 PHE B N 1
ATOM 7603 C CA . PHE B 1 468 ? 7.031 26.125 -4.008 1 98.44 468 PHE B CA 1
ATOM 7604 C C . PHE B 1 468 ? 7.59 24.891 -3.305 1 98.44 468 PHE B C 1
ATOM 7606 O O . PHE B 1 468 ? 8.805 24.75 -3.152 1 98.44 468 PHE B O 1
ATOM 7613 N N . GLY B 1 469 ? 6.668 23.984 -2.895 1 97.19 469 GLY B N 1
ATOM 7614 C CA . GLY B 1 469 ? 7.184 22.875 -2.119 1 97.19 469 GLY B CA 1
ATOM 7615 C C . GLY B 1 469 ? 8.188 23.281 -1.059 1 97.19 469 GLY B C 1
ATOM 7616 O O . GLY B 1 469 ? 7.957 24.266 -0.333 1 97.19 469 GLY B O 1
ATOM 7617 N N . ARG B 1 470 ? 9.25 22.609 -0.984 1 97.56 470 ARG B N 1
ATOM 7618 C CA . ARG B 1 470 ? 10.25 22.891 0.039 1 97.56 470 ARG B CA 1
ATOM 7619 C C . ARG B 1 470 ? 11.336 23.812 -0.499 1 97.56 470 ARG B C 1
ATOM 7621 O O . ARG B 1 470 ? 12.359 24.031 0.153 1 97.56 470 ARG B O 1
ATOM 7628 N N . SER B 1 471 ? 11.141 24.375 -1.709 1 98.06 471 SER B N 1
ATOM 7629 C CA . SER B 1 471 ? 12.141 25.25 -2.305 1 98.06 471 SER B CA 1
ATOM 7630 C C . SER B 1 471 ? 12.188 26.594 -1.592 1 98.06 471 SER B C 1
ATOM 7632 O O . SER B 1 471 ? 13.148 27.344 -1.735 1 98.06 471 SER B O 1
ATOM 7634 N N . LYS B 1 472 ? 11.148 26.922 -0.854 1 97.62 472 LYS B N 1
ATOM 7635 C CA . LYS B 1 472 ? 11.094 28.125 -0.033 1 97.62 472 LYS B CA 1
ATOM 7636 C C . LYS B 1 472 ? 10.766 27.797 1.418 1 97.62 472 LYS B C 1
ATOM 7638 O O . LYS B 1 472 ? 10 26.875 1.688 1 97.62 472 LYS B O 1
ATOM 7643 N N . THR B 1 473 ? 11.328 28.547 2.344 1 96.44 473 THR B N 1
ATOM 7644 C CA . THR B 1 473 ? 10.992 28.406 3.756 1 96.44 473 THR B CA 1
ATOM 7645 C C . THR B 1 473 ? 9.625 29.016 4.051 1 96.44 473 THR B C 1
ATOM 7647 O O . THR B 1 473 ? 9.109 29.828 3.264 1 96.44 473 THR B O 1
ATOM 7650 N N . PRO B 1 474 ? 9 28.625 5.199 1 97.5 474 PRO B N 1
ATOM 7651 C CA . PRO B 1 474 ? 7.734 29.25 5.578 1 97.5 474 PRO B CA 1
ATOM 7652 C C . PRO B 1 474 ? 7.832 30.781 5.668 1 97.5 474 PRO B C 1
ATOM 7654 O O . PRO B 1 474 ? 6.934 31.484 5.211 1 97.5 474 PRO B O 1
ATOM 7657 N N . SER B 1 475 ? 8.93 31.234 6.168 1 97.19 475 SER B N 1
ATOM 7658 C CA . SER B 1 475 ? 9.125 32.688 6.297 1 97.19 475 SER B CA 1
ATOM 7659 C C . SER B 1 475 ? 9.156 33.344 4.93 1 97.19 475 SER B C 1
ATOM 7661 O O . SER B 1 475 ? 8.523 34.406 4.73 1 97.19 475 SER B O 1
ATOM 7663 N N . GLU B 1 476 ? 9.891 32.781 3.965 1 97.56 476 GLU B N 1
ATOM 7664 C CA . GLU B 1 476 ? 9.953 33.312 2.611 1 97.56 476 GLU B CA 1
ATOM 7665 C C . GLU B 1 476 ? 8.578 33.344 1.956 1 97.56 476 GLU B C 1
ATOM 7667 O O . GLU B 1 476 ? 8.211 34.312 1.29 1 97.56 476 GLU B O 1
ATOM 7672 N N . ILE B 1 477 ? 7.812 32.281 2.191 1 98.38 477 ILE B N 1
ATOM 7673 C CA . ILE B 1 477 ? 6.484 32.188 1.602 1 98.38 477 ILE B CA 1
ATOM 7674 C C . ILE B 1 477 ? 5.559 33.219 2.209 1 98.38 477 ILE B C 1
ATOM 7676 O O . ILE B 1 477 ? 4.852 33.938 1.484 1 98.38 477 ILE B O 1
ATOM 7680 N N . LEU B 1 478 ? 5.582 33.375 3.533 1 98.25 478 LEU B N 1
ATOM 7681 C CA . LEU B 1 478 ? 4.719 34.312 4.215 1 98.25 478 LEU B CA 1
ATOM 7682 C C . LEU B 1 478 ? 5.035 35.75 3.781 1 98.25 478 LEU B C 1
ATOM 7684 O O . LEU B 1 478 ? 4.125 36.531 3.492 1 98.25 478 LEU B O 1
ATOM 7688 N N . LEU B 1 479 ? 6.328 36.031 3.74 1 98.25 479 LEU B N 1
ATOM 7689 C CA . LEU B 1 479 ? 6.742 37.375 3.346 1 98.25 479 LEU B CA 1
ATOM 7690 C C . LEU B 1 479 ? 6.281 37.688 1.928 1 98.25 479 LEU B C 1
ATOM 7692 O O . LEU B 1 479 ? 5.766 38.781 1.666 1 98.25 479 LEU B O 1
ATOM 7696 N N . ALA B 1 480 ? 6.473 36.781 1.062 1 98.31 480 ALA B N 1
ATOM 7697 C CA . ALA B 1 480 ? 6.105 36.969 -0.337 1 98.31 480 ALA B CA 1
ATOM 7698 C C . ALA B 1 480 ? 4.59 37.062 -0.498 1 98.31 480 ALA B C 1
ATOM 7700 O O . ALA B 1 480 ? 4.09 37.875 -1.289 1 98.31 480 ALA B O 1
ATOM 7701 N N . ALA B 1 481 ? 3.83 36.25 0.231 1 98.44 481 ALA B N 1
ATOM 7702 C CA . ALA B 1 481 ? 2.387 36.125 0.041 1 98.44 481 ALA B CA 1
ATOM 7703 C C . ALA B 1 481 ? 1.642 37.25 0.792 1 98.44 481 ALA B C 1
ATOM 7705 O O . ALA B 1 481 ? 0.594 37.719 0.34 1 98.44 481 ALA B O 1
ATOM 7706 N N . THR B 1 482 ? 2.197 37.688 1.972 1 98.31 482 THR B N 1
ATOM 7707 C CA . THR B 1 482 ? 1.365 38.5 2.854 1 98.31 482 THR B CA 1
ATOM 7708 C C . THR B 1 482 ? 2.051 39.812 3.18 1 98.31 482 THR B C 1
ATOM 7710 O O . THR B 1 482 ? 1.428 40.75 3.729 1 98.31 482 THR B O 1
ATOM 7713 N N . GLY B 1 483 ? 3.322 39.906 2.895 1 97.75 483 GLY B N 1
ATOM 7714 C CA . GLY B 1 483 ? 4.062 41.125 3.168 1 97.75 483 GLY B CA 1
ATOM 7715 C C . GLY B 1 483 ? 4.695 41.156 4.547 1 97.75 483 GLY B C 1
ATOM 7716 O O . GLY B 1 483 ? 5.438 42.062 4.883 1 97.75 483 GLY B O 1
ATOM 7717 N N . SER B 1 484 ? 4.523 40.125 5.336 1 96.81 484 SER B N 1
ATOM 7718 C CA . SER B 1 484 ? 5.113 40.062 6.668 1 96.81 484 SER B CA 1
ATOM 7719 C C . SER B 1 484 ? 5.441 38.625 7.062 1 96.81 484 SER B C 1
ATOM 7721 O O . SER B 1 484 ? 4.883 37.688 6.5 1 96.81 484 SER B O 1
ATOM 7723 N N . ASP B 1 485 ? 6.398 38.531 7.953 1 96.94 485 ASP B N 1
ATOM 7724 C CA . ASP B 1 485 ? 6.652 37.219 8.562 1 96.94 485 ASP B CA 1
ATOM 7725 C C . ASP B 1 485 ? 5.523 36.844 9.516 1 96.94 485 ASP B C 1
ATOM 7727 O O . ASP B 1 485 ? 4.477 37.5 9.539 1 96.94 485 ASP B O 1
ATOM 7731 N N . LEU B 1 486 ? 5.691 35.75 10.25 1 97.94 486 LEU B N 1
ATOM 7732 C CA . LEU B 1 486 ? 4.668 35.219 11.125 1 97.94 486 LEU B CA 1
ATOM 7733 C C . LEU B 1 486 ? 4.148 36.281 12.094 1 97.94 486 LEU B C 1
ATOM 7735 O O . LEU B 1 486 ? 4.93 36.875 12.82 1 97.94 486 LEU B O 1
ATOM 7739 N N . SER B 1 487 ? 2.879 36.5 11.984 1 97.25 487 SER B N 1
ATOM 7740 C CA . SER B 1 487 ? 2.223 37.469 12.836 1 97.25 487 SER B CA 1
ATOM 7741 C C . SER B 1 487 ? 0.876 36.969 13.336 1 97.25 487 SER B C 1
ATOM 7743 O O . SER B 1 487 ? 0.11 36.375 12.578 1 97.25 487 SER B O 1
ATOM 7745 N N . THR B 1 488 ? 0.582 37.281 14.602 1 97.94 488 THR B N 1
ATOM 7746 C CA . THR B 1 488 ? -0.613 36.719 15.227 1 97.94 488 THR B CA 1
ATOM 7747 C C . THR B 1 488 ? -1.826 37.594 14.969 1 97.94 488 THR B C 1
ATOM 7749 O O . THR B 1 488 ? -2.961 37.219 15.25 1 97.94 488 THR B O 1
ATOM 7752 N N . ASP B 1 489 ? -1.658 38.75 14.336 1 98 489 ASP B N 1
ATOM 7753 C CA . ASP B 1 489 ? -2.686 39.781 14.242 1 98 489 ASP B CA 1
ATOM 7754 C C . ASP B 1 489 ? -3.943 39.219 13.562 1 98 489 ASP B C 1
ATOM 7756 O O . ASP B 1 489 ? -5.047 39.375 14.094 1 98 489 ASP B O 1
ATOM 7760 N N . ALA B 1 490 ? -3.768 38.688 12.406 1 98.31 490 ALA B N 1
ATOM 7761 C CA . ALA B 1 490 ? -4.918 38.188 11.648 1 98.31 490 ALA B CA 1
ATOM 7762 C C . ALA B 1 490 ? -5.637 37.094 12.406 1 98.31 490 ALA B C 1
ATOM 7764 O O . ALA B 1 490 ? -6.863 36.969 12.344 1 98.31 490 ALA B O 1
ATOM 7765 N N . TYR B 1 491 ? -4.895 36.281 13.094 1 98.44 491 TYR B N 1
ATOM 7766 C CA . TYR B 1 491 ? -5.465 35.156 13.844 1 98.44 491 TYR B CA 1
ATOM 7767 C C . TYR B 1 491 ? -6.297 35.656 15.016 1 98.44 491 TYR B C 1
ATOM 7769 O O . TYR B 1 491 ? -7.438 35.219 15.203 1 98.44 491 TYR B O 1
ATOM 7777 N N . ILE B 1 492 ? -5.766 36.562 15.758 1 98.31 492 ILE B N 1
ATOM 7778 C CA . ILE B 1 492 ? -6.469 37.125 16.891 1 98.31 492 ILE B CA 1
ATOM 7779 C C . ILE B 1 492 ? -7.723 37.844 16.406 1 98.31 492 ILE B C 1
ATOM 7781 O O . ILE B 1 492 ? -8.789 37.75 17.031 1 98.31 492 ILE B O 1
ATOM 7785 N N . ALA B 1 493 ? -7.633 38.562 15.328 1 98.12 493 ALA B N 1
ATOM 7786 C CA . ALA B 1 493 ? -8.781 39.25 14.766 1 98.12 493 ALA B CA 1
ATOM 7787 C C . ALA B 1 493 ? -9.883 38.281 14.359 1 98.12 493 ALA B C 1
ATOM 7789 O O . ALA B 1 493 ? -11.062 38.562 14.578 1 98.12 493 ALA B O 1
ATOM 7790 N N . ASP B 1 494 ? -9.484 37.219 13.711 1 97.25 494 ASP B N 1
ATOM 7791 C CA . ASP B 1 494 ? -10.438 36.219 13.305 1 97.25 494 ASP B CA 1
ATOM 7792 C C . ASP B 1 494 ? -11.203 35.656 14.508 1 97.25 494 ASP B C 1
ATOM 7794 O O . ASP B 1 494 ? -12.422 35.531 14.469 1 97.25 494 ASP B O 1
ATOM 7798 N N . LEU B 1 495 ? -10.477 35.281 15.586 1 97.62 495 LEU B N 1
ATOM 7799 C CA . LEU B 1 495 ? -11.086 34.688 16.781 1 97.62 495 LEU B CA 1
ATOM 7800 C C . LEU B 1 495 ? -11.961 35.719 17.484 1 97.62 495 LEU B C 1
ATOM 7802 O O . LEU B 1 495 ? -13.031 35.375 18 1 97.62 495 LEU B O 1
ATOM 7806 N N . ALA B 1 496 ? -11.516 36.938 17.5 1 97.88 496 ALA B N 1
ATOM 7807 C CA . ALA B 1 496 ? -12.305 38 18.109 1 97.88 496 ALA B CA 1
ATOM 7808 C C . ALA B 1 496 ? -13.633 38.188 17.391 1 97.88 496 ALA B C 1
ATOM 7810 O O . ALA B 1 496 ? -14.68 38.344 18.016 1 97.88 496 ALA B O 1
ATOM 7811 N N . ARG B 1 497 ? -13.57 38.25 16.109 1 97 497 ARG B N 1
ATOM 7812 C CA . ARG B 1 497 ? -14.781 38.406 15.305 1 97 497 ARG B CA 1
ATOM 7813 C C . ARG B 1 497 ? -15.727 37.219 15.547 1 97 497 ARG B C 1
ATOM 7815 O O . ARG B 1 497 ? -16.938 37.438 15.68 1 97 497 ARG B O 1
ATOM 7822 N N . LYS B 1 498 ? -15.227 36.062 15.578 1 96.44 498 LYS B N 1
ATOM 7823 C CA . LYS B 1 498 ? -16.047 34.875 15.805 1 96.44 498 LYS B CA 1
ATOM 7824 C C . LYS B 1 498 ? -16.719 34.906 17.172 1 96.44 498 LYS B C 1
ATOM 7826 O O . LYS B 1 498 ? -17.906 34.594 17.281 1 96.44 498 LYS B O 1
ATOM 7831 N N . VAL B 1 499 ? -15.953 35.312 18.172 1 97.06 499 VAL B N 1
ATOM 7832 C CA . VAL B 1 499 ? -16.5 35.375 19.531 1 97.06 499 VAL B CA 1
ATOM 7833 C C . VAL B 1 499 ? -17.578 36.469 19.594 1 97.06 499 VAL B C 1
ATOM 7835 O O . VAL B 1 499 ? -18.609 36.25 20.219 1 97.06 499 VAL B O 1
ATOM 7838 N N . ALA B 1 500 ? -17.344 37.562 18.922 1 96.81 500 ALA B N 1
ATOM 7839 C CA . ALA B 1 500 ? -18.344 38.594 18.859 1 96.81 500 ALA B CA 1
ATOM 7840 C C . ALA B 1 500 ? -19.641 38.094 18.234 1 96.81 500 ALA B C 1
ATOM 7842 O O . ALA B 1 500 ? -20.734 38.406 18.719 1 96.81 500 ALA B O 1
ATOM 7843 N N . ASP B 1 501 ? -19.5 37.406 17.188 1 95.44 501 ASP B N 1
ATOM 7844 C CA . ASP B 1 501 ? -20.672 36.844 16.5 1 95.44 501 ASP B CA 1
ATOM 7845 C C . ASP B 1 501 ? -21.375 35.812 17.359 1 95.44 501 ASP B C 1
ATOM 7847 O O . ASP B 1 501 ? -22.609 35.719 17.359 1 95.44 501 ASP B O 1
ATOM 7851 N N . LEU B 1 502 ? -20.609 35.031 18.062 1 95.69 502 LEU B N 1
ATOM 7852 C CA . LEU B 1 502 ? -21.156 33.969 18.906 1 95.69 502 LEU B CA 1
ATOM 7853 C C . LEU B 1 502 ? -22 34.562 20.031 1 95.69 502 LEU B C 1
ATOM 7855 O O . LEU B 1 502 ? -23 34 20.438 1 95.69 502 LEU B O 1
ATOM 7859 N N . THR B 1 503 ? -21.625 35.781 20.484 1 95.12 503 THR B N 1
ATOM 7860 C CA . THR B 1 503 ? -22.25 36.344 21.688 1 95.12 503 THR B CA 1
ATOM 7861 C C . THR B 1 503 ? -23.281 37.406 21.297 1 95.12 503 THR B C 1
ATOM 7863 O O . THR B 1 503 ? -23.922 38 22.172 1 95.12 503 THR B O 1
ATOM 7866 N N . ALA B 1 504 ? -23.469 37.594 20.078 1 92.06 504 ALA B N 1
ATOM 7867 C CA . ALA B 1 504 ? -24.469 38.531 19.609 1 92.06 504 ALA B CA 1
ATOM 7868 C C . ALA B 1 504 ? -25.875 37.938 19.641 1 92.06 504 ALA B C 1
ATOM 7870 O O . ALA B 1 504 ? -26.016 36.719 19.5 1 92.06 504 ALA B O 1
#

Nearest PDB structures (foldseek):
  7a03-assembly1_A  TM=9.688E-01  e=1.249E-39  Chitinophagaceae bacterium
  3hq2-assembly1_B  TM=9.228E-01  e=6.785E-40  Bacillus subtilis
  5giv-assembly3_E  TM=9.674E-01  e=1.313E-38  Deinococcus radiodurans R1 = ATCC 13939 = DSM 20539
  5wvu-assembly1_A  TM=9.432E-01  e=4.882E-37  Thermus thermophilus HB8
  5e3x-assembly1_A-2  TM=9.662E-01  e=4.914E-36  Fervidobacterium islandicum

pLDDT: mean 96.29, std 3.14, range [72.94, 98.88]